Protein AF-0000000071105027 (afdb_homodimer)

pLDDT: mean 88.08, std 20.47, range [16.2, 98.94]

Structure (mmCIF, N/CA/C/O backbone):
data_AF-0000000071105027-model_v1
#
loop_
_entity.id
_entity.type
_entity.pdbx_description
1 polymer 'Cysteine sulfinic acid decarboxylase'
#
loop_
_atom_site.group_PDB
_atom_site.id
_atom_site.type_symbol
_atom_site.label_atom_id
_atom_site.label_alt_id
_atom_site.label_comp_id
_atom_site.label_asym_id
_atom_site.label_entity_id
_atom_site.label_seq_id
_atom_site.pdbx_PDB_ins_code
_atom_site.Cartn_x
_atom_site.Cartn_y
_atom_site.Cartn_z
_atom_site.occupancy
_atom_site.B_iso_or_equiv
_atom_site.auth_seq_id
_atom_site.auth_comp_id
_atom_site.auth_asym_id
_atom_site.auth_atom_id
_atom_site.pdbx_PDB_model_num
ATOM 1 N N . MET A 1 1 ? 18.391 19.766 -78.875 1 18.91 1 MET A N 1
ATOM 2 C CA . MET A 1 1 ? 18.844 21.047 -78.375 1 18.91 1 MET A CA 1
ATOM 3 C C . MET A 1 1 ? 17.703 21.812 -77.688 1 18.91 1 MET A C 1
ATOM 5 O O . MET A 1 1 ? 17.922 22.828 -77.062 1 18.91 1 MET A O 1
ATOM 9 N N . GLN A 1 2 ? 16.344 21.625 -78.062 1 19.94 2 GLN A N 1
ATOM 10 C CA . GLN A 1 2 ? 15.32 22.656 -78.125 1 19.94 2 GLN A CA 1
ATOM 11 C C . GLN A 1 2 ? 14.727 22.984 -76.75 1 19.94 2 GLN A C 1
ATOM 13 O O . GLN A 1 2 ? 14.469 22.078 -76 1 19.94 2 GLN A O 1
ATOM 18 N N . SER A 1 3 ? 14.672 24.312 -76.25 1 20.7 3 SER A N 1
ATOM 19 C CA . SER A 1 3 ? 14.734 25.219 -75.125 1 20.7 3 SER A CA 1
ATOM 20 C C . SER A 1 3 ? 13.367 25.406 -74.5 1 20.7 3 SER A C 1
ATOM 22 O O . SER A 1 3 ? 13.102 26.438 -73.875 1 20.7 3 SER A O 1
ATOM 24 N N . ASN A 1 4 ? 12.477 24.422 -74.312 1 20.67 4 ASN A N 1
ATOM 25 C CA . ASN A 1 4 ? 11.031 24.594 -74.25 1 20.67 4 ASN A CA 1
ATOM 26 C C . ASN A 1 4 ? 10.602 25.25 -72.938 1 20.67 4 ASN A C 1
ATOM 28 O O . ASN A 1 4 ? 10.844 24.703 -71.875 1 20.67 4 ASN A O 1
ATOM 32 N N . THR A 1 5 ? 10.359 26.609 -72.812 1 19.33 5 THR A N 1
ATOM 33 C CA . THR A 1 5 ? 10.273 27.734 -71.938 1 19.33 5 THR A CA 1
ATOM 34 C C . THR A 1 5 ? 8.984 27.656 -71.125 1 19.33 5 THR A C 1
ATOM 36 O O . THR A 1 5 ? 7.898 27.906 -71.625 1 19.33 5 THR A O 1
ATOM 39 N N . ALA A 1 6 ? 8.773 26.656 -70.125 1 25.55 6 ALA A N 1
ATOM 40 C CA . ALA A 1 6 ? 7.504 26.25 -69.562 1 25.55 6 ALA A CA 1
ATOM 41 C C . ALA A 1 6 ? 6.926 27.375 -68.688 1 25.55 6 ALA A C 1
ATOM 43 O O . ALA A 1 6 ? 7.57 27.844 -67.75 1 25.55 6 ALA A O 1
ATOM 44 N N . PRO A 1 7 ? 5.824 28.219 -69.062 1 20.27 7 PRO A N 1
ATOM 45 C CA . PRO A 1 7 ? 5.426 29.562 -68.625 1 20.27 7 PRO A CA 1
ATOM 46 C C . PRO A 1 7 ? 4.828 29.594 -67.25 1 20.27 7 PRO A C 1
ATOM 48 O O . PRO A 1 7 ? 4.328 28.562 -66.75 1 20.27 7 PRO A O 1
ATOM 51 N N . GLN A 1 8 ? 5.137 30.625 -66.312 1 20.2 8 GLN A N 1
ATOM 52 C CA . GLN A 1 8 ? 5.18 31 -64.875 1 20.2 8 GLN A CA 1
ATOM 53 C C . GLN A 1 8 ? 3.801 31.438 -64.375 1 20.2 8 GLN A C 1
ATOM 55 O O . GLN A 1 8 ? 3.207 32.375 -64.938 1 20.2 8 GLN A O 1
ATOM 60 N N . PRO A 1 9 ? 2.895 30.484 -63.844 1 20.64 9 PRO A N 1
ATOM 61 C CA . PRO A 1 9 ? 1.462 30.734 -63.656 1 20.64 9 PRO A CA 1
ATOM 62 C C . PRO A 1 9 ? 1.177 31.922 -62.75 1 20.64 9 PRO A C 1
ATOM 64 O O . PRO A 1 9 ? 1.985 32.25 -61.875 1 20.64 9 PRO A O 1
ATOM 67 N N . GLN A 1 10 ? 0.284 32.812 -63.156 1 17.12 10 GLN A N 1
ATOM 68 C CA . GLN A 1 10 ? -0.134 34.188 -62.875 1 17.12 10 GLN A CA 1
ATOM 69 C C . GLN A 1 10 ? -0.826 34.281 -61.531 1 17.12 10 GLN A C 1
ATOM 71 O O . GLN A 1 10 ? -1.648 33.438 -61.188 1 17.12 10 GLN A O 1
ATOM 76 N N . ALA A 1 11 ? -0.383 35.188 -60.531 1 18.67 11 ALA A N 1
ATOM 77 C CA . ALA A 1 11 ? -0.401 35.625 -59.156 1 18.67 11 ALA A CA 1
ATOM 78 C C . ALA A 1 11 ? -1.73 36.281 -58.781 1 18.67 11 ALA A C 1
ATOM 80 O O . ALA A 1 11 ? -1.959 37.438 -59.125 1 18.67 11 ALA A O 1
ATOM 81 N N . THR A 1 12 ? -2.941 35.562 -59.125 1 17.61 12 THR A N 1
ATOM 82 C CA . THR A 1 12 ? -4.145 36.375 -59.156 1 17.61 12 THR A CA 1
ATOM 83 C C . THR A 1 12 ? -4.367 37.031 -57.781 1 17.61 12 THR A C 1
ATOM 85 O O . THR A 1 12 ? -4.195 36.375 -56.75 1 17.61 12 THR A O 1
ATOM 88 N N . LYS A 1 13 ? -4.582 38.406 -57.688 1 16.23 13 LYS A N 1
ATOM 89 C CA . LYS A 1 13 ? -4.582 39.531 -56.781 1 16.23 13 LYS A CA 1
ATOM 90 C C . LYS A 1 13 ? -5.82 39.531 -55.906 1 16.23 13 LYS A C 1
ATOM 92 O O . LYS A 1 13 ? -6.914 39.875 -56.344 1 16.23 13 LYS A O 1
ATOM 97 N N . ALA A 1 14 ? -6.141 38.438 -55.219 1 17.19 14 ALA A N 1
ATOM 98 C CA . ALA A 1 14 ? -7.512 38.5 -54.719 1 17.19 14 ALA A CA 1
ATOM 99 C C . ALA A 1 14 ? -7.742 39.75 -53.875 1 17.19 14 ALA A C 1
ATOM 101 O O . ALA A 1 14 ? -6.891 40.125 -53.062 1 17.19 14 ALA A O 1
ATOM 102 N N . LYS A 1 15 ? -8.891 40.375 -54.156 1 16.2 15 LYS A N 1
ATOM 103 C CA . LYS A 1 15 ? -9.5 41.688 -53.844 1 16.2 15 LYS A CA 1
ATOM 104 C C . LYS A 1 15 ? -9.688 41.844 -52.344 1 16.2 15 LYS A C 1
ATOM 106 O O . LYS A 1 15 ? -10.172 40.938 -51.688 1 16.2 15 LYS A O 1
ATOM 111 N N . ALA A 1 16 ? -9.125 42.875 -51.719 1 17.06 16 ALA A N 1
ATOM 112 C CA . ALA A 1 16 ? -8.867 43.469 -50.406 1 17.06 16 ALA A CA 1
ATOM 113 C C . ALA A 1 16 ? -10.164 43.875 -49.719 1 17.06 16 ALA A C 1
ATOM 115 O O . ALA A 1 16 ? -10.156 44.281 -48.531 1 17.06 16 ALA A O 1
ATOM 116 N N . SER A 1 17 ? -11.422 43.875 -50.5 1 16.27 17 SER A N 1
ATOM 117 C CA . SER A 1 17 ? -12.086 45.125 -50.219 1 16.27 17 SER A CA 1
ATOM 118 C C . SER A 1 17 ? -12.461 45.25 -48.75 1 16.27 17 SER A C 1
ATOM 120 O O . SER A 1 17 ? -12.461 44.25 -48.031 1 16.27 17 SER A O 1
ATOM 122 N N . SER A 1 18 ? -13.492 46.156 -48.406 1 17.22 18 SER A N 1
ATOM 123 C CA . SER A 1 18 ? -13.781 47.375 -47.656 1 17.22 18 SER A CA 1
ATOM 124 C C . SER A 1 18 ? -14.57 47.031 -46.375 1 17.22 18 SER A C 1
ATOM 126 O O . SER A 1 18 ? -15.023 47.938 -45.688 1 17.22 18 SER A O 1
ATOM 128 N N . LEU A 1 19 ? -14.836 45.812 -46.031 1 17.92 19 LEU A N 1
ATOM 129 C CA . LEU A 1 19 ? -16.094 45.719 -45.281 1 17.92 19 LEU A CA 1
ATOM 130 C C . LEU A 1 19 ? -16.109 46.656 -44.094 1 17.92 19 LEU A C 1
ATOM 132 O O . LEU A 1 19 ? -15.094 46.812 -43.406 1 17.92 19 LEU A O 1
ATOM 136 N N . LEU A 1 20 ? -17.281 47.438 -43.906 1 18.03 20 LEU A N 1
ATOM 137 C CA . LEU A 1 20 ? -17.875 48.594 -43.25 1 18.03 20 LEU A CA 1
ATOM 138 C C . LEU A 1 20 ? -17.797 48.438 -41.719 1 18.03 20 LEU A C 1
ATOM 140 O O . LEU A 1 20 ? -17.922 47.312 -41.219 1 18.03 20 LEU A O 1
ATOM 144 N N . ASN A 1 21 ? -17.375 49.5 -40.969 1 18.16 21 ASN A N 1
ATOM 145 C CA . ASN A 1 21 ? -16.953 49.906 -39.625 1 18.16 21 ASN A CA 1
ATOM 146 C C . ASN A 1 21 ? -18.094 49.875 -38.625 1 18.16 21 ASN A C 1
ATOM 148 O O . ASN A 1 21 ? -18 50.469 -37.562 1 18.16 21 ASN A O 1
ATOM 152 N N . GLY A 1 22 ? -19.281 49.25 -39.062 1 18.78 22 GLY A N 1
ATOM 153 C CA . GLY A 1 22 ? -20.391 49.844 -38.312 1 18.78 22 GLY A CA 1
ATOM 154 C C . GLY A 1 22 ? -20.172 49.812 -36.812 1 18.78 22 GLY A C 1
ATOM 155 O O . GLY A 1 22 ? -19.531 48.875 -36.281 1 18.78 22 GLY A O 1
ATOM 156 N N . ASP A 1 23 ? -20.438 50.906 -36.062 1 18.91 23 ASP A N 1
ATOM 157 C CA . ASP A 1 23 ? -20.172 51.594 -34.812 1 18.91 23 ASP A CA 1
ATOM 158 C C . ASP A 1 23 ? -20.672 50.781 -33.625 1 18.91 23 ASP A C 1
ATOM 160 O O . ASP A 1 23 ? -19.938 50.531 -32.656 1 18.91 23 ASP A O 1
ATOM 164 N N . VAL A 1 24 ? -22.031 50.938 -33.125 1 21.86 24 VAL A N 1
ATOM 165 C CA . VAL A 1 24 ? -22.484 51.531 -31.891 1 21.86 24 VAL A CA 1
ATOM 166 C C . VAL A 1 24 ? -22.438 50.5 -30.766 1 21.86 24 VAL A C 1
ATOM 168 O O . VAL A 1 24 ? -22.438 49.312 -31.016 1 21.86 24 VAL A O 1
ATOM 171 N N . GLY A 1 25 ? -22.422 50.938 -29.359 1 19.5 25 GLY A N 1
ATOM 172 C CA . GLY A 1 25 ? -22.125 50.75 -27.953 1 19.5 25 GLY A CA 1
ATOM 173 C C . GLY A 1 25 ? -23.172 49.906 -27.25 1 19.5 25 GLY A C 1
ATOM 174 O O . GLY A 1 25 ? -23.297 49.969 -26.031 1 19.5 25 GLY A O 1
ATOM 175 N N . GLY A 1 26 ? -23.953 49.031 -27.922 1 19.3 26 GLY A N 1
ATOM 176 C CA . GLY A 1 26 ? -25.156 48.625 -27.219 1 19.3 26 GLY A CA 1
ATOM 177 C C . GLY A 1 26 ? -24.875 47.969 -25.875 1 19.3 26 GLY A C 1
ATOM 178 O O . GLY A 1 26 ? -23.906 47.219 -25.734 1 19.3 26 GLY A O 1
ATOM 179 N N . THR A 1 27 ? -25.375 48.594 -24.75 1 21.62 27 THR A N 1
ATOM 180 C CA . THR A 1 27 ? -25.438 48.406 -23.312 1 21.62 27 THR A CA 1
ATOM 181 C C . THR A 1 27 ? -26.062 47.062 -22.969 1 21.62 27 THR A C 1
ATOM 183 O O . THR A 1 27 ? -27.25 46.844 -23.188 1 21.62 27 THR A O 1
ATOM 186 N N . ILE A 1 28 ? -25.594 45.938 -23.391 1 19.86 28 ILE A N 1
ATOM 187 C CA . ILE A 1 28 ? -26.406 44.75 -23.188 1 19.86 28 ILE A CA 1
ATOM 188 C C . ILE A 1 28 ? -26.594 44.5 -21.688 1 19.86 28 ILE A C 1
ATOM 190 O O . ILE A 1 28 ? -25.609 44.281 -20.969 1 19.86 28 ILE A O 1
ATOM 194 N N . LYS A 1 29 ? -27.641 45 -21.094 1 24.38 29 LYS A N 1
ATOM 195 C CA . LYS A 1 29 ? -28.203 44.75 -19.766 1 24.38 29 LYS A CA 1
ATOM 196 C C . LYS A 1 29 ? -28.422 43.25 -19.547 1 24.38 29 LYS A C 1
ATOM 198 O O . LYS A 1 29 ? -29.469 42.719 -19.922 1 24.38 29 LYS A O 1
ATOM 203 N N . GLY A 1 30 ? -27.641 42.375 -20.094 1 20.81 30 GLY A N 1
ATOM 204 C CA . GLY A 1 30 ? -28.078 40.969 -19.984 1 20.81 30 GLY A CA 1
ATOM 205 C C . GLY A 1 30 ? -28.297 40.531 -18.547 1 20.81 30 GLY A C 1
ATOM 206 O O . GLY A 1 30 ? -27.406 40.656 -17.703 1 20.81 30 GLY A O 1
ATOM 207 N N . SER A 1 31 ? -29.5 40.656 -18.078 1 23.94 31 SER A N 1
ATOM 208 C CA . SER A 1 31 ? -30.031 40.188 -16.797 1 23.94 31 SER A CA 1
ATOM 209 C C . SER A 1 31 ? -29.75 38.719 -16.594 1 23.94 31 SER A C 1
ATOM 211 O O . SER A 1 31 ? -30.359 37.844 -17.25 1 23.94 31 SER A O 1
ATOM 213 N N . HIS A 1 32 ? -28.672 38.219 -16.781 1 23.88 32 HIS A N 1
ATOM 214 C CA . HIS A 1 32 ? -28.516 36.75 -16.688 1 23.88 32 HIS A CA 1
ATOM 215 C C . HIS A 1 32 ? -29.016 36.25 -15.344 1 23.88 32 HIS A C 1
ATOM 217 O O . HIS A 1 32 ? -28.422 36.531 -14.297 1 23.88 32 HIS A O 1
ATOM 223 N N . ASP A 1 33 ? -30.266 36.062 -15.289 1 27.48 33 ASP A N 1
ATOM 224 C CA . ASP A 1 33 ? -30.875 35.375 -14.164 1 27.48 33 ASP A CA 1
ATOM 225 C C . ASP A 1 33 ? -30.141 34.062 -13.875 1 27.48 33 ASP A C 1
ATOM 227 O O . ASP A 1 33 ? -30.125 33.156 -14.719 1 27.48 33 ASP A O 1
ATOM 231 N N . VAL A 1 34 ? -29.062 34.094 -13.336 1 27.94 34 VAL A N 1
ATOM 232 C CA . VAL A 1 34 ? -28.328 32.906 -12.891 1 27.94 34 VAL A CA 1
ATOM 233 C C . VAL A 1 34 ? -29.281 31.938 -12.203 1 27.94 34 VAL A C 1
ATOM 235 O O . VAL A 1 34 ? -29.828 32.25 -11.141 1 27.94 34 VAL A O 1
ATOM 238 N N . LYS A 1 35 ? -29.984 31.141 -13.016 1 31.59 35 LYS A N 1
ATOM 239 C CA . LYS A 1 35 ? -30.875 30.062 -12.586 1 31.59 35 LYS A CA 1
ATOM 240 C C . LYS A 1 35 ? -30.25 29.281 -11.438 1 31.59 35 LYS A C 1
ATOM 242 O O . LYS A 1 35 ? -29.047 28.969 -11.453 1 31.59 35 LYS A O 1
ATOM 247 N N . GLU A 1 36 ? -30.906 29.188 -10.367 1 31.95 36 GLU A N 1
ATOM 248 C CA . GLU A 1 36 ? -30.641 28.453 -9.125 1 31.95 36 GLU A CA 1
ATOM 249 C C . GLU A 1 36 ? -30.297 27 -9.406 1 31.95 36 GLU A C 1
ATOM 251 O O . GLU A 1 36 ? -30.969 26.344 -10.211 1 31.95 36 GLU A O 1
ATOM 256 N N . PRO A 1 37 ? -29.078 26.516 -9.391 1 34.88 37 PRO A N 1
ATOM 257 C CA . PRO A 1 37 ? -28.797 25.109 -9.727 1 34.88 37 PRO A CA 1
ATOM 258 C C . PRO A 1 37 ? -29.875 24.156 -9.195 1 34.88 37 PRO A C 1
ATOM 260 O O . PRO A 1 37 ? -30.484 24.422 -8.156 1 34.88 37 PRO A O 1
ATOM 263 N N . GLY A 1 38 ? -30.578 23.453 -10.031 1 33.03 38 GLY A N 1
ATOM 264 C CA . GLY A 1 38 ? -31.656 22.531 -9.719 1 33.03 38 GLY A CA 1
ATOM 265 C C . GLY A 1 38 ? -31.359 21.641 -8.539 1 33.03 38 GLY A C 1
ATOM 266 O O . GLY A 1 38 ? -30.188 21.5 -8.141 1 33.03 38 GLY A O 1
ATOM 267 N N . PRO A 1 39 ? -32.312 21.016 -7.781 1 38.03 39 PRO A N 1
ATOM 268 C CA . PRO A 1 39 ? -32.25 20.266 -6.52 1 38.03 39 PRO A CA 1
ATOM 269 C C . PRO A 1 39 ? -31.156 19.203 -6.523 1 38.03 39 PRO A C 1
ATOM 271 O O . PRO A 1 39 ? -30.797 18.656 -5.469 1 38.03 39 PRO A O 1
ATOM 274 N N . GLY A 1 40 ? -30.766 18.578 -7.613 1 38.19 40 GLY A N 1
ATOM 275 C CA . GLY A 1 40 ? -29.922 17.406 -7.734 1 38.19 40 GLY A CA 1
ATOM 276 C C . GLY A 1 40 ? -28.438 17.734 -7.777 1 38.19 40 GLY A C 1
ATOM 277 O O . GLY A 1 40 ? -27.609 16.891 -8.117 1 38.19 40 GLY A O 1
ATOM 278 N N . ALA A 1 41 ? -28.016 18.906 -7.934 1 39.94 41 ALA A N 1
ATOM 279 C CA . ALA A 1 41 ? -26.609 19.25 -8.125 1 39.94 41 ALA A CA 1
ATOM 280 C C . ALA A 1 41 ? -25.797 18.953 -6.875 1 39.94 41 ALA A C 1
ATOM 282 O O . ALA A 1 41 ? -26.297 19.031 -5.754 1 39.94 41 ALA A O 1
ATOM 283 N N . ALA A 1 42 ? -24.656 18.219 -6.965 1 47.91 42 ALA A N 1
ATOM 284 C CA . ALA A 1 42 ? -23.641 18.156 -5.914 1 47.91 42 ALA A CA 1
ATOM 285 C C . ALA A 1 42 ? -23.5 19.516 -5.215 1 47.91 42 ALA A C 1
ATOM 287 O O . ALA A 1 42 ? -23.297 20.531 -5.863 1 47.91 42 ALA A O 1
ATOM 288 N N . GLN A 1 43 ? -24.125 19.688 -4.027 1 49.5 43 GLN A N 1
ATOM 289 C CA . GLN A 1 43 ? -24.266 20.875 -3.188 1 49.5 43 GLN A CA 1
ATOM 290 C C . GLN A 1 43 ? -22.953 21.641 -3.078 1 49.5 43 GLN A C 1
ATOM 292 O O . GLN A 1 43 ? -21.875 21.031 -3.092 1 49.5 43 GLN A O 1
ATOM 297 N N . GLN A 1 44 ? -23 22.891 -3.396 1 51.16 44 GLN A N 1
ATOM 298 C CA . GLN A 1 44 ? -22 23.891 -3.025 1 51.16 44 GLN A CA 1
ATOM 299 C C . GLN A 1 44 ? -21.453 23.625 -1.63 1 51.16 44 GLN A C 1
ATOM 301 O O . GLN A 1 44 ? -22.188 23.203 -0.735 1 51.16 44 GLN A O 1
ATOM 306 N N . TRP A 1 45 ? -20.172 23.484 -1.569 1 53.81 45 TRP A N 1
ATOM 307 C CA . TRP A 1 45 ? -19.531 23.328 -0.274 1 53.81 45 TRP A CA 1
ATOM 308 C C . TRP A 1 45 ? -20.203 24.203 0.783 1 53.81 45 TRP A C 1
ATOM 310 O O . TRP A 1 45 ? -20.438 25.391 0.555 1 53.81 45 TRP A O 1
ATOM 320 N N . LYS A 1 46 ? -20.969 23.547 1.641 1 63.97 46 LYS A N 1
ATOM 321 C CA . LYS A 1 46 ? -21.562 24.25 2.781 1 63.97 46 LYS A CA 1
ATOM 322 C C . LYS A 1 46 ? -20.859 23.844 4.082 1 63.97 46 LYS A C 1
ATOM 324 O O . LYS A 1 46 ? -20.562 22.672 4.293 1 63.97 46 LYS A O 1
ATOM 329 N N . GLU A 1 47 ? -20.641 24.844 4.781 1 68.94 47 GLU A N 1
ATOM 330 C CA . GLU A 1 47 ? -20.031 24.609 6.09 1 68.94 47 GLU A CA 1
ATOM 331 C C . GLU A 1 47 ? -21 23.922 7.035 1 68.94 47 GLU A C 1
ATOM 333 O O . GLU A 1 47 ? -22.219 24.156 6.969 1 68.94 47 GLU A O 1
ATOM 338 N N . GLY A 1 48 ? -20.562 22.922 7.73 1 75.25 48 GLY A N 1
ATOM 339 C CA . GLY A 1 48 ? -21.375 22.328 8.781 1 75.25 48 GLY A CA 1
ATOM 340 C C . GLY A 1 48 ? -20.922 20.938 9.164 1 75.25 48 GLY A C 1
ATOM 341 O O . GLY A 1 48 ? -20.25 20.266 8.391 1 75.25 48 GLY A O 1
ATOM 342 N N . VAL A 1 49 ? -21.312 20.641 10.375 1 81.75 49 VAL A N 1
ATOM 343 C CA . VAL A 1 49 ? -21.047 19.312 10.93 1 81.75 49 VAL A CA 1
ATOM 344 C C . VAL A 1 49 ? -22.109 18.328 10.43 1 81.75 49 VAL A C 1
ATOM 346 O O . VAL A 1 49 ? -23.219 18.734 10.062 1 81.75 49 VAL A O 1
ATOM 349 N N . GLY A 1 50 ? -21.703 17.109 10.203 1 84.88 50 GLY A N 1
ATOM 350 C CA . GLY A 1 50 ? -22.656 16.078 9.82 1 84.88 50 GLY A CA 1
ATOM 351 C C . GLY A 1 50 ? -22.672 15.812 8.32 1 84.88 50 GLY A C 1
ATOM 352 O O . GLY A 1 50 ? -21.891 16.406 7.574 1 84.88 50 GLY A O 1
ATOM 353 N N . MET A 1 51 ? -23.531 14.961 7.98 1 87.75 51 MET A N 1
ATOM 354 C CA . MET A 1 51 ? -23.688 14.641 6.562 1 87.75 51 MET A CA 1
ATOM 355 C C . MET A 1 51 ? -24.375 15.781 5.816 1 87.75 51 MET A C 1
ATOM 357 O O . MET A 1 51 ? -25.328 16.375 6.328 1 87.75 51 MET A O 1
ATOM 361 N N . ARG A 1 52 ? -23.875 16.031 4.707 1 86.31 52 ARG A N 1
ATOM 362 C CA . ARG A 1 52 ? -24.484 17.047 3.865 1 86.31 52 ARG A CA 1
ATOM 363 C C . ARG A 1 52 ? -25.75 16.531 3.191 1 86.31 52 ARG A C 1
ATOM 365 O O . ARG A 1 52 ? -26 15.32 3.166 1 86.31 52 ARG A O 1
ATOM 372 N N . GLU A 1 53 ? -26.547 17.484 2.689 1 86.19 53 GLU A N 1
ATOM 373 C CA . GLU A 1 53 ? -27.797 17.125 2.055 1 86.19 53 GLU A CA 1
ATOM 374 C C . GLU A 1 53 ? -27.578 16.172 0.873 1 86.19 53 GLU A C 1
ATOM 376 O O . GLU A 1 53 ? -26.719 16.422 0.028 1 86.19 53 GLU A O 1
ATOM 381 N N . GLY A 1 54 ? -28.25 15.078 0.88 1 91.62 54 GLY A N 1
ATOM 382 C CA . GLY A 1 54 ? -28.219 14.148 -0.242 1 91.62 54 GLY A CA 1
ATOM 383 C C . GLY A 1 54 ? -27.141 13.102 -0.123 1 91.62 54 GLY A C 1
ATOM 384 O O . GLY A 1 54 ? -27.156 12.094 -0.837 1 91.62 54 GLY A O 1
ATOM 385 N N . GLU A 1 55 ? -26.188 13.25 0.772 1 93.44 55 GLU A N 1
ATOM 386 C CA . GLU A 1 55 ? -25.062 12.336 0.873 1 93.44 55 GLU A CA 1
ATOM 387 C C . GLU A 1 55 ? -25.516 10.93 1.272 1 93.44 55 GLU A C 1
ATOM 389 O O . GLU A 1 55 ? -25.047 9.938 0.717 1 93.44 55 GLU A O 1
ATOM 394 N N . GLU A 1 56 ? -26.406 10.906 2.246 1 94.81 56 GLU A N 1
ATOM 395 C CA . GLU A 1 56 ? -26.891 9.594 2.676 1 94.81 56 GLU A CA 1
ATOM 396 C C . GLU A 1 56 ? -27.641 8.891 1.555 1 94.81 56 GLU A C 1
ATOM 398 O O . GLU A 1 56 ? -27.469 7.691 1.336 1 94.81 56 GLU A O 1
ATOM 403 N N . ASN A 1 57 ? -28.531 9.672 0.895 1 96.06 57 ASN A N 1
ATOM 404 C CA . ASN A 1 57 ? -29.25 9.102 -0.232 1 96.06 57 ASN A CA 1
ATOM 405 C C . ASN A 1 57 ? -28.312 8.602 -1.32 1 96.06 57 ASN A C 1
ATOM 407 O O . ASN A 1 57 ? -28.547 7.559 -1.929 1 96.06 57 ASN A O 1
ATOM 411 N N . PHE A 1 58 ? -27.359 9.352 -1.624 1 97 58 PHE A N 1
ATOM 412 C CA . PHE A 1 58 ? -26.359 8.945 -2.6 1 97 58 PHE A CA 1
ATOM 413 C C . PHE A 1 58 ? -25.719 7.629 -2.188 1 97 58 PHE A C 1
ATOM 415 O O . PHE A 1 58 ? -25.578 6.711 -3.002 1 97 58 PHE A O 1
ATOM 422 N N . LEU A 1 59 ? -25.281 7.449 -0.872 1 97.69 59 LEU A N 1
ATOM 423 C CA . LEU A 1 59 ? -24.609 6.25 -0.388 1 97.69 59 LEU A CA 1
ATOM 424 C C . LEU A 1 59 ? -25.531 5.039 -0.448 1 97.69 59 LEU A C 1
ATOM 426 O O . LEU A 1 59 ? -25.094 3.934 -0.767 1 97.69 59 LEU A O 1
ATOM 430 N N . ARG A 1 60 ? -26.812 5.242 -0.144 1 97.5 60 ARG A N 1
ATOM 431 C CA . ARG A 1 60 ? -27.781 4.152 -0.196 1 97.5 60 ARG A CA 1
ATOM 432 C C . ARG A 1 60 ? -27.984 3.672 -1.629 1 97.5 60 ARG A C 1
ATOM 434 O O . ARG A 1 60 ? -28.016 2.467 -1.889 1 97.5 60 ARG A O 1
ATOM 441 N N . ASN A 1 61 ? -28.156 4.664 -2.521 1 98 61 ASN A N 1
ATOM 442 C CA . ASN A 1 61 ? -28.281 4.309 -3.932 1 98 61 ASN A CA 1
ATOM 443 C C . ASN A 1 61 ? -27.016 3.639 -4.453 1 98 61 ASN A C 1
ATOM 445 O O . ASN A 1 61 ? -27.094 2.695 -5.242 1 98 61 ASN A O 1
ATOM 449 N N . PHE A 1 62 ? -25.953 4.152 -4.059 1 98 62 PHE A N 1
ATOM 450 C CA . PHE A 1 62 ? -24.672 3.596 -4.453 1 98 62 PHE A CA 1
ATOM 451 C C . PHE A 1 62 ? -24.516 2.168 -3.945 1 98 62 PHE A C 1
ATOM 453 O O . PHE A 1 62 ? -23.984 1.305 -4.652 1 98 62 PHE A O 1
ATOM 460 N N . PHE A 1 63 ? -24.969 1.891 -2.684 1 97.88 63 PHE A N 1
ATOM 461 C CA . PHE A 1 63 ? -24.891 0.552 -2.109 1 97.88 63 PHE A CA 1
ATOM 462 C C . PHE A 1 63 ? -25.703 -0.436 -2.934 1 97.88 63 PHE A C 1
ATOM 464 O O . PHE A 1 63 ? -25.266 -1.567 -3.164 1 97.88 63 PHE A O 1
ATOM 471 N N . GLU A 1 64 ? -26.812 -0.038 -3.395 1 98.12 64 GLU A N 1
ATOM 472 C CA . GLU A 1 64 ? -27.625 -0.896 -4.25 1 98.12 64 GLU A CA 1
ATOM 473 C C . GLU A 1 64 ? -26.906 -1.199 -5.566 1 98.12 64 GLU A C 1
ATOM 475 O O . GLU A 1 64 ? -27 -2.318 -6.078 1 98.12 64 GLU A O 1
ATOM 480 N N . LEU A 1 65 ? -26.281 -0.203 -6.059 1 98 65 LEU A N 1
ATOM 481 C CA . LEU A 1 65 ? -25.516 -0.382 -7.281 1 98 65 LEU A CA 1
ATOM 482 C C . LEU A 1 65 ? -24.406 -1.406 -7.074 1 98 65 LEU A C 1
ATOM 484 O O . LEU A 1 65 ? -24.188 -2.275 -7.922 1 98 65 LEU A O 1
ATOM 488 N N . ILE A 1 66 ? -23.688 -1.333 -5.969 1 97.88 66 ILE A N 1
ATOM 489 C CA . ILE A 1 66 ? -22.594 -2.258 -5.668 1 97.88 66 ILE A CA 1
ATOM 490 C C . ILE A 1 66 ? -23.141 -3.678 -5.547 1 97.88 66 ILE A C 1
ATOM 492 O O . ILE A 1 66 ? -22.547 -4.625 -6.07 1 97.88 66 ILE A O 1
ATOM 496 N N . LEU A 1 67 ? -24.219 -3.812 -4.805 1 97.19 67 LEU A N 1
ATOM 497 C CA . LEU A 1 67 ? -24.797 -5.133 -4.57 1 97.19 67 LEU A CA 1
ATOM 498 C C . LEU A 1 67 ? -25.172 -5.805 -5.887 1 97.19 67 LEU A C 1
ATOM 500 O O . LEU A 1 67 ? -24.938 -7.004 -6.066 1 97.19 67 LEU A O 1
ATOM 504 N N . GLU A 1 68 ? -25.625 -5.004 -6.762 1 96.94 68 GLU A N 1
ATOM 505 C CA . GLU A 1 68 ? -26.094 -5.562 -8.023 1 96.94 68 GLU A CA 1
ATOM 506 C C . GLU A 1 68 ? -24.938 -5.746 -9.008 1 96.94 68 GLU A C 1
ATOM 508 O O . GLU A 1 68 ? -24.672 -6.859 -9.469 1 96.94 68 GLU A O 1
ATOM 513 N N . GLU A 1 69 ? -24.25 -4.656 -9.289 1 96.75 69 GLU A N 1
ATOM 514 C CA . GLU A 1 69 ? -23.266 -4.633 -10.367 1 96.75 69 GLU A CA 1
ATOM 515 C C . GLU A 1 69 ? -21.922 -5.203 -9.914 1 96.75 69 GLU A C 1
ATOM 517 O O . GLU A 1 69 ? -21.172 -5.77 -10.711 1 96.75 69 GLU A O 1
ATOM 522 N N . GLY A 1 70 ? -21.641 -5.062 -8.656 1 95.75 70 GLY A N 1
ATOM 523 C CA . GLY A 1 70 ? -20.328 -5.422 -8.156 1 95.75 70 GLY A CA 1
ATOM 524 C C . GLY A 1 70 ? -20.281 -6.805 -7.527 1 95.75 70 GLY A C 1
ATOM 525 O O . GLY A 1 70 ? -19.219 -7.422 -7.445 1 95.75 70 GLY A O 1
ATOM 526 N N . ILE A 1 71 ? -21.453 -7.273 -7.09 1 96.12 71 ILE A N 1
ATOM 527 C CA . ILE A 1 71 ? -21.422 -8.5 -6.297 1 96.12 71 ILE A CA 1
ATOM 528 C C . ILE A 1 71 ? -22.328 -9.547 -6.934 1 96.12 71 ILE A C 1
ATOM 530 O O . ILE A 1 71 ? -21.844 -10.539 -7.488 1 96.12 71 ILE A O 1
ATOM 534 N N . SER A 1 72 ? -23.594 -9.32 -7.047 1 95.25 72 SER A N 1
ATOM 535 C CA . SER A 1 72 ? -24.578 -10.336 -7.434 1 95.25 72 SER A CA 1
ATOM 536 C C . SER A 1 72 ? -24.359 -10.805 -8.867 1 95.25 72 SER A C 1
ATOM 538 O O . SER A 1 72 ? -24.312 -12.008 -9.133 1 95.25 72 SER A O 1
ATOM 540 N N . LYS A 1 73 ? -24.234 -9.906 -9.797 1 95.81 73 LYS A N 1
ATOM 541 C CA . LYS A 1 73 ? -24.094 -10.266 -11.203 1 95.81 73 LYS A CA 1
ATOM 542 C C . LYS A 1 73 ? -22.812 -11.055 -11.453 1 95.81 73 LYS A C 1
ATOM 544 O O . LYS A 1 73 ? -22.859 -12.141 -12.039 1 95.81 73 LYS A O 1
ATOM 549 N N . PRO A 1 74 ? -21.734 -10.539 -11 1 95.69 74 PRO A N 1
ATOM 550 C CA . PRO A 1 74 ? -20.5 -11.289 -11.266 1 95.69 74 PRO A CA 1
ATOM 551 C C . PRO A 1 74 ? -20.453 -12.625 -10.539 1 95.69 74 PRO A C 1
ATOM 553 O O . PRO A 1 74 ? -20.078 -13.641 -11.125 1 95.69 74 PRO A O 1
ATOM 556 N N . LEU A 1 75 ? -20.844 -12.695 -9.289 1 94.12 75 LEU A N 1
ATOM 557 C CA . LEU A 1 75 ? -20.812 -13.938 -8.523 1 94.12 75 LEU A CA 1
ATOM 558 C C . LEU A 1 75 ? -21.734 -14.984 -9.133 1 94.12 75 LEU A C 1
ATOM 560 O O . LEU A 1 75 ? -21.469 -16.188 -9.055 1 94.12 75 LEU A O 1
ATOM 564 N N . GLY A 1 76 ? -22.812 -14.492 -9.703 1 92.75 76 GLY A N 1
ATOM 565 C CA . GLY A 1 76 ? -23.812 -15.383 -10.258 1 92.75 76 GLY A CA 1
ATOM 566 C C . GLY A 1 76 ? -23.578 -15.711 -11.719 1 92.75 76 GLY A C 1
ATOM 567 O O . GLY A 1 76 ? -24.406 -16.359 -12.359 1 92.75 76 GLY A O 1
ATOM 568 N N . ALA A 1 77 ? -22.469 -15.266 -12.242 1 94 77 ALA A N 1
ATOM 569 C CA . ALA A 1 77 ? -22.156 -15.469 -13.648 1 94 77 ALA A CA 1
ATOM 570 C C . ALA A 1 77 ? -23.266 -14.945 -14.555 1 94 77 ALA A C 1
ATOM 572 O O . ALA A 1 77 ? -23.625 -15.586 -15.539 1 94 77 ALA A O 1
ATOM 573 N N . LYS A 1 78 ? -23.859 -13.844 -14.211 1 94.88 78 LYS A N 1
ATOM 574 C CA . LYS A 1 78 ? -24.953 -13.234 -14.977 1 94.88 78 LYS A CA 1
ATOM 575 C C . LYS A 1 78 ? -24.438 -12.07 -15.82 1 94.88 78 LYS A C 1
ATOM 577 O O . LYS A 1 78 ? -25.188 -11.156 -16.156 1 94.88 78 LYS A O 1
ATOM 582 N N . CYS A 1 79 ? -23.188 -12.031 -16.031 1 95.81 79 CYS A N 1
ATOM 583 C CA . CYS A 1 79 ? -22.531 -11.031 -16.859 1 95.81 79 CYS A CA 1
ATOM 584 C C . CYS A 1 79 ? -21.266 -11.602 -17.484 1 95.81 79 CYS A C 1
ATOM 586 O O . CYS A 1 79 ? -20.875 -12.742 -17.203 1 95.81 79 CYS A O 1
ATOM 588 N N . LYS A 1 80 ? -20.672 -10.867 -18.438 1 96.5 80 LYS A N 1
ATOM 589 C CA . LYS A 1 80 ? -19.391 -11.25 -19.031 1 96.5 80 LYS A CA 1
ATOM 590 C C . LYS A 1 80 ? -18.266 -11.078 -18.016 1 96.5 80 LYS A C 1
ATOM 592 O O . LYS A 1 80 ? -18.344 -10.234 -17.125 1 96.5 80 LYS A O 1
ATOM 597 N N . VAL A 1 81 ? -17.25 -11.891 -18.188 1 95.62 81 VAL A N 1
ATOM 598 C CA . VAL A 1 81 ? -16.062 -11.727 -17.359 1 95.62 81 VAL A CA 1
ATOM 599 C C . VAL A 1 81 ? -15.391 -10.383 -17.672 1 95.62 81 VAL A C 1
ATOM 601 O O . VAL A 1 81 ? -14.859 -9.727 -16.766 1 95.62 81 VAL A O 1
ATOM 604 N N . ILE A 1 82 ? -15.453 -10.023 -18.906 1 93.31 82 ILE A N 1
ATOM 605 C CA . ILE A 1 82 ? -14.891 -8.758 -19.375 1 93.31 82 ILE A CA 1
ATOM 606 C C . ILE A 1 82 ? -15.648 -8.281 -20.609 1 93.31 82 ILE A C 1
ATOM 608 O O . ILE A 1 82 ? -16.031 -9.086 -21.469 1 93.31 82 ILE A O 1
ATOM 612 N N . ASN A 1 83 ? -15.984 -7.07 -20.578 1 93.69 83 ASN A N 1
ATOM 613 C CA . ASN A 1 83 ? -16.469 -6.375 -21.766 1 93.69 83 ASN A CA 1
ATOM 614 C C . ASN A 1 83 ? -15.367 -5.52 -22.406 1 93.69 83 ASN A C 1
ATOM 616 O O . ASN A 1 83 ? -15.375 -4.293 -22.266 1 93.69 83 ASN A O 1
ATOM 620 N N . PHE A 1 84 ? -14.57 -6.188 -23.188 1 91.75 84 PHE A N 1
ATOM 621 C CA . PHE A 1 84 ? -13.328 -5.582 -23.656 1 91.75 84 PHE A CA 1
ATOM 622 C C . PHE A 1 84 ? -13.609 -4.496 -24.688 1 91.75 84 PHE A C 1
ATOM 624 O O . PHE A 1 84 ? -14.461 -4.668 -25.562 1 91.75 84 PHE A O 1
ATOM 631 N N . GLN A 1 85 ? -12.984 -3.361 -24.531 1 91.44 85 GLN A N 1
ATOM 632 C CA . GLN A 1 85 ? -12.938 -2.258 -25.484 1 91.44 85 GLN A CA 1
ATOM 633 C C . GLN A 1 85 ? -11.523 -1.729 -25.656 1 91.44 85 GLN A C 1
ATOM 635 O O . GLN A 1 85 ? -10.758 -1.658 -24.688 1 91.44 85 GLN A O 1
ATOM 640 N N . HIS A 1 86 ? -11.188 -1.431 -26.859 1 90 86 HIS A N 1
ATOM 641 C CA . HIS A 1 86 ? -9.898 -0.773 -27.062 1 90 86 HIS A CA 1
ATOM 642 C C . HI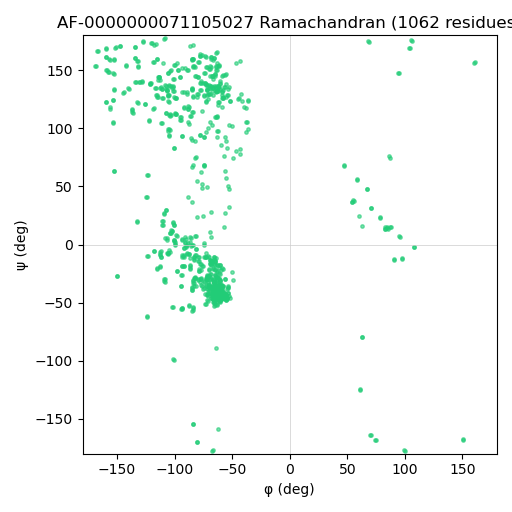S A 1 86 ? -9.875 0.595 -26.391 1 90 86 HIS A C 1
ATOM 644 O O . HIS A 1 86 ? -10.914 1.23 -26.219 1 90 86 HIS A O 1
ATOM 650 N N . PRO A 1 87 ? -8.695 1.019 -26.031 1 87.69 87 PRO A N 1
ATOM 651 C CA . PRO A 1 87 ? -8.57 2.273 -25.297 1 87.69 87 PRO A CA 1
ATOM 652 C C . PRO A 1 87 ? -9.281 3.439 -25.984 1 87.69 87 PRO A C 1
ATOM 654 O O . PRO A 1 87 ? -10 4.199 -25.328 1 87.69 87 PRO A O 1
ATOM 657 N N . HIS A 1 88 ? -9.125 3.611 -27.266 1 89.5 88 HIS A N 1
ATOM 658 C CA . HIS A 1 88 ? -9.727 4.73 -27.969 1 89.5 88 HIS A CA 1
ATOM 659 C C . HIS A 1 88 ? -11.25 4.637 -27.969 1 89.5 88 HIS A C 1
ATOM 661 O O . HIS A 1 88 ? -11.938 5.656 -27.906 1 89.5 88 HIS A O 1
ATOM 667 N N . GLU A 1 89 ? -11.75 3.434 -27.984 1 91.25 89 GLU A N 1
ATOM 668 C CA . GLU A 1 89 ? -13.195 3.223 -27.953 1 91.25 89 GLU A CA 1
ATOM 669 C C . GLU A 1 89 ? -13.766 3.553 -26.562 1 91.25 89 GLU A C 1
ATOM 671 O O . GLU A 1 89 ? -14.812 4.191 -26.469 1 91.25 89 GLU A O 1
ATOM 676 N N . LEU A 1 90 ? -13.062 3.1 -25.578 1 91.44 90 LEU A N 1
ATOM 677 C CA . LEU A 1 90 ? -13.516 3.326 -24.219 1 91.44 90 LEU A CA 1
ATOM 678 C C . LEU A 1 90 ? -13.5 4.812 -23.875 1 91.44 90 LEU A C 1
ATOM 680 O O . LEU A 1 90 ? -14.383 5.305 -23.172 1 91.44 90 LEU A O 1
ATOM 684 N N . LYS A 1 91 ? -12.531 5.559 -24.406 1 91.31 91 LYS A N 1
ATOM 685 C CA . LYS A 1 91 ? -12.422 6.996 -24.188 1 91.31 91 LYS A CA 1
ATOM 686 C C . LYS A 1 91 ? -13.617 7.734 -24.766 1 91.31 91 LYS A C 1
ATOM 688 O O . LYS A 1 91 ? -14.016 8.789 -24.266 1 91.31 91 LYS A O 1
ATOM 693 N N . ASN A 1 92 ? -14.172 7.152 -25.766 1 92.12 92 ASN A N 1
ATOM 694 C CA . ASN A 1 92 ? -15.32 7.77 -26.422 1 92.12 92 ASN A CA 1
ATOM 695 C C . ASN A 1 92 ? -16.625 7.391 -25.734 1 92.12 92 ASN A C 1
ATOM 697 O O . ASN A 1 92 ? -17.641 8.07 -25.906 1 92.12 92 ASN A O 1
ATOM 701 N N . GLN A 1 93 ? -16.594 6.391 -24.984 1 92.06 93 GLN A N 1
ATOM 702 C CA . GLN A 1 93 ? -17.828 5.867 -24.406 1 92.06 93 GLN A CA 1
ATOM 703 C C . GLN A 1 93 ? -18.062 6.441 -23.016 1 92.06 93 GLN A C 1
ATOM 705 O O . GLN A 1 93 ? -19.203 6.52 -22.547 1 92.06 93 GLN A O 1
ATOM 710 N N . MET A 1 94 ? -17.031 6.828 -22.344 1 94.31 94 MET A N 1
ATOM 711 C CA . MET A 1 94 ? -17.125 7.312 -20.969 1 94.31 94 MET A CA 1
ATOM 712 C C . MET A 1 94 ? -16.422 8.656 -20.828 1 94.31 94 MET A C 1
ATOM 714 O O . MET A 1 94 ? -15.367 8.891 -21.422 1 94.31 94 MET A O 1
ATOM 718 N N . ASP A 1 95 ? -17.016 9.531 -20.078 1 96 95 ASP A N 1
ATOM 719 C CA . ASP A 1 95 ? -16.438 10.852 -19.828 1 96 95 ASP A CA 1
ATOM 720 C C . ASP A 1 95 ? -15.484 10.828 -18.641 1 96 95 ASP A C 1
ATOM 722 O O . ASP A 1 95 ? -15.914 10.914 -17.484 1 96 95 ASP A O 1
ATOM 726 N N . PHE A 1 96 ? -14.227 10.852 -18.922 1 96.25 96 PHE A N 1
ATOM 727 C CA . PHE A 1 96 ? -13.203 10.797 -17.875 1 96.25 96 PHE A CA 1
ATOM 728 C C . PHE A 1 96 ? -12.812 12.203 -17.438 1 96.25 96 PHE A C 1
ATOM 730 O O . PHE A 1 96 ? -12.148 12.367 -16.406 1 96.25 96 PHE A O 1
ATOM 737 N N . THR A 1 97 ? -13.211 13.219 -18.062 1 96.94 97 THR A N 1
ATOM 738 C CA . THR A 1 97 ? -12.656 14.57 -17.969 1 96.94 97 THR A CA 1
ATOM 739 C C . THR A 1 97 ? -13.008 15.203 -16.625 1 96.94 97 THR A C 1
ATOM 741 O O . THR A 1 97 ? -14.172 15.172 -16.203 1 96.94 97 THR A O 1
ATOM 744 N N . ILE A 1 98 ? -12.039 15.703 -15.969 1 97.31 98 ILE A N 1
ATOM 745 C CA . ILE A 1 98 ? -12.219 16.5 -14.758 1 97.31 98 ILE A CA 1
ATOM 746 C C . ILE A 1 98 ? -12.602 17.938 -15.141 1 97.31 98 ILE A C 1
ATOM 748 O O . ILE A 1 98 ? -11.898 18.594 -15.914 1 97.31 98 ILE A O 1
ATOM 752 N N . LYS A 1 99 ? -13.68 18.453 -14.539 1 97.38 99 LYS A N 1
ATOM 753 C CA . LYS A 1 99 ? -14.227 19.75 -14.914 1 97.38 99 LYS A CA 1
ATOM 754 C C . LYS A 1 99 ? -14.219 20.719 -13.727 1 97.38 99 LYS A C 1
ATOM 756 O O . LYS A 1 99 ? -13.852 20.328 -12.617 1 97.38 99 LYS A O 1
ATOM 761 N N . ASP A 1 100 ? -14.578 21.953 -14.039 1 97.38 100 ASP A N 1
ATOM 762 C CA . ASP A 1 100 ? -14.641 22.969 -13 1 97.38 100 ASP A CA 1
ATOM 763 C C . ASP A 1 100 ? -15.875 22.781 -12.125 1 97.38 100 ASP A C 1
ATOM 765 O O . ASP A 1 100 ? -15.812 22.969 -10.906 1 97.38 100 ASP A O 1
ATOM 769 N N . ASP A 1 101 ? -16.938 22.406 -12.781 1 96.94 101 ASP A N 1
ATOM 770 C CA . ASP A 1 101 ? -18.203 22.281 -12.062 1 96.94 101 ASP A CA 1
ATOM 771 C C . ASP A 1 101 ? -18.469 20.844 -11.641 1 96.94 101 ASP A C 1
ATOM 773 O O . ASP A 1 101 ? -18.047 19.906 -12.32 1 96.94 101 ASP A O 1
ATOM 777 N N . PRO A 1 102 ? -19.172 20.625 -10.555 1 96.06 102 PRO A N 1
ATOM 778 C CA . PRO A 1 102 ? -19.469 19.281 -10.047 1 96.06 102 PRO A CA 1
ATOM 779 C C . PRO A 1 102 ? -20.484 18.531 -10.914 1 96.06 102 PRO A C 1
ATOM 781 O O . PRO A 1 102 ? -21.359 19.156 -11.523 1 96.06 102 PRO A O 1
ATOM 784 N N . GLU A 1 103 ? -20.406 17.234 -10.898 1 96.62 103 GLU A N 1
ATOM 785 C CA . GLU A 1 103 ? -21.406 16.359 -11.477 1 96.62 103 GLU A CA 1
ATOM 786 C C . GLU A 1 103 ? -22.578 16.156 -10.516 1 96.62 103 GLU A C 1
ATOM 788 O O . GLU A 1 103 ? -22.406 16.234 -9.297 1 96.62 103 GLU A O 1
ATOM 793 N N . SER A 1 104 ? -23.812 15.867 -11.078 1 96.25 104 SER A N 1
ATOM 794 C CA . SER A 1 104 ? -24.953 15.508 -10.242 1 96.25 104 SER A CA 1
ATOM 795 C C . SER A 1 104 ? -24.797 14.109 -9.664 1 96.25 104 SER A C 1
ATOM 797 O O . SER A 1 104 ? -23.984 13.32 -10.156 1 96.25 104 SER A O 1
ATOM 799 N N . HIS A 1 105 ? -25.547 13.812 -8.617 1 96.75 105 HIS A N 1
ATOM 800 C CA . HIS A 1 105 ? -25.531 12.477 -8.031 1 96.75 105 HIS A CA 1
ATOM 801 C C . HIS A 1 105 ? -25.938 11.414 -9.047 1 96.75 105 HIS A C 1
ATOM 803 O O . HIS A 1 105 ? -25.391 10.312 -9.062 1 96.75 105 HIS A O 1
ATOM 809 N N . GLU A 1 106 ? -26.906 11.75 -9.859 1 97.19 106 GLU A N 1
ATOM 810 C CA . GLU A 1 106 ? -27.344 10.828 -10.906 1 97.19 106 GLU A CA 1
ATOM 811 C C . GLU A 1 106 ? -26.203 10.539 -11.898 1 97.19 106 GLU A C 1
ATOM 813 O O . GLU A 1 106 ? -25.984 9.383 -12.266 1 97.19 106 GLU A O 1
ATOM 818 N N . SER A 1 107 ? -25.562 11.586 -12.234 1 97.31 107 SER A N 1
ATOM 819 C CA . SER A 1 107 ? -24.438 11.445 -13.156 1 97.31 107 SER A CA 1
ATOM 820 C C . SER A 1 107 ? -23.312 10.617 -12.531 1 97.31 107 SER A C 1
ATOM 822 O O . SER A 1 107 ? -22.688 9.797 -13.211 1 97.31 107 SER A O 1
ATOM 824 N N . LEU A 1 108 ? -23.047 10.852 -11.281 1 98 108 LEU A N 1
ATOM 825 C CA . LEU A 1 108 ? -22.016 10.094 -10.578 1 98 108 LEU A CA 1
ATOM 826 C C . LEU A 1 108 ? -22.359 8.609 -10.547 1 98 108 LEU A C 1
ATOM 828 O O . LEU A 1 108 ? -21.484 7.762 -10.773 1 98 108 LEU A O 1
ATOM 832 N N . LEU A 1 109 ? -23.594 8.289 -10.242 1 98.19 109 LEU A N 1
ATOM 833 C CA . LEU A 1 109 ? -24.016 6.898 -10.211 1 98.19 109 LEU A CA 1
ATOM 834 C C . LEU A 1 109 ? -23.906 6.266 -11.594 1 98.19 109 LEU A C 1
ATOM 836 O O . LEU A 1 109 ? -23.531 5.098 -11.719 1 98.19 109 LEU A O 1
ATOM 840 N N . ASP A 1 110 ? -24.219 7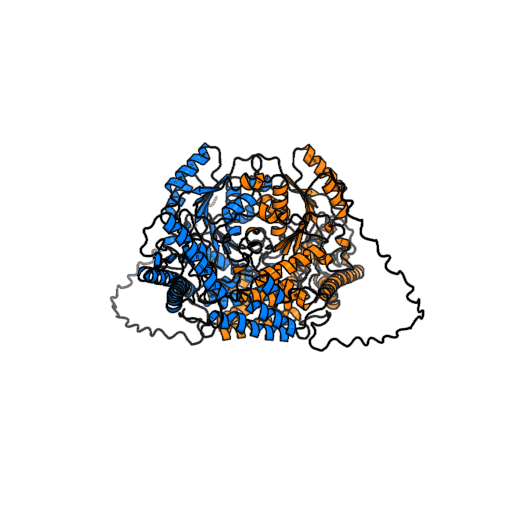.043 -12.594 1 97.88 110 ASP A N 1
ATOM 841 C CA . ASP A 1 110 ? -24.078 6.555 -13.969 1 97.88 110 ASP A CA 1
ATOM 842 C C . ASP A 1 110 ? -22.625 6.262 -14.305 1 97.88 110 ASP A C 1
ATOM 844 O O . ASP A 1 110 ? -22.312 5.25 -14.938 1 97.88 110 ASP A O 1
ATOM 848 N N . LEU A 1 111 ? -21.766 7.148 -13.953 1 97.75 111 LEU A N 1
ATOM 849 C CA . LEU A 1 111 ? -20.344 6.945 -14.172 1 97.75 111 LEU A CA 1
ATOM 850 C C . LEU A 1 111 ? -19.844 5.695 -13.453 1 97.75 111 LEU A C 1
ATOM 852 O O . LEU A 1 111 ? -19.031 4.941 -13.992 1 97.75 111 LEU A O 1
ATOM 856 N N . CYS A 1 112 ? -20.312 5.488 -12.219 1 98 112 CYS A N 1
ATOM 857 C CA . CYS A 1 112 ? -19.938 4.293 -11.461 1 98 112 CYS A CA 1
ATOM 858 C C . CYS A 1 112 ? -20.453 3.035 -12.148 1 98 112 CYS A C 1
ATOM 860 O O . CYS A 1 112 ? -19.734 2.031 -12.227 1 98 112 CYS A O 1
ATOM 862 N N . LYS A 1 113 ? -21.656 3.072 -12.641 1 97.88 113 LYS A N 1
ATOM 863 C CA . LYS A 1 113 ? -22.203 1.932 -13.367 1 97.88 113 LYS A CA 1
ATOM 864 C C . LYS A 1 113 ? -21.391 1.623 -14.617 1 97.88 113 LYS A C 1
ATOM 866 O O . LYS A 1 113 ? -21.094 0.46 -14.898 1 97.88 113 LYS A O 1
ATOM 871 N N . GLN A 1 114 ? -21.047 2.639 -15.328 1 96.56 114 GLN A N 1
ATOM 872 C CA . GLN A 1 114 ? -20.219 2.463 -16.516 1 96.56 114 GLN A CA 1
ATOM 873 C C . GLN A 1 114 ? -18.859 1.867 -16.141 1 96.56 114 GLN A C 1
ATOM 875 O O . GLN A 1 114 ? -18.328 1.027 -16.875 1 96.56 114 GLN A O 1
ATOM 880 N N . THR A 1 115 ? -18.328 2.352 -15.07 1 96.12 115 THR A N 1
ATOM 881 C CA . THR A 1 115 ? -17.062 1.812 -14.602 1 96.12 115 THR A CA 1
ATOM 882 C C . THR A 1 115 ? -17.172 0.317 -14.32 1 96.12 115 THR A C 1
ATOM 884 O O . THR A 1 115 ? -16.297 -0.461 -14.68 1 96.12 115 THR A O 1
ATOM 887 N N . TYR A 1 116 ? -18.234 -0.085 -13.656 1 96.12 116 TYR A N 1
ATOM 888 C CA . TYR A 1 116 ? -18.484 -1.51 -13.453 1 96.12 116 TYR A CA 1
ATOM 889 C C . TYR A 1 116 ? -18.562 -2.244 -14.789 1 96.12 116 TYR A C 1
ATOM 891 O O . TYR A 1 116 ? -17.969 -3.314 -14.953 1 96.12 116 TYR A O 1
ATOM 899 N N . ASP A 1 117 ? -19.266 -1.629 -15.734 1 95 117 ASP A N 1
ATOM 900 C CA . ASP A 1 117 ? -19.484 -2.262 -17.031 1 95 117 ASP A CA 1
ATOM 901 C C . ASP A 1 117 ? -18.172 -2.537 -17.75 1 95 117 ASP A C 1
ATOM 903 O O . ASP A 1 117 ? -18.047 -3.533 -18.469 1 95 117 ASP A O 1
ATOM 907 N N . HIS A 1 118 ? -17.219 -1.729 -17.5 1 93.81 118 HIS A N 1
ATOM 908 C CA . HIS A 1 118 ? -15.992 -1.818 -18.266 1 93.81 118 HIS A CA 1
ATOM 909 C C . HIS A 1 118 ? -14.844 -2.338 -17.406 1 93.81 118 HIS A C 1
ATOM 911 O O . HIS A 1 118 ? -13.672 -2.168 -17.75 1 93.81 118 HIS A O 1
ATOM 917 N N . SER A 1 119 ? -15.172 -2.916 -16.312 1 94.69 119 SER A N 1
ATOM 918 C CA . SER A 1 119 ? -14.172 -3.539 -15.453 1 94.69 119 SER A CA 1
ATOM 919 C C . SER A 1 119 ? -14.195 -5.059 -15.594 1 94.69 119 SER A C 1
ATOM 921 O O . SER A 1 119 ? -15.234 -5.641 -15.906 1 94.69 119 SER A O 1
ATOM 923 N N . VAL A 1 120 ? -13.039 -5.637 -15.398 1 94 120 VAL A N 1
ATOM 924 C CA . VAL A 1 120 ? -12.953 -7.09 -15.336 1 94 120 VAL A CA 1
ATOM 925 C C . VAL A 1 120 ? -13.625 -7.59 -14.062 1 94 120 VAL A C 1
ATOM 927 O O . VAL A 1 120 ? -13.477 -6.988 -12.992 1 94 120 VAL A O 1
ATOM 930 N N . LYS A 1 121 ? -14.383 -8.633 -14.195 1 95.81 121 LYS A N 1
ATOM 931 C CA . LYS A 1 121 ? -15.086 -9.203 -13.055 1 95.81 121 LYS A CA 1
ATOM 932 C C . LYS A 1 121 ? -14.273 -10.32 -12.406 1 95.81 121 LYS A C 1
ATOM 934 O O . LYS A 1 121 ? -14.477 -11.5 -12.711 1 95.81 121 LYS A O 1
ATOM 939 N N . VAL A 1 122 ? -13.5 -10 -11.422 1 94.38 122 VAL A N 1
ATOM 940 C CA . VAL A 1 122 ? -12.547 -10.898 -10.781 1 94.38 122 VAL A CA 1
ATOM 941 C C . VAL A 1 122 ? -13.297 -11.953 -9.969 1 94.38 122 VAL A C 1
ATOM 943 O O . VAL A 1 122 ? -12.797 -13.062 -9.766 1 94.38 122 VAL A O 1
ATOM 946 N N . SER A 1 123 ? -14.492 -11.609 -9.516 1 95 123 SER A N 1
ATOM 947 C CA . SER A 1 123 ? -15.266 -12.516 -8.68 1 95 123 SER A CA 1
ATOM 948 C C . SER A 1 123 ? -16.031 -13.531 -9.523 1 95 123 SER A C 1
ATOM 950 O O . SER A 1 123 ? -16.594 -14.492 -8.992 1 95 123 SER A O 1
ATOM 952 N N . HIS A 1 124 ? -16.078 -13.32 -10.836 1 95.44 124 HIS A N 1
ATOM 953 C CA . HIS A 1 124 ? -16.766 -14.234 -11.75 1 95.44 124 HIS A CA 1
ATOM 954 C C . HIS A 1 124 ? -16.141 -15.633 -11.688 1 95.44 124 HIS A C 1
ATOM 956 O O . HIS A 1 124 ? -14.922 -15.766 -11.617 1 95.44 124 HIS A O 1
ATOM 962 N N . PRO A 1 125 ? -16.891 -16.688 -11.695 1 94.88 125 PRO A N 1
ATOM 963 C CA . PRO A 1 125 ? -16.359 -18.047 -11.586 1 94.88 125 PRO A CA 1
ATOM 964 C C . PRO A 1 125 ? -15.492 -18.438 -12.789 1 94.88 125 PRO A C 1
ATOM 966 O O . PRO A 1 125 ? -14.758 -19.438 -12.734 1 94.88 125 PRO A O 1
ATOM 969 N N . GLN A 1 126 ? -15.57 -17.688 -13.867 1 96.44 126 GLN A N 1
ATOM 970 C CA . GLN A 1 126 ? -14.797 -18.016 -15.062 1 96.44 126 GLN A CA 1
ATOM 971 C C . GLN A 1 126 ? -13.578 -17.094 -15.188 1 96.44 126 GLN A C 1
ATOM 973 O O . GLN A 1 126 ? -12.969 -17 -16.25 1 96.44 126 GLN A O 1
ATOM 978 N N . PHE A 1 127 ? -13.273 -16.391 -14.195 1 95.88 127 PHE A N 1
ATOM 979 C CA . PHE A 1 127 ? -12.023 -15.648 -14.117 1 95.88 127 PHE A CA 1
ATOM 980 C C . PHE A 1 127 ? -10.914 -16.516 -13.523 1 95.88 127 PHE A C 1
ATOM 982 O O . PHE A 1 127 ? -10.953 -16.844 -12.336 1 95.88 127 PHE A O 1
ATOM 989 N N . TYR A 1 128 ? -9.797 -16.828 -14.305 1 96.44 128 TYR A N 1
ATOM 990 C CA . TYR A 1 128 ? -8.711 -17.703 -13.891 1 96.44 128 TYR A CA 1
ATOM 991 C C . TYR A 1 128 ? -7.355 -17.078 -14.188 1 96.44 128 TYR A C 1
ATOM 993 O O . TYR A 1 128 ? -6.328 -17.75 -14.164 1 96.44 128 TYR A O 1
ATOM 1001 N N . ASN A 1 129 ? -7.27 -15.875 -14.359 1 91.5 129 ASN A N 1
ATOM 1002 C CA . ASN A 1 129 ? -6.141 -15.211 -15 1 91.5 129 ASN A CA 1
ATOM 1003 C C . ASN A 1 129 ? -5.047 -14.875 -13.992 1 91.5 129 ASN A C 1
ATOM 1005 O O . ASN A 1 129 ? -3.861 -15.078 -14.266 1 91.5 129 ASN A O 1
ATOM 1009 N N . GLN A 1 130 ? -5.391 -14.203 -12.93 1 87.81 130 GLN A N 1
ATOM 1010 C CA . GLN A 1 130 ? -4.43 -13.812 -11.906 1 87.81 130 GLN A CA 1
ATOM 1011 C C . GLN A 1 130 ? -4.629 -14.625 -10.633 1 87.81 130 GLN A C 1
ATOM 1013 O O . GLN A 1 130 ? -5.59 -15.391 -10.516 1 87.81 130 GLN A O 1
ATOM 1018 N N . LEU A 1 131 ? -3.756 -14.359 -9.68 1 87.88 131 LEU A N 1
ATOM 1019 C CA . LEU A 1 131 ? -3.688 -15.18 -8.477 1 87.88 131 LEU A CA 1
ATOM 1020 C C . LEU A 1 131 ? -4.684 -14.688 -7.426 1 87.88 131 LEU A C 1
ATOM 1022 O O . LEU A 1 131 ? -4.719 -15.211 -6.309 1 87.88 131 LEU A O 1
ATOM 1026 N N . PHE A 1 132 ? -5.531 -13.719 -7.793 1 89.25 132 PHE A N 1
ATOM 1027 C CA . PHE A 1 132 ? -6.395 -13.148 -6.766 1 89.25 132 PHE A CA 1
ATOM 1028 C C . PHE A 1 132 ? -7.859 -13.242 -7.172 1 89.25 132 PHE A C 1
ATOM 1030 O O . PHE A 1 132 ? -8.641 -12.312 -6.926 1 89.25 132 PHE A O 1
ATOM 1037 N N . ALA A 1 133 ? -8.258 -14.258 -7.715 1 92.5 133 ALA A N 1
ATOM 1038 C CA . ALA A 1 133 ? -9.633 -14.445 -8.172 1 92.5 133 ALA A CA 1
ATOM 1039 C C . ALA A 1 133 ? -10.578 -14.664 -6.992 1 92.5 133 ALA A C 1
ATOM 1041 O O . ALA A 1 133 ? -10.188 -15.242 -5.973 1 92.5 133 ALA A O 1
ATOM 1042 N N . GLY A 1 134 ? -11.82 -14.172 -7.191 1 92.44 134 GLY A N 1
ATOM 1043 C CA . GLY A 1 134 ? -12.867 -14.391 -6.199 1 92.44 134 GLY A CA 1
ATOM 1044 C C . GLY A 1 134 ? -13.18 -13.148 -5.387 1 92.44 134 GLY A C 1
ATOM 1045 O O . GLY A 1 134 ? -12.617 -12.078 -5.625 1 92.44 134 GLY A O 1
ATOM 1046 N N . GLN A 1 135 ? -14.172 -13.305 -4.551 1 94.38 135 GLN A N 1
ATOM 1047 C CA . GLN A 1 135 ? -14.578 -12.266 -3.604 1 94.38 135 GLN A CA 1
ATOM 1048 C C . GLN A 1 135 ? -15.258 -12.875 -2.381 1 94.38 135 GLN A C 1
ATOM 1050 O O . GLN A 1 135 ? -16.219 -13.648 -2.512 1 94.38 135 GLN A O 1
ATOM 1055 N N . ASP A 1 136 ? -14.719 -12.539 -1.271 1 95.19 136 ASP A N 1
ATOM 1056 C CA . ASP A 1 136 ? -15.289 -13 -0.009 1 95.19 136 ASP A CA 1
ATOM 1057 C C . ASP A 1 136 ? -16.109 -11.898 0.655 1 95.19 136 ASP A C 1
ATOM 1059 O O . ASP A 1 136 ? -15.656 -10.758 0.771 1 95.19 136 ASP A O 1
ATOM 1063 N N . MET A 1 137 ? -17.328 -12.188 1.107 1 95.94 137 MET A N 1
ATOM 1064 C CA . MET A 1 137 ? -18.25 -11.172 1.607 1 95.94 137 MET A CA 1
ATOM 1065 C C . MET A 1 137 ? -17.812 -10.648 2.969 1 95.94 137 MET A C 1
ATOM 1067 O O . MET A 1 137 ? -18.016 -9.477 3.289 1 95.94 137 MET A O 1
ATOM 1071 N N . TYR A 1 138 ? -17.234 -11.516 3.789 1 97.38 138 TYR A N 1
ATOM 1072 C CA . TYR A 1 138 ? -16.781 -11.086 5.102 1 97.38 138 TYR A CA 1
ATOM 1073 C C . TYR A 1 138 ? -15.516 -10.227 4.977 1 97.38 138 TYR A C 1
ATOM 1075 O O . TYR A 1 138 ? -15.375 -9.219 5.672 1 97.38 138 TYR A O 1
ATOM 1083 N N . GLY A 1 139 ? -14.602 -10.688 4.086 1 97.25 139 GLY A N 1
ATOM 1084 C CA . GLY A 1 139 ? -13.445 -9.859 3.787 1 97.25 139 GLY A CA 1
ATOM 1085 C C . GLY A 1 139 ? -13.82 -8.5 3.225 1 97.25 139 GLY A C 1
ATOM 1086 O O . GLY A 1 139 ? -13.227 -7.484 3.594 1 97.25 139 GLY A O 1
ATOM 1087 N N . LEU A 1 140 ? -14.789 -8.492 2.35 1 97.31 140 LEU A N 1
ATOM 1088 C CA . LEU A 1 140 ? -15.266 -7.246 1.759 1 97.31 140 LEU A CA 1
ATOM 1089 C C . LEU A 1 140 ? -15.859 -6.328 2.826 1 97.31 140 LEU A C 1
ATOM 1091 O O . LEU A 1 140 ? -15.586 -5.125 2.836 1 97.31 140 LEU A O 1
ATOM 1095 N N . ALA A 1 141 ? -16.688 -6.91 3.699 1 97.81 141 ALA A N 1
ATOM 1096 C CA . ALA A 1 141 ? -17.234 -6.141 4.809 1 97.81 141 ALA A CA 1
ATOM 1097 C C . ALA A 1 141 ? -16.125 -5.531 5.664 1 97.81 141 ALA A C 1
ATOM 1099 O O . ALA A 1 141 ? -16.203 -4.359 6.043 1 97.81 141 ALA A O 1
ATOM 1100 N N . GLY A 1 142 ? -15.148 -6.328 5.961 1 97.38 142 GLY A N 1
ATOM 1101 C CA . GLY A 1 142 ? -14.008 -5.82 6.707 1 97.38 142 GLY A CA 1
ATOM 1102 C C . GLY A 1 142 ? -13.312 -4.668 6.016 1 97.38 142 GLY A C 1
ATOM 1103 O O . GLY A 1 142 ? -12.922 -3.691 6.664 1 97.38 142 GLY A O 1
ATOM 1104 N N . ALA A 1 143 ? -13.156 -4.773 4.723 1 96.06 143 ALA A N 1
ATOM 1105 C CA . ALA A 1 143 ? -12.547 -3.699 3.943 1 96.06 143 ALA A CA 1
ATOM 1106 C C . ALA A 1 143 ? -13.391 -2.43 4.008 1 96.06 143 ALA A C 1
ATOM 1108 O O . ALA A 1 143 ? -12.859 -1.333 4.199 1 96.06 143 ALA A O 1
ATOM 1109 N N . TRP A 1 144 ? -14.688 -2.561 3.84 1 97.19 144 TRP A N 1
ATOM 1110 C CA . TRP A 1 144 ? -15.594 -1.417 3.879 1 97.19 144 TRP A CA 1
ATOM 1111 C C . TRP A 1 144 ? -15.539 -0.728 5.238 1 97.19 144 TRP A C 1
ATOM 1113 O O . TRP A 1 144 ? -15.57 0.503 5.32 1 97.19 144 TRP A O 1
ATOM 1123 N N . MET A 1 145 ? -15.461 -1.491 6.234 1 96.75 145 MET A N 1
ATOM 1124 C CA . MET A 1 145 ? -15.453 -0.927 7.582 1 96.75 145 MET A CA 1
ATOM 1125 C C . MET A 1 145 ? -14.195 -0.1 7.816 1 96.75 145 MET A C 1
ATOM 1127 O O . MET A 1 145 ? -14.266 1.017 8.336 1 96.75 145 MET A O 1
ATOM 1131 N N . THR A 1 146 ? -13.094 -0.635 7.461 1 94.94 146 THR A N 1
ATOM 1132 C CA . THR A 1 146 ? -11.844 0.081 7.695 1 94.94 146 THR A CA 1
ATOM 1133 C C . THR A 1 146 ? -11.781 1.353 6.852 1 94.94 146 THR A C 1
ATOM 1135 O O . THR A 1 146 ? -11.211 2.359 7.277 1 94.94 146 THR A O 1
ATOM 1138 N N . GLU A 1 147 ? -12.367 1.28 5.672 1 94.69 147 GLU A N 1
ATOM 1139 C CA . GLU A 1 147 ? -12.453 2.488 4.855 1 94.69 147 GLU A CA 1
ATOM 1140 C C . GLU A 1 147 ? -13.336 3.543 5.523 1 94.69 147 GLU A C 1
ATOM 1142 O O . GLU A 1 147 ? -13.07 4.742 5.41 1 94.69 147 GLU A O 1
ATOM 1147 N N . SER A 1 148 ? -14.383 3.141 6.172 1 95.88 148 SER A N 1
ATOM 1148 C CA . SER A 1 148 ? -15.297 4.074 6.82 1 95.88 148 SER A CA 1
ATOM 1149 C C . SER A 1 148 ? -14.641 4.73 8.031 1 95.88 148 SER A C 1
ATOM 1151 O O . SER A 1 148 ? -14.977 5.863 8.391 1 95.88 148 SER A O 1
ATOM 1153 N N . LEU A 1 149 ? -13.711 4.043 8.617 1 93.38 149 LEU A N 1
ATOM 1154 C CA . LEU A 1 149 ? -12.992 4.566 9.781 1 93.38 149 LEU A CA 1
ATOM 1155 C C . LEU A 1 149 ? -11.836 5.453 9.344 1 93.38 149 LEU A C 1
ATOM 1157 O O . LEU A 1 149 ? -11.438 6.363 10.07 1 93.38 149 LEU A O 1
ATOM 1161 N N . ASN A 1 150 ? -11.273 5.133 8.195 1 90.38 150 ASN A N 1
ATOM 1162 C CA . ASN A 1 150 ? -10.148 5.871 7.621 1 90.38 150 ASN A CA 1
ATOM 1163 C C . ASN A 1 150 ? -8.992 5.988 8.609 1 90.38 150 ASN A C 1
ATOM 1165 O O . ASN A 1 150 ? -8.344 7.031 8.688 1 90.38 150 ASN A O 1
ATOM 1169 N N . GLU A 1 151 ? -8.758 5.004 9.367 1 82.88 151 GLU A N 1
ATOM 1170 C CA . GLU A 1 151 ? -7.703 5.016 10.375 1 82.88 151 GLU A CA 1
ATOM 1171 C C . GLU A 1 151 ? -6.371 4.551 9.797 1 82.88 151 GLU A C 1
ATOM 1173 O O . GLU A 1 151 ? -6.344 3.83 8.797 1 82.88 151 GLU A O 1
ATOM 1178 N N . SER A 1 152 ? -5.383 5.086 10.375 1 75.75 152 SER A N 1
ATOM 1179 C CA . SER A 1 152 ? -4.023 4.637 10.094 1 75.75 152 SER A CA 1
ATOM 1180 C C . SER A 1 152 ? -3.369 4.047 11.344 1 75.75 152 SER A C 1
ATOM 1182 O O . SER A 1 152 ? -3.477 4.613 12.43 1 75.75 152 SER A O 1
ATOM 1184 N N . GLN A 1 153 ? -2.758 2.971 11.164 1 73.75 153 GLN A N 1
ATOM 1185 C CA . GLN A 1 153 ? -2.254 2.232 12.312 1 73.75 153 GLN A CA 1
ATOM 1186 C C . GLN A 1 153 ? -0.76 2.477 12.516 1 73.75 153 GLN A C 1
ATOM 1188 O O . GLN A 1 153 ? 0.057 2.074 11.68 1 73.75 153 GLN A O 1
ATOM 1193 N N . TYR A 1 154 ? -0.413 3.174 13.633 1 73 154 TYR A N 1
ATOM 1194 C CA . TYR A 1 154 ? 1.005 3.307 13.953 1 73 154 TYR A CA 1
ATOM 1195 C C . TYR A 1 154 ? 1.222 3.414 15.453 1 73 154 TYR A C 1
ATOM 1197 O O . TYR A 1 154 ? 2.299 3.086 15.961 1 73 154 TYR A O 1
ATOM 1205 N N . THR A 1 155 ? 0.234 3.91 16.203 1 72.62 155 THR A N 1
ATOM 1206 C CA . THR A 1 155 ? 0.305 3.891 17.656 1 72.62 155 THR A CA 1
ATOM 1207 C C . THR A 1 155 ? -0.992 3.352 18.25 1 72.62 155 THR A C 1
ATOM 1209 O O . THR A 1 155 ? -2.039 3.379 17.609 1 72.62 155 THR A O 1
ATOM 1212 N N . TYR A 1 156 ? -0.861 2.875 19.469 1 76.69 156 TYR A N 1
ATOM 1213 C CA . TYR A 1 156 ? -2.039 2.373 20.172 1 76.69 156 TYR A CA 1
ATOM 1214 C C . TYR A 1 156 ? -3.049 3.488 20.406 1 76.69 156 TYR A C 1
ATOM 1216 O O . TYR A 1 156 ? -4.258 3.266 20.328 1 76.69 156 TYR A O 1
ATOM 1224 N N . GLU A 1 157 ? -2.602 4.633 20.547 1 77.06 157 GLU A N 1
ATOM 1225 C CA . GLU A 1 157 ? -3.473 5.773 20.812 1 77.06 157 GLU A CA 1
ATOM 1226 C C . GLU A 1 157 ? -4.445 6.012 19.672 1 77.06 157 GLU A C 1
ATOM 1228 O O . GLU A 1 157 ? -5.625 6.293 19.891 1 77.06 157 GLU A O 1
ATOM 1233 N N . VAL A 1 158 ? -3.943 5.754 18.516 1 75.88 158 VAL A N 1
ATOM 1234 C CA . VAL A 1 158 ? -4.773 6.164 17.391 1 75.88 158 VAL A CA 1
ATOM 1235 C C . VAL A 1 158 ? -5.422 4.934 16.75 1 75.88 158 VAL A C 1
ATOM 1237 O O . VAL A 1 158 ? -6.312 5.062 15.906 1 75.88 158 VAL A O 1
ATOM 1240 N N . ALA A 1 159 ? -5.008 3.785 17.203 1 84.06 159 ALA A N 1
ATOM 1241 C CA . ALA A 1 159 ? -5.613 2.568 16.672 1 84.06 159 ALA A CA 1
ATOM 1242 C C . ALA A 1 159 ? -5.555 1.433 17.688 1 84.06 159 ALA A C 1
ATOM 1244 O O . ALA A 1 159 ? -4.992 0.37 17.406 1 84.06 159 ALA A O 1
ATOM 1245 N N . PRO A 1 160 ? -6.176 1.554 18.766 1 86.81 160 PRO A N 1
ATOM 1246 C CA . PRO A 1 160 ? -6.016 0.588 19.859 1 86.81 160 PRO A CA 1
ATOM 1247 C C . PRO A 1 160 ? -6.535 -0.802 19.5 1 86.81 160 PRO A C 1
ATOM 1249 O O . PRO A 1 160 ? -5.785 -1.779 19.562 1 86.81 160 PRO A O 1
ATOM 1252 N N . VAL A 1 161 ? -7.777 -0.901 19.031 1 92.12 161 VAL A N 1
ATOM 1253 C CA . VAL A 1 161 ? -8.406 -2.195 18.781 1 92.12 161 VAL A CA 1
ATOM 1254 C C . VAL A 1 161 ? -7.703 -2.889 17.609 1 92.12 161 VAL A C 1
ATOM 1256 O O . VAL A 1 161 ? -7.488 -4.102 17.641 1 92.12 161 VAL A O 1
ATOM 1259 N N . PHE A 1 162 ? -7.297 -2.133 16.625 1 91.94 162 PHE A N 1
ATOM 1260 C CA . PHE A 1 162 ? -6.676 -2.709 15.445 1 91.94 162 PHE A CA 1
ATOM 1261 C C . PHE A 1 162 ? -5.277 -3.227 15.758 1 91.94 162 PHE A C 1
ATOM 1263 O O . PHE A 1 162 ? -4.816 -4.195 15.156 1 91.94 162 PHE A O 1
ATOM 1270 N N . THR A 1 163 ? -4.625 -2.609 16.719 1 90.38 163 THR A N 1
ATOM 1271 C CA . THR A 1 163 ? -3.332 -3.111 17.172 1 90.38 163 THR A CA 1
ATOM 1272 C C . THR A 1 163 ? -3.473 -4.52 17.75 1 90.38 163 THR A C 1
ATOM 1274 O O . THR A 1 163 ? -2.668 -5.402 17.453 1 90.38 163 THR A O 1
ATOM 1277 N N . LEU A 1 164 ? -4.492 -4.715 18.516 1 92.44 164 LEU A N 1
ATOM 1278 C CA . LEU A 1 164 ? -4.723 -6.016 19.141 1 92.44 164 LEU A CA 1
ATOM 1279 C C . LEU A 1 164 ? -5.152 -7.047 18.094 1 92.44 164 LEU A C 1
ATOM 1281 O O . LEU A 1 164 ? -4.738 -8.203 18.156 1 92.44 164 LEU A O 1
ATOM 1285 N N . ILE A 1 165 ? -5.938 -6.613 17.188 1 95.38 165 ILE A N 1
ATOM 1286 C CA . ILE A 1 165 ? -6.383 -7.5 16.125 1 95.38 165 ILE A CA 1
ATOM 1287 C C . ILE A 1 165 ? -5.184 -7.941 15.281 1 95.38 165 ILE A C 1
ATOM 1289 O O . ILE A 1 165 ? -5.039 -9.125 14.969 1 95.38 165 ILE A O 1
ATOM 1293 N N . GLU A 1 166 ? -4.336 -6.996 14.922 1 94.31 166 GLU A N 1
ATOM 1294 C CA . GLU A 1 166 ? -3.148 -7.328 14.141 1 94.31 166 GLU A CA 1
ATOM 1295 C C . GLU A 1 166 ? -2.25 -8.312 14.883 1 94.31 166 GLU A C 1
ATOM 1297 O O . GLU A 1 166 ? -1.703 -9.234 14.289 1 94.31 166 GLU A O 1
ATOM 1302 N N . GLN A 1 167 ? -2.105 -8.117 16.172 1 92.75 167 GLN A N 1
ATOM 1303 C CA . GLN A 1 167 ? -1.292 -9.023 16.969 1 92.75 167 GLN A CA 1
ATOM 1304 C C . GLN A 1 167 ? -1.851 -10.445 16.938 1 92.75 167 GLN A C 1
ATOM 1306 O O . GLN A 1 167 ? -1.097 -11.414 16.812 1 92.75 167 GLN A O 1
ATOM 1311 N N . GLU A 1 168 ? -3.135 -10.539 17.062 1 96.12 168 GLU A N 1
ATOM 1312 C CA . GLU A 1 168 ? -3.783 -11.852 17.016 1 96.12 168 GLU A CA 1
ATOM 1313 C C . GLU A 1 168 ? -3.564 -12.539 15.68 1 96.12 168 GLU A C 1
ATOM 1315 O O . GLU A 1 168 ? -3.215 -13.719 15.625 1 96.12 168 GLU A O 1
ATOM 1320 N N . VAL A 1 169 ? -3.748 -11.828 14.633 1 97.81 169 VAL A N 1
ATOM 1321 C CA . VAL A 1 169 ? -3.639 -12.383 13.289 1 97.81 169 VAL A CA 1
ATOM 1322 C C . VAL A 1 169 ? -2.193 -12.789 13.008 1 97.81 169 VAL A C 1
ATOM 1324 O O . VAL A 1 169 ? -1.936 -13.883 12.508 1 97.81 169 VAL A O 1
ATOM 1327 N N . LEU A 1 170 ? -1.267 -11.898 13.336 1 96.69 170 LEU A N 1
ATOM 1328 C CA . LEU A 1 170 ? 0.143 -12.188 13.102 1 96.69 170 LEU A CA 1
ATOM 1329 C C . LEU A 1 170 ? 0.599 -13.383 13.93 1 96.69 170 LEU A C 1
ATOM 1331 O O . LEU A 1 170 ? 1.413 -14.188 13.469 1 96.69 170 LEU A O 1
ATOM 1335 N N . SER A 1 171 ? 0.121 -13.445 15.102 1 97 171 SER A N 1
ATOM 1336 C CA . SER A 1 171 ? 0.438 -14.594 15.938 1 97 171 SER A CA 1
ATOM 133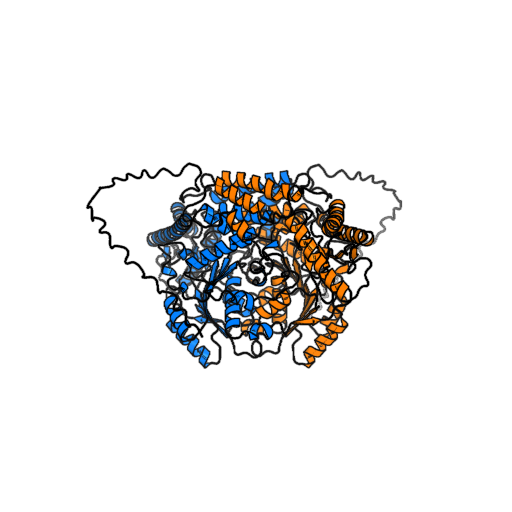7 C C . SER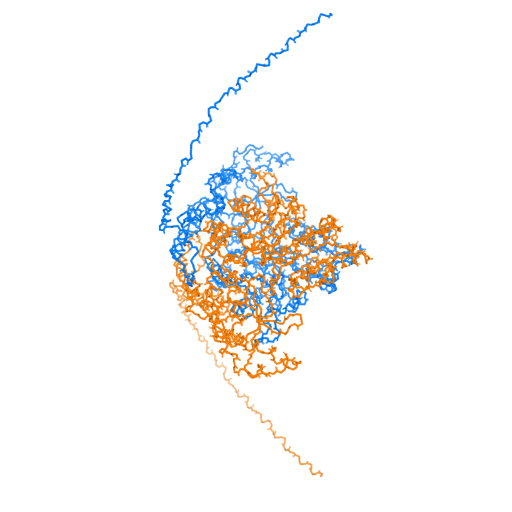 A 1 171 ? -0.069 -15.891 15.32 1 97 171 SER A C 1
ATOM 1339 O O . SER A 1 171 ? 0.646 -16.891 15.297 1 97 171 SER A O 1
ATOM 1341 N N . LYS A 1 172 ? -1.252 -15.875 14.859 1 98.25 172 LYS A N 1
ATOM 1342 C CA . LYS A 1 172 ? -1.836 -17.047 14.227 1 98.25 172 LYS A CA 1
ATOM 1343 C C . LYS A 1 172 ? -1.039 -17.469 12.992 1 98.25 172 LYS A C 1
ATOM 1345 O O . LYS A 1 172 ? -0.804 -18.656 12.766 1 98.25 172 LYS A O 1
ATOM 1350 N N . LEU A 1 173 ? -0.647 -16.547 12.195 1 98.5 173 LEU A N 1
ATOM 1351 C CA . LEU A 1 173 ? 0.134 -16.828 11 1 98.5 173 LEU A CA 1
ATOM 1352 C C . LEU A 1 173 ? 1.487 -17.422 11.359 1 98.5 173 LEU A C 1
ATOM 1354 O O . LEU A 1 173 ? 1.941 -18.375 10.719 1 98.5 173 LEU A O 1
ATOM 1358 N N . ARG A 1 174 ? 2.156 -16.891 12.398 1 98.38 174 ARG A N 1
ATOM 1359 C CA . ARG A 1 174 ? 3.432 -17.438 12.852 1 98.38 174 ARG A CA 1
ATOM 1360 C C . ARG A 1 174 ? 3.264 -18.859 13.375 1 98.38 174 ARG A C 1
ATOM 1362 O O . ARG A 1 174 ? 4.105 -19.719 13.117 1 98.38 174 ARG A O 1
ATOM 1369 N N . GLU A 1 175 ? 2.195 -19.031 14.055 1 98.06 175 GLU A N 1
ATOM 1370 C CA . GLU A 1 175 ? 1.893 -20.375 14.555 1 98.06 175 GLU A CA 1
ATOM 1371 C C . GLU A 1 175 ? 1.769 -21.375 13.414 1 98.06 175 GLU A C 1
ATOM 1373 O O . GLU A 1 175 ? 2.289 -22.484 13.492 1 98.06 175 GLU A O 1
ATOM 1378 N N . LEU A 1 176 ? 1.106 -20.984 12.398 1 98.56 176 LEU A N 1
ATOM 1379 C CA . LEU A 1 176 ? 0.916 -21.859 11.242 1 98.56 176 LEU A CA 1
ATOM 1380 C C . LEU A 1 176 ? 2.248 -22.172 10.57 1 98.56 176 LEU A C 1
ATOM 1382 O O . LEU A 1 176 ? 2.422 -23.234 9.992 1 98.56 176 LEU A O 1
ATOM 1386 N N . CYS A 1 177 ? 3.221 -21.281 10.672 1 98.56 177 CYS A N 1
ATOM 1387 C CA . CYS A 1 177 ? 4.551 -21.5 10.109 1 98.56 177 CYS A CA 1
ATOM 1388 C C . CYS A 1 177 ? 5.406 -22.344 11.039 1 98.56 177 CYS A C 1
ATOM 1390 O O . CYS A 1 177 ? 6.523 -22.734 10.688 1 98.56 177 CYS A O 1
ATOM 1392 N N . GLY A 1 178 ? 4.93 -22.594 12.227 1 98.44 178 GLY A N 1
ATOM 1393 C CA . GLY A 1 178 ? 5.688 -23.359 13.211 1 98.44 178 GLY A CA 1
ATOM 1394 C C . GLY A 1 178 ? 6.672 -22.5 13.992 1 98.44 178 GLY A C 1
ATOM 1395 O O . GLY A 1 178 ? 7.605 -23.031 14.609 1 98.44 178 GLY A O 1
ATOM 1396 N N . TYR A 1 179 ? 6.508 -21.156 13.914 1 98.06 179 TYR A N 1
ATOM 1397 C CA . TYR A 1 179 ? 7.367 -20.266 14.68 1 98.06 179 TYR A CA 1
ATOM 1398 C C . TYR A 1 179 ? 6.934 -20.219 16.141 1 98.06 179 TYR A C 1
ATOM 1400 O O . TYR A 1 179 ? 5.746 -20.094 16.438 1 98.06 179 TYR A O 1
ATOM 1408 N N . LYS A 1 180 ? 7.809 -20.328 17.047 1 94.75 180 LYS A N 1
ATOM 1409 C CA . LYS A 1 180 ? 7.516 -20.297 18.469 1 94.75 180 LYS A CA 1
ATOM 1410 C C . LYS A 1 180 ? 7.426 -18.859 18.984 1 94.75 180 LYS A C 1
ATOM 1412 O O . LYS A 1 180 ? 6.742 -18.594 19.984 1 94.75 180 LYS A O 1
ATOM 1417 N N . SER A 1 181 ? 8.188 -18.016 18.422 1 94.81 181 SER A N 1
ATOM 1418 C CA . SER A 1 181 ? 8.219 -16.578 18.688 1 94.81 181 SER A CA 1
ATOM 1419 C C . SER A 1 181 ? 8.578 -15.797 17.422 1 94.81 181 SER A C 1
ATOM 1421 O O . SER A 1 181 ? 8.891 -16.391 16.391 1 94.81 181 SER A O 1
ATOM 1423 N N . GLY A 1 182 ? 8.445 -14.57 17.531 1 95.62 182 GLY A N 1
ATOM 1424 C CA . GLY A 1 182 ? 8.844 -13.758 16.391 1 95.62 182 GLY A CA 1
ATOM 1425 C C . GLY A 1 182 ? 8.047 -12.469 16.281 1 95.62 182 GLY A C 1
ATOM 1426 O O . GLY A 1 182 ? 7.438 -12.023 17.25 1 95.62 182 GLY A O 1
ATOM 1427 N N . ASP A 1 183 ? 8.188 -11.859 15.156 1 94.31 183 ASP A N 1
ATOM 1428 C CA . ASP A 1 183 ? 7.523 -10.594 14.828 1 94.31 183 ASP A CA 1
ATOM 1429 C C . ASP A 1 183 ? 6.914 -10.648 13.43 1 94.31 183 ASP A C 1
ATOM 1431 O O . ASP A 1 183 ? 7.043 -11.648 12.727 1 94.31 183 ASP A O 1
ATOM 1435 N N . GLY A 1 184 ? 6.148 -9.664 13.148 1 94.44 184 GLY A N 1
ATOM 1436 C CA . GLY A 1 184 ? 5.531 -9.586 11.828 1 94.44 184 GLY A CA 1
ATOM 1437 C C . GLY A 1 184 ? 4.91 -8.227 11.547 1 94.44 184 GLY A C 1
ATOM 1438 O O . GLY A 1 184 ? 4.738 -7.414 12.453 1 94.44 184 GLY A O 1
ATOM 1439 N N . ILE A 1 185 ? 4.602 -8.047 10.289 1 93.38 185 ILE A N 1
ATOM 1440 C CA . ILE A 1 185 ? 3.965 -6.801 9.859 1 93.38 185 ILE A CA 1
ATOM 1441 C C . ILE A 1 185 ? 3.219 -7.031 8.547 1 93.38 185 ILE A C 1
ATOM 1443 O O . ILE A 1 185 ? 3.568 -7.93 7.773 1 93.38 185 ILE A O 1
ATOM 1447 N N . PHE A 1 186 ? 2.17 -6.324 8.391 1 92.81 186 PHE A N 1
ATOM 1448 C CA . PHE A 1 186 ? 1.5 -6.332 7.098 1 92.81 186 PHE A CA 1
ATOM 1449 C C . PHE A 1 186 ? 2.141 -5.324 6.148 1 92.81 186 PHE A C 1
ATOM 1451 O O . PHE A 1 186 ? 2.439 -4.199 6.543 1 92.81 186 PHE A O 1
ATOM 1458 N N . CYS A 1 187 ? 2.381 -5.785 4.902 1 89.81 187 CYS A N 1
ATOM 1459 C CA . CYS A 1 187 ? 3.057 -5 3.877 1 89.81 187 CYS A CA 1
ATOM 1460 C C . CYS A 1 187 ? 2.143 -4.762 2.68 1 89.81 187 CYS A C 1
ATOM 1462 O O . CYS A 1 187 ? 1.202 -5.523 2.451 1 89.81 187 CYS A O 1
ATOM 1464 N N . PRO A 1 188 ? 2.484 -3.693 1.94 1 87.5 188 PRO A N 1
ATOM 1465 C CA . PRO A 1 188 ? 1.74 -3.498 0.694 1 87.5 188 PRO A CA 1
ATOM 1466 C C . PRO A 1 188 ? 2.152 -4.48 -0.401 1 87.5 188 PRO A C 1
ATOM 1468 O O . PRO A 1 188 ? 2.723 -4.074 -1.416 1 87.5 188 PRO A O 1
ATOM 1471 N N . GLY A 1 189 ? 1.879 -5.668 -0.243 1 88.94 189 GLY A N 1
ATOM 1472 C CA . GLY A 1 189 ? 2.133 -6.695 -1.239 1 88.94 189 GLY A CA 1
ATOM 1473 C C . GLY A 1 189 ? 3.332 -7.562 -0.91 1 88.94 189 GLY A C 1
ATOM 1474 O O . GLY A 1 189 ? 4.117 -7.23 -0.021 1 88.94 189 GLY A O 1
ATOM 1475 N N . GLY A 1 190 ? 3.42 -8.609 -1.677 1 92.44 190 GLY A N 1
ATOM 1476 C CA . GLY A 1 190 ? 4.492 -9.57 -1.467 1 92.44 190 GLY A CA 1
ATOM 1477 C C . GLY A 1 190 ? 5.855 -9.047 -1.87 1 92.44 190 GLY A C 1
ATOM 1478 O O . GLY A 1 190 ? 6.867 -9.398 -1.263 1 92.44 190 GLY A O 1
ATOM 1479 N N . SER A 1 191 ? 5.855 -8.195 -2.891 1 92.75 191 SER A N 1
ATOM 1480 C CA . SER A 1 191 ? 7.117 -7.621 -3.342 1 92.75 191 SER A CA 1
ATOM 1481 C C . SER A 1 191 ? 7.809 -6.855 -2.217 1 92.75 191 SER A C 1
ATOM 1483 O O . SER A 1 191 ? 9.008 -7.023 -1.989 1 92.75 191 SER A O 1
ATOM 1485 N N . LEU A 1 192 ? 7.062 -6.051 -1.533 1 93.31 192 LEU A N 1
ATOM 1486 C CA . LEU A 1 192 ? 7.652 -5.305 -0.428 1 93.31 192 LEU A CA 1
ATOM 1487 C C . LEU A 1 192 ? 8.016 -6.238 0.722 1 93.31 192 LEU A C 1
ATOM 1489 O O . LEU A 1 192 ? 9 -6.004 1.432 1 93.31 192 LEU A O 1
ATOM 1493 N N . GLY A 1 193 ? 7.199 -7.258 0.95 1 94.69 193 GLY A N 1
ATOM 1494 C CA . GLY A 1 193 ? 7.582 -8.258 1.933 1 94.69 193 GLY A CA 1
ATOM 1495 C C . GLY A 1 193 ? 8.945 -8.867 1.667 1 94.69 193 GLY A C 1
ATOM 1496 O O . GLY A 1 193 ? 9.758 -9.016 2.584 1 94.69 193 GLY A O 1
ATOM 1497 N N . ASN A 1 194 ? 9.195 -9.227 0.444 1 97.44 194 ASN A N 1
ATOM 1498 C CA . ASN A 1 194 ? 10.492 -9.773 0.063 1 97.44 194 ASN A CA 1
ATOM 1499 C C . ASN A 1 194 ? 11.609 -8.75 0.249 1 97.44 194 ASN A C 1
ATOM 1501 O O . ASN A 1 194 ? 12.727 -9.102 0.624 1 97.44 194 ASN A O 1
ATOM 1505 N N . MET A 1 195 ? 11.328 -7.504 -0.018 1 96.56 195 MET A N 1
ATOM 1506 C CA . MET A 1 195 ? 12.32 -6.457 0.179 1 96.56 195 MET A CA 1
ATOM 1507 C C . MET A 1 195 ? 12.641 -6.281 1.66 1 96.56 195 MET A C 1
ATOM 1509 O O . MET A 1 195 ? 13.781 -5.988 2.023 1 96.56 195 MET A O 1
ATOM 1513 N N . TYR A 1 196 ? 11.594 -6.398 2.508 1 96 196 TYR A N 1
ATOM 1514 C CA . TYR A 1 196 ? 11.844 -6.391 3.945 1 96 196 TYR A CA 1
ATOM 1515 C C . TYR A 1 196 ? 12.82 -7.488 4.336 1 96 196 TYR A C 1
ATOM 1517 O O . TYR A 1 196 ? 13.719 -7.266 5.152 1 96 196 TYR A O 1
ATOM 1525 N N . ALA A 1 197 ? 12.617 -8.656 3.773 1 98 197 ALA A N 1
ATOM 1526 C CA . ALA A 1 197 ? 13.516 -9.773 4.059 1 98 197 ALA A CA 1
ATOM 1527 C C . ALA A 1 197 ? 14.953 -9.43 3.684 1 98 197 ALA A C 1
ATOM 1529 O O . ALA A 1 197 ? 15.883 -9.68 4.457 1 98 197 ALA A O 1
ATOM 1530 N N . ILE A 1 198 ? 15.156 -8.852 2.52 1 98.19 198 ILE A N 1
ATOM 1531 C CA . ILE A 1 198 ? 16.484 -8.477 2.049 1 98.19 198 ILE A CA 1
ATOM 1532 C C . ILE A 1 198 ? 17.109 -7.473 3.016 1 98.19 198 ILE A C 1
ATOM 1534 O O . ILE A 1 198 ? 18.281 -7.609 3.393 1 98.19 198 ILE A O 1
ATOM 1538 N N . ASN A 1 199 ? 16.328 -6.496 3.348 1 97.31 199 ASN A N 1
ATOM 1539 C CA . ASN A 1 199 ? 16.812 -5.453 4.242 1 97.31 199 ASN A CA 1
ATOM 1540 C C . ASN A 1 199 ? 17.219 -6.02 5.598 1 97.31 199 ASN A C 1
ATOM 1542 O O . ASN A 1 199 ? 18.25 -5.621 6.164 1 97.31 199 ASN A O 1
ATOM 1546 N N . HIS A 1 200 ? 16.438 -6.91 6.18 1 96.81 200 HIS A N 1
ATOM 1547 C CA . HIS A 1 200 ? 16.734 -7.512 7.473 1 96.81 200 HIS A CA 1
ATOM 1548 C C . HIS A 1 200 ? 17.969 -8.406 7.383 1 96.81 200 HIS A C 1
ATOM 1550 O O . HIS A 1 200 ? 18.797 -8.422 8.297 1 96.81 200 HIS A O 1
ATOM 1556 N N . ALA A 1 201 ? 18.047 -9.172 6.305 1 98.12 201 ALA A N 1
ATOM 1557 C CA . ALA A 1 201 ? 19.234 -9.992 6.094 1 98.12 201 ALA A CA 1
ATOM 1558 C C . ALA A 1 201 ? 20.5 -9.133 6.035 1 98.12 201 ALA A C 1
ATOM 1560 O O . ALA A 1 201 ? 21.516 -9.469 6.648 1 98.12 201 ALA A O 1
ATOM 1561 N N . ARG A 1 202 ? 20.438 -8.031 5.27 1 97.5 202 ARG A N 1
ATOM 1562 C CA . ARG A 1 202 ? 21.562 -7.109 5.145 1 97.5 202 ARG A CA 1
ATOM 1563 C C . ARG A 1 202 ? 21.969 -6.551 6.504 1 97.5 202 ARG A C 1
ATOM 1565 O O . ARG A 1 202 ? 23.156 -6.492 6.832 1 97.5 202 ARG A O 1
ATOM 1572 N N . TYR A 1 203 ? 20.984 -6.129 7.293 1 96.06 203 TYR A N 1
ATOM 1573 C CA . TYR A 1 203 ? 21.234 -5.594 8.625 1 96.06 203 TYR A CA 1
ATOM 1574 C C . TYR A 1 203 ? 21.906 -6.629 9.516 1 96.06 203 TYR A C 1
ATOM 1576 O O . TYR A 1 203 ? 22.797 -6.293 10.297 1 96.06 203 TYR A O 1
ATOM 1584 N N . MET A 1 204 ? 21.531 -7.867 9.375 1 95.44 204 MET A N 1
ATOM 1585 C CA . MET A 1 204 ? 22.062 -8.938 10.211 1 95.44 204 MET A CA 1
ATOM 1586 C C . MET A 1 204 ? 23.5 -9.266 9.844 1 95.44 204 MET A C 1
ATOM 1588 O O . MET A 1 204 ? 24.281 -9.727 10.68 1 95.44 204 MET A O 1
ATOM 1592 N N . VAL A 1 205 ? 23.891 -9.062 8.562 1 95.88 205 VAL A N 1
ATOM 1593 C CA . VAL A 1 205 ? 25.281 -9.242 8.148 1 95.88 205 VAL A CA 1
ATOM 1594 C C . VAL A 1 205 ? 26.156 -8.195 8.828 1 95.88 205 VAL A C 1
ATOM 1596 O O . VAL A 1 205 ? 27.219 -8.516 9.352 1 95.88 205 VAL A O 1
ATOM 1599 N N . ASN A 1 206 ? 25.719 -6.961 8.734 1 94.81 206 ASN A N 1
ATOM 1600 C CA . ASN A 1 206 ? 26.406 -5.836 9.367 1 94.81 206 ASN A CA 1
ATOM 1601 C C . ASN A 1 206 ? 25.453 -4.672 9.617 1 94.81 206 ASN A C 1
ATOM 1603 O O . ASN A 1 206 ? 24.938 -4.074 8.672 1 94.81 206 ASN A O 1
ATOM 1607 N N . GLU A 1 207 ? 25.219 -4.293 10.805 1 93.06 207 GLU A N 1
ATOM 1608 C CA . GLU A 1 207 ? 24.281 -3.23 11.172 1 93.06 207 GLU A CA 1
ATOM 1609 C C . GLU A 1 207 ? 24.719 -1.888 10.594 1 93.06 207 GLU A C 1
ATOM 1611 O O . GLU A 1 207 ? 23.891 -0.979 10.438 1 93.06 207 GLU A O 1
ATOM 1616 N N . ASP A 1 208 ? 25.969 -1.787 10.195 1 93.88 208 ASP A N 1
ATOM 1617 C CA . ASP A 1 208 ? 26.547 -0.545 9.688 1 93.88 208 ASP A CA 1
ATOM 1618 C C . ASP A 1 208 ? 25.906 -0.146 8.359 1 93.88 208 ASP A C 1
ATOM 1620 O O . ASP A 1 208 ? 25.953 1.021 7.965 1 93.88 208 ASP A O 1
ATOM 1624 N N . TYR A 1 209 ? 25.297 -1.117 7.664 1 94.56 209 TYR A N 1
ATOM 1625 C CA . TYR A 1 209 ? 24.656 -0.823 6.387 1 94.56 209 TYR A CA 1
ATOM 1626 C C . TYR A 1 209 ? 23.531 0.202 6.559 1 94.56 209 TYR A C 1
ATOM 1628 O O . TYR A 1 209 ? 23.25 0.977 5.645 1 94.56 209 TYR A O 1
ATOM 1636 N N . LYS A 1 210 ? 22.875 0.21 7.73 1 94.62 210 LYS A N 1
ATOM 1637 C CA . LYS A 1 210 ? 21.797 1.152 8.008 1 94.62 210 LYS A CA 1
ATOM 1638 C C . LYS A 1 210 ? 22.312 2.592 7.977 1 94.62 210 LYS A C 1
ATOM 1640 O O . LYS A 1 210 ? 21.656 3.471 7.406 1 94.62 210 LYS A O 1
ATOM 1645 N N . GLU A 1 211 ? 23.469 2.875 8.5 1 94.81 211 GLU A N 1
ATOM 1646 C CA . GLU A 1 211 ? 23.984 4.234 8.656 1 94.81 211 GLU A CA 1
ATOM 1647 C C . GLU A 1 211 ? 24.875 4.617 7.484 1 94.81 211 GLU A C 1
ATOM 1649 O O . GLU A 1 211 ? 24.844 5.758 7.012 1 94.81 211 GLU A O 1
ATOM 1654 N N . ASN A 1 212 ? 25.656 3.611 6.938 1 94.31 212 ASN A N 1
ATOM 1655 C CA . ASN A 1 212 ? 26.703 3.977 5.977 1 94.31 212 ASN A CA 1
ATOM 1656 C C . ASN A 1 212 ? 26.375 3.461 4.578 1 94.31 212 ASN A C 1
ATOM 1658 O O . ASN A 1 212 ? 27.062 3.803 3.613 1 94.31 212 ASN A O 1
ATOM 1662 N N . GLY A 1 213 ? 25.297 2.676 4.477 1 95.19 213 GLY A N 1
ATOM 1663 C CA . GLY A 1 213 ? 24.906 2.172 3.174 1 95.19 213 GLY A CA 1
ATOM 1664 C C . GLY A 1 213 ? 25.797 1.06 2.662 1 95.19 213 GLY A C 1
ATOM 1665 O O . GLY A 1 213 ? 26.531 0.447 3.434 1 95.19 213 GLY A O 1
ATOM 1666 N N . ASN A 1 214 ? 25.609 0.769 1.421 1 95.62 214 ASN A N 1
ATOM 1667 C CA . ASN A 1 214 ? 26.297 -0.354 0.798 1 95.62 214 ASN A CA 1
ATOM 1668 C C . ASN A 1 214 ? 27.672 0.057 0.275 1 95.62 214 ASN A C 1
ATOM 1670 O O . ASN A 1 214 ? 28.438 -0.787 -0.189 1 95.62 214 ASN A O 1
ATOM 1674 N N . PHE A 1 215 ? 27.953 1.288 0.521 1 91.5 215 PHE A N 1
ATOM 1675 C CA . PHE A 1 215 ? 29.141 1.806 -0.124 1 91.5 215 PHE A CA 1
ATOM 1676 C C . PHE A 1 215 ? 30.391 1.124 0.426 1 91.5 215 PHE A C 1
ATOM 1678 O O . PHE A 1 215 ? 30.422 0.72 1.59 1 91.5 215 PHE A O 1
ATOM 1685 N N . ASN A 1 216 ? 31.453 0.804 -0.318 1 84.12 216 ASN A N 1
ATOM 1686 C CA . ASN A 1 216 ? 32.75 0.258 0.02 1 84.12 216 ASN A CA 1
ATOM 1687 C C . ASN A 1 216 ? 32.656 -1.135 0.633 1 84.12 216 ASN A C 1
ATOM 1689 O O . ASN A 1 216 ? 33.469 -1.51 1.486 1 84.12 216 ASN A O 1
ATOM 1693 N N . SER A 1 217 ? 31.547 -1.78 0.5 1 90.19 217 SER A N 1
ATOM 1694 C CA . SER A 1 217 ? 31.375 -3.16 0.938 1 90.19 217 SER A CA 1
ATOM 1695 C C . SER A 1 217 ? 31.531 -4.133 -0.225 1 90.19 217 SER A C 1
ATOM 1697 O O . SER A 1 217 ? 31.453 -3.734 -1.39 1 90.19 217 SER A O 1
ATOM 1699 N N . LYS A 1 218 ? 31.875 -5.344 0.18 1 93.5 218 LYS A N 1
ATOM 1700 C CA . LYS A 1 218 ? 31.828 -6.414 -0.812 1 93.5 218 LYS A CA 1
ATOM 1701 C C . LYS A 1 218 ? 30.406 -6.613 -1.331 1 93.5 218 LYS A C 1
ATOM 1703 O O . LYS A 1 218 ? 29.438 -6.316 -0.629 1 93.5 218 LYS A O 1
ATOM 1708 N N . PRO A 1 219 ? 30.312 -7.125 -2.539 1 95.88 219 PRO A N 1
ATOM 1709 C CA . PRO A 1 219 ? 28.969 -7.355 -3.07 1 95.88 219 PRO A CA 1
ATOM 1710 C C . PRO A 1 219 ? 28.172 -8.367 -2.246 1 95.88 219 PRO A C 1
ATOM 1712 O O . PRO A 1 219 ? 28.719 -9.391 -1.827 1 95.88 219 PRO A O 1
ATOM 1715 N N . LEU A 1 220 ? 26.969 -7.996 -1.934 1 97.88 220 LEU A N 1
ATOM 1716 C CA . LEU A 1 220 ? 26.016 -8.898 -1.311 1 97.88 220 LEU A CA 1
ATOM 1717 C C . LEU A 1 220 ? 25.219 -9.656 -2.367 1 97.88 220 LEU A C 1
ATOM 1719 O O . LEU A 1 220 ? 24.688 -9.055 -3.305 1 97.88 220 LEU A O 1
ATOM 1723 N N . GLN A 1 221 ? 25.109 -10.977 -2.23 1 98.69 221 GLN A N 1
ATOM 1724 C CA . GLN A 1 221 ? 24.438 -11.734 -3.277 1 98.69 221 GLN A CA 1
ATOM 1725 C C . GLN A 1 221 ? 23.25 -12.5 -2.715 1 98.69 221 GLN A C 1
ATOM 1727 O O . GLN A 1 221 ? 23.312 -13.039 -1.604 1 98.69 221 GLN A O 1
ATOM 1732 N N . ILE A 1 222 ? 22.172 -12.508 -3.459 1 98.88 222 ILE A N 1
ATOM 1733 C CA . ILE A 1 222 ? 20.922 -13.219 -3.164 1 98.88 222 ILE A CA 1
ATOM 1734 C C . ILE A 1 222 ? 20.797 -14.438 -4.078 1 98.88 222 ILE A C 1
ATOM 1736 O O . ILE A 1 222 ? 21.016 -14.336 -5.289 1 98.88 222 ILE A O 1
ATOM 1740 N N . PHE A 1 223 ? 20.484 -15.57 -3.504 1 98.94 223 PHE A N 1
ATOM 1741 C CA . PHE A 1 223 ? 20.328 -16.797 -4.273 1 98.94 223 PHE A CA 1
ATOM 1742 C C . PHE A 1 223 ? 18.875 -17.234 -4.332 1 98.94 223 PHE A C 1
ATOM 1744 O O . PHE A 1 223 ? 18.219 -17.344 -3.297 1 98.94 223 PHE A O 1
ATOM 1751 N N . THR A 1 224 ? 18.344 -17.438 -5.465 1 98.81 224 THR A N 1
ATOM 1752 C CA . THR A 1 224 ? 16.969 -17.844 -5.656 1 98.81 224 THR A CA 1
ATOM 1753 C C . THR A 1 224 ? 16.812 -18.641 -6.953 1 98.81 224 THR A C 1
ATOM 1755 O O . THR A 1 224 ? 17.703 -18.594 -7.816 1 98.81 224 THR A O 1
ATOM 1758 N N . SER A 1 225 ? 15.812 -19.406 -7.113 1 98.31 225 SER A N 1
ATOM 1759 C CA . SER A 1 225 ? 15.625 -20.219 -8.305 1 98.31 225 SER A CA 1
ATOM 1760 C C . SER A 1 225 ? 15.391 -19.359 -9.539 1 98.31 225 SER A C 1
ATOM 1762 O O . SER A 1 225 ? 15.008 -18.188 -9.43 1 98.31 225 SER A O 1
ATOM 1764 N N . ASP A 1 226 ? 15.594 -19.891 -10.703 1 96.75 226 ASP A N 1
ATOM 1765 C CA . ASP A 1 226 ? 15.352 -19.188 -11.961 1 96.75 226 ASP A CA 1
ATOM 1766 C C . ASP A 1 226 ? 13.852 -19.078 -12.25 1 96.75 226 ASP A C 1
ATOM 1768 O O . ASP A 1 226 ? 13.453 -18.453 -13.234 1 96.75 226 ASP A O 1
ATOM 1772 N N . GLN A 1 227 ? 13.016 -19.625 -11.336 1 95.88 227 GLN A N 1
ATOM 1773 C CA . GLN A 1 227 ? 11.562 -19.516 -11.445 1 95.88 227 GLN A CA 1
ATOM 1774 C C . GLN A 1 227 ? 11 -18.547 -10.422 1 95.88 227 GLN A C 1
ATOM 1776 O O . GLN A 1 227 ? 9.781 -18.391 -10.305 1 95.88 227 GLN A O 1
ATOM 1781 N N . SER A 1 228 ? 11.93 -17.906 -9.711 1 95.31 228 SER A N 1
ATOM 1782 C CA . SER A 1 228 ? 11.508 -17 -8.648 1 95.31 228 SER A CA 1
ATOM 1783 C C . SER A 1 228 ? 10.789 -15.781 -9.211 1 95.31 228 SER A C 1
ATOM 1785 O O . SER A 1 228 ? 10.891 -15.484 -10.406 1 95.31 228 SER A O 1
ATOM 1787 N N . HIS A 1 229 ? 10.039 -15.18 -8.375 1 92.62 229 HIS A N 1
ATOM 1788 C CA . HIS A 1 229 ? 9.297 -13.984 -8.75 1 92.62 229 HIS A CA 1
ATOM 1789 C C . HIS A 1 229 ? 10.234 -12.812 -9.039 1 92.62 229 HIS A C 1
ATOM 1791 O O . HIS A 1 229 ? 11.25 -12.648 -8.359 1 92.62 229 HIS A O 1
ATOM 1797 N N . TYR A 1 230 ? 9.938 -11.992 -9.945 1 90.5 230 TYR A N 1
ATOM 1798 C CA . TYR A 1 230 ? 10.789 -10.906 -10.422 1 90.5 230 TYR A CA 1
ATOM 1799 C C . TYR A 1 230 ? 10.938 -9.82 -9.359 1 90.5 230 TYR A C 1
ATOM 1801 O O . TYR A 1 230 ? 11.789 -8.938 -9.477 1 90.5 230 TYR A O 1
ATOM 1809 N N . SER A 1 231 ? 10.109 -9.844 -8.32 1 91.69 231 SER A N 1
ATOM 1810 C CA . SER A 1 231 ? 10.203 -8.867 -7.242 1 91.69 231 SER A CA 1
ATOM 1811 C C . SER A 1 231 ? 11.594 -8.867 -6.617 1 91.69 231 SER A C 1
ATOM 1813 O O . SER A 1 231 ? 12.055 -7.848 -6.105 1 91.69 231 SER A O 1
ATOM 1815 N N . LEU A 1 232 ? 12.273 -9.953 -6.625 1 95.19 232 LEU A N 1
ATOM 1816 C CA . LEU A 1 232 ? 13.617 -10.023 -6.059 1 95.19 232 LEU A CA 1
ATOM 1817 C C . LEU A 1 232 ? 14.609 -9.234 -6.902 1 95.19 232 LEU A C 1
ATOM 1819 O O . LEU A 1 232 ? 15.523 -8.602 -6.371 1 95.19 232 LEU A O 1
ATOM 1823 N N . LEU A 1 233 ? 14.43 -9.305 -8.234 1 94.25 233 LEU A N 1
ATOM 1824 C CA . LEU A 1 233 ? 15.258 -8.492 -9.117 1 94.25 233 LEU A CA 1
ATOM 1825 C C . LEU A 1 233 ? 14.992 -7.004 -8.906 1 94.25 233 LEU A C 1
ATOM 1827 O O . LEU A 1 233 ? 15.93 -6.223 -8.719 1 94.25 233 LEU A O 1
ATOM 1831 N N . LYS A 1 234 ? 13.773 -6.66 -8.875 1 93.25 234 LYS A N 1
ATOM 1832 C CA . LYS A 1 234 ? 13.398 -5.266 -8.672 1 93.25 234 LYS A CA 1
ATOM 1833 C C . LYS A 1 234 ? 13.844 -4.773 -7.297 1 93.25 234 LYS A C 1
ATOM 1835 O O . LYS A 1 234 ? 14.328 -3.648 -7.164 1 93.25 234 LYS A O 1
ATOM 1840 N N . GLY A 1 235 ? 13.594 -5.59 -6.301 1 94.88 235 GLY A N 1
ATOM 1841 C CA . GLY A 1 235 ? 13.977 -5.23 -4.945 1 94.88 235 GLY A CA 1
ATOM 1842 C C . GLY A 1 235 ? 15.469 -5.047 -4.773 1 94.88 235 GLY A C 1
ATOM 1843 O O . GLY A 1 235 ? 15.914 -4.137 -4.07 1 94.88 235 GLY A O 1
ATOM 1844 N N . SER A 1 236 ? 16.25 -5.918 -5.414 1 97 236 SER A N 1
ATOM 1845 C CA . SER A 1 236 ? 17.703 -5.812 -5.316 1 97 236 SER A CA 1
ATOM 1846 C C . SER A 1 236 ? 18.219 -4.523 -5.961 1 97 236 SER A C 1
ATOM 1848 O O . SER A 1 236 ? 19.125 -3.883 -5.441 1 97 236 SER A O 1
ATOM 1850 N N . ALA A 1 237 ? 17.625 -4.191 -7.117 1 95.88 237 ALA A N 1
ATOM 1851 C CA . ALA A 1 237 ? 17.969 -2.922 -7.75 1 95.88 237 ALA A CA 1
ATOM 1852 C C . ALA A 1 237 ? 17.578 -1.742 -6.863 1 95.88 237 ALA A C 1
ATOM 1854 O O . ALA A 1 237 ? 18.375 -0.828 -6.652 1 95.88 237 ALA A O 1
ATOM 1855 N N . PHE A 1 238 ? 16.422 -1.784 -6.328 1 96.5 238 PHE A N 1
ATOM 1856 C CA . PHE A 1 238 ? 15.867 -0.71 -5.516 1 96.5 238 PHE A CA 1
ATOM 1857 C C . PHE A 1 238 ? 16.672 -0.517 -4.238 1 96.5 238 PHE A C 1
ATOM 1859 O O . PHE A 1 238 ? 16.938 0.616 -3.834 1 96.5 238 PHE A O 1
ATOM 1866 N N . LEU A 1 239 ? 17.109 -1.596 -3.609 1 97.5 239 LEU A N 1
ATOM 1867 C CA . LEU A 1 239 ? 17.797 -1.558 -2.32 1 97.5 239 LEU A CA 1
ATOM 1868 C C . LEU A 1 239 ? 19.297 -1.292 -2.504 1 97.5 239 LEU A C 1
ATOM 1870 O O . LEU A 1 239 ? 20.047 -1.28 -1.53 1 97.5 239 LEU A O 1
ATOM 1874 N N . GLY A 1 240 ? 19.75 -1.138 -3.756 1 97.38 240 GLY A N 1
ATOM 1875 C CA . GLY A 1 240 ? 21.141 -0.797 -4.027 1 97.38 240 GLY A CA 1
ATOM 1876 C C . GLY A 1 240 ? 22.062 -2.006 -4.059 1 97.38 240 GLY A C 1
ATOM 1877 O O . GLY A 1 240 ? 23.281 -1.869 -3.947 1 97.38 240 GLY A O 1
ATOM 1878 N N . ILE A 1 241 ? 21.484 -3.168 -4.129 1 97.62 241 ILE A N 1
ATOM 1879 C CA . ILE A 1 241 ? 22.25 -4.398 -4.246 1 97.62 241 ILE A CA 1
ATOM 1880 C C . ILE A 1 241 ? 22.578 -4.664 -5.715 1 97.62 241 ILE A C 1
ATOM 1882 O O . ILE A 1 241 ? 23.703 -5.07 -6.039 1 97.62 241 ILE A O 1
ATOM 1886 N N . GLY A 1 242 ? 21.609 -4.387 -6.578 1 96.69 242 GLY A N 1
ATOM 1887 C CA . GLY A 1 242 ? 21.812 -4.574 -8.008 1 96.69 242 GLY A CA 1
ATOM 1888 C C . GLY A 1 242 ? 21.328 -5.922 -8.5 1 96.69 242 GLY A C 1
ATOM 1889 O O . GLY A 1 242 ? 21.438 -6.93 -7.805 1 96.69 242 GLY A O 1
ATOM 1890 N N . THR A 1 243 ? 20.844 -5.945 -9.742 1 96.44 243 THR A N 1
ATOM 1891 C CA . THR A 1 243 ? 20.234 -7.145 -10.297 1 96.44 243 THR A CA 1
ATOM 1892 C C . THR A 1 243 ? 21.297 -8.211 -10.57 1 96.44 243 THR A C 1
ATOM 1894 O O . THR A 1 243 ? 21.016 -9.406 -10.516 1 96.44 243 THR A O 1
ATOM 1897 N N . ASN A 1 244 ? 22.531 -7.844 -10.844 1 96.62 244 ASN A N 1
ATOM 1898 C CA . ASN A 1 244 ? 23.609 -8.781 -11.125 1 96.62 244 ASN A CA 1
ATOM 1899 C C . ASN A 1 244 ? 23.984 -9.594 -9.891 1 96.62 244 ASN A C 1
ATOM 1901 O O . ASN A 1 244 ? 24.688 -10.602 -9.984 1 96.62 244 ASN A O 1
ATOM 1905 N N . ASN A 1 245 ? 23.531 -9.141 -8.789 1 97.94 245 ASN A N 1
ATOM 1906 C CA . ASN A 1 245 ? 23.844 -9.828 -7.543 1 97.94 245 ASN A CA 1
ATOM 1907 C C . ASN A 1 245 ? 22.719 -10.75 -7.105 1 97.94 245 ASN A C 1
ATOM 1909 O O . ASN A 1 245 ? 22.719 -11.25 -5.977 1 97.94 245 ASN A O 1
ATOM 1913 N N . VAL A 1 246 ? 21.719 -10.922 -7.953 1 98.38 246 VAL A N 1
ATOM 1914 C CA . VAL A 1 246 ? 20.734 -11.984 -7.801 1 98.38 246 VAL A CA 1
ATOM 1915 C C . VAL A 1 246 ? 21.141 -13.203 -8.633 1 98.38 246 VAL A C 1
ATOM 1917 O O . VAL A 1 246 ? 21.047 -13.188 -9.859 1 98.38 246 VAL A O 1
ATOM 1920 N N . ILE A 1 247 ? 21.578 -14.211 -7.926 1 98.75 247 ILE A N 1
ATOM 1921 C CA . ILE A 1 247 ? 22.094 -15.406 -8.594 1 98.75 247 ILE A CA 1
ATOM 1922 C C . ILE A 1 247 ? 20.984 -16.422 -8.789 1 98.75 247 ILE A C 1
ATOM 1924 O O . ILE A 1 247 ? 20.406 -16.922 -7.816 1 98.75 247 ILE A O 1
ATOM 1928 N N . LYS A 1 248 ? 20.703 -16.719 -10 1 98.31 248 LYS A N 1
ATOM 1929 C CA . LYS A 1 248 ? 19.641 -17.656 -10.344 1 98.31 248 LYS A CA 1
ATOM 1930 C C . LYS A 1 248 ? 20.141 -19.094 -10.273 1 98.31 248 LYS A C 1
ATOM 1932 O O . LYS A 1 248 ? 21.141 -19.438 -10.898 1 98.31 248 LYS A O 1
ATOM 1937 N N . ILE A 1 249 ? 19.406 -19.859 -9.547 1 98.81 249 ILE A N 1
ATOM 1938 C CA . ILE A 1 249 ? 19.766 -21.266 -9.352 1 98.81 249 ILE A CA 1
ATOM 1939 C C . ILE A 1 249 ? 18.906 -22.141 -10.25 1 98.81 249 ILE A C 1
ATOM 1941 O O . ILE A 1 249 ? 17.688 -21.922 -10.367 1 98.81 249 ILE A O 1
ATOM 1945 N N . GLU A 1 250 ? 19.484 -23.141 -10.758 1 98.25 250 GLU A N 1
ATOM 1946 C CA . GLU A 1 250 ? 18.797 -24.078 -11.648 1 98.25 250 GLU A CA 1
ATOM 1947 C C . GLU A 1 250 ? 17.688 -24.828 -10.914 1 98.25 250 GLU A C 1
ATOM 1949 O O . GLU A 1 250 ? 17.812 -25.109 -9.719 1 98.25 250 GLU A O 1
ATOM 1954 N N . THR A 1 251 ? 16.641 -25.125 -11.664 1 98.12 251 THR A N 1
ATOM 1955 C CA . THR A 1 251 ? 15.5 -25.875 -11.117 1 98.12 251 THR A CA 1
ATOM 1956 C C . THR A 1 251 ? 15.367 -27.234 -11.805 1 98.12 251 THR A C 1
ATOM 1958 O O . THR A 1 251 ? 15.945 -27.453 -12.867 1 98.12 251 THR A O 1
ATOM 1961 N N . ASP A 1 252 ? 14.695 -28.141 -11.172 1 97.44 252 ASP A N 1
ATOM 1962 C CA . ASP A 1 252 ? 14.445 -29.453 -11.75 1 97.44 252 ASP A CA 1
ATOM 1963 C C . ASP A 1 252 ? 13.281 -29.422 -12.734 1 97.44 252 ASP A C 1
ATOM 1965 O O . ASP A 1 252 ? 12.812 -28.344 -13.102 1 97.44 252 ASP A O 1
ATOM 1969 N N . LYS A 1 253 ? 12.828 -30.578 -13.164 1 94.75 253 LYS A N 1
ATOM 1970 C CA . LYS A 1 253 ? 11.82 -30.672 -14.219 1 94.75 253 LYS A CA 1
ATOM 1971 C C . LYS A 1 253 ? 10.469 -30.141 -13.734 1 94.75 253 LYS A C 1
ATOM 1973 O O . LYS A 1 253 ? 9.609 -29.781 -14.547 1 94.75 253 LYS A O 1
ATOM 1978 N N . ASN A 1 254 ? 10.336 -30.047 -12.438 1 94.62 254 ASN A N 1
ATOM 1979 C CA . ASN A 1 254 ? 9.078 -29.562 -11.875 1 94.62 254 ASN A CA 1
ATOM 1980 C C . ASN A 1 254 ? 9.18 -28.094 -11.477 1 94.62 254 ASN A C 1
ATOM 1982 O O . ASN A 1 254 ? 8.242 -27.531 -10.898 1 94.62 254 ASN A O 1
ATOM 1986 N N . GLY A 1 255 ? 10.297 -27.484 -11.758 1 96.19 255 GLY A N 1
ATOM 1987 C CA . GLY A 1 255 ? 10.477 -26.062 -11.492 1 96.19 255 GLY A CA 1
ATOM 1988 C C . GLY A 1 255 ? 10.969 -25.781 -10.086 1 96.19 255 GLY A C 1
ATOM 1989 O O . GLY A 1 255 ? 10.906 -24.641 -9.609 1 96.19 255 GLY A O 1
ATOM 1990 N N . ARG A 1 256 ? 11.492 -26.797 -9.336 1 98.12 256 ARG A N 1
ATOM 1991 C CA . ARG A 1 256 ? 11.961 -26.641 -7.965 1 98.12 256 ARG A CA 1
ATOM 1992 C C . ARG A 1 256 ? 13.469 -26.406 -7.93 1 98.12 256 ARG A C 1
ATOM 1994 O O . ARG A 1 256 ? 14.219 -27.031 -8.68 1 98.12 256 ARG A O 1
ATOM 2001 N N . MET A 1 257 ? 13.852 -25.578 -6.977 1 98.69 257 MET A N 1
ATOM 2002 C CA . MET A 1 257 ? 15.273 -25.297 -6.828 1 98.69 257 MET A CA 1
ATOM 2003 C C . MET A 1 257 ? 16.062 -26.562 -6.566 1 98.69 257 MET A C 1
ATOM 2005 O O . MET A 1 257 ? 15.672 -27.391 -5.738 1 98.69 257 MET A O 1
ATOM 2009 N N . ILE A 1 258 ? 17.188 -26.734 -7.324 1 98.88 258 ILE A N 1
ATOM 2010 C CA . ILE A 1 258 ? 18.078 -27.875 -7.094 1 98.88 258 ILE A CA 1
ATOM 2011 C C . ILE A 1 258 ? 19.062 -27.547 -5.973 1 98.88 258 ILE A C 1
ATOM 2013 O O . ILE A 1 258 ? 19.922 -26.688 -6.133 1 98.88 258 ILE A O 1
ATOM 2017 N N . PRO A 1 259 ? 18.984 -28.219 -4.863 1 98.81 259 PRO A N 1
ATOM 2018 C CA . PRO A 1 259 ? 19.844 -27.906 -3.717 1 98.81 259 PRO A CA 1
ATOM 2019 C C . PRO A 1 259 ? 21.328 -27.984 -4.047 1 98.81 259 PRO A C 1
ATOM 2021 O O . PRO A 1 259 ? 22.109 -27.141 -3.615 1 98.81 259 PRO A O 1
ATOM 2024 N N . GLU A 1 260 ? 21.766 -28.984 -4.832 1 98.75 260 GLU A N 1
ATOM 2025 C CA . GLU A 1 260 ? 23.172 -29.125 -5.195 1 98.75 260 GLU A CA 1
ATOM 2026 C C . GLU A 1 260 ? 23.672 -27.922 -5.996 1 98.75 260 GLU A C 1
ATOM 2028 O O . GLU A 1 260 ? 24.797 -27.469 -5.812 1 98.75 260 GLU A O 1
ATOM 2033 N N . ALA A 1 261 ? 22.859 -27.469 -6.844 1 98.88 261 ALA A N 1
ATOM 2034 C CA . ALA A 1 261 ? 23.203 -26.281 -7.617 1 98.88 261 ALA A CA 1
ATOM 2035 C C . ALA A 1 261 ? 23.344 -25.047 -6.711 1 98.88 261 ALA A C 1
ATOM 2037 O O . ALA A 1 261 ? 24.203 -24.203 -6.926 1 98.88 261 ALA A O 1
ATOM 2038 N N . LEU A 1 262 ? 22.5 -24.969 -5.723 1 98.94 262 LEU A N 1
ATOM 2039 C CA . LEU A 1 262 ? 22.562 -23.891 -4.742 1 98.94 262 LEU A CA 1
ATOM 2040 C C . LEU A 1 262 ? 23.875 -23.938 -3.977 1 98.94 262 LEU A C 1
ATOM 2042 O O . LEU A 1 262 ? 24.562 -22.906 -3.824 1 98.94 262 LEU A O 1
ATOM 2046 N N . ASP A 1 263 ? 24.203 -25.109 -3.521 1 98.81 263 ASP A N 1
ATOM 2047 C CA . ASP A 1 263 ? 25.438 -25.297 -2.77 1 98.81 263 ASP A CA 1
ATOM 2048 C C . ASP A 1 263 ? 26.641 -24.859 -3.584 1 98.81 263 ASP A C 1
ATOM 2050 O O . ASP A 1 263 ? 27.516 -24.141 -3.072 1 98.81 263 ASP A O 1
ATOM 2054 N N . ARG A 1 264 ? 26.703 -25.203 -4.867 1 98.75 264 ARG A N 1
ATOM 2055 C CA . ARG A 1 264 ? 27.797 -24.844 -5.762 1 98.75 264 ARG A CA 1
ATOM 2056 C C . ARG A 1 264 ? 27.844 -23.328 -5.969 1 98.75 264 ARG A C 1
ATOM 2058 O O . ARG A 1 264 ? 28.922 -22.734 -5.973 1 98.75 264 ARG A O 1
ATOM 2065 N N . ALA A 1 265 ? 26.703 -22.766 -6.133 1 98.81 265 ALA A N 1
ATOM 2066 C CA . ALA A 1 265 ? 26.625 -21.328 -6.395 1 98.81 265 ALA A CA 1
ATOM 2067 C C . ALA A 1 265 ? 27.141 -20.531 -5.195 1 98.81 265 ALA A C 1
ATOM 2069 O O . ALA A 1 265 ? 27.844 -19.531 -5.359 1 98.81 265 ALA A O 1
ATOM 2070 N N . ILE A 1 266 ? 26.766 -20.922 -4.012 1 98.75 266 ILE A N 1
ATOM 2071 C CA . ILE A 1 266 ? 27.188 -20.234 -2.795 1 98.75 266 ILE A CA 1
ATOM 2072 C C . ILE A 1 266 ? 28.688 -20.375 -2.617 1 98.75 266 ILE A C 1
ATOM 2074 O O . ILE A 1 266 ? 29.375 -19.391 -2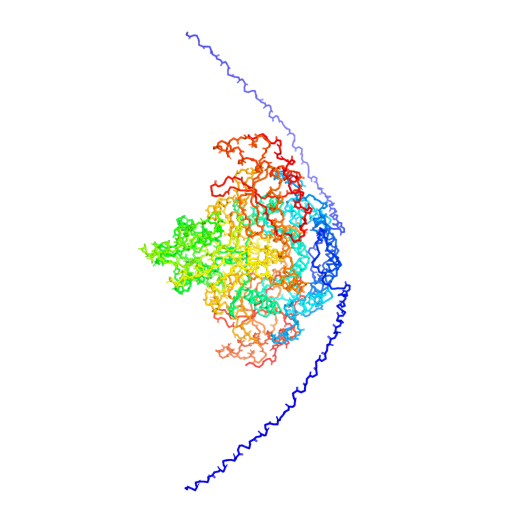.305 1 98.75 266 ILE A O 1
ATOM 2078 N N . SER A 1 267 ? 29.188 -21.562 -2.82 1 98.38 267 SER A N 1
ATOM 2079 C CA . SER A 1 267 ? 30.625 -21.797 -2.73 1 98.38 267 SER A CA 1
ATOM 2080 C C . SER A 1 267 ? 31.375 -20.922 -3.723 1 98.38 267 SER A C 1
ATOM 2082 O O . SER A 1 267 ? 32.406 -20.312 -3.377 1 98.38 267 SER A O 1
ATOM 2084 N N . ALA A 1 268 ? 30.922 -20.844 -4.879 1 98.38 268 ALA A N 1
ATOM 2085 C CA . ALA A 1 268 ? 31.547 -20.031 -5.918 1 98.38 268 ALA A CA 1
ATOM 2086 C C . ALA A 1 268 ? 31.531 -18.547 -5.543 1 98.38 268 ALA A C 1
ATOM 2088 O O . ALA A 1 268 ? 32.5 -17.828 -5.789 1 98.38 268 ALA A O 1
ATOM 2089 N N . ALA A 1 269 ? 30.438 -18.094 -5.016 1 98.06 269 ALA A N 1
ATOM 2090 C CA . ALA A 1 269 ? 30.297 -16.703 -4.602 1 98.06 269 ALA A CA 1
ATOM 2091 C C . ALA A 1 269 ? 31.328 -16.344 -3.531 1 98.06 269 ALA A C 1
ATOM 2093 O O . ALA A 1 269 ? 31.969 -15.289 -3.6 1 98.06 269 ALA A O 1
ATOM 2094 N N . LYS A 1 270 ? 31.438 -17.172 -2.602 1 97.5 270 LYS A N 1
ATOM 2095 C CA . LYS A 1 270 ? 32.406 -16.953 -1.537 1 97.5 270 LYS A CA 1
ATOM 2096 C C . LYS A 1 270 ? 33.844 -16.938 -2.09 1 97.5 270 LYS A C 1
ATOM 2098 O O . LYS A 1 270 ? 34.656 -16.078 -1.707 1 97.5 270 LYS A O 1
ATOM 2103 N N . LEU A 1 271 ? 34.125 -17.75 -2.969 1 97.44 271 LEU A N 1
ATOM 2104 C CA . LEU A 1 271 ? 35.438 -17.828 -3.582 1 97.44 271 LEU A CA 1
ATOM 2105 C C . LEU A 1 271 ? 35.75 -16.578 -4.391 1 97.44 271 LEU A C 1
ATOM 2107 O O . LEU A 1 271 ? 36.906 -16.141 -4.469 1 97.44 271 LEU A O 1
ATOM 2111 N N . ASN A 1 272 ? 34.75 -16 -4.949 1 96.75 272 ASN A N 1
ATOM 2112 C CA . ASN A 1 272 ? 34.906 -14.82 -5.785 1 96.75 272 ASN A CA 1
ATOM 2113 C C . ASN A 1 272 ? 34.844 -13.531 -4.961 1 96.75 272 ASN A C 1
ATOM 2115 O O . ASN A 1 272 ? 34.844 -12.438 -5.516 1 96.75 272 ASN A O 1
ATOM 2119 N N . GLY A 1 273 ? 34.688 -13.672 -3.646 1 95.75 273 GLY A N 1
ATOM 2120 C CA . GLY A 1 273 ? 34.844 -12.539 -2.748 1 95.75 273 GLY A CA 1
ATOM 2121 C C . GLY A 1 273 ? 33.5 -11.867 -2.426 1 95.75 273 GLY A C 1
ATOM 2122 O O . GLY A 1 273 ? 33.5 -10.805 -1.795 1 95.75 273 GLY A O 1
ATOM 2123 N N . ALA A 1 274 ? 32.406 -12.469 -2.867 1 97.38 274 ALA A N 1
ATOM 2124 C CA . ALA A 1 274 ? 31.094 -11.922 -2.531 1 97.38 274 ALA A CA 1
ATOM 2125 C C . ALA A 1 274 ? 30.625 -12.43 -1.176 1 97.38 274 ALA A C 1
ATOM 2127 O O . ALA A 1 274 ? 31.156 -13.398 -0.646 1 97.38 274 ALA A O 1
ATOM 2128 N N . ILE A 1 275 ? 29.734 -11.727 -0.587 1 97.69 275 ILE A N 1
ATOM 2129 C CA . ILE A 1 275 ? 29.094 -12.156 0.648 1 97.69 275 ILE A CA 1
ATOM 2130 C C . ILE A 1 275 ? 27.734 -12.789 0.331 1 97.69 275 ILE A C 1
ATOM 2132 O O . ILE A 1 275 ? 26.828 -12.117 -0.175 1 97.69 275 ILE A O 1
ATOM 2136 N N . PRO A 1 276 ? 27.578 -14.117 0.551 1 98.56 276 PRO A N 1
ATOM 2137 C CA . PRO A 1 276 ? 26.234 -14.68 0.44 1 98.56 276 PRO A CA 1
ATOM 2138 C C . PRO A 1 276 ? 25.266 -14.102 1.465 1 98.56 276 PRO A C 1
ATOM 2140 O O . PRO A 1 276 ? 25.344 -14.414 2.654 1 98.56 276 PRO A O 1
ATOM 2143 N N . LEU A 1 277 ? 24.344 -13.328 0.986 1 98.38 277 LEU A N 1
ATOM 2144 C CA . LEU A 1 277 ? 23.453 -12.57 1.86 1 98.38 277 LEU A CA 1
ATOM 2145 C C . LEU A 1 277 ? 22.281 -13.43 2.316 1 98.38 277 LEU A C 1
ATOM 2147 O O . LEU A 1 277 ? 21.953 -13.461 3.504 1 98.38 277 LEU A O 1
ATOM 2151 N N . MET A 1 278 ? 21.578 -14.008 1.323 1 98.69 278 MET A N 1
ATOM 2152 C CA . MET A 1 278 ? 20.344 -14.719 1.645 1 98.69 278 MET A CA 1
ATOM 2153 C C . MET A 1 278 ? 19.984 -15.703 0.542 1 98.69 278 MET A C 1
ATOM 2155 O O . MET A 1 278 ? 20.391 -15.539 -0.609 1 98.69 278 MET A O 1
ATOM 2159 N N . VAL A 1 279 ? 19.328 -16.766 0.943 1 98.94 279 VAL A N 1
ATOM 2160 C CA . VAL A 1 279 ? 18.656 -17.688 0.027 1 98.94 279 VAL A CA 1
ATOM 2161 C C . VAL A 1 279 ? 17.141 -17.469 0.09 1 98.94 279 VAL A C 1
ATOM 2163 O O . VAL A 1 279 ? 16.562 -17.422 1.177 1 98.94 279 VAL A O 1
ATOM 2166 N N . VAL A 1 280 ? 16.516 -17.297 -1.062 1 98.94 280 VAL A N 1
ATOM 2167 C CA . VAL A 1 280 ? 15.062 -17.172 -1.141 1 98.94 280 VAL A CA 1
ATOM 2168 C C . VAL A 1 280 ? 14.477 -18.391 -1.832 1 98.94 280 VAL A C 1
ATOM 2170 O O . VAL A 1 280 ? 14.594 -18.547 -3.051 1 98.94 280 VAL A O 1
ATOM 2173 N N . ALA A 1 281 ? 13.898 -19.234 -1.049 1 98.94 281 ALA A N 1
ATOM 2174 C CA . ALA A 1 281 ? 13.102 -20.328 -1.605 1 98.94 281 ALA A CA 1
ATOM 2175 C C . ALA A 1 281 ? 11.68 -19.859 -1.922 1 98.94 281 ALA A C 1
ATOM 2177 O O . ALA A 1 281 ? 11.18 -18.922 -1.312 1 98.94 281 ALA A O 1
ATOM 2178 N N . THR A 1 282 ? 11.086 -20.531 -2.875 1 98.75 282 THR A N 1
ATOM 2179 C CA . THR A 1 282 ? 9.727 -20.172 -3.25 1 98.75 282 THR A CA 1
ATOM 2180 C C . THR A 1 282 ? 8.766 -21.312 -2.945 1 98.75 282 THR A C 1
ATOM 2182 O O . THR A 1 282 ? 9.039 -22.469 -3.275 1 98.75 282 THR A O 1
ATOM 2185 N N . SER A 1 283 ? 7.746 -21.016 -2.242 1 98.69 283 SER A N 1
ATOM 2186 C CA . SER A 1 283 ? 6.641 -21.938 -2.037 1 98.69 283 SER A CA 1
ATOM 2187 C C . SER A 1 283 ? 5.43 -21.547 -2.875 1 98.69 283 SER A C 1
ATOM 2189 O O . SER A 1 283 ? 4.57 -20.797 -2.418 1 98.69 283 SER A O 1
ATOM 2191 N N . GLY A 1 284 ? 5.324 -22.25 -3.986 1 98.06 284 GLY A N 1
ATOM 2192 C CA . GLY A 1 284 ? 4.316 -21.875 -4.965 1 98.06 284 GLY A CA 1
ATOM 2193 C C . GLY A 1 284 ? 4.793 -20.797 -5.934 1 98.06 284 GLY A C 1
ATOM 2194 O O . GLY A 1 284 ? 4.395 -19.641 -5.828 1 98.06 284 GLY A O 1
ATOM 2195 N N . THR A 1 285 ? 5.648 -21.234 -6.902 1 97.12 285 THR A N 1
ATOM 2196 C CA . THR A 1 285 ? 6.109 -20.266 -7.898 1 97.12 285 THR A CA 1
ATOM 2197 C C . THR A 1 285 ? 4.938 -19.734 -8.719 1 97.12 285 THR A C 1
ATOM 2199 O O . THR A 1 285 ? 3.918 -20.406 -8.867 1 97.12 285 THR A O 1
ATOM 2202 N N . THR A 1 286 ? 5.094 -18.594 -9.266 1 92.94 286 THR A N 1
ATOM 2203 C CA . THR A 1 286 ? 4.023 -17.844 -9.922 1 92.94 286 THR A CA 1
ATOM 2204 C C . THR A 1 286 ? 3.473 -18.625 -11.109 1 92.94 286 THR A C 1
ATOM 2206 O O . THR A 1 286 ? 2.258 -18.672 -11.328 1 92.94 286 THR A O 1
ATOM 2209 N N . VAL A 1 287 ? 4.363 -19.234 -11.859 1 94.62 287 VAL A N 1
ATOM 2210 C CA . VAL A 1 287 ? 3.934 -19.812 -13.125 1 94.62 287 VAL A CA 1
ATOM 2211 C C . VAL A 1 287 ? 3.578 -21.297 -12.93 1 94.62 287 VAL A C 1
ATOM 2213 O O . VAL A 1 287 ? 2.422 -21.688 -13.109 1 94.62 287 VAL A O 1
ATOM 2216 N N . TYR A 1 288 ? 4.492 -22.078 -12.383 1 96.44 288 TYR A N 1
ATOM 2217 C CA . TYR A 1 288 ? 4.301 -23.516 -12.305 1 96.44 288 TYR A CA 1
ATOM 2218 C C . TYR A 1 288 ? 3.645 -23.906 -10.984 1 96.44 288 TYR A C 1
ATOM 2220 O O . TYR A 1 288 ? 3.102 -25.016 -10.859 1 96.44 288 TYR A O 1
ATOM 2228 N N . GLY A 1 289 ? 3.695 -23.031 -10.023 1 97.56 289 GLY A N 1
ATOM 2229 C CA . GLY A 1 289 ? 3.215 -23.406 -8.703 1 97.56 289 GLY A CA 1
ATOM 2230 C C . GLY A 1 289 ? 4.121 -24.406 -7.996 1 97.56 289 GLY A C 1
ATOM 2231 O O . GLY A 1 289 ? 3.656 -25.219 -7.199 1 97.56 289 GLY A O 1
ATOM 2232 N N . ALA A 1 290 ? 5.375 -24.344 -8.242 1 98.12 290 ALA A N 1
ATOM 2233 C CA . ALA A 1 290 ? 6.336 -25.297 -7.699 1 98.12 290 ALA A CA 1
ATOM 2234 C C . ALA A 1 290 ? 6.688 -24.969 -6.254 1 98.12 290 ALA A C 1
ATOM 2236 O O . ALA A 1 290 ? 6.809 -23.797 -5.895 1 98.12 290 ALA A O 1
ATOM 2237 N N . TYR A 1 291 ? 6.902 -26 -5.414 1 98.69 291 TYR A N 1
ATOM 2238 C CA . TYR A 1 291 ? 7.363 -25.859 -4.035 1 98.69 291 TYR A CA 1
ATOM 2239 C C . TYR A 1 291 ? 8.812 -26.297 -3.896 1 98.69 291 TYR A C 1
ATOM 2241 O O . TYR A 1 291 ? 9.117 -27.484 -4.023 1 98.69 291 TYR A O 1
ATOM 2249 N N . ASP A 1 292 ? 9.711 -25.391 -3.604 1 98.88 292 ASP A N 1
ATOM 2250 C CA . ASP A 1 292 ? 11.117 -25.734 -3.402 1 98.88 292 ASP A CA 1
ATOM 2251 C C . ASP A 1 292 ? 11.297 -26.656 -2.201 1 98.88 292 ASP A C 1
ATOM 2253 O O . ASP A 1 292 ? 10.5 -26.625 -1.262 1 98.88 292 ASP A O 1
ATOM 2257 N N . PRO A 1 293 ? 12.344 -27.516 -2.244 1 98.81 293 PRO A N 1
ATOM 2258 C CA . PRO A 1 293 ? 12.594 -28.406 -1.113 1 98.81 293 PRO A CA 1
ATOM 2259 C C . PRO A 1 293 ? 13.188 -27.688 0.094 1 98.81 293 PRO A C 1
ATOM 2261 O O . PRO A 1 293 ? 14.406 -27.688 0.269 1 98.81 293 PRO A O 1
ATOM 2264 N N . LEU A 1 294 ? 12.391 -27.234 1 1 98.88 294 LEU A N 1
ATOM 2265 C CA . LEU A 1 294 ? 12.75 -26.281 2.049 1 98.88 294 LEU A CA 1
ATOM 2266 C C . LEU A 1 294 ? 13.75 -26.906 3.021 1 98.88 294 LEU A C 1
ATOM 2268 O O . LEU A 1 294 ? 14.695 -26.25 3.451 1 98.88 294 LEU A O 1
ATOM 2272 N N . ASN A 1 295 ? 13.578 -28.203 3.377 1 98.88 295 ASN A N 1
ATOM 2273 C CA . ASN A 1 295 ? 14.477 -28.828 4.336 1 98.88 295 ASN A CA 1
ATOM 2274 C C . ASN A 1 295 ? 15.906 -28.906 3.799 1 98.88 295 ASN A C 1
ATOM 2276 O O . ASN A 1 295 ? 16.859 -28.594 4.512 1 98.88 295 ASN A O 1
ATOM 2280 N N . GLU A 1 296 ? 16.078 -29.328 2.57 1 98.88 296 GLU A N 1
ATOM 2281 C CA . GLU A 1 296 ? 17.406 -29.422 1.962 1 98.88 296 GLU A CA 1
ATOM 2282 C C . GLU A 1 296 ? 18.062 -28.047 1.843 1 98.88 296 GLU A C 1
ATOM 2284 O O . GLU A 1 296 ? 19.25 -27.906 2.084 1 98.88 296 GLU A O 1
ATOM 2289 N N . ILE A 1 297 ? 17.281 -27.094 1.471 1 98.88 297 ILE A N 1
ATOM 2290 C CA . ILE A 1 297 ? 17.781 -25.734 1.33 1 98.88 297 ILE A CA 1
ATOM 2291 C C . ILE A 1 297 ? 18.188 -25.203 2.699 1 98.88 297 ILE A C 1
ATOM 2293 O O . ILE A 1 297 ? 19.219 -24.531 2.832 1 98.88 297 ILE A O 1
ATOM 2297 N N . ALA A 1 298 ? 17.344 -25.438 3.717 1 98.88 298 ALA A N 1
ATOM 2298 C CA . ALA A 1 298 ? 17.656 -25.016 5.082 1 98.88 298 ALA A CA 1
ATOM 2299 C C . ALA A 1 298 ? 19 -25.594 5.531 1 98.88 298 ALA A C 1
ATOM 2301 O O . ALA A 1 298 ? 19.781 -24.906 6.195 1 98.88 298 ALA A O 1
ATOM 2302 N N . ASP A 1 299 ? 19.266 -26.891 5.211 1 98.88 299 ASP A N 1
ATOM 2303 C CA . ASP A 1 299 ? 20.531 -27.516 5.559 1 98.88 299 ASP A CA 1
ATOM 2304 C C . ASP A 1 299 ? 21.703 -26.734 4.973 1 98.88 299 ASP A C 1
ATOM 2306 O O . ASP A 1 299 ? 22.719 -26.531 5.641 1 98.88 299 ASP A O 1
ATOM 2310 N N . ILE A 1 300 ? 21.578 -26.328 3.775 1 98.88 300 ILE A N 1
ATOM 2311 C CA . ILE A 1 300 ? 22.625 -25.594 3.084 1 98.88 300 ILE A CA 1
ATOM 2312 C C . ILE A 1 300 ? 22.812 -24.219 3.73 1 98.88 300 ILE A C 1
ATOM 2314 O O . ILE A 1 300 ? 23.938 -23.766 3.922 1 98.88 300 ILE A O 1
ATOM 2318 N N . CYS A 1 301 ? 21.703 -23.562 4.031 1 98.75 301 CYS A N 1
ATOM 2319 C CA . CYS A 1 301 ? 21.781 -22.266 4.684 1 98.75 301 CYS A CA 1
ATOM 2320 C C . CYS A 1 301 ? 22.5 -22.359 6.027 1 98.75 301 CYS A C 1
ATOM 2322 O O . CYS A 1 301 ? 23.281 -21.484 6.379 1 98.75 301 CYS A O 1
ATOM 2324 N N . VAL A 1 302 ? 22.203 -23.422 6.77 1 98.44 302 VAL A N 1
ATOM 2325 C CA . VAL A 1 302 ? 22.859 -23.641 8.055 1 98.44 302 VAL A CA 1
ATOM 2326 C C . VAL A 1 302 ? 24.359 -23.859 7.832 1 98.44 302 VAL A C 1
ATOM 2328 O O . VAL A 1 302 ? 25.188 -23.312 8.547 1 98.44 302 VAL A O 1
ATOM 2331 N N . LYS A 1 303 ? 24.672 -24.641 6.887 1 98.38 303 LYS A N 1
ATOM 2332 C CA . LYS A 1 303 ? 26.062 -24.953 6.555 1 98.38 303 LYS A CA 1
ATOM 2333 C C . LYS A 1 303 ? 26.875 -23.688 6.336 1 98.38 303 LYS A C 1
ATOM 2335 O O . LYS A 1 303 ? 28.016 -23.594 6.789 1 98.38 303 LYS A O 1
ATOM 2340 N N . TYR A 1 304 ? 26.359 -22.688 5.676 1 98.19 304 TYR A N 1
ATOM 2341 C CA . TYR A 1 304 ? 27.109 -21.516 5.266 1 98.19 304 TYR A CA 1
ATOM 2342 C C . TYR A 1 304 ? 26.797 -20.312 6.156 1 98.19 304 TYR A C 1
ATOM 2344 O O . TYR A 1 304 ? 27.406 -19.25 6.027 1 98.19 304 TYR A O 1
ATOM 2352 N N . GLY A 1 305 ? 25.828 -20.438 7.074 1 97.75 305 GLY A N 1
ATOM 2353 C CA . GLY A 1 305 ? 25.422 -19.328 7.922 1 97.75 305 GLY A CA 1
ATOM 2354 C C . GLY A 1 305 ? 24.75 -18.203 7.156 1 97.75 305 GLY A C 1
ATOM 2355 O O . GLY A 1 305 ? 25.078 -17.031 7.324 1 97.75 305 GLY A O 1
ATOM 2356 N N . ILE A 1 306 ? 23.781 -18.562 6.289 1 98.19 306 ILE A N 1
ATOM 2357 C CA . ILE A 1 306 ? 23.109 -17.625 5.395 1 98.19 306 ILE A CA 1
ATOM 2358 C C . ILE A 1 306 ? 21.641 -17.469 5.793 1 98.19 306 ILE A C 1
ATOM 2360 O O . ILE A 1 306 ? 21.016 -18.438 6.23 1 98.19 306 ILE A O 1
ATOM 2364 N N . TRP A 1 307 ? 21.094 -16.25 5.715 1 98.69 307 TRP A N 1
ATOM 2365 C CA . TRP A 1 307 ? 19.688 -15.977 5.984 1 98.69 307 TRP A CA 1
ATOM 2366 C C . TRP A 1 307 ? 18.781 -16.797 5.059 1 98.69 307 TRP A C 1
ATOM 2368 O O . TRP A 1 307 ? 18.953 -16.766 3.836 1 98.69 307 TRP A O 1
ATOM 2378 N N . PHE A 1 308 ? 17.859 -17.547 5.609 1 98.88 308 PHE A N 1
ATOM 2379 C CA . PHE A 1 308 ? 16.922 -18.359 4.84 1 98.88 308 PHE A CA 1
ATOM 2380 C C . PHE A 1 308 ? 15.547 -17.719 4.816 1 98.88 308 PHE A C 1
ATOM 2382 O O . PHE A 1 308 ? 14.867 -17.656 5.84 1 98.88 308 PHE A O 1
ATOM 2389 N N . HIS A 1 309 ? 15.102 -17.25 3.674 1 98.94 309 HIS A N 1
ATOM 2390 C CA . HIS A 1 309 ? 13.789 -16.656 3.475 1 98.94 309 HIS A CA 1
ATOM 2391 C C . HIS A 1 309 ? 12.922 -17.516 2.551 1 98.94 309 HIS A C 1
ATOM 2393 O O . HIS A 1 309 ? 13.43 -18.109 1.598 1 98.94 309 HIS A O 1
ATOM 2399 N N . ILE A 1 310 ? 11.656 -17.547 2.85 1 98.94 310 ILE A N 1
ATOM 2400 C CA . ILE A 1 310 ? 10.719 -18.234 1.979 1 98.94 310 ILE A CA 1
ATOM 2401 C C . ILE A 1 310 ? 9.703 -17.25 1.419 1 98.94 310 ILE A C 1
ATOM 2403 O O . ILE A 1 310 ? 8.953 -16.625 2.176 1 98.94 310 ILE A O 1
ATOM 2407 N N . ASP A 1 311 ? 9.711 -17.094 0.11 1 98.75 311 ASP A N 1
ATOM 2408 C CA . ASP A 1 311 ? 8.602 -16.438 -0.58 1 98.75 311 ASP A CA 1
ATOM 2409 C C . ASP A 1 311 ? 7.41 -17.375 -0.73 1 98.75 311 ASP A C 1
ATOM 2411 O O . ASP A 1 311 ? 7.316 -18.109 -1.714 1 98.75 311 ASP A O 1
ATOM 2415 N N . ALA A 1 312 ? 6.539 -17.281 0.187 1 98.75 312 ALA A N 1
ATOM 2416 C CA . ALA A 1 312 ? 5.316 -18.078 0.18 1 98.75 312 ALA A CA 1
ATOM 2417 C C . ALA A 1 312 ? 4.102 -17.219 -0.157 1 98.75 312 ALA A C 1
ATOM 2419 O O . ALA A 1 312 ? 2.998 -17.469 0.34 1 98.75 312 ALA A O 1
ATOM 2420 N N . ALA A 1 313 ? 4.301 -16.188 -0.934 1 97.62 313 ALA A N 1
ATOM 2421 C CA . ALA A 1 313 ? 3.217 -15.273 -1.269 1 97.62 313 ALA A CA 1
ATOM 2422 C C . ALA A 1 313 ? 2.02 -16.016 -1.85 1 97.62 313 ALA A C 1
ATOM 2424 O O . ALA A 1 313 ? 0.87 -15.711 -1.525 1 97.62 313 ALA A O 1
ATOM 2425 N N . TRP A 1 314 ? 2.283 -17.016 -2.637 1 97.5 314 TRP A N 1
ATOM 2426 C CA . TRP A 1 314 ? 1.224 -17.719 -3.338 1 97.5 314 TRP A CA 1
ATOM 2427 C C . TRP A 1 314 ? 0.905 -19.047 -2.643 1 97.5 314 TRP A C 1
ATOM 2429 O O . TRP A 1 314 ? -0.204 -19.234 -2.137 1 97.5 314 TRP A O 1
ATOM 2439 N N . GLY A 1 315 ? 1.83 -19.875 -2.412 1 98.25 315 GLY A N 1
ATOM 2440 C CA . GLY A 1 315 ? 1.584 -21.234 -1.956 1 98.25 315 GLY A CA 1
ATOM 2441 C C . GLY A 1 315 ? 1.546 -21.359 -0.444 1 98.25 315 GLY A C 1
ATOM 2442 O O . GLY A 1 315 ? 1.253 -22.438 0.089 1 98.25 315 GLY A O 1
ATOM 2443 N N . GLY A 1 316 ? 1.766 -20.281 0.3 1 98.5 316 GLY A N 1
ATOM 2444 C CA . GLY A 1 316 ? 1.822 -20.344 1.752 1 98.5 316 GLY A CA 1
ATOM 2445 C C . GLY A 1 316 ? 0.529 -20.828 2.383 1 98.5 316 GLY A C 1
ATOM 2446 O O . GLY A 1 316 ? 0.545 -21.453 3.445 1 98.5 316 GLY A O 1
ATOM 2447 N N . SER A 1 317 ? -0.576 -20.656 1.72 1 98.12 317 SER A N 1
ATOM 2448 C CA . SER A 1 317 ? -1.888 -20.922 2.301 1 98.12 317 SER A CA 1
ATOM 2449 C C . SER A 1 317 ? -2.143 -22.422 2.412 1 98.12 317 SER A C 1
ATOM 2451 O O . SER A 1 317 ? -3.064 -22.859 3.111 1 98.12 317 SER A O 1
ATOM 2453 N N . ALA A 1 318 ? -1.298 -23.234 1.8 1 98.62 318 ALA A N 1
ATOM 2454 C CA . ALA A 1 318 ? -1.388 -24.688 2.004 1 98.62 318 ALA A CA 1
ATOM 2455 C C . ALA A 1 318 ? -1.185 -25.047 3.473 1 98.62 318 ALA A C 1
ATOM 2457 O O . ALA A 1 318 ? -1.591 -26.125 3.916 1 98.62 318 ALA A O 1
ATOM 2458 N N . LEU A 1 319 ? -0.629 -24.156 4.23 1 98.69 319 LEU A N 1
ATOM 2459 C CA . LEU A 1 319 ? -0.396 -24.359 5.656 1 98.69 319 LEU A CA 1
ATOM 2460 C C . LEU A 1 319 ? -1.714 -24.531 6.402 1 98.69 319 LEU A C 1
ATOM 2462 O O . LEU A 1 319 ? -1.738 -25.062 7.512 1 98.69 319 LEU A O 1
ATOM 2466 N N . LEU A 1 320 ? -2.793 -24.016 5.828 1 98.44 320 LEU A N 1
ATOM 2467 C CA . LEU A 1 320 ? -4.102 -24.094 6.473 1 98.44 320 LEU A CA 1
ATOM 2468 C C . LEU A 1 320 ? -4.719 -25.484 6.289 1 98.44 320 LEU A C 1
ATOM 2470 O O . LEU A 1 320 ? -5.703 -25.812 6.949 1 98.44 320 LEU A O 1
ATOM 2474 N N . SER A 1 321 ? -4.156 -26.281 5.465 1 98.38 321 SER A N 1
ATOM 2475 C CA . SER A 1 321 ? -4.711 -27.594 5.125 1 98.38 321 SER A CA 1
ATOM 2476 C C . SER A 1 321 ? -3.926 -28.719 5.789 1 98.38 321 SER A C 1
ATOM 2478 O O . SER A 1 321 ? -2.707 -28.812 5.625 1 98.38 321 SER A O 1
ATOM 2480 N N . SER A 1 322 ? -4.605 -29.547 6.422 1 97.56 322 SER A N 1
ATOM 2481 C CA . SER A 1 322 ? -3.938 -30.719 6.961 1 97.56 322 SER A CA 1
ATOM 2482 C C . SER A 1 322 ? -3.506 -31.672 5.848 1 97.56 322 SER A C 1
ATOM 2484 O O . SER A 1 322 ? -2.561 -32.438 6.012 1 97.56 322 SER A O 1
ATOM 2486 N N . THR A 1 323 ? -4.105 -31.594 4.734 1 97.69 323 THR A N 1
ATOM 2487 C CA . THR A 1 323 ? -3.84 -32.469 3.602 1 97.69 323 THR A CA 1
ATOM 2488 C C . THR A 1 323 ? -2.621 -32 2.818 1 97.69 323 THR A C 1
ATOM 2490 O O . THR A 1 323 ? -1.826 -32.812 2.342 1 97.69 323 THR A O 1
ATOM 2493 N N . TYR A 1 324 ? -2.443 -30.719 2.725 1 98.12 324 TYR A N 1
ATOM 2494 C CA . TYR A 1 324 ? -1.48 -30.219 1.75 1 98.12 324 TYR A CA 1
ATOM 2495 C C . TYR A 1 324 ? -0.342 -29.469 2.439 1 98.12 324 TYR A C 1
ATOM 2497 O O . TYR A 1 324 ? 0.634 -29.078 1.795 1 98.12 324 TYR A O 1
ATOM 2505 N N . ARG A 1 325 ? -0.368 -29.25 3.725 1 97.88 325 ARG A N 1
ATOM 2506 C CA . ARG A 1 325 ? 0.63 -28.484 4.457 1 97.88 325 ARG A CA 1
ATOM 2507 C C . ARG A 1 325 ? 2.023 -29.078 4.273 1 97.88 325 ARG A C 1
ATOM 2509 O O . ARG A 1 325 ? 3.027 -28.391 4.449 1 97.88 325 ARG A O 1
ATOM 2516 N N . HIS A 1 326 ? 2.115 -30.391 3.883 1 98.06 326 HIS A N 1
ATOM 2517 C CA . HIS A 1 326 ? 3.398 -31.078 3.74 1 98.06 326 HIS A CA 1
ATOM 2518 C C . HIS A 1 326 ? 4.23 -30.453 2.623 1 98.06 326 HIS A C 1
ATOM 2520 O O . HIS A 1 326 ? 5.449 -30.609 2.584 1 98.06 326 HIS A O 1
ATOM 2526 N N . TYR A 1 327 ? 3.605 -29.75 1.674 1 98.19 327 TYR A N 1
ATOM 2527 C CA . TYR A 1 327 ? 4.34 -29.062 0.611 1 98.19 327 TYR A CA 1
ATOM 2528 C C . TYR A 1 327 ? 5.301 -28.031 1.187 1 98.19 327 TYR A C 1
ATOM 2530 O O . TYR A 1 327 ? 6.254 -27.625 0.521 1 98.19 327 TYR A O 1
ATOM 2538 N N . LEU A 1 328 ? 5.039 -27.578 2.434 1 98.75 328 LEU A N 1
ATOM 2539 C CA . LEU A 1 328 ? 5.867 -26.547 3.049 1 98.75 328 LEU A CA 1
ATOM 2540 C C . LEU A 1 328 ? 6.688 -27.125 4.199 1 98.75 328 LEU A C 1
ATOM 2542 O O . LEU A 1 328 ? 7.145 -26.391 5.07 1 98.75 328 LEU A O 1
ATOM 2546 N N . ASP A 1 329 ? 6.863 -28.453 4.203 1 98.56 329 ASP A N 1
ATOM 2547 C CA . ASP A 1 329 ? 7.715 -29.062 5.215 1 98.56 329 ASP A CA 1
ATOM 2548 C C . ASP A 1 329 ? 9.086 -28.391 5.258 1 98.56 329 ASP A C 1
ATOM 2550 O O . ASP A 1 329 ? 9.781 -28.328 4.242 1 98.56 329 ASP A O 1
ATOM 2554 N N . GLY A 1 330 ? 9.453 -27.906 6.398 1 98.75 330 GLY A N 1
ATOM 2555 C CA . GLY A 1 330 ? 10.727 -27.219 6.586 1 98.75 330 GLY A CA 1
ATOM 2556 C C . GLY A 1 330 ? 10.57 -25.719 6.773 1 98.75 330 GLY A C 1
ATOM 2557 O O . GLY A 1 330 ? 11.531 -25.016 7.09 1 98.75 330 GLY A O 1
ATOM 2558 N N . ILE A 1 331 ? 9.367 -25.188 6.711 1 98.81 331 ILE A N 1
ATOM 2559 C CA . ILE A 1 331 ? 9.133 -23.75 6.754 1 98.81 331 ILE A CA 1
ATOM 2560 C C . ILE A 1 331 ? 9.531 -23.203 8.125 1 98.81 331 ILE A C 1
ATOM 2562 O O . ILE A 1 331 ? 10.031 -22.078 8.227 1 98.81 331 ILE A O 1
ATOM 2566 N N . HIS A 1 332 ? 9.391 -23.969 9.18 1 98.56 332 HIS A N 1
ATOM 2567 C CA . HIS A 1 332 ? 9.695 -23.531 10.539 1 98.56 332 HIS A CA 1
ATOM 2568 C C . HIS A 1 332 ? 11.18 -23.266 10.703 1 98.56 332 HIS A C 1
ATOM 2570 O O . HIS A 1 332 ? 11.594 -22.625 11.68 1 98.56 332 HIS A O 1
ATOM 2576 N N . ARG A 1 333 ? 11.977 -23.703 9.742 1 98.69 333 ARG A N 1
ATOM 2577 C CA . ARG A 1 333 ? 13.43 -23.562 9.828 1 98.69 333 ARG A CA 1
ATOM 2578 C C . ARG A 1 333 ? 13.883 -22.234 9.219 1 98.69 333 ARG A C 1
ATOM 2580 O O . ARG A 1 333 ? 15.047 -21.859 9.336 1 98.69 333 ARG A O 1
ATOM 2587 N N . SER A 1 334 ? 13.008 -21.516 8.594 1 98.81 334 SER A N 1
ATOM 2588 C CA . SER A 1 334 ? 13.367 -20.281 7.914 1 98.81 334 SER A CA 1
ATOM 2589 C C . SER A 1 334 ? 13.516 -19.125 8.906 1 98.81 334 SER A C 1
ATOM 2591 O O . SER A 1 334 ? 12.984 -19.188 10.016 1 98.81 334 SER A O 1
ATOM 2593 N N . ASN A 1 335 ? 14.281 -18.094 8.492 1 98.69 335 ASN A N 1
ATOM 2594 C CA . ASN A 1 335 ? 14.406 -16.875 9.281 1 98.69 335 ASN A CA 1
ATOM 2595 C C . ASN A 1 335 ? 13.195 -15.953 9.086 1 98.69 335 ASN A C 1
ATOM 2597 O O . ASN A 1 335 ? 12.836 -15.203 9.992 1 98.69 335 ASN A O 1
ATOM 2601 N N . SER A 1 336 ? 12.617 -16 7.934 1 98.75 336 SER A N 1
ATOM 2602 C CA . SER A 1 336 ? 11.484 -15.141 7.625 1 98.75 336 SER A CA 1
ATOM 2603 C C . SER A 1 336 ? 10.633 -15.727 6.5 1 98.75 336 SER A C 1
ATOM 2605 O O . SER A 1 336 ? 11.102 -16.578 5.746 1 98.75 336 SER A O 1
ATOM 2607 N N . VAL A 1 337 ? 9.383 -15.258 6.438 1 98.81 337 VAL A N 1
ATOM 2608 C CA . VAL A 1 337 ? 8.43 -15.711 5.43 1 98.81 337 VAL A CA 1
ATOM 2609 C C . VAL A 1 337 ? 7.598 -14.523 4.934 1 98.81 337 VAL A C 1
ATOM 2611 O O . VAL A 1 337 ? 7.203 -13.664 5.723 1 98.81 337 VAL A O 1
ATOM 2614 N N . THR A 1 338 ? 7.438 -14.422 3.623 1 98.56 338 THR A N 1
ATOM 2615 C CA . THR A 1 338 ? 6.422 -13.562 3.02 1 98.56 338 THR A CA 1
ATOM 2616 C C . THR A 1 338 ? 5.199 -14.383 2.611 1 98.56 338 THR A C 1
ATOM 2618 O O . THR A 1 338 ? 5.32 -15.367 1.877 1 98.56 338 THR A O 1
ATOM 2621 N N . TRP A 1 339 ? 4.043 -13.969 3.076 1 98.5 339 TRP A N 1
ATOM 2622 C CA . TRP A 1 339 ? 2.805 -14.695 2.807 1 98.5 339 TRP A CA 1
ATOM 2623 C C . TRP A 1 339 ? 1.677 -13.727 2.459 1 98.5 339 TRP A C 1
ATOM 2625 O O . TRP A 1 339 ? 1.27 -12.914 3.291 1 98.5 339 TRP A O 1
ATOM 2635 N N . CYS A 1 340 ? 1.146 -13.82 1.195 1 97 340 CYS A N 1
ATOM 2636 C CA . CYS A 1 340 ? 0.052 -12.961 0.748 1 97 340 CYS A CA 1
ATOM 2637 C C . CYS A 1 340 ? -1.293 -13.656 0.938 1 97 340 CYS A C 1
ATOM 2639 O O . CYS A 1 340 ? -1.677 -14.508 0.132 1 97 340 CYS A O 1
ATOM 2641 N N . GLN A 1 341 ? -2.074 -13.195 1.87 1 97.69 341 GLN A N 1
ATOM 2642 C CA . GLN A 1 341 ? -3.393 -13.773 2.117 1 97.69 341 GLN A CA 1
ATOM 2643 C C . GLN A 1 341 ? -4.391 -13.344 1.048 1 97.69 341 GLN A C 1
ATOM 2645 O O . GLN A 1 341 ? -5.43 -13.984 0.866 1 97.69 341 GLN A O 1
ATOM 2650 N N . HIS A 1 342 ? -4.082 -12.266 0.311 1 95.38 342 HIS A N 1
ATOM 2651 C CA . HIS A 1 342 ? -5.016 -11.789 -0.702 1 95.38 342 HIS A CA 1
ATOM 2652 C C . HIS A 1 342 ? -4.887 -12.586 -1.993 1 95.38 342 HIS A C 1
ATOM 2654 O O . HIS A 1 342 ? -5.477 -12.227 -3.014 1 95.38 342 HIS A O 1
ATOM 2660 N N . LYS A 1 343 ? -4.133 -13.602 -1.983 1 95.88 343 LYS A N 1
ATOM 2661 C CA . LYS A 1 343 ? -4.066 -14.547 -3.098 1 95.88 343 LYS A CA 1
ATOM 2662 C C . LYS A 1 343 ? -4.883 -15.797 -2.807 1 95.88 343 LYS A C 1
ATOM 2664 O O . LYS A 1 343 ? -6.113 -15.742 -2.738 1 95.88 343 LYS A O 1
ATOM 2669 N N . MET A 1 344 ? -4.277 -16.859 -2.391 1 96.75 344 MET A N 1
ATOM 2670 C CA . MET A 1 344 ? -4.938 -18.156 -2.277 1 96.75 344 MET A CA 1
ATOM 2671 C C . MET A 1 344 ? -6.008 -18.125 -1.193 1 96.75 344 MET A C 1
ATOM 2673 O O . MET A 1 344 ? -7.023 -18.812 -1.301 1 96.75 344 MET A O 1
ATOM 2677 N N . MET A 1 345 ? -5.852 -17.312 -0.144 1 96.81 345 MET A N 1
ATOM 2678 C CA . MET A 1 345 ? -6.828 -17.281 0.94 1 96.81 345 MET A CA 1
ATOM 2679 C C . MET A 1 345 ? -8.07 -16.484 0.534 1 96.81 345 MET A C 1
ATOM 2681 O O . MET A 1 345 ? -9.094 -16.531 1.222 1 96.81 345 MET A O 1
ATOM 2685 N N . GLY A 1 346 ? -7.938 -15.742 -0.463 1 95.94 346 GLY A N 1
ATOM 2686 C CA . GLY A 1 346 ? -9.102 -15.047 -0.995 1 95.94 346 GLY A CA 1
ATOM 2687 C C . GLY A 1 346 ? -9.422 -13.766 -0.25 1 95.94 346 GLY A C 1
ATOM 2688 O O . GLY A 1 346 ? -10.523 -13.234 -0.375 1 95.94 346 GLY A O 1
ATOM 2689 N N . VAL A 1 347 ? -8.508 -13.297 0.558 1 97 347 VAL A N 1
ATOM 2690 C CA . VAL A 1 347 ? -8.703 -12.016 1.227 1 97 347 VAL A CA 1
ATOM 2691 C C . VAL A 1 347 ? -8.695 -10.883 0.197 1 97 347 VAL A C 1
ATOM 2693 O O . VAL A 1 347 ? -7.875 -10.883 -0.723 1 97 347 VAL A O 1
ATOM 2696 N N . PRO A 1 348 ? -9.672 -9.953 0.321 1 94.31 348 PRO A N 1
ATOM 2697 C CA . PRO A 1 348 ? -9.625 -8.828 -0.619 1 94.31 348 PRO A CA 1
ATOM 2698 C C . PRO A 1 348 ? -8.289 -8.086 -0.583 1 94.31 348 PRO A C 1
ATOM 2700 O O . PRO A 1 348 ? -7.699 -7.922 0.487 1 94.31 348 PRO A O 1
ATOM 2703 N N . LEU A 1 349 ? -7.863 -7.578 -1.718 1 89.69 349 LEU A N 1
ATOM 2704 C CA . LEU A 1 349 ? -6.633 -6.805 -1.828 1 89.69 349 LEU A CA 1
ATOM 2705 C C . LEU A 1 349 ? -6.711 -5.539 -0.981 1 89.69 349 LEU A C 1
ATOM 2707 O O . LEU A 1 349 ? -7.754 -4.883 -0.93 1 89.69 349 LEU A O 1
ATOM 2711 N N . GLN A 1 350 ? -5.645 -5.242 -0.241 1 89.31 350 GLN A N 1
ATOM 2712 C CA . GLN A 1 350 ? -4.383 -5.965 -0.118 1 89.31 350 GLN A CA 1
ATOM 2713 C C . GLN A 1 350 ? -4.207 -6.527 1.289 1 89.31 350 GLN A C 1
ATOM 2715 O O . GLN A 1 350 ? -4.711 -5.957 2.26 1 89.31 350 GLN A O 1
ATOM 2720 N N . CYS A 1 351 ? -3.672 -7.574 1.382 1 94.56 351 CYS A N 1
ATOM 2721 C CA . CYS A 1 351 ? -3.352 -8.25 2.635 1 94.56 351 CYS A CA 1
ATOM 2722 C C . CYS A 1 351 ? -2.154 -9.18 2.461 1 94.56 351 CYS A C 1
ATOM 2724 O O . CYS A 1 351 ? -2.254 -10.211 1.794 1 94.56 351 CYS A O 1
ATOM 2726 N N . SER A 1 352 ? -1.056 -8.781 2.957 1 95.38 352 SER A N 1
ATOM 2727 C CA . SER A 1 352 ? 0.189 -9.531 2.842 1 95.38 352 SER A CA 1
ATOM 2728 C C . SER A 1 352 ? 1.04 -9.391 4.102 1 95.38 352 SER A C 1
ATOM 2730 O O . SER A 1 352 ? 1.287 -8.273 4.562 1 95.38 352 SER A O 1
ATOM 2732 N N . ALA A 1 353 ? 1.505 -10.461 4.629 1 97.12 353 ALA A N 1
ATOM 2733 C CA . ALA A 1 353 ? 2.258 -10.422 5.879 1 97.12 353 ALA A CA 1
ATOM 2734 C C . ALA A 1 353 ? 3.721 -10.789 5.652 1 97.12 353 ALA A C 1
ATOM 2736 O O . ALA A 1 353 ? 4.027 -11.68 4.855 1 97.12 353 ALA A O 1
ATOM 2737 N N . PHE A 1 354 ? 4.562 -10.047 6.238 1 97.31 354 PHE A N 1
ATOM 2738 C CA . PHE A 1 354 ? 5.957 -10.43 6.449 1 97.31 354 PHE A CA 1
ATOM 2739 C C . PHE A 1 354 ? 6.172 -10.93 7.871 1 97.31 354 PHE A C 1
ATOM 2741 O O . PHE A 1 354 ? 5.844 -10.234 8.836 1 97.31 354 PHE A O 1
ATOM 2748 N N . LEU A 1 355 ? 6.734 -12.109 8.016 1 98.44 355 LEU A N 1
ATOM 2749 C CA . LEU A 1 355 ? 6.891 -12.742 9.32 1 98.44 355 LEU A CA 1
ATOM 2750 C C . LEU A 1 355 ? 8.359 -13.031 9.617 1 98.44 355 LEU A C 1
ATOM 2752 O O . LEU A 1 355 ? 9.102 -13.445 8.727 1 98.44 355 LEU A O 1
ATOM 2756 N N . LEU A 1 356 ? 8.781 -12.789 10.82 1 98 356 LEU A N 1
ATOM 2757 C CA . LEU A 1 356 ? 10.117 -13.094 11.312 1 98 356 LEU A CA 1
ATOM 2758 C C . LEU A 1 356 ? 10.078 -14.227 12.336 1 98 356 LEU A C 1
ATOM 2760 O O . LEU A 1 356 ? 9.203 -14.25 13.203 1 98 356 LEU A O 1
ATOM 2764 N N . ASN A 1 357 ? 10.977 -15.156 12.164 1 98.25 357 ASN A N 1
ATOM 2765 C CA . ASN A 1 357 ? 11.141 -16.25 13.109 1 98.25 357 ASN A CA 1
ATOM 2766 C C . ASN A 1 357 ? 12.07 -15.883 14.258 1 98.25 357 ASN A C 1
ATOM 2768 O O . ASN A 1 357 ? 13.273 -15.703 14.055 1 98.25 357 ASN A O 1
ATOM 2772 N N . GLY A 1 358 ? 11.5 -15.766 15.336 1 94 358 GLY A N 1
ATOM 2773 C CA . GLY A 1 358 ? 12.297 -15.328 16.469 1 94 358 GLY A CA 1
ATOM 2774 C C . GLY A 1 358 ? 12.727 -13.875 16.375 1 94 358 GLY A C 1
ATOM 2775 O O . GLY A 1 358 ? 12.078 -13.078 15.688 1 94 358 GLY A O 1
ATOM 2776 N N . ASN A 1 359 ? 13.719 -13.469 17.172 1 87.56 359 ASN A N 1
ATOM 2777 C CA . ASN A 1 359 ? 14.297 -12.133 17.172 1 87.56 359 ASN A CA 1
ATOM 2778 C C . ASN A 1 359 ? 13.227 -11.047 17.188 1 87.56 359 ASN A C 1
ATOM 2780 O O . ASN A 1 359 ? 13.195 -10.18 16.312 1 87.56 359 ASN A O 1
ATOM 2784 N N . GLU A 1 360 ? 12.555 -10.898 18.125 1 88.25 360 GLU A N 1
ATOM 2785 C CA . GLU A 1 360 ? 11.367 -10.055 18.234 1 88.25 360 GLU A CA 1
ATOM 2786 C C . GLU A 1 360 ? 11.727 -8.578 18.125 1 88.25 360 GLU A C 1
ATOM 2788 O O . GLU A 1 360 ? 10.867 -7.742 17.844 1 88.25 360 GLU A O 1
ATOM 2793 N N . THR A 1 361 ? 12.977 -8.219 18.234 1 87.75 361 THR A N 1
ATOM 2794 C CA . THR A 1 361 ? 13.367 -6.816 18.234 1 87.75 361 THR A CA 1
ATOM 2795 C C . THR A 1 361 ? 14.016 -6.422 16.922 1 87.75 361 THR A C 1
ATOM 2797 O O . THR A 1 361 ? 14.281 -5.242 16.672 1 87.75 361 THR A O 1
ATOM 2800 N N . LEU A 1 362 ? 14.266 -7.371 16.094 1 92.12 362 LEU A N 1
ATOM 2801 C CA . LEU A 1 362 ? 15.055 -7.137 14.891 1 92.12 362 LEU A CA 1
ATOM 2802 C C . LEU A 1 362 ? 14.391 -6.078 14.008 1 92.12 362 LEU A C 1
ATOM 2804 O O . LEU A 1 362 ? 15.062 -5.184 13.492 1 92.12 362 LEU A O 1
ATOM 2808 N N . MET A 1 363 ? 13.102 -6.211 13.812 1 91.5 363 MET A N 1
ATOM 2809 C CA . MET A 1 363 ? 12.406 -5.266 12.938 1 91.5 363 MET A CA 1
ATOM 2810 C C . MET A 1 363 ? 12.539 -3.84 13.461 1 91.5 363 MET A C 1
ATOM 2812 O O . MET A 1 363 ? 12.758 -2.908 12.68 1 91.5 363 MET A O 1
ATOM 2816 N N . ASN A 1 364 ? 12.43 -3.654 14.703 1 87.62 364 ASN A N 1
ATOM 2817 C CA . ASN A 1 364 ? 12.57 -2.334 15.312 1 87.62 364 ASN A CA 1
ATOM 2818 C C . ASN A 1 364 ? 13.992 -1.79 15.141 1 87.62 364 ASN A C 1
ATOM 2820 O O . ASN A 1 364 ? 14.172 -0.613 14.828 1 87.62 364 ASN A O 1
ATOM 2824 N N . ARG A 1 365 ? 14.961 -2.604 15.383 1 88.81 365 ARG A N 1
ATOM 2825 C CA . ARG A 1 365 ? 16.359 -2.178 15.273 1 88.81 365 ARG A CA 1
ATOM 2826 C C . ARG A 1 365 ? 16.703 -1.831 13.828 1 88.81 365 ARG A C 1
ATOM 2828 O O . ARG A 1 365 ? 17.406 -0.85 13.57 1 88.81 365 ARG A O 1
ATOM 2835 N N . CYS A 1 366 ? 16.172 -2.58 12.984 1 90.94 366 CYS A N 1
ATOM 2836 C CA . CYS A 1 366 ? 16.5 -2.461 11.57 1 90.94 366 CYS A CA 1
ATOM 2837 C C . CYS A 1 366 ? 15.805 -1.262 10.945 1 90.94 366 CYS A C 1
ATOM 2839 O O . CYS A 1 366 ? 16.391 -0.562 10.109 1 90.94 366 CYS A O 1
ATOM 2841 N N . MET A 1 367 ? 14.57 -0.986 11.414 1 87.06 367 MET A N 1
ATOM 2842 C CA . MET A 1 367 ? 13.734 -0.087 10.633 1 87.06 367 MET A CA 1
ATOM 2843 C C . MET A 1 367 ? 13.492 1.221 11.375 1 87.06 367 MET A C 1
ATOM 2845 O O . MET A 1 367 ? 13.086 2.219 10.773 1 87.06 367 MET A O 1
ATOM 2849 N N . SER A 1 368 ? 13.664 1.33 12.609 1 79.88 368 SER A N 1
ATOM 2850 C CA . SER A 1 368 ? 13.195 2.439 13.438 1 79.88 368 SER A CA 1
ATOM 2851 C C . SER A 1 368 ? 14.016 3.701 13.18 1 79.88 368 SER A C 1
ATOM 2853 O O . SER A 1 368 ? 15.234 3.635 13.023 1 79.88 368 SER A O 1
ATOM 2855 N N . ALA A 1 369 ? 13.273 4.781 13.094 1 73.06 369 ALA A N 1
ATOM 2856 C CA . ALA A 1 369 ? 13.883 6.102 13 1 73.06 369 ALA A CA 1
ATOM 2857 C C . ALA A 1 369 ? 13.617 6.918 14.266 1 73.06 369 ALA A C 1
ATOM 2859 O O . ALA A 1 369 ? 14.211 7.98 14.461 1 73.06 369 ALA A O 1
ATOM 2860 N N . LYS A 1 370 ? 12.789 6.48 15.102 1 65.12 370 LYS A N 1
ATOM 2861 C CA . LYS A 1 370 ? 12.461 7.066 16.391 1 65.12 370 LYS A CA 1
ATOM 2862 C C . LYS A 1 370 ? 11.953 8.5 16.234 1 65.12 370 LYS A C 1
ATOM 2864 O O . LYS A 1 370 ? 12.445 9.414 16.906 1 65.12 370 LYS A O 1
ATOM 2869 N N . ALA A 1 371 ? 10.945 8.688 15.453 1 61.16 371 ALA A N 1
ATOM 2870 C CA . ALA A 1 371 ? 10.359 10.008 15.227 1 61.16 371 ALA A CA 1
ATOM 2871 C C . ALA A 1 371 ? 9.656 10.516 16.484 1 61.16 371 ALA A C 1
ATOM 2873 O O . ALA A 1 371 ? 8.703 9.906 16.953 1 61.16 371 ALA A O 1
ATOM 2874 N N . LYS A 1 372 ? 9.914 11.711 16.938 1 64.25 372 LYS A N 1
ATOM 2875 C CA . LYS A 1 372 ? 9.477 12.227 18.219 1 64.25 372 LYS A CA 1
ATOM 2876 C C . LYS A 1 372 ? 8 12.633 18.188 1 64.25 372 LYS A C 1
ATOM 2878 O O . LYS A 1 372 ? 7.305 12.547 19.188 1 64.25 372 LYS A O 1
ATOM 2883 N N . TYR A 1 373 ? 7.504 13.039 17.016 1 68.62 373 TYR A N 1
ATOM 2884 C CA . TYR A 1 373 ? 6.133 13.531 16.984 1 68.62 373 TYR A CA 1
ATOM 2885 C C . TYR A 1 373 ? 5.137 12.375 16.984 1 68.62 373 TYR A C 1
ATOM 2887 O O . TYR A 1 373 ? 3.943 12.578 17.219 1 68.62 373 TYR A O 1
ATOM 2895 N N . LEU A 1 374 ? 5.613 11.211 16.734 1 65.81 374 LEU A N 1
ATOM 2896 C CA . LEU A 1 374 ? 4.742 10.047 16.719 1 65.81 374 LEU A CA 1
ATOM 2897 C C . LEU A 1 374 ? 5.016 9.148 17.922 1 65.81 374 LEU A C 1
ATOM 2899 O O . LEU A 1 374 ? 4.086 8.578 18.5 1 65.81 374 LEU A O 1
ATOM 2903 N N . PHE A 1 375 ? 6.184 9.141 18.344 1 68.88 375 PHE A N 1
ATOM 2904 C CA . PHE A 1 375 ? 6.594 8.156 19.344 1 68.88 375 PHE A CA 1
ATOM 2905 C C . PHE A 1 375 ? 7.172 8.844 20.562 1 68.88 375 PHE A C 1
ATOM 2907 O O . PHE A 1 375 ? 8.305 8.57 20.969 1 68.88 375 PHE A O 1
ATOM 2914 N N . GLN A 1 376 ? 6.297 9.633 21.109 1 69.44 376 GLN A N 1
ATOM 2915 C CA . GLN A 1 376 ? 6.652 10.305 22.359 1 69.44 376 GLN A CA 1
ATOM 2916 C C . GLN A 1 376 ? 6.918 9.305 23.469 1 69.44 376 GLN A C 1
ATOM 2918 O O . GLN A 1 376 ? 6.207 8.305 23.594 1 69.44 376 GLN A O 1
ATOM 2923 N N . GLN A 1 377 ? 7.879 9.492 24.188 1 66.38 377 GLN A N 1
ATOM 2924 C CA . GLN A 1 377 ? 8.297 8.555 25.234 1 66.38 377 GLN A CA 1
ATOM 2925 C C . GLN A 1 377 ? 7.578 8.836 26.547 1 66.38 377 GLN A C 1
ATOM 2927 O O . GLN A 1 377 ? 7.637 8.031 27.484 1 66.38 377 GLN A O 1
ATOM 2932 N N . ASP A 1 378 ? 6.855 9.945 26.547 1 70.88 378 ASP A N 1
ATOM 2933 C CA . ASP A 1 378 ? 6.191 10.344 27.781 1 70.88 378 ASP A CA 1
ATOM 2934 C C . ASP A 1 378 ? 4.68 10.172 27.688 1 70.88 378 ASP A C 1
ATOM 2936 O O . ASP A 1 378 ? 3.92 10.883 28.344 1 70.88 378 ASP A O 1
ATOM 2940 N N . LYS A 1 379 ? 4.324 9.258 26.844 1 74.81 379 LYS A N 1
ATOM 2941 C CA . LYS A 1 379 ? 2.9 8.945 26.766 1 74.81 379 LYS A CA 1
ATOM 2942 C C . LYS A 1 379 ? 2.422 8.258 28.031 1 74.81 379 LYS A C 1
ATOM 2944 O O . LYS A 1 379 ? 3.225 7.695 28.781 1 74.81 379 LYS A O 1
ATOM 2949 N N . PHE A 1 380 ? 1.197 8.242 28.266 1 75.5 380 PHE A N 1
ATOM 2950 C CA . PHE A 1 380 ? 0.633 7.785 29.531 1 75.5 380 PHE A CA 1
ATOM 2951 C C . PHE A 1 380 ? 0.26 6.309 29.469 1 75.5 380 PHE A C 1
ATOM 2953 O O . PHE A 1 380 ? -0.348 5.77 30.391 1 75.5 380 PHE A O 1
ATOM 2960 N N . TYR A 1 381 ? 0.553 5.586 28.344 1 71.94 381 TYR A N 1
ATOM 2961 C CA . TYR A 1 381 ? 0.273 4.16 28.203 1 71.94 381 TYR A CA 1
ATOM 2962 C C . TYR A 1 381 ? 1.521 3.396 27.781 1 71.94 381 TYR A C 1
ATOM 2964 O O . TYR A 1 381 ? 2.596 3.982 27.641 1 71.94 381 TYR A O 1
ATOM 2972 N N . ASP A 1 382 ? 1.416 2 27.719 1 72.56 382 ASP A N 1
ATOM 2973 C CA . ASP A 1 382 ? 2.518 1.127 27.328 1 72.56 382 ASP A CA 1
ATOM 2974 C C . ASP A 1 382 ? 2.922 1.368 25.875 1 72.56 382 ASP A C 1
ATOM 2976 O O . ASP A 1 382 ? 2.236 0.921 24.953 1 72.56 382 ASP A O 1
ATOM 2980 N N . ILE A 1 383 ? 4.02 1.923 25.688 1 70.19 383 ILE A N 1
ATOM 2981 C CA . ILE A 1 383 ? 4.426 2.406 24.375 1 70.19 383 ILE A CA 1
ATOM 2982 C C . ILE A 1 383 ? 4.969 1.246 23.547 1 70.19 383 ILE A C 1
ATOM 2984 O O . ILE A 1 383 ? 5.277 1.412 22.359 1 70.19 383 ILE A O 1
ATOM 2988 N N . SER A 1 384 ? 5.051 0.047 24.156 1 74 384 SER A N 1
ATOM 2989 C CA . SER A 1 384 ? 5.449 -1.121 23.375 1 74 384 SER A CA 1
ATOM 2990 C C . SER A 1 384 ? 4.414 -1.455 22.312 1 74 384 SER A C 1
ATOM 2992 O O . SER A 1 384 ? 4.711 -2.178 21.359 1 74 384 SER A O 1
ATOM 2994 N N . TYR A 1 385 ? 3.258 -0.785 22.422 1 72.75 385 TYR A N 1
ATOM 2995 C CA . TYR A 1 385 ? 2.178 -1.027 21.469 1 72.75 385 TYR A CA 1
ATOM 2996 C C . TYR A 1 385 ? 2.256 -0.061 20.297 1 72.75 385 TYR A C 1
ATOM 2998 O O . TYR A 1 385 ? 1.49 -0.178 19.328 1 72.75 385 TYR A O 1
ATOM 3006 N N . ASP A 1 386 ? 3.172 0.828 20.344 1 74 386 ASP A N 1
ATOM 3007 C CA . ASP A 1 386 ? 3.389 1.729 19.219 1 74 386 ASP A CA 1
ATOM 3008 C C . ASP A 1 386 ? 4.309 1.097 18.172 1 74 386 ASP A C 1
ATOM 3010 O O . ASP A 1 386 ? 5.516 1.343 18.188 1 74 386 ASP A O 1
ATOM 3014 N N . THR A 1 387 ? 3.787 0.428 17.25 1 69.5 387 THR A N 1
ATOM 3015 C CA . THR A 1 387 ? 4.539 -0.459 16.359 1 69.5 387 THR A CA 1
ATOM 3016 C C . THR A 1 387 ? 4.828 0.222 15.031 1 69.5 387 THR A C 1
ATOM 3018 O O . THR A 1 387 ? 5.434 -0.378 14.141 1 69.5 387 THR A O 1
ATOM 3021 N N . GLY A 1 388 ? 4.453 1.396 14.867 1 71.94 388 GLY A N 1
ATOM 3022 C CA . GLY A 1 388 ? 4.559 2.068 13.578 1 71.94 388 GLY A CA 1
ATOM 3023 C C . GLY A 1 388 ? 5.992 2.268 13.125 1 71.94 388 GLY A C 1
ATOM 3024 O O . GLY A 1 388 ? 6.27 2.305 11.922 1 71.94 388 GLY A O 1
ATOM 3025 N N . ASP A 1 389 ? 6.863 2.33 14.102 1 71.06 389 ASP A N 1
ATOM 3026 C CA . ASP A 1 389 ? 8.25 2.619 13.766 1 71.06 389 ASP A CA 1
ATOM 3027 C C . ASP A 1 389 ? 8.914 1.42 13.094 1 71.06 389 ASP A C 1
ATOM 3029 O O . ASP A 1 389 ? 9.984 1.552 12.484 1 71.06 389 ASP A O 1
ATOM 3033 N N . LYS A 1 390 ? 8.258 0.322 13.133 1 72.75 390 LYS A N 1
ATOM 3034 C CA . LYS A 1 390 ? 8.812 -0.882 12.523 1 72.75 390 LYS A CA 1
ATOM 3035 C C . LYS A 1 390 ? 8.523 -0.918 11.023 1 72.75 390 LYS A C 1
ATOM 3037 O O . LYS A 1 390 ? 9.102 -1.725 10.297 1 72.75 390 LYS A O 1
ATOM 3042 N N . SER A 1 391 ? 7.672 -0.084 10.617 1 73.19 391 SER A N 1
ATOM 3043 C CA . SER A 1 391 ? 7.27 -0.127 9.219 1 73.19 391 SER A CA 1
ATOM 3044 C C . SER A 1 391 ? 8 0.934 8.398 1 73.19 391 SER A C 1
ATOM 3046 O O . SER A 1 391 ? 8.375 1.98 8.922 1 73.19 391 SER A O 1
ATOM 3048 N N . LEU A 1 392 ? 8.133 0.653 7.098 1 75.12 392 LEU A N 1
ATOM 3049 C CA . LEU A 1 392 ? 8.711 1.6 6.148 1 75.12 392 LEU A CA 1
ATOM 3050 C C . LEU A 1 392 ? 7.773 2.781 5.922 1 75.12 392 LEU A C 1
ATOM 3052 O O . LEU A 1 392 ? 8.227 3.912 5.734 1 75.12 392 LEU A O 1
ATOM 3056 N N . GLN A 1 393 ? 6.512 2.561 5.934 1 71.5 393 GLN A N 1
ATOM 3057 C CA . GLN A 1 393 ? 5.504 3.555 5.574 1 71.5 393 GLN A CA 1
ATOM 3058 C C . GLN A 1 393 ? 5.125 4.41 6.781 1 71.5 393 GLN A C 1
ATOM 3060 O O . GLN A 1 393 ? 4.641 5.535 6.621 1 71.5 393 GLN A O 1
ATOM 3065 N N . CYS A 1 394 ? 5.332 4.016 7.992 1 64.19 394 CYS A N 1
ATOM 3066 C CA . CYS A 1 394 ? 4.77 4.582 9.219 1 64.19 394 CYS A CA 1
ATOM 3067 C C . CYS A 1 394 ? 3.254 4.438 9.234 1 64.19 394 CYS A C 1
ATOM 3069 O O . CYS A 1 394 ? 2.729 3.4 9.633 1 64.19 394 CYS A O 1
ATOM 3071 N N . GLY A 1 395 ? 2.57 5.387 8.477 1 65.56 395 GLY A N 1
ATOM 3072 C CA . GLY A 1 395 ? 1.14 5.184 8.312 1 65.56 395 GLY A CA 1
ATOM 3073 C C . GLY A 1 395 ? 0.8 4.043 7.379 1 65.56 395 GLY A C 1
ATOM 3074 O O . GLY A 1 395 ? 1.39 3.92 6.301 1 65.56 395 GLY A O 1
ATOM 3075 N N . ARG A 1 396 ? 0.009 3.066 7.934 1 77.38 396 ARG A N 1
ATOM 3076 C CA . ARG A 1 396 ? -0.392 1.918 7.125 1 77.38 396 ARG A CA 1
ATOM 3077 C C . ARG A 1 396 ? -1.889 1.656 7.25 1 77.38 396 ARG A C 1
ATOM 3079 O O . ARG A 1 396 ? -2.506 2.018 8.258 1 77.38 396 ARG A O 1
ATOM 3086 N N . LYS A 1 397 ? -2.381 1.083 6.211 1 80.81 397 LYS A N 1
ATOM 3087 C CA . LYS A 1 397 ? -3.771 0.646 6.273 1 80.81 397 LYS A CA 1
ATOM 3088 C C . LYS A 1 397 ? -3.939 -0.517 7.25 1 80.81 397 LYS A C 1
ATOM 3090 O O . LYS A 1 397 ? -2.98 -1.236 7.535 1 80.81 397 LYS A O 1
ATOM 3095 N N . VAL A 1 398 ? -5.133 -0.621 7.797 1 87 398 VAL A N 1
ATOM 3096 C CA . VAL A 1 398 ? -5.469 -1.703 8.719 1 87 398 VAL A CA 1
ATOM 3097 C C . VAL A 1 398 ? -5.832 -2.959 7.926 1 87 398 VAL A C 1
ATOM 3099 O O . VAL A 1 398 ? -6.969 -3.43 7.988 1 87 398 VAL A O 1
ATOM 3102 N N . ASP A 1 399 ? -4.898 -3.535 7.418 1 88.69 399 ASP A N 1
ATOM 3103 C CA . ASP A 1 399 ? -5.102 -4.656 6.504 1 88.69 399 ASP A CA 1
ATOM 3104 C C . ASP A 1 399 ? -5.457 -5.93 7.27 1 88.69 399 ASP A C 1
ATOM 3106 O O . ASP A 1 399 ? -6.094 -6.832 6.723 1 88.69 399 ASP A O 1
ATOM 3110 N N . ALA A 1 400 ? -5.117 -5.988 8.523 1 94.25 400 ALA A N 1
ATOM 3111 C CA . ALA A 1 400 ? -5.297 -7.207 9.305 1 94.25 400 ALA A CA 1
ATOM 3112 C C . ALA A 1 400 ? -6.777 -7.465 9.586 1 94.25 400 ALA A C 1
ATOM 3114 O O . ALA A 1 400 ? -7.191 -8.617 9.75 1 94.25 400 ALA A O 1
ATOM 3115 N N . PHE A 1 401 ? -7.551 -6.426 9.633 1 96.81 401 PHE A N 1
ATOM 3116 C CA . PHE A 1 401 ? -8.922 -6.547 10.102 1 96.81 401 PHE A CA 1
ATOM 3117 C C . PHE A 1 401 ? -9.75 -7.406 9.148 1 96.81 401 PHE A C 1
ATOM 3119 O O . PHE A 1 401 ? -10.547 -8.234 9.586 1 96.81 401 PHE A O 1
ATOM 3126 N N . ARG A 1 402 ? -9.656 -7.164 7.871 1 97.31 402 ARG A N 1
ATOM 3127 C CA . ARG A 1 402 ? -10.43 -7.938 6.906 1 97.31 402 ARG A CA 1
ATOM 3128 C C . ARG A 1 402 ? -10.133 -9.43 7.035 1 97.31 402 ARG A C 1
ATOM 3130 O O . ARG A 1 402 ? -11.039 -10.258 6.953 1 97.31 402 ARG A O 1
ATOM 3137 N N . LEU A 1 403 ? -8.828 -9.758 7.199 1 98.38 403 LEU A N 1
ATOM 3138 C CA . LEU A 1 403 ? -8.445 -11.156 7.395 1 98.38 403 LEU A CA 1
ATOM 3139 C C . LEU A 1 403 ? -9.008 -11.688 8.711 1 98.38 403 LEU A C 1
ATOM 3141 O O . LEU A 1 403 ? -9.508 -12.812 8.758 1 98.38 403 LEU A O 1
ATOM 3145 N N . TRP A 1 404 ? -8.93 -10.898 9.758 1 98.62 404 TRP A N 1
ATOM 3146 C CA . TRP A 1 404 ? -9.445 -11.297 11.062 1 98.62 404 TRP A CA 1
ATOM 3147 C C . TRP A 1 404 ? -10.945 -11.57 10.992 1 98.62 404 TRP A C 1
ATOM 3149 O O . TRP A 1 404 ? -11.414 -12.594 11.508 1 98.62 404 TRP A O 1
ATOM 3159 N N . LEU A 1 405 ? -11.664 -10.688 10.359 1 98.44 405 LEU A N 1
ATOM 3160 C CA . LEU A 1 405 ? -13.109 -10.859 10.242 1 98.44 405 LEU A CA 1
ATOM 3161 C C . LEU A 1 405 ? -13.445 -12.117 9.453 1 98.44 405 LEU A C 1
ATOM 3163 O O . LEU A 1 405 ? -14.375 -12.844 9.797 1 98.44 405 LEU A O 1
ATOM 3167 N N . MET A 1 406 ? -12.727 -12.383 8.383 1 98.06 406 MET A N 1
ATOM 3168 C CA . MET A 1 406 ? -12.906 -13.609 7.617 1 98.06 406 MET A CA 1
ATOM 3169 C C . MET A 1 406 ? -12.656 -14.836 8.492 1 98.06 406 MET A C 1
ATOM 3171 O O . MET A 1 406 ? -13.398 -15.82 8.414 1 98.06 406 MET A O 1
ATOM 3175 N N . TRP A 1 407 ? -11.594 -14.758 9.242 1 98.5 407 TRP A N 1
ATOM 3176 C CA . TRP A 1 407 ? -11.242 -15.883 10.102 1 98.5 407 TRP A CA 1
ATOM 3177 C C . TRP A 1 407 ? -12.312 -16.109 11.164 1 98.5 407 TRP A C 1
ATOM 3179 O O . TRP A 1 407 ? -12.625 -17.266 11.508 1 98.5 407 TRP A O 1
ATOM 3189 N N . LYS A 1 408 ? -12.82 -15.016 11.75 1 98.25 408 LYS A N 1
ATOM 3190 C CA . LYS A 1 408 ? -13.922 -15.141 12.695 1 98.25 408 LYS A CA 1
ATOM 3191 C C . LYS A 1 408 ? -15.148 -15.766 12.031 1 98.25 408 LYS A C 1
ATOM 3193 O O . LYS A 1 408 ? -15.852 -16.562 12.648 1 98.25 408 LYS A O 1
ATOM 3198 N N . ALA A 1 409 ? -15.391 -15.43 10.82 1 97.56 409 ALA A N 1
ATOM 3199 C CA . ALA A 1 409 ? -16.562 -15.867 10.086 1 97.56 409 ALA A CA 1
ATOM 3200 C C . ALA A 1 409 ? -16.438 -17.328 9.672 1 97.56 409 ALA A C 1
ATOM 3202 O O . ALA A 1 409 ? -17.438 -18.047 9.57 1 97.56 409 ALA A O 1
ATOM 3203 N N . LYS A 1 410 ? -15.211 -17.812 9.398 1 96.44 410 LYS A N 1
ATOM 3204 C CA . LYS A 1 410 ? -15.016 -19.141 8.805 1 96.44 410 LYS A CA 1
ATOM 3205 C C . LYS A 1 410 ? -14.43 -20.125 9.82 1 96.44 410 LYS A C 1
ATOM 3207 O O . LYS A 1 410 ? -14.656 -21.328 9.719 1 96.44 410 LYS A O 1
ATOM 3212 N N . GLY A 1 411 ? -13.672 -19.531 10.734 1 97.31 411 GLY A N 1
ATOM 3213 C CA . GLY A 1 411 ? -12.859 -20.391 11.586 1 97.31 411 GLY A CA 1
ATOM 3214 C C . GLY A 1 411 ? -11.734 -21.094 10.836 1 97.31 411 GLY A C 1
ATOM 3215 O O . GLY A 1 411 ? -11.617 -20.953 9.617 1 97.31 411 GLY A O 1
ATOM 3216 N N . ASN A 1 412 ? -10.922 -21.797 11.648 1 97.75 412 ASN A N 1
ATOM 3217 C CA . ASN A 1 412 ? -9.875 -22.594 11.016 1 97.75 412 ASN A CA 1
ATOM 3218 C C . ASN A 1 412 ? -10.469 -23.641 10.078 1 97.75 412 ASN A C 1
ATOM 3220 O O . ASN A 1 412 ? -9.922 -23.891 9 1 97.75 412 ASN A O 1
ATOM 3224 N N . LYS A 1 413 ? -11.508 -24.219 10.398 1 97.31 413 LYS A N 1
ATOM 3225 C CA . LYS A 1 413 ? -12.133 -25.281 9.625 1 97.31 413 LYS A CA 1
ATOM 3226 C C . LYS A 1 413 ? -12.633 -24.781 8.281 1 97.31 413 LYS A C 1
ATOM 3228 O O . LYS A 1 413 ? -12.477 -25.453 7.258 1 97.31 413 LYS A O 1
ATOM 3233 N N . GLY A 1 414 ? -13.289 -23.641 8.344 1 96.5 414 GLY A N 1
ATOM 3234 C CA . GLY A 1 414 ? -13.781 -23.062 7.102 1 96.5 414 GLY A CA 1
ATOM 3235 C C . GLY A 1 414 ? -12.68 -22.688 6.129 1 96.5 414 GLY A C 1
ATOM 3236 O O . GLY A 1 414 ? -12.797 -22.938 4.926 1 96.5 414 GLY A O 1
ATOM 3237 N N . PHE A 1 415 ? -11.594 -22.141 6.59 1 97.31 415 PHE A N 1
ATOM 3238 C CA . PHE A 1 415 ? -10.461 -21.812 5.73 1 97.31 415 PHE A CA 1
ATOM 3239 C C . PHE A 1 415 ? -9.82 -23.078 5.172 1 97.31 415 PHE A C 1
ATOM 3241 O O . PHE A 1 415 ? -9.438 -23.125 4 1 97.31 415 PHE A O 1
ATOM 3248 N N . GLU A 1 416 ? -9.688 -24.078 6.02 1 97.88 416 GLU A N 1
ATOM 3249 C CA . GLU A 1 416 ? -9.133 -25.328 5.543 1 97.88 416 GLU A CA 1
ATOM 3250 C C . GLU A 1 416 ? -9.984 -25.922 4.422 1 97.88 416 GLU A C 1
ATOM 3252 O O . GLU A 1 416 ? -9.453 -26.375 3.404 1 97.88 416 GLU A O 1
ATOM 3257 N N . ALA A 1 417 ? -11.266 -25.922 4.59 1 96.62 417 ALA A N 1
ATOM 3258 C CA . ALA A 1 417 ? -12.18 -26.469 3.586 1 96.62 417 ALA A CA 1
ATOM 3259 C C . ALA A 1 417 ? -12.031 -25.734 2.254 1 96.62 417 ALA A C 1
ATOM 3261 O O . ALA A 1 417 ? -12.07 -26.359 1.19 1 96.62 417 ALA A O 1
ATOM 3262 N N . GLU A 1 418 ? -11.906 -24.453 2.297 1 95.81 418 GLU A N 1
ATOM 3263 C CA . GLU A 1 418 ? -11.766 -23.672 1.079 1 95.81 418 GLU A CA 1
ATOM 3264 C C . GLU A 1 418 ? -10.461 -23.984 0.355 1 95.81 418 GLU A C 1
ATOM 3266 O O . GLU A 1 418 ? -10.438 -24.125 -0.87 1 95.81 418 GLU A O 1
ATOM 3271 N N . ILE A 1 419 ? -9.391 -24.062 1.129 1 97.56 419 ILE A N 1
ATOM 3272 C CA . ILE A 1 419 ? -8.094 -24.375 0.543 1 97.56 419 ILE A CA 1
ATOM 3273 C C . ILE A 1 419 ? -8.133 -25.781 -0.073 1 97.56 419 ILE A C 1
ATOM 3275 O O . ILE A 1 419 ? -7.688 -25.969 -1.207 1 97.56 419 ILE A O 1
ATOM 3279 N N . ASP A 1 420 ? -8.688 -26.719 0.646 1 97.69 420 ASP A N 1
ATOM 3280 C CA . ASP A 1 420 ? -8.812 -28.094 0.147 1 97.69 420 ASP A CA 1
ATOM 3281 C C . ASP A 1 420 ? -9.617 -28.125 -1.149 1 97.69 420 ASP A C 1
ATOM 3283 O O . ASP A 1 420 ? -9.273 -28.875 -2.074 1 97.69 420 ASP A O 1
ATOM 3287 N N . HIS A 1 421 ? -10.625 -27.391 -1.169 1 96.5 421 HIS A N 1
ATOM 3288 C CA . HIS A 1 421 ? -11.469 -27.344 -2.355 1 96.5 421 HIS A CA 1
ATOM 3289 C C . HIS A 1 421 ? -10.688 -26.844 -3.568 1 96.5 421 HIS A C 1
ATOM 3291 O O . HIS A 1 421 ? -10.797 -27.406 -4.656 1 96.5 421 HIS A O 1
ATOM 3297 N N . LYS A 1 422 ? -9.961 -25.797 -3.404 1 97.06 422 LYS A N 1
ATOM 3298 C CA . LYS A 1 422 ? -9.172 -25.234 -4.5 1 97.06 422 LYS A CA 1
ATOM 3299 C C . LYS A 1 422 ? -8.18 -26.25 -5.043 1 97.06 422 LYS A C 1
ATOM 3301 O O . LYS A 1 422 ? -8.031 -26.391 -6.262 1 97.06 422 LYS A O 1
ATOM 3306 N N . PHE A 1 423 ? -7.523 -26.969 -4.164 1 98.06 423 PHE A N 1
ATOM 3307 C CA . PHE A 1 423 ? -6.605 -28.016 -4.578 1 98.06 423 PHE A CA 1
ATOM 3308 C C . PHE A 1 423 ? -7.352 -29.141 -5.273 1 98.06 423 PHE A C 1
ATOM 3310 O O . PHE A 1 423 ? -6.91 -29.641 -6.309 1 98.06 423 PHE A O 1
ATOM 3317 N N . ALA A 1 424 ? -8.461 -29.531 -4.746 1 97.25 424 ALA A N 1
ATOM 3318 C CA . ALA A 1 424 ? -9.242 -30.625 -5.32 1 97.25 424 ALA A CA 1
ATOM 3319 C C . ALA A 1 424 ? -9.719 -30.281 -6.73 1 97.25 424 ALA A C 1
ATOM 3321 O O . ALA A 1 424 ? -9.688 -31.125 -7.629 1 97.25 424 ALA A O 1
ATOM 3322 N N . ILE A 1 425 ? -10.195 -29.078 -6.914 1 96.75 425 ILE A N 1
ATOM 3323 C CA . ILE A 1 425 ? -10.672 -28.625 -8.219 1 96.75 425 ILE A CA 1
ATOM 3324 C C . ILE A 1 425 ? -9.523 -28.641 -9.227 1 96.75 425 ILE A C 1
ATOM 3326 O O . ILE A 1 425 ? -9.711 -29 -10.391 1 96.75 425 ILE A O 1
ATOM 3330 N N . SER A 1 426 ? -8.352 -28.203 -8.797 1 97.75 426 SER A N 1
ATOM 3331 C CA . SER A 1 426 ? -7.188 -28.203 -9.672 1 97.75 426 SER A CA 1
ATOM 3332 C C . SER A 1 426 ? -6.828 -29.625 -10.109 1 97.75 426 SER A C 1
ATOM 3334 O O . SER A 1 426 ? -6.477 -29.844 -11.273 1 97.75 426 SER A O 1
ATOM 3336 N N . ARG A 1 427 ? -6.969 -30.594 -9.234 1 97.81 427 ARG A N 1
ATOM 3337 C CA . ARG A 1 427 ? -6.695 -32 -9.562 1 97.81 427 ARG A CA 1
ATOM 3338 C C . ARG A 1 427 ? -7.762 -32.562 -10.5 1 97.81 427 ARG A C 1
ATOM 3340 O O . ARG A 1 427 ? -7.445 -33.281 -11.445 1 97.81 427 ARG A O 1
ATOM 3347 N N . TYR A 1 428 ? -8.961 -32.219 -10.195 1 97.81 428 TYR A N 1
ATOM 3348 C CA . TYR A 1 428 ? -10.055 -32.656 -11.055 1 97.81 428 TYR A CA 1
ATOM 3349 C C . TYR A 1 428 ? -9.883 -32.094 -12.469 1 97.81 428 TYR A C 1
ATOM 3351 O O . TYR A 1 428 ? -10.062 -32.844 -13.445 1 97.81 428 TYR A O 1
ATOM 3359 N N . PHE A 1 429 ? -9.562 -30.875 -12.594 1 98.25 429 PHE A N 1
ATOM 3360 C CA . PHE A 1 429 ? -9.32 -30.25 -13.898 1 98.25 429 PHE A CA 1
ATOM 3361 C C . PHE A 1 429 ? -8.195 -30.969 -14.633 1 98.25 429 PHE A C 1
ATOM 3363 O O . PHE A 1 429 ? -8.297 -31.234 -15.836 1 98.25 429 PHE A O 1
ATOM 3370 N N . THR A 1 430 ? -7.145 -31.25 -13.945 1 98.62 430 THR A N 1
ATOM 3371 C CA . THR A 1 430 ? -6.004 -31.969 -14.523 1 98.62 430 THR A CA 1
ATOM 3372 C C . THR A 1 430 ? -6.43 -33.344 -15.047 1 98.62 430 THR A C 1
ATOM 3374 O O . THR A 1 430 ? -6 -33.75 -16.125 1 98.62 430 THR A O 1
ATOM 3377 N N . GLN A 1 431 ? -7.207 -33.969 -14.297 1 98.31 431 GLN A N 1
ATOM 3378 C CA . GLN A 1 431 ? -7.746 -35.25 -14.734 1 98.31 431 GLN A CA 1
ATOM 3379 C C . GLN A 1 431 ? -8.531 -35.094 -16.031 1 98.31 431 GLN A C 1
ATOM 3381 O O . GLN A 1 431 ? -8.391 -35.906 -16.953 1 98.31 431 GLN A O 1
ATOM 3386 N N . LEU A 1 432 ? -9.328 -34.094 -16.109 1 98.19 432 LEU A N 1
ATOM 3387 C CA . LEU A 1 432 ? -10.102 -33.844 -17.328 1 98.19 432 LEU A CA 1
ATOM 3388 C C . LEU A 1 432 ? -9.188 -33.594 -18.516 1 98.19 432 LEU A C 1
ATOM 3390 O O . LEU A 1 432 ? -9.484 -34.031 -19.625 1 98.19 432 LEU A O 1
ATOM 3394 N N . LEU A 1 433 ? -8.133 -32.875 -18.312 1 98.38 433 LEU A N 1
ATOM 3395 C CA . LEU A 1 433 ? -7.172 -32.625 -19.391 1 98.38 433 LEU A CA 1
ATOM 3396 C C . LEU A 1 433 ? -6.586 -33.906 -19.922 1 98.38 433 LEU A C 1
ATOM 3398 O O . LEU A 1 433 ? -6.387 -34.062 -21.141 1 98.38 433 LEU A O 1
ATOM 3402 N N . HIS A 1 434 ? -6.32 -34.844 -19.094 1 98 434 HIS A N 1
ATOM 3403 C CA . HIS A 1 434 ? -5.758 -36.125 -19.5 1 98 434 HIS A CA 1
ATOM 3404 C C . HIS A 1 434 ? -6.766 -36.969 -20.297 1 98 434 HIS A C 1
ATOM 3406 O O . HIS A 1 434 ? -6.383 -37.75 -21.172 1 98 434 HIS A O 1
ATOM 3412 N N . GLU A 1 435 ? -7.965 -36.688 -20.047 1 97.38 435 GLU A N 1
ATOM 3413 C CA . GLU A 1 435 ? -9.016 -37.531 -20.609 1 97.38 435 GLU A CA 1
ATOM 3414 C C . GLU A 1 435 ? -9.516 -36.969 -21.938 1 97.38 435 GLU A C 1
ATOM 3416 O O . GLU A 1 435 ? -10.156 -37.688 -22.719 1 97.38 435 GLU A O 1
ATOM 3421 N N . ARG A 1 436 ? -9.25 -35.75 -22.172 1 95.94 436 ARG A N 1
ATOM 3422 C CA . ARG A 1 436 ? -9.812 -35.094 -23.359 1 95.94 436 ARG A CA 1
ATOM 3423 C C . ARG A 1 436 ? -8.773 -34.969 -24.469 1 95.94 436 ARG A C 1
ATOM 3425 O O . ARG A 1 436 ? -7.652 -34.531 -24.219 1 95.94 436 ARG A O 1
ATOM 3432 N N . ASP A 1 437 ? -9.219 -35.312 -25.688 1 94.38 437 ASP A N 1
ATOM 3433 C CA . ASP A 1 437 ? -8.336 -35.188 -26.844 1 94.38 437 ASP A CA 1
ATOM 3434 C C . ASP A 1 437 ? -7.953 -33.75 -27.109 1 94.38 437 ASP A C 1
ATOM 3436 O O . ASP A 1 437 ? -8.789 -32.844 -27 1 94.38 437 ASP A O 1
ATOM 3440 N N . GLY A 1 438 ? -6.688 -33.594 -27.391 1 96.25 438 GLY A N 1
ATOM 3441 C CA . GLY A 1 438 ? -6.227 -32.281 -27.797 1 96.25 438 GLY A CA 1
ATOM 3442 C C . GLY A 1 438 ? -5.617 -31.469 -26.672 1 96.25 438 GLY A C 1
ATOM 3443 O O . GLY A 1 438 ? -5.039 -30.406 -26.891 1 96.25 438 GLY A O 1
ATOM 3444 N N . PHE A 1 439 ? -5.812 -31.938 -25.547 1 98.25 439 PHE A N 1
ATOM 3445 C CA . PHE A 1 439 ? -5.211 -31.266 -24.406 1 98.25 439 PHE A CA 1
ATOM 3446 C C . PHE A 1 439 ? -4.008 -32.062 -23.891 1 98.25 439 PHE A C 1
ATOM 3448 O O . PHE A 1 439 ? -4.023 -33.281 -23.859 1 98.25 439 PHE A O 1
ATOM 3455 N N . GLU A 1 440 ? -2.967 -31.328 -23.594 1 98.12 440 GLU A N 1
ATOM 3456 C CA . GLU A 1 440 ? -1.766 -31.953 -23.031 1 98.12 440 GLU A CA 1
ATOM 3457 C C . GLU A 1 440 ? -1.268 -31.188 -21.812 1 98.12 440 GLU A C 1
ATOM 3459 O O . GLU A 1 440 ? -0.957 -30 -21.891 1 98.12 440 GLU A O 1
ATOM 3464 N N . VAL A 1 441 ? -1.173 -31.891 -20.734 1 98.19 441 VAL A N 1
ATOM 3465 C CA . VAL A 1 441 ? -0.667 -31.297 -19.5 1 98.19 441 VAL A CA 1
ATOM 3466 C C . VAL A 1 441 ? 0.845 -31.109 -19.594 1 98.19 441 VAL A C 1
ATOM 3468 O O . VAL A 1 441 ? 1.567 -32.031 -19.984 1 98.19 441 VAL A O 1
ATOM 3471 N N . LEU A 1 442 ? 1.309 -29.938 -19.312 1 97.12 442 LEU A N 1
ATOM 3472 C CA . LEU A 1 442 ? 2.732 -29.625 -19.391 1 97.12 442 LEU A CA 1
ATOM 3473 C C . LEU A 1 442 ? 3.496 -30.297 -18.25 1 97.12 442 LEU A C 1
ATOM 3475 O O . LEU A 1 442 ? 4.57 -30.859 -18.469 1 97.12 442 LEU A O 1
ATOM 3479 N N . MET A 1 443 ? 2.992 -30.172 -17 1 95.5 443 MET A N 1
ATOM 3480 C CA . MET A 1 443 ? 3.537 -30.797 -15.797 1 95.5 443 MET A CA 1
ATOM 3481 C C . MET A 1 443 ? 2.449 -31.016 -14.75 1 95.5 443 MET A C 1
ATOM 3483 O O . MET A 1 443 ? 1.528 -30.203 -14.625 1 95.5 443 MET A O 1
ATOM 3487 N N . GLU A 1 444 ? 2.633 -32.094 -14.016 1 96.88 444 GLU A N 1
ATOM 3488 C CA . GLU A 1 444 ? 1.659 -32.344 -12.953 1 96.88 444 GLU A CA 1
ATOM 3489 C C . GLU A 1 444 ? 1.701 -31.25 -11.898 1 96.88 444 GLU A C 1
ATOM 3491 O O . GLU A 1 444 ? 2.775 -30.891 -11.414 1 96.88 444 GLU A O 1
ATOM 3496 N N . PRO A 1 445 ? 0.563 -30.734 -11.531 1 97.19 445 PRO A N 1
ATOM 3497 C CA . PRO A 1 445 ? 0.557 -29.562 -10.641 1 97.19 445 PRO A CA 1
ATOM 3498 C C . PRO A 1 445 ? 0.857 -29.938 -9.188 1 97.19 445 PRO A C 1
ATOM 3500 O O . PRO A 1 445 ? 0.426 -30.984 -8.711 1 97.19 445 PRO A O 1
ATOM 3503 N N . GLN A 1 446 ? 1.626 -29.125 -8.508 1 96.75 446 GLN A N 1
ATOM 3504 C CA . GLN A 1 446 ? 1.785 -29.203 -7.055 1 96.75 446 GLN A CA 1
ATOM 3505 C C . GLN A 1 446 ? 0.818 -28.25 -6.348 1 96.75 446 GLN A C 1
ATOM 3507 O O . GLN A 1 446 ? -0.007 -28.688 -5.543 1 96.75 446 GLN A O 1
ATOM 3512 N N . CYS A 1 447 ? 0.9 -26.969 -6.734 1 97.81 447 CYS A N 1
ATOM 3513 C CA . CYS A 1 447 ? -0.048 -25.984 -6.227 1 97.81 447 CYS A CA 1
ATOM 3514 C C . CYS A 1 447 ? -1.333 -25.984 -7.047 1 97.81 447 CYS A C 1
ATOM 3516 O O . CYS A 1 447 ? -1.743 -27.031 -7.555 1 97.81 447 CYS A O 1
ATOM 3518 N N . THR A 1 448 ? -2.053 -24.922 -7.105 1 98 448 THR A N 1
ATOM 3519 C CA . THR A 1 448 ? -3.336 -24.891 -7.801 1 98 448 THR A CA 1
ATOM 3520 C C . THR A 1 448 ? -3.197 -24.25 -9.172 1 98 448 THR A C 1
ATOM 3522 O O . THR A 1 448 ? -4.176 -23.734 -9.727 1 98 448 THR A O 1
ATOM 3525 N N . ASN A 1 449 ? -1.969 -24.156 -9.641 1 97.12 449 ASN A N 1
ATOM 3526 C CA . ASN A 1 449 ? -1.674 -23.797 -11.023 1 97.12 449 ASN A CA 1
ATOM 3527 C C . ASN A 1 449 ? -1.714 -25.016 -11.938 1 97.12 449 ASN A C 1
ATOM 3529 O O . ASN A 1 449 ? -1.115 -26.047 -11.625 1 97.12 449 ASN A O 1
ATOM 3533 N N . VAL A 1 450 ? -2.371 -24.906 -13.047 1 98.38 450 VAL A N 1
ATOM 3534 C CA . VAL A 1 450 ? -2.328 -25.969 -14.039 1 98.38 450 VAL A CA 1
ATOM 3535 C C . VAL A 1 450 ? -1.888 -25.406 -15.391 1 98.38 450 VAL A C 1
ATOM 3537 O O . VAL A 1 450 ? -2.506 -24.484 -15.914 1 98.38 450 VAL A O 1
ATOM 3540 N N . CYS A 1 451 ? -0.785 -25.953 -15.906 1 98.25 451 CYS A N 1
ATOM 3541 C CA . CYS A 1 451 ? -0.217 -25.531 -17.188 1 98.25 451 CYS A CA 1
ATOM 3542 C C . CYS A 1 451 ? -0.449 -26.594 -18.25 1 98.25 451 CYS A C 1
ATOM 3544 O O . CYS A 1 451 ? -0.217 -27.781 -18.016 1 98.25 451 CYS A O 1
ATOM 3546 N N . PHE A 1 452 ? -0.912 -26.172 -19.469 1 98.62 452 PHE A N 1
ATOM 3547 C CA . PHE A 1 452 ? -1.256 -27.156 -20.5 1 98.62 452 PHE A CA 1
ATOM 3548 C C . PHE A 1 452 ? -1.262 -26.531 -21.875 1 98.62 452 PHE A C 1
ATOM 3550 O O . PHE A 1 452 ? -1.283 -25.297 -22 1 98.62 452 PHE A O 1
ATOM 3557 N N . TRP A 1 453 ? -1.182 -27.328 -22.875 1 98.5 453 TRP A N 1
ATOM 3558 C CA . TRP A 1 453 ? -1.362 -26.938 -24.266 1 98.5 453 TRP A CA 1
ATOM 3559 C C . TRP A 1 453 ? -2.705 -27.422 -24.797 1 98.5 453 TRP A C 1
ATOM 3561 O O . TRP A 1 453 ? -3.23 -28.438 -24.344 1 98.5 453 TRP A O 1
ATOM 3571 N N . PHE A 1 454 ? -3.293 -2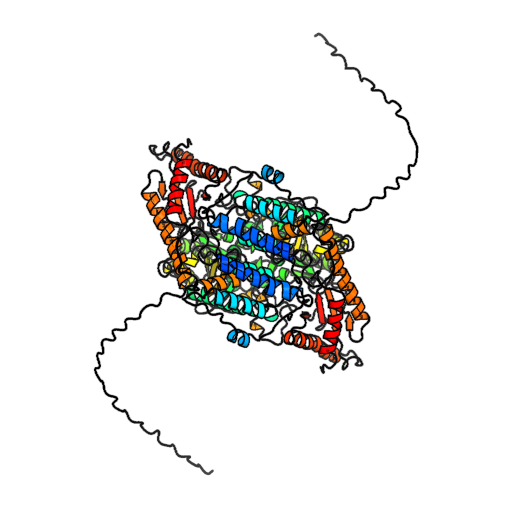6.703 -25.672 1 98.62 454 PHE A N 1
ATOM 3572 C CA . PHE A 1 454 ? -4.352 -27.141 -26.562 1 98.62 454 PHE A CA 1
ATOM 3573 C C . PHE A 1 454 ? -3.822 -27.328 -27.969 1 98.62 454 PHE A C 1
ATOM 3575 O O . PHE A 1 454 ? -3.279 -26.391 -28.562 1 98.62 454 PHE A O 1
ATOM 3582 N N . ILE A 1 455 ? -3.971 -28.469 -28.484 1 98.12 455 ILE A N 1
ATOM 3583 C CA . ILE A 1 455 ? -3.51 -28.797 -29.828 1 98.12 455 ILE A CA 1
ATOM 3584 C C . ILE A 1 455 ? -4.699 -28.844 -30.797 1 98.12 455 ILE A C 1
ATOM 3586 O O . ILE A 1 455 ? -5.477 -29.797 -30.781 1 98.12 455 ILE A O 1
ATOM 3590 N N . PRO A 1 456 ? -4.738 -27.906 -31.656 1 97.5 456 PRO A N 1
ATOM 3591 C CA . PRO A 1 456 ? -5.852 -27.906 -32.625 1 97.5 456 PRO A CA 1
ATOM 3592 C C . PRO A 1 456 ? -5.844 -29.125 -33.531 1 97.5 456 PRO A C 1
ATOM 3594 O O . PRO A 1 456 ? -4.809 -29.781 -33.688 1 97.5 456 PRO A O 1
ATOM 3597 N N . ALA A 1 457 ? -6.973 -29.312 -34.188 1 95.44 457 ALA A N 1
ATOM 3598 C CA . ALA A 1 457 ? -7.137 -30.484 -35.062 1 95.44 457 ALA A CA 1
ATOM 3599 C C . ALA A 1 457 ? -6.09 -30.484 -36.156 1 95.44 457 ALA A C 1
ATOM 3601 O O . ALA A 1 457 ? -5.574 -31.547 -36.531 1 95.44 457 ALA A O 1
ATOM 3602 N N . SER A 1 458 ? -5.723 -29.375 -36.625 1 94.94 458 SER A N 1
ATOM 3603 C CA . SER A 1 458 ? -4.809 -29.234 -37.75 1 94.94 458 SER A CA 1
ATOM 3604 C C . SER A 1 458 ? -3.396 -29.656 -37.375 1 94.94 458 SER A C 1
ATOM 3606 O O . SER A 1 458 ? -2.58 -29.953 -38.25 1 94.94 458 SER A O 1
ATOM 3608 N N . LEU A 1 459 ? -3.119 -29.766 -36.125 1 96.19 459 LEU A N 1
ATOM 3609 C CA . LEU A 1 459 ? -1.751 -30.062 -35.688 1 96.19 459 LEU A CA 1
ATOM 3610 C C . LEU A 1 459 ? -1.656 -31.438 -35.062 1 96.19 459 LEU A C 1
ATOM 3612 O O . LEU A 1 459 ? -0.556 -31.938 -34.812 1 96.19 459 LEU A O 1
ATOM 3616 N N . ARG A 1 460 ? -2.688 -32.125 -34.812 1 94.69 460 ARG A N 1
ATOM 3617 C CA . ARG A 1 460 ? -2.715 -33.312 -33.938 1 94.69 460 ARG A CA 1
ATOM 3618 C C . ARG A 1 460 ? -1.952 -34.469 -34.562 1 94.69 460 ARG A C 1
ATOM 3620 O O . ARG A 1 460 ? -1.354 -35.281 -33.875 1 94.69 460 ARG A O 1
ATOM 3627 N N . ASP A 1 461 ? -1.904 -34.531 -35.844 1 93.31 461 ASP A N 1
ATOM 3628 C CA . ASP A 1 461 ? -1.266 -35.656 -36.5 1 93.31 461 ASP A CA 1
ATOM 3629 C C . ASP A 1 461 ? 0.109 -35.281 -37.031 1 93.31 461 ASP A C 1
ATOM 3631 O O . ASP A 1 461 ? 0.766 -36.094 -37.719 1 93.31 461 ASP A O 1
ATOM 3635 N N . GLU A 1 462 ? 0.539 -34.219 -36.688 1 95.06 462 GLU A N 1
ATOM 3636 C CA . GLU A 1 462 ? 1.82 -33.75 -37.219 1 95.06 462 GLU A CA 1
ATOM 3637 C C . GLU A 1 462 ? 2.973 -34.188 -36.312 1 95.06 462 GLU A C 1
ATOM 3639 O O . GLU A 1 462 ? 2.801 -34.281 -35.094 1 95.06 462 GLU A O 1
ATOM 3644 N N . GLU A 1 463 ? 4.117 -34.344 -36.969 1 96.5 463 GLU A N 1
ATOM 3645 C CA . GLU A 1 463 ? 5.34 -34.594 -36.188 1 96.5 463 GLU A CA 1
ATOM 3646 C C . GLU A 1 463 ? 5.758 -33.375 -35.406 1 96.5 463 GLU A C 1
ATOM 3648 O O . GLU A 1 463 ? 5.656 -32.25 -35.906 1 96.5 463 GLU A O 1
ATOM 3653 N N . ARG A 1 464 ? 6.289 -33.562 -34.25 1 95.62 464 ARG A N 1
ATOM 3654 C CA . ARG A 1 464 ? 6.629 -32.469 -33.344 1 95.62 464 ARG A CA 1
ATOM 3655 C C . ARG A 1 464 ? 8.008 -31.891 -33.688 1 95.62 464 ARG A C 1
ATOM 3657 O O . ARG A 1 464 ? 8.93 -31.969 -32.875 1 95.62 464 ARG A O 1
ATOM 3664 N N . THR A 1 465 ? 8.164 -31.234 -34.812 1 96.38 465 THR A N 1
ATOM 3665 C CA . THR A 1 465 ? 9.344 -30.547 -35.312 1 96.38 465 THR A CA 1
ATOM 3666 C C . THR A 1 465 ? 9.398 -29.109 -34.781 1 96.38 465 THR A C 1
ATOM 3668 O O . THR A 1 465 ? 8.461 -28.656 -34.125 1 96.38 465 THR A O 1
ATOM 3671 N N . PRO A 1 466 ? 10.484 -28.469 -35 1 95.81 466 PRO A N 1
ATOM 3672 C CA . PRO A 1 466 ? 10.555 -27.047 -34.625 1 95.81 466 PRO A CA 1
ATOM 3673 C C . PRO A 1 466 ? 9.422 -26.219 -35.219 1 95.81 466 PRO A C 1
ATOM 3675 O O . PRO A 1 466 ? 8.922 -25.297 -34.594 1 95.81 466 PRO A O 1
ATOM 3678 N N . GLU A 1 467 ? 9.062 -26.578 -36.375 1 95.56 467 GLU A N 1
ATOM 3679 C CA . GLU A 1 467 ? 7.961 -25.891 -37.031 1 95.56 467 GLU A CA 1
ATOM 3680 C C . GLU A 1 467 ? 6.641 -26.141 -36.312 1 95.56 467 GLU A C 1
ATOM 3682 O O . GLU A 1 467 ? 5.809 -25.234 -36.188 1 95.56 467 GLU A O 1
ATOM 3687 N N . PHE A 1 468 ? 6.434 -27.359 -35.906 1 96.44 468 PHE A N 1
ATOM 3688 C CA . PHE A 1 468 ? 5.254 -27.703 -35.125 1 96.44 468 PHE A CA 1
ATOM 3689 C C . PHE A 1 468 ? 5.148 -26.812 -33.875 1 96.44 468 PHE A C 1
ATOM 3691 O O . PHE A 1 468 ? 4.09 -26.25 -33.625 1 96.44 468 PHE A O 1
ATOM 3698 N N . TRP A 1 469 ? 6.254 -26.656 -33.219 1 97.12 469 TRP A N 1
ATOM 3699 C CA . TRP A 1 469 ? 6.273 -25.906 -31.969 1 97.12 469 TRP A CA 1
ATOM 3700 C C . TRP A 1 469 ? 6.066 -24.422 -32.219 1 97.12 469 TRP A C 1
ATOM 3702 O O . TRP A 1 469 ? 5.441 -23.719 -31.422 1 97.12 469 TRP A O 1
ATOM 3712 N N . GLU A 1 470 ? 6.59 -23.953 -33.281 1 96.38 470 GLU A N 1
ATOM 3713 C CA . GLU A 1 470 ? 6.379 -22.547 -33.656 1 96.38 470 GLU A CA 1
ATOM 3714 C C . GLU A 1 470 ? 4.906 -22.281 -33.938 1 96.38 470 GLU A C 1
ATOM 3716 O O . GLU A 1 470 ? 4.371 -21.25 -33.531 1 96.38 470 GLU A O 1
ATOM 3721 N N . ARG A 1 471 ? 4.324 -23.125 -34.625 1 96.62 471 ARG A N 1
ATOM 3722 C CA . ARG A 1 471 ? 2.902 -22.984 -34.938 1 96.62 471 ARG A CA 1
ATOM 3723 C C . ARG A 1 471 ? 2.057 -23.109 -33.656 1 96.62 471 ARG A C 1
ATOM 3725 O O . ARG A 1 471 ? 1.137 -22.328 -33.438 1 96.62 471 ARG A O 1
ATOM 3732 N N . LEU A 1 472 ? 2.389 -24.078 -32.844 1 97.38 472 LEU A N 1
ATOM 3733 C CA . LEU A 1 472 ? 1.645 -24.297 -31.609 1 97.38 472 LEU A CA 1
ATOM 3734 C C . LEU A 1 472 ? 1.753 -23.078 -30.688 1 97.38 472 LEU A C 1
ATOM 3736 O O . LEU A 1 472 ? 0.819 -22.766 -29.953 1 97.38 472 LEU A O 1
ATOM 3740 N N . SER A 1 473 ? 2.824 -22.344 -30.766 1 96.5 473 SER A N 1
ATOM 3741 C CA . SER A 1 473 ? 3.059 -21.188 -29.891 1 96.5 473 SER A CA 1
ATOM 3742 C C . SER A 1 473 ? 2.045 -20.078 -30.172 1 96.5 473 SER A C 1
ATOM 3744 O O . SER A 1 473 ? 1.844 -19.203 -29.328 1 96.5 473 SER A O 1
ATOM 3746 N N . LYS A 1 474 ? 1.369 -20.109 -31.266 1 96.06 474 LYS A N 1
ATOM 3747 C CA . LYS A 1 474 ? 0.427 -19.078 -31.672 1 96.06 474 LYS A CA 1
ATOM 3748 C C . LYS A 1 474 ? -0.995 -19.422 -31.234 1 96.06 474 LYS A C 1
ATOM 3750 O O . LYS A 1 474 ? -1.893 -18.578 -31.297 1 96.06 474 LYS A O 1
ATOM 3755 N N . VAL A 1 475 ? -1.201 -20.609 -30.781 1 97.25 475 VAL A N 1
ATOM 3756 C CA . VAL A 1 475 ? -2.535 -21.141 -30.516 1 97.25 475 VAL A CA 1
ATOM 3757 C C . VAL A 1 475 ? -3.102 -20.469 -29.25 1 97.25 475 VAL A C 1
ATOM 3759 O O . VAL A 1 475 ? -4.215 -19.938 -29.281 1 97.25 475 VAL A O 1
ATOM 3762 N N . ALA A 1 476 ? -2.336 -20.469 -28.172 1 96.31 476 ALA A N 1
ATOM 3763 C CA . ALA A 1 476 ? -2.822 -19.922 -26.906 1 96.31 476 ALA A CA 1
ATOM 3764 C C . ALA A 1 476 ? -3.193 -18.453 -27.047 1 96.31 476 ALA A C 1
ATOM 3766 O O . ALA A 1 476 ? -4.266 -18.016 -26.609 1 96.31 476 ALA A O 1
ATOM 3767 N N . PRO A 1 477 ? -2.32 -17.625 -27.703 1 95 477 PRO A N 1
ATOM 3768 C CA . PRO A 1 477 ? -2.68 -16.219 -27.891 1 95 477 PRO A CA 1
ATOM 3769 C C . PRO A 1 477 ? -3.967 -16.047 -28.703 1 95 477 PRO A C 1
ATOM 3771 O O . PRO A 1 477 ? -4.777 -15.164 -28.391 1 95 477 PRO A O 1
ATOM 3774 N N . ALA A 1 478 ? -4.133 -16.828 -29.688 1 96.12 478 ALA A N 1
ATOM 3775 C CA . ALA A 1 478 ? -5.32 -16.719 -30.531 1 96.12 478 ALA A CA 1
ATOM 3776 C C . ALA A 1 478 ? -6.586 -17.062 -29.75 1 96.12 478 ALA A C 1
ATOM 3778 O O . ALA A 1 478 ? -7.602 -16.375 -29.875 1 96.12 478 ALA A O 1
ATOM 3779 N N . ILE A 1 479 ? -6.543 -18.125 -29 1 97.19 479 ILE A N 1
ATOM 3780 C CA . ILE A 1 479 ? -7.691 -18.547 -28.203 1 97.19 479 ILE A CA 1
ATOM 3781 C C . ILE A 1 479 ? -7.977 -17.5 -27.141 1 97.19 479 ILE A C 1
ATOM 3783 O O . ILE A 1 479 ? -9.133 -17.172 -26.859 1 97.19 479 ILE A O 1
ATOM 3787 N N . LYS A 1 480 ? -6.906 -16.984 -26.469 1 95.75 480 LYS A N 1
ATOM 3788 C CA . LYS A 1 480 ? -7.047 -15.922 -25.469 1 95.75 480 LYS A CA 1
ATOM 3789 C C . LYS A 1 480 ? -7.77 -14.711 -26.062 1 95.75 480 LYS A C 1
ATOM 3791 O O . LYS A 1 480 ? -8.656 -14.141 -25.422 1 95.75 480 LYS A O 1
ATOM 3796 N N . GLU A 1 481 ? -7.379 -14.25 -27.234 1 93.88 481 GLU A N 1
ATOM 3797 C CA . GLU A 1 481 ? -8.055 -13.141 -27.906 1 93.88 481 GLU A CA 1
ATOM 3798 C C . GLU A 1 481 ? -9.539 -13.422 -28.078 1 93.88 481 GLU A C 1
ATOM 3800 O O . GLU A 1 481 ? -10.375 -12.547 -27.812 1 93.88 481 GLU A O 1
ATOM 3805 N N . GLY A 1 482 ? -9.867 -14.625 -28.484 1 95.5 482 GLY A N 1
ATOM 3806 C CA . GLY A 1 482 ? -11.266 -15.008 -28.641 1 95.5 482 GLY A CA 1
ATOM 3807 C C . GLY A 1 482 ? -12.062 -14.93 -27.359 1 95.5 482 GLY A C 1
ATOM 3808 O O . GLY A 1 482 ? -13.18 -14.406 -27.344 1 95.5 482 GLY A O 1
ATOM 3809 N N . MET A 1 483 ? -11.523 -15.508 -26.297 1 95.69 483 MET A N 1
ATOM 3810 C CA . MET A 1 483 ? -12.258 -15.531 -25.031 1 95.69 483 MET A CA 1
ATOM 3811 C C . MET A 1 483 ? -12.438 -14.125 -24.484 1 95.69 483 MET A C 1
ATOM 3813 O O . MET A 1 483 ? -13.469 -13.82 -23.875 1 95.69 483 MET A O 1
ATOM 3817 N N . VAL A 1 484 ? -11.43 -13.195 -24.688 1 93.5 484 VAL A N 1
ATOM 3818 C CA . VAL A 1 484 ? -11.508 -11.812 -24.219 1 93.5 484 VAL A CA 1
ATOM 3819 C C . VAL A 1 484 ? -12.57 -11.055 -25 1 93.5 484 VAL A C 1
ATOM 3821 O O . VAL A 1 484 ? -13.398 -10.352 -24.406 1 93.5 484 VAL A O 1
ATOM 3824 N N . LEU A 1 485 ? -12.57 -11.195 -26.281 1 94 485 LEU A N 1
ATOM 3825 C CA . LEU A 1 485 ? -13.523 -10.492 -27.141 1 94 485 LEU A CA 1
ATOM 3826 C C . LEU A 1 485 ? -14.945 -10.969 -26.859 1 94 485 LEU A C 1
ATOM 3828 O O . LEU A 1 485 ? -15.883 -10.164 -26.859 1 94 485 LEU A O 1
ATOM 3832 N N . GLU A 1 486 ? -15.117 -12.219 -26.578 1 95.94 486 GLU A N 1
ATOM 3833 C CA . GLU A 1 486 ? -16.438 -12.773 -26.281 1 95.94 486 GLU A CA 1
ATOM 3834 C C . GLU A 1 486 ? -16.844 -12.469 -24.844 1 95.94 486 GLU A C 1
ATOM 3836 O O . GLU A 1 486 ? -18.031 -12.398 -24.531 1 95.94 486 GLU A O 1
ATOM 3841 N N . GLY A 1 487 ? -15.828 -12.344 -23.922 1 96.12 487 GLY A N 1
ATOM 3842 C CA . GLY A 1 487 ? -16.078 -12.109 -22.516 1 96.12 487 GLY A CA 1
ATOM 3843 C C . GLY A 1 487 ? -16.5 -13.367 -21.766 1 96.12 487 GLY A C 1
ATOM 3844 O O . GLY A 1 487 ? -17.156 -13.281 -20.734 1 96.12 487 GLY A O 1
ATOM 3845 N N . SER A 1 488 ? -16.156 -14.547 -22.266 1 96.25 488 SER A N 1
ATOM 3846 C CA . SER A 1 488 ? -16.656 -15.797 -21.719 1 96.25 488 SER A CA 1
ATOM 3847 C C . SER A 1 488 ? -15.805 -16.266 -20.531 1 96.25 488 SER A C 1
ATOM 3849 O O . SER A 1 488 ? -16.297 -16.906 -19.625 1 96.25 488 SER A O 1
ATOM 3851 N N . MET A 1 489 ? -14.531 -16.062 -20.625 1 95.62 489 MET A N 1
ATOM 3852 C CA . MET A 1 489 ? -13.594 -16.438 -19.562 1 95.62 489 MET A CA 1
ATOM 3853 C C . MET A 1 489 ? -12.289 -15.656 -19.703 1 95.62 489 MET A C 1
ATOM 3855 O O . MET A 1 489 ? -12.094 -14.93 -20.688 1 95.62 489 MET A O 1
ATOM 3859 N N . LEU A 1 490 ? -11.484 -15.703 -18.734 1 95.06 490 LEU A N 1
ATOM 3860 C CA . LEU A 1 490 ? -10.156 -15.094 -18.766 1 95.06 490 LEU A CA 1
ATOM 3861 C C . LEU A 1 490 ? -9.109 -16.031 -18.172 1 95.06 490 LEU A C 1
ATOM 3863 O O . LEU A 1 490 ? -9.172 -16.359 -16.984 1 95.06 490 LEU A O 1
ATOM 3867 N N . ILE A 1 491 ? -8.203 -16.5 -19.016 1 95.94 491 ILE A N 1
ATOM 3868 C CA . ILE A 1 491 ? -7.109 -17.391 -18.641 1 95.94 491 ILE A CA 1
ATOM 3869 C C . ILE A 1 491 ? -5.793 -16.844 -19.188 1 95.94 491 ILE A C 1
ATOM 3871 O O . ILE A 1 491 ? -5.742 -16.328 -20.312 1 95.94 491 ILE A O 1
ATOM 3875 N N . GLY A 1 492 ? -4.754 -16.953 -18.375 1 93.69 492 GLY A N 1
ATOM 3876 C CA . GLY A 1 492 ? -3.459 -16.469 -18.828 1 93.69 492 GLY A CA 1
ATOM 3877 C C . GLY A 1 492 ? -2.705 -17.469 -19.672 1 93.69 492 GLY A C 1
ATOM 3878 O O . GLY A 1 492 ? -3.039 -18.656 -19.672 1 93.69 492 GLY A O 1
ATOM 3879 N N . TYR A 1 493 ? -1.734 -16.984 -20.453 1 94.75 493 TYR A N 1
ATOM 3880 C CA . TYR A 1 493 ? -0.78 -17.797 -21.188 1 94.75 493 TYR A CA 1
ATOM 3881 C C . TYR A 1 493 ? 0.603 -17.172 -21.188 1 94.75 493 TYR A C 1
ATOM 3883 O O . TYR A 1 493 ? 0.737 -15.961 -20.969 1 94.75 493 TYR A O 1
ATOM 3891 N N . GLN A 1 494 ? 1.596 -17.938 -21.328 1 93.38 494 GLN A N 1
ATOM 3892 C CA . GLN A 1 494 ? 2.957 -17.406 -21.422 1 93.38 494 GLN A CA 1
ATOM 3893 C C . GLN A 1 494 ? 3.934 -18.5 -21.844 1 93.38 494 GLN A C 1
ATOM 3895 O O . GLN A 1 494 ? 3.65 -19.688 -21.672 1 93.38 494 GLN A O 1
ATOM 3900 N N . PRO A 1 495 ? 5.027 -18.062 -22.469 1 93.94 495 PRO A N 1
ATOM 3901 C CA . PRO A 1 495 ? 6.168 -18.984 -22.516 1 93.94 495 PRO A CA 1
ATOM 3902 C C . PRO A 1 495 ? 6.938 -19.031 -21.188 1 93.94 495 PRO A C 1
ATOM 3904 O O . PRO A 1 495 ? 6.727 -18.188 -20.312 1 93.94 495 PRO A O 1
ATOM 3907 N N . ASN A 1 496 ? 7.695 -19.984 -20.969 1 93.44 496 ASN A N 1
ATOM 3908 C CA . ASN A 1 496 ? 8.555 -20.078 -19.797 1 93.44 496 ASN A CA 1
ATOM 3909 C C . ASN A 1 496 ? 9.711 -21.047 -20.016 1 93.44 496 ASN A C 1
ATOM 3911 O O . ASN A 1 496 ? 9.484 -22.203 -20.359 1 93.44 496 ASN A O 1
ATOM 3915 N N . GLY A 1 497 ? 10.859 -20.531 -19.859 1 89.5 497 GLY A N 1
ATOM 3916 C CA . GLY A 1 497 ? 12.016 -21.375 -20.156 1 89.5 497 GLY A CA 1
ATOM 3917 C C . GLY A 1 497 ? 12.047 -21.844 -21.594 1 89.5 497 GLY A C 1
ATOM 3918 O O . GLY A 1 497 ? 11.969 -21.047 -22.531 1 89.5 497 GLY A O 1
ATOM 3919 N N . ASP A 1 498 ? 12.117 -23.172 -21.672 1 89.88 498 ASP A N 1
ATOM 3920 C CA . ASP A 1 498 ? 12.188 -23.75 -23 1 89.88 498 ASP A CA 1
ATOM 3921 C C . ASP A 1 498 ? 10.797 -24.078 -23.547 1 89.88 498 ASP A C 1
ATOM 3923 O O . ASP A 1 498 ? 10.656 -24.531 -24.672 1 89.88 498 ASP A O 1
ATOM 3927 N N . HIS A 1 499 ? 9.836 -23.766 -22.781 1 94.44 499 HIS A N 1
ATOM 3928 C CA . HIS A 1 499 ? 8.469 -24.047 -23.203 1 94.44 499 HIS A CA 1
ATOM 3929 C C . HIS A 1 499 ? 7.867 -22.844 -23.938 1 94.44 499 HIS A C 1
ATOM 3931 O O . HIS A 1 499 ? 8.008 -21.703 -23.5 1 94.44 499 HIS A O 1
ATOM 3937 N N . ILE A 1 500 ? 7.305 -23.156 -25.062 1 95.38 500 ILE A N 1
ATOM 3938 C CA . ILE A 1 500 ? 6.57 -22.141 -25.812 1 95.38 500 ILE A CA 1
ATOM 3939 C C . ILE A 1 500 ? 5.316 -21.734 -25.031 1 95.38 500 ILE A C 1
ATOM 3941 O O . ILE A 1 500 ? 5.094 -22.188 -23.922 1 95.38 500 ILE A O 1
ATOM 3945 N N . ASN A 1 501 ? 4.535 -20.844 -25.656 1 96.31 501 ASN A N 1
ATOM 3946 C CA . ASN A 1 501 ? 3.307 -20.391 -25.016 1 96.31 501 ASN A CA 1
ATOM 3947 C C . ASN A 1 501 ? 2.414 -21.562 -24.609 1 96.31 501 ASN A C 1
ATOM 3949 O O . ASN A 1 501 ? 2.152 -22.453 -25.422 1 96.31 501 ASN A O 1
ATOM 3953 N N . PHE A 1 502 ? 2.002 -21.578 -23.422 1 97.62 502 PHE A N 1
ATOM 3954 C CA . PHE A 1 502 ? 1.029 -22.516 -22.875 1 97.62 502 PHE A CA 1
ATOM 3955 C C . PHE A 1 502 ? -0.015 -21.797 -22.047 1 97.62 502 PHE A C 1
ATOM 3957 O O . PHE A 1 502 ? 0.198 -20.656 -21.625 1 97.62 502 PHE A O 1
ATOM 3964 N N . PHE A 1 503 ? -1.107 -22.406 -21.828 1 97.88 503 PHE A N 1
ATOM 3965 C CA . PHE A 1 503 ? -2.117 -21.875 -20.922 1 97.88 503 PHE A CA 1
ATOM 3966 C C . PHE A 1 503 ? -1.719 -22.125 -19.469 1 97.88 503 PHE A C 1
ATOM 3968 O O . PHE A 1 503 ? -1.174 -23.172 -19.141 1 97.88 503 PHE A O 1
ATOM 3975 N N . ARG A 1 504 ? -1.944 -21.172 -18.656 1 97.44 504 ARG A N 1
ATOM 3976 C CA . ARG A 1 504 ? -1.826 -21.266 -17.203 1 97.44 504 ARG A CA 1
ATOM 3977 C C . ARG A 1 504 ? -3.139 -20.906 -16.516 1 97.44 504 ARG A C 1
ATOM 3979 O O . ARG A 1 504 ? -3.52 -19.734 -16.484 1 97.44 504 ARG A O 1
ATOM 3986 N N . ILE A 1 505 ? -3.82 -21.844 -16.016 1 97.81 505 ILE A N 1
ATOM 3987 C CA . ILE A 1 505 ? -5.062 -21.578 -15.289 1 97.81 505 ILE A CA 1
ATOM 3988 C C . ILE A 1 505 ? -4.805 -21.641 -13.789 1 97.81 505 ILE A C 1
ATOM 3990 O O . ILE A 1 505 ? -4.043 -22.484 -13.312 1 97.81 505 ILE A O 1
ATOM 3994 N N . ILE A 1 506 ? -5.355 -20.703 -13.047 1 96.69 506 ILE A N 1
ATOM 3995 C CA . ILE A 1 506 ? -5.148 -20.578 -11.609 1 96.69 506 ILE A CA 1
ATOM 3996 C C . ILE A 1 506 ? -6.465 -20.812 -10.875 1 96.69 506 ILE A C 1
ATOM 3998 O O . ILE A 1 506 ? -7.469 -20.156 -11.172 1 96.69 506 ILE A O 1
ATOM 4002 N N . PHE A 1 507 ? -6.426 -21.688 -9.922 1 96.81 507 PHE A N 1
ATOM 4003 C CA . PHE A 1 507 ? -7.613 -21.922 -9.109 1 96.81 507 PHE A CA 1
ATOM 4004 C C . PHE A 1 507 ? -7.461 -21.281 -7.73 1 96.81 507 PHE A C 1
ATOM 4006 O O . PHE A 1 507 ? -6.953 -21.922 -6.805 1 96.81 507 PHE A O 1
ATOM 4013 N N . SER A 1 508 ? -7.957 -20.078 -7.625 1 95.56 508 SER A N 1
ATOM 4014 C CA . SER A 1 508 ? -7.898 -19.344 -6.371 1 95.56 508 SER A CA 1
ATOM 4015 C C . SER A 1 508 ? -9.289 -18.906 -5.91 1 95.56 508 SER A C 1
ATOM 4017 O O . SER A 1 508 ? -9.453 -18.391 -4.801 1 95.56 508 SER A O 1
ATOM 4019 N N . ASN A 1 509 ? -10.297 -19.047 -6.734 1 94.75 509 ASN A N 1
ATOM 4020 C CA . ASN A 1 509 ? -11.688 -18.719 -6.422 1 94.75 509 ASN A CA 1
ATOM 4021 C C . ASN A 1 509 ? -12.406 -19.891 -5.766 1 94.75 509 ASN A C 1
ATOM 4023 O O . ASN A 1 509 ? -12.625 -20.922 -6.406 1 94.75 509 ASN A O 1
ATOM 4027 N N . ALA A 1 510 ? -12.836 -19.703 -4.605 1 92.06 510 ALA A N 1
ATOM 4028 C CA . ALA A 1 510 ? -13.453 -20.766 -3.826 1 92.06 510 ALA A CA 1
ATOM 4029 C C . ALA A 1 510 ? -14.82 -21.141 -4.387 1 92.06 510 ALA A C 1
ATOM 4031 O O . ALA A 1 510 ? -15.383 -22.188 -4.043 1 92.06 510 ALA A O 1
ATOM 4032 N N . ARG A 1 511 ? -15.328 -20.406 -5.266 1 92.31 511 ARG A N 1
ATOM 4033 C CA . ARG A 1 511 ? -16.688 -20.625 -5.754 1 92.31 511 ARG A CA 1
ATOM 4034 C C . ARG A 1 511 ? -16.672 -21.375 -7.082 1 92.31 511 ARG A C 1
ATOM 4036 O O . ARG A 1 511 ? -17.719 -21.672 -7.648 1 92.31 511 ARG A O 1
ATOM 4043 N N . VAL A 1 512 ? -15.531 -21.719 -7.598 1 94.62 512 VAL A N 1
ATOM 4044 C CA . VAL A 1 512 ? -15.414 -22.5 -8.812 1 94.62 512 VAL A CA 1
ATOM 4045 C C . VAL A 1 512 ? -15.914 -23.922 -8.562 1 94.62 512 VAL A C 1
ATOM 4047 O O . VAL A 1 512 ? -15.617 -24.516 -7.523 1 94.62 512 VAL A O 1
ATOM 4050 N N . THR A 1 513 ? -16.672 -24.422 -9.508 1 94.62 513 THR A N 1
ATOM 4051 C CA . THR A 1 513 ? -17.266 -25.75 -9.383 1 94.62 513 THR A CA 1
ATOM 4052 C C . THR A 1 513 ? -16.75 -26.672 -10.477 1 94.62 513 THR A C 1
ATOM 4054 O O . THR A 1 513 ? -16.016 -26.234 -11.367 1 94.62 513 THR A O 1
ATOM 4057 N N . LYS A 1 514 ? -17.109 -27.953 -10.328 1 95.44 514 LYS A N 1
ATOM 4058 C CA . LYS A 1 514 ? -16.766 -28.922 -11.359 1 95.44 514 LYS A CA 1
ATOM 4059 C C . LYS A 1 514 ? -17.391 -28.531 -12.703 1 95.44 514 LYS A C 1
ATOM 4061 O O . LYS A 1 514 ? -16.766 -28.734 -13.75 1 95.44 514 LYS A O 1
ATOM 4066 N N . GLU A 1 515 ? -18.578 -27.969 -12.633 1 94.19 515 GLU A N 1
ATOM 4067 C CA . GLU A 1 515 ? -19.219 -27.5 -13.852 1 94.19 515 GLU A CA 1
ATOM 4068 C C . GLU A 1 515 ? -18.453 -26.344 -14.477 1 94.19 515 GLU A C 1
ATOM 4070 O O . GLU A 1 515 ? -18.344 -26.25 -15.703 1 94.19 515 GLU A O 1
ATOM 4075 N N . SER A 1 516 ? -17.953 -25.484 -13.609 1 93.62 516 SER A N 1
ATOM 4076 C CA . SER A 1 516 ? -17.172 -24.344 -14.078 1 93.62 516 SER A CA 1
ATOM 4077 C C . SER A 1 516 ? -15.961 -24.797 -14.875 1 93.62 516 SER A C 1
ATOM 4079 O O . SER A 1 516 ? -15.641 -24.219 -15.922 1 93.62 516 SER A O 1
ATOM 4081 N N . VAL A 1 517 ? -15.289 -25.812 -14.391 1 95.31 517 VAL A N 1
ATOM 4082 C CA . VAL A 1 517 ? -14.016 -26.156 -15.023 1 95.31 517 VAL A CA 1
ATOM 4083 C C . VAL A 1 517 ? -14.273 -27.016 -16.266 1 95.31 517 VAL A C 1
ATOM 4085 O O . VAL A 1 517 ? -13.492 -26.984 -17.219 1 95.31 517 VAL A O 1
ATOM 4088 N N . ALA A 1 518 ? -15.391 -27.781 -16.281 1 96.19 518 ALA A N 1
ATOM 4089 C CA . ALA A 1 518 ? -15.773 -28.469 -17.5 1 96.19 518 ALA A CA 1
ATOM 4090 C C . ALA A 1 518 ? -16.031 -27.484 -18.641 1 96.19 518 ALA A C 1
ATOM 4092 O O . ALA A 1 518 ? -15.656 -27.734 -19.781 1 96.19 518 ALA A O 1
ATOM 4093 N N . PHE A 1 519 ? -16.672 -26.406 -18.266 1 96.62 519 PHE A N 1
ATOM 4094 C CA . PHE A 1 519 ? -16.953 -25.359 -19.234 1 96.62 519 PHE A CA 1
ATOM 4095 C C . PHE A 1 519 ? -15.664 -24.844 -19.859 1 96.62 519 PHE A C 1
ATOM 4097 O O . PHE A 1 519 ? -15.625 -24.531 -21.047 1 96.62 519 PHE A O 1
ATOM 4104 N N . VAL A 1 520 ? -14.609 -24.766 -19.125 1 97.94 520 VAL A N 1
ATOM 4105 C CA . VAL A 1 520 ? -13.328 -24.234 -19.578 1 97.94 520 VAL A CA 1
ATOM 4106 C C . VAL A 1 520 ? -12.82 -25.078 -20.75 1 97.94 520 VAL A C 1
ATOM 4108 O O . VAL A 1 520 ? -12.414 -24.531 -21.781 1 97.94 520 VAL A O 1
ATOM 4111 N N . LEU A 1 521 ? -12.891 -26.359 -20.641 1 97.94 521 LEU A N 1
ATOM 4112 C CA . LEU A 1 521 ? -12.398 -27.25 -21.688 1 97.94 521 LEU A CA 1
ATOM 4113 C C . LEU A 1 521 ? -13.258 -27.141 -22.953 1 97.94 521 LEU A C 1
ATOM 4115 O O . LEU A 1 521 ? -12.734 -27.094 -24.062 1 97.94 521 LEU A O 1
ATOM 4119 N N . ASP A 1 522 ? -14.539 -27.078 -22.75 1 97.94 522 ASP A N 1
ATOM 4120 C CA . ASP A 1 522 ? -15.461 -26.953 -23.875 1 97.94 522 ASP A CA 1
ATOM 4121 C C . ASP A 1 522 ? -15.211 -25.656 -24.641 1 97.94 522 ASP A C 1
ATOM 4123 O O . ASP A 1 522 ? -15.211 -25.641 -25.875 1 97.94 522 ASP A O 1
ATOM 4127 N N . GLU A 1 523 ? -15.023 -24.609 -23.859 1 98.06 523 GLU A N 1
ATOM 4128 C CA . GLU A 1 523 ? -14.859 -23.281 -24.453 1 98.06 523 GLU A CA 1
ATOM 4129 C C . GLU A 1 523 ? -13.523 -23.188 -25.203 1 98.06 523 GLU A C 1
ATOM 4131 O O . GLU A 1 523 ? -13.453 -22.594 -26.281 1 98.06 523 GLU A O 1
ATOM 4136 N N . ILE A 1 524 ? -12.453 -23.719 -24.672 1 98.38 524 ILE A N 1
ATOM 4137 C CA . ILE A 1 524 ? -11.156 -23.719 -25.328 1 98.38 524 ILE A CA 1
ATOM 4138 C C . ILE A 1 524 ? -11.234 -24.531 -26.625 1 98.38 524 ILE A C 1
ATOM 4140 O O . ILE A 1 524 ? -10.719 -24.125 -27.656 1 98.38 524 ILE A O 1
ATOM 4144 N N . ASP A 1 525 ? -11.859 -25.656 -26.547 1 97.88 525 ASP A N 1
ATOM 4145 C CA . ASP A 1 525 ? -12.039 -26.484 -27.734 1 97.88 525 ASP A CA 1
ATOM 4146 C C . ASP A 1 525 ? -12.844 -25.734 -28.812 1 97.88 525 ASP A C 1
ATOM 4148 O O . ASP A 1 525 ? -12.492 -25.766 -29.984 1 97.88 525 ASP A O 1
ATOM 4152 N N . ARG A 1 526 ? -13.914 -25.094 -28.391 1 97.75 526 ARG A N 1
ATOM 4153 C CA . ARG A 1 526 ? -14.766 -24.359 -29.312 1 97.75 526 ARG A CA 1
ATOM 4154 C C . ARG A 1 526 ? -13.977 -23.25 -30.016 1 97.75 526 ARG A C 1
ATOM 4156 O O . ARG A 1 526 ? -14.094 -23.078 -31.234 1 97.75 526 ARG A O 1
ATOM 4163 N N . LEU A 1 527 ? -13.203 -22.562 -29.281 1 97.44 527 LEU A N 1
ATOM 4164 C CA . LEU A 1 527 ? -12.469 -21.406 -29.797 1 97.44 527 LEU A CA 1
ATOM 4165 C C . LEU A 1 527 ? -11.242 -21.859 -30.594 1 97.44 527 LEU A C 1
ATOM 4167 O O . LEU A 1 527 ? -10.742 -21.125 -31.438 1 97.44 527 LEU A O 1
ATOM 4171 N N . GLY A 1 528 ? -10.711 -23.078 -30.359 1 97.25 528 GLY A N 1
ATOM 4172 C CA . GLY A 1 528 ? -9.391 -23.438 -30.859 1 97.25 528 GLY A CA 1
ATOM 4173 C C . GLY A 1 528 ? -9.414 -24.547 -31.875 1 97.25 528 GLY A C 1
ATOM 4174 O O . GLY A 1 528 ? -8.453 -24.719 -32.625 1 97.25 528 GLY A O 1
ATOM 4175 N N . ARG A 1 529 ? -10.414 -25.344 -31.969 1 95.31 529 ARG A N 1
ATOM 4176 C CA . ARG A 1 529 ? -10.422 -26.594 -32.719 1 95.31 529 ARG A CA 1
ATOM 4177 C C . ARG A 1 529 ? -10.164 -26.328 -34.219 1 95.31 529 ARG A C 1
ATOM 4179 O O . ARG A 1 529 ? -9.461 -27.094 -34.875 1 95.31 529 ARG A O 1
ATOM 4186 N N . ASP A 1 530 ? -10.664 -25.203 -34.719 1 94.38 530 ASP A N 1
ATOM 4187 C CA . ASP A 1 530 ? -10.586 -24.953 -36.156 1 94.38 530 ASP A CA 1
ATOM 4188 C C . ASP A 1 530 ? -9.492 -23.922 -36.469 1 94.38 530 ASP A C 1
ATOM 4190 O O . ASP A 1 530 ? -9.422 -23.406 -37.594 1 94.38 530 ASP A O 1
ATOM 4194 N N . LEU A 1 531 ? -8.695 -23.609 -35.469 1 94.56 531 LEU A N 1
ATOM 4195 C CA . LEU A 1 531 ? -7.602 -22.672 -35.719 1 94.56 531 LEU A CA 1
ATOM 4196 C C . LEU A 1 531 ? -6.605 -23.219 -36.719 1 94.56 531 LEU A C 1
ATOM 4198 O O . LEU A 1 531 ? -6.262 -24.406 -36.688 1 94.56 531 LEU A O 1
ATOM 4202 N N . GLN A 1 532 ? -6.27 -22.281 -37.75 1 89.44 532 GLN A N 1
ATOM 4203 C CA . GLN A 1 532 ? -5.227 -22.594 -38.719 1 89.44 532 GLN A CA 1
ATOM 4204 C C . GLN A 1 532 ? -3.955 -21.797 -38.438 1 89.44 532 GLN A C 1
ATOM 4206 O O . GLN A 1 532 ? -3.951 -20.578 -38.562 1 89.44 532 GLN A O 1
ATOM 4211 N N . VAL A 1 533 ? -3.064 -22.406 -37.781 1 84.94 533 VAL A N 1
ATOM 4212 C CA . VAL A 1 533 ? -1.84 -21.703 -37.438 1 84.94 533 VAL A CA 1
ATOM 4213 C C . VAL A 1 533 ? -0.682 -22.203 -38.281 1 84.94 533 VAL A C 1
ATOM 4215 O O . VAL A 1 533 ? -0.689 -23.344 -38.75 1 84.94 533 VAL A O 1
ATOM 4218 N N . MET B 1 1 ? 25.672 -14.117 74.438 1 20.41 1 MET B N 1
ATOM 4219 C CA . MET B 1 1 ? 26.188 -15.312 73.812 1 20.41 1 MET B CA 1
ATOM 4220 C C . MET B 1 1 ? 25.062 -16.281 73.438 1 20.41 1 MET B C 1
ATOM 4222 O O . MET B 1 1 ? 25.297 -17.328 72.875 1 20.41 1 MET B O 1
ATOM 4226 N N . GLN B 1 2 ? 23.844 -16.156 74.062 1 20.72 2 GLN B N 1
ATOM 4227 C CA . GLN B 1 2 ? 22.969 -17.281 74.375 1 20.72 2 GLN B CA 1
ATOM 4228 C C . GLN B 1 2 ? 22.25 -17.781 73.125 1 20.72 2 GLN B C 1
ATOM 4230 O O . GLN B 1 2 ? 21.672 -16.984 72.375 1 20.72 2 GLN B O 1
ATOM 4235 N N . SER B 1 3 ? 22.5 -19.062 72.625 1 22.52 3 SER B N 1
ATOM 4236 C CA . SER B 1 3 ? 22.547 -19.969 71.438 1 22.52 3 SER B CA 1
ATOM 4237 C C . SER B 1 3 ? 21.172 -20.562 71.125 1 22.52 3 SER B C 1
ATOM 4239 O O . SER B 1 3 ? 21.078 -21.641 70.562 1 22.52 3 SER B O 1
ATOM 4241 N N . ASN B 1 4 ? 20.062 -19.766 71.312 1 21.59 4 ASN B N 1
ATOM 4242 C CA . ASN B 1 4 ? 18.719 -20.312 71.5 1 21.59 4 ASN B CA 1
ATOM 4243 C C . ASN B 1 4 ? 18.234 -21.078 70.312 1 21.59 4 ASN B C 1
ATOM 4245 O O . ASN B 1 4 ? 18.125 -20.516 69.188 1 21.59 4 ASN B O 1
ATOM 4249 N N . THR B 1 5 ? 18.312 -22.438 70.25 1 20.66 5 THR B N 1
ATOM 4250 C CA . THR B 1 5 ? 18.344 -23.625 69.375 1 20.66 5 THR B CA 1
ATOM 4251 C C . THR B 1 5 ? 16.938 -23.922 68.875 1 20.66 5 THR B C 1
ATOM 4253 O O . THR B 1 5 ? 16.078 -24.406 69.562 1 20.66 5 THR B O 1
ATOM 4256 N N . ALA B 1 6 ? 16.297 -22.938 68.062 1 24.67 6 ALA B N 1
ATOM 4257 C CA . ALA B 1 6 ? 14.852 -22.969 67.875 1 24.67 6 ALA B CA 1
ATOM 4258 C C . ALA B 1 6 ? 14.414 -24.234 67.188 1 24.67 6 ALA B C 1
ATOM 4260 O O . ALA B 1 6 ? 15 -24.594 66.125 1 24.67 6 ALA B O 1
ATOM 4261 N N . PRO B 1 7 ? 13.508 -25.125 67.688 1 21 7 PRO B N 1
ATOM 4262 C CA . PRO B 1 7 ? 13.25 -26.547 67.438 1 21 7 PRO B CA 1
ATOM 4263 C C . PRO B 1 7 ? 12.641 -26.844 66.125 1 21 7 PRO B C 1
ATOM 4265 O O . PRO B 1 7 ? 12.016 -25.953 65.5 1 21 7 PRO B O 1
ATOM 4268 N N . GLN B 1 8 ? 13.094 -27.875 65.25 1 20.84 8 GLN B N 1
ATOM 4269 C CA . GLN B 1 8 ? 13.156 -28.406 63.906 1 20.84 8 GLN B CA 1
ATOM 4270 C C . GLN B 1 8 ? 11.875 -29.141 63.531 1 20.84 8 GLN B C 1
ATOM 4272 O O . GLN B 1 8 ? 11.805 -30.359 63.656 1 20.84 8 GLN B O 1
ATOM 4277 N N . PRO B 1 9 ? 10.57 -28.438 63.656 1 20.47 9 PRO B N 1
ATOM 4278 C CA . PRO B 1 9 ? 9.461 -29.375 63.844 1 20.47 9 PRO B CA 1
ATOM 4279 C C . PRO B 1 9 ? 9.312 -30.344 62.688 1 20.47 9 PRO B C 1
ATOM 4281 O O . PRO B 1 9 ? 9.742 -30.047 61.562 1 20.47 9 PRO B O 1
ATOM 4284 N N . GLN B 1 10 ? 9 -31.609 62.938 1 17.56 10 GLN B N 1
ATOM 4285 C CA . GLN B 1 10 ? 8.984 -32.969 62.406 1 17.56 10 GLN B CA 1
ATOM 4286 C C . GLN B 1 10 ? 7.914 -33.125 61.312 1 17.56 10 GLN B C 1
ATOM 4288 O O . GLN B 1 10 ? 6.75 -32.781 61.562 1 17.56 10 GLN B O 1
ATOM 4293 N N . ALA B 1 11 ? 8.258 -33.094 60 1 20.11 11 ALA B N 1
ATOM 4294 C CA . ALA B 1 11 ? 7.625 -33.125 58.688 1 20.11 11 ALA B CA 1
ATOM 4295 C C . ALA B 1 11 ? 6.781 -34.375 58.531 1 20.11 11 ALA B C 1
ATOM 4297 O O . ALA B 1 11 ? 7.312 -35.5 58.469 1 20.11 11 ALA B O 1
ATOM 4298 N N . THR B 1 12 ? 5.535 -34.406 59.188 1 17.39 12 THR B N 1
ATOM 4299 C CA . THR B 1 12 ? 4.676 -35.562 59.375 1 17.39 12 THR B CA 1
ATOM 4300 C C . THR B 1 12 ? 4.312 -36.188 58.031 1 17.39 12 THR B C 1
ATOM 4302 O O . THR B 1 12 ? 4.113 -35.469 57.031 1 17.39 12 THR B O 1
ATOM 4305 N N . LYS B 1 13 ? 4.355 -37.562 57.875 1 17.86 13 LYS B N 1
ATOM 4306 C CA . LYS B 1 13 ? 4.41 -38.656 56.906 1 17.86 13 LYS B CA 1
ATOM 4307 C C . LYS B 1 13 ? 3.057 -38.875 56.25 1 17.86 13 LYS B C 1
ATOM 4309 O O . LYS B 1 13 ? 2.174 -39.531 56.812 1 17.86 13 LYS B O 1
ATOM 4314 N N . ALA B 1 14 ? 2.338 -37.812 55.719 1 16.72 14 ALA B N 1
ATOM 4315 C CA . ALA B 1 14 ? 0.929 -38.125 55.531 1 16.72 14 ALA B CA 1
ATOM 4316 C C . ALA B 1 14 ? 0.775 -39.375 54.656 1 16.72 14 ALA B C 1
ATOM 4318 O O . ALA B 1 14 ? 1.528 -39.562 53.719 1 16.72 14 ALA B O 1
ATOM 4319 N N . LYS B 1 15 ? -0.163 -40.219 55.062 1 17.58 15 LYS B N 1
ATOM 4320 C CA . LYS B 1 15 ? -0.61 -41.594 54.844 1 17.58 15 LYS B CA 1
ATOM 4321 C C . LYS B 1 15 ? -1.082 -41.781 53.406 1 17.58 15 LYS B C 1
ATOM 4323 O O . LYS B 1 15 ? -1.699 -40.906 52.812 1 17.58 15 LYS B O 1
ATOM 4328 N N . ALA B 1 16 ? -0.671 -42.906 52.719 1 19.52 16 ALA B N 1
ATOM 4329 C CA . ALA B 1 16 ? -0.608 -43.625 51.438 1 19.52 16 ALA B CA 1
ATOM 4330 C C . ALA B 1 16 ? -1.996 -44.094 51 1 19.52 16 ALA B C 1
ATOM 4332 O O . ALA B 1 16 ? -2.139 -45.125 50.375 1 19.52 16 ALA B O 1
ATOM 4333 N N . SER B 1 17 ? -3.191 -43.312 51.438 1 17.55 17 SER B N 1
ATOM 4334 C CA . SER B 1 17 ? -4.371 -44.188 51.438 1 17.55 17 SER B CA 1
ATOM 4335 C C . SER B 1 17 ? -4.598 -44.781 50.062 1 17.55 17 SER B C 1
ATOM 4337 O O . SER B 1 17 ? -4.211 -44.219 49.031 1 17.55 17 SER B O 1
ATOM 4339 N N . SER B 1 18 ? -5.105 -46.031 50 1 18.66 18 SER B N 1
ATOM 4340 C CA . SER B 1 18 ? -5.289 -47.25 49.219 1 18.66 18 SER B CA 1
ATOM 4341 C C . SER B 1 18 ? -6.348 -47.094 48.125 1 18.66 18 SER B C 1
ATOM 4343 O O . SER B 1 18 ? -6.855 -48.062 47.594 1 18.66 18 SER B O 1
ATOM 4345 N N . LEU B 1 19 ? -6.648 -45.844 47.625 1 18.7 19 LEU B N 1
ATOM 4346 C CA . LEU B 1 19 ? -7.957 -45.812 47 1 18.7 19 LEU B CA 1
ATOM 4347 C C . LEU B 1 19 ? -8.062 -46.875 45.906 1 18.7 19 LEU B C 1
ATOM 4349 O O . LEU B 1 19 ? -7.156 -47.031 45.094 1 18.7 19 LEU B O 1
ATOM 4353 N N . LEU B 1 20 ? -9.156 -47.75 46 1 18.53 20 LEU B N 1
ATOM 4354 C CA . LEU B 1 20 ? -9.727 -49 45.469 1 18.53 20 LEU B CA 1
ATOM 4355 C C . LEU B 1 20 ? -10 -48.844 43.969 1 18.53 20 LEU B C 1
ATOM 4357 O O . LEU B 1 20 ? -10.352 -47.781 43.5 1 18.53 20 LEU B O 1
ATOM 4361 N N . ASN B 1 21 ? -9.617 -49.875 43.062 1 19.22 21 ASN B N 1
ATOM 4362 C CA . ASN B 1 21 ? -9.414 -50.281 41.688 1 19.22 21 ASN B CA 1
ATOM 4363 C C . ASN B 1 21 ? -10.734 -50.375 40.906 1 19.22 21 ASN B C 1
ATOM 4365 O O . ASN B 1 21 ? -10.789 -50.938 39.812 1 19.22 21 ASN B O 1
ATOM 4369 N N . GLY B 1 22 ? -11.93 -49.938 41.531 1 19.36 22 GLY B N 1
ATOM 4370 C CA . GLY B 1 22 ? -13.055 -50.688 41 1 19.36 22 GLY B CA 1
ATOM 4371 C C . GLY B 1 22 ? -13.203 -50.531 39.5 1 19.36 22 GLY B C 1
ATOM 4372 O O . GLY B 1 22 ? -12.742 -49.562 38.906 1 19.36 22 GLY B O 1
ATOM 4373 N N . ASP B 1 23 ? -13.672 -51.656 38.75 1 20.34 23 ASP B N 1
ATOM 4374 C CA . ASP B 1 23 ? -13.766 -52.281 37.438 1 20.34 23 ASP B CA 1
ATOM 4375 C C . ASP B 1 23 ? -14.773 -51.562 36.531 1 20.34 23 ASP B C 1
ATOM 4377 O O . ASP B 1 23 ? -15 -51.938 35.406 1 20.34 23 ASP B O 1
ATOM 4381 N N . VAL B 1 24 ? -15.586 -50.562 37 1 22.64 24 VAL B N 1
ATOM 4382 C CA . VAL B 1 24 ? -16.906 -50.562 36.406 1 22.64 24 VAL B CA 1
ATOM 4383 C C . VAL B 1 24 ? -16.781 -50.188 34.906 1 22.64 24 VAL B C 1
ATOM 4385 O O . VAL B 1 24 ? -16.203 -49.156 34.562 1 22.64 24 VAL B O 1
ATOM 4388 N N . GLY B 1 25 ? -16.859 -51.156 33.969 1 20.67 25 GLY B N 1
ATOM 4389 C CA . GLY B 1 25 ? -16.828 -51.281 32.531 1 20.67 25 GLY B CA 1
ATOM 4390 C C . GLY B 1 25 ? -17.922 -50.438 31.859 1 20.67 25 GLY B C 1
ATOM 4391 O O . GLY B 1 25 ? -18.188 -50.625 30.672 1 20.67 25 GLY B O 1
ATOM 4392 N N . GLY B 1 26 ? -18.609 -49.438 32.531 1 20.61 26 GLY B N 1
ATOM 4393 C CA . GLY B 1 26 ? -19.891 -49.125 31.922 1 20.61 26 GLY B CA 1
ATOM 4394 C C . GLY B 1 26 ? -19.781 -48.594 30.5 1 20.61 26 GLY B C 1
ATOM 4395 O O . GLY B 1 26 ? -18.828 -47.875 30.172 1 20.61 26 GLY B O 1
ATOM 4396 N N . THR B 1 27 ? -20.391 -49.281 29.516 1 22.59 27 THR B N 1
ATOM 4397 C CA . THR B 1 27 ? -20.609 -49.156 28.078 1 22.59 27 THR B CA 1
ATOM 4398 C C . THR B 1 27 ? -21.281 -47.844 27.75 1 22.59 27 THR B C 1
ATOM 4400 O O . THR B 1 27 ? -22.438 -47.594 28.109 1 22.59 27 THR B O 1
ATOM 4403 N N . ILE B 1 28 ? -20.719 -46.656 27.984 1 20.03 28 ILE B N 1
ATOM 4404 C CA . ILE B 1 28 ? -21.5 -45.438 27.828 1 20.03 28 ILE B CA 1
ATOM 4405 C C . ILE B 1 28 ? -21.953 -45.312 26.375 1 20.03 28 ILE B C 1
ATOM 4407 O O . ILE B 1 28 ? -21.125 -45.219 25.469 1 20.03 28 ILE B O 1
ATOM 4411 N N . LYS B 1 29 ? -23.141 -45.688 26.047 1 25.06 29 LYS B N 1
ATOM 4412 C CA . LYS B 1 29 ? -23.938 -45.531 24.828 1 25.06 29 LYS B CA 1
ATOM 4413 C C . LYS B 1 29 ? -24.078 -44.062 24.438 1 25.06 29 LYS B C 1
ATOM 4415 O O . LYS B 1 29 ? -25.141 -43.469 24.641 1 25.06 29 LYS B O 1
ATOM 4420 N N . GLY B 1 30 ? -23.219 -43.125 24.734 1 20.67 30 GLY B N 1
ATOM 4421 C CA . GLY B 1 30 ? -23.625 -41.719 24.547 1 20.67 30 GLY B CA 1
ATOM 4422 C C . GLY B 1 30 ? -23.984 -41.406 23.125 1 20.67 30 GLY B C 1
ATOM 4423 O O . GLY B 1 30 ? -23.141 -41.5 22.219 1 20.67 30 GLY B O 1
ATOM 4424 N N . SER B 1 31 ? -25.188 -41.625 22.688 1 24.69 31 SER B N 1
ATOM 4425 C CA . SER B 1 31 ? -25.812 -41.25 21.438 1 24.69 31 SER B CA 1
ATOM 4426 C C . SER B 1 31 ? -25.688 -39.75 21.188 1 24.69 31 SER B C 1
ATOM 4428 O O . SER B 1 31 ? -26.328 -38.938 21.859 1 24.69 31 SER B O 1
ATOM 4430 N N . HIS B 1 32 ? -24.641 -39.094 21.25 1 24.48 32 HIS B N 1
ATOM 4431 C CA . HIS B 1 32 ? -24.609 -37.656 21.141 1 24.48 32 HIS B CA 1
ATOM 4432 C C . HIS B 1 32 ? -25.266 -37.188 19.859 1 24.48 32 HIS B C 1
ATOM 4434 O O . HIS B 1 32 ? -24.812 -37.5 18.766 1 24.48 32 HIS B O 1
ATOM 4440 N N . ASP B 1 33 ? -26.547 -36.969 19.906 1 28.33 33 ASP B N 1
ATOM 4441 C CA . ASP B 1 33 ? -27.359 -36.312 18.891 1 28.33 33 ASP B CA 1
ATOM 4442 C C . ASP B 1 33 ? -26.688 -35.031 18.406 1 28.33 33 ASP B C 1
ATOM 4444 O O . ASP B 1 33 ? -26.484 -34.094 19.188 1 28.33 33 ASP B O 1
ATOM 4448 N N . VAL B 1 34 ? -25.781 -35.031 17.578 1 29.5 34 VAL B N 1
ATOM 4449 C CA . VAL B 1 34 ? -25.156 -33.906 16.891 1 29.5 34 VAL B CA 1
ATOM 4450 C C . VAL B 1 34 ? -26.219 -32.906 16.422 1 29.5 34 VAL B C 1
ATOM 4452 O O . VAL B 1 34 ? -27.016 -33.219 15.539 1 29.5 34 VAL B O 1
ATOM 4455 N N . LYS B 1 35 ? -26.75 -32.062 17.344 1 31.08 35 LYS B N 1
ATOM 4456 C CA . LYS B 1 35 ? -27.703 -31 17.062 1 31.08 35 LYS B CA 1
ATOM 4457 C C . LYS B 1 35 ? -27.297 -30.203 15.828 1 31.08 35 LYS B C 1
ATOM 4459 O O . LYS B 1 35 ? -26.125 -29.875 15.664 1 31.08 35 LYS B O 1
ATOM 4464 N N . GLU B 1 36 ? -28.109 -30.078 14.883 1 32.09 36 GLU B N 1
ATOM 4465 C CA . GLU B 1 36 ? -28.078 -29.359 13.617 1 32.09 36 GLU B CA 1
ATOM 4466 C C . GLU B 1 36 ? -27.719 -27.891 13.828 1 32.09 36 GLU B C 1
ATOM 4468 O O . GLU B 1 36 ? -28.25 -27.234 14.719 1 32.09 36 GLU B O 1
ATOM 4473 N N . PRO B 1 37 ? -26.516 -27.359 13.586 1 35.16 37 PRO B N 1
ATOM 4474 C CA . PRO B 1 37 ? -26.219 -25.953 13.859 1 35.16 37 PRO B CA 1
ATOM 4475 C C . PRO B 1 37 ? -27.375 -25.031 13.484 1 35.16 37 PRO B C 1
ATOM 4477 O O . PRO B 1 37 ? -28.125 -25.312 12.547 1 35.16 37 PRO B O 1
ATOM 4480 N N . GLY B 1 38 ? -27.969 -24.297 14.383 1 32.94 38 GLY B N 1
ATOM 4481 C CA . GLY B 1 38 ? -29.109 -23.422 14.219 1 32.94 38 GLY B CA 1
ATOM 4482 C C . GLY B 1 38 ? -29 -22.516 13.008 1 32.94 38 GLY B C 1
ATOM 4483 O O . GLY B 1 38 ? -27.922 -22.344 12.453 1 32.94 38 GLY B O 1
ATOM 4484 N N . PRO B 1 39 ? -30.078 -21.953 12.367 1 38.72 39 PRO B N 1
ATOM 4485 C CA . PRO B 1 39 ? -30.234 -21.234 11.094 1 38.72 39 PRO B CA 1
ATOM 4486 C C . PRO B 1 39 ? -29.219 -20.109 10.93 1 38.72 39 PRO B C 1
ATOM 4488 O O . PRO B 1 39 ? -29.047 -19.578 9.828 1 38.72 39 PRO B O 1
ATOM 4491 N N . GLY B 1 40 ? -28.625 -19.516 11.984 1 38.12 40 GLY B N 1
ATOM 4492 C CA . GLY B 1 40 ? -27.828 -18.297 11.969 1 38.12 40 GLY B CA 1
ATOM 4493 C C . GLY B 1 40 ? -26.344 -18.562 11.805 1 38.12 40 GLY B C 1
ATOM 4494 O O . GLY B 1 40 ? -25.531 -17.688 12.047 1 38.12 40 GLY B O 1
ATOM 4495 N N . ALA B 1 41 ? -25.859 -19.734 11.875 1 39.94 41 ALA B N 1
ATOM 4496 C CA . ALA B 1 41 ? -24.438 -20.031 11.844 1 39.94 41 ALA B CA 1
ATOM 4497 C C . ALA B 1 41 ? -23.844 -19.719 10.477 1 39.94 41 ALA B C 1
ATOM 4499 O O . ALA B 1 41 ? -24.516 -19.828 9.453 1 39.94 41 ALA B O 1
ATOM 4500 N N . ALA B 1 42 ? -22.688 -19 10.336 1 48.12 42 ALA B N 1
ATOM 4501 C CA . ALA B 1 42 ? -21.859 -18.953 9.141 1 48.12 42 ALA B CA 1
ATOM 4502 C C . ALA B 1 42 ? -21.797 -20.328 8.461 1 48.12 42 ALA B C 1
ATOM 4504 O O . ALA B 1 42 ? -21.453 -21.328 9.102 1 48.12 42 ALA B O 1
ATOM 4505 N N . GLN B 1 43 ? -22.625 -20.578 7.43 1 49.66 43 GLN B N 1
ATOM 4506 C CA . GLN B 1 43 ? -22.859 -21.797 6.672 1 49.66 43 GLN B CA 1
ATOM 4507 C C . GLN B 1 43 ? -21.562 -22.516 6.359 1 49.66 43 GLN B C 1
ATOM 4509 O O . GLN B 1 43 ? -20.516 -21.891 6.199 1 49.66 43 GLN B O 1
ATOM 4514 N N . GLN B 1 44 ? -21.547 -23.781 6.668 1 51.75 44 GLN B N 1
ATOM 4515 C CA . GLN B 1 44 ? -20.594 -24.766 6.152 1 51.75 44 GLN B CA 1
ATOM 4516 C C . GLN B 1 44 ? -20.25 -24.484 4.691 1 51.75 44 GLN B C 1
ATOM 4518 O O . GLN B 1 44 ? -21.125 -24.078 3.916 1 51.75 44 GLN B O 1
ATOM 4523 N N . TRP B 1 45 ? -19 -24.344 4.43 1 54.81 45 TRP B N 1
ATOM 4524 C CA . TRP B 1 45 ? -18.547 -24.172 3.049 1 54.81 45 TRP B CA 1
ATOM 4525 C C . TRP B 1 45 ? -19.359 -25.047 2.102 1 54.81 45 TRP B C 1
ATOM 4527 O O . TRP B 1 45 ? -19.547 -26.234 2.359 1 54.81 45 TRP B O 1
ATOM 4537 N N . LYS B 1 46 ? -20.25 -24.406 1.356 1 64.44 46 LYS B N 1
ATOM 4538 C CA . LYS B 1 46 ? -20.984 -25.125 0.315 1 64.44 46 LYS B CA 1
ATOM 4539 C C . LYS B 1 46 ? -20.516 -24.703 -1.075 1 64.44 46 LYS B C 1
ATOM 4541 O O . LYS B 1 46 ? -20.281 -23.516 -1.321 1 64.44 46 LYS B O 1
ATOM 4546 N N . GLU B 1 47 ? -20.391 -25.672 -1.83 1 69.5 47 GLU B N 1
ATOM 4547 C CA . GLU B 1 47 ? -20 -25.422 -3.213 1 69.5 47 GLU B CA 1
ATOM 4548 C C . GLU B 1 47 ? -21.125 -24.75 -3.996 1 69.5 47 GLU B C 1
ATOM 4550 O O . GLU B 1 47 ? -22.297 -25 -3.742 1 69.5 47 GLU B O 1
ATOM 4555 N N . GLY B 1 48 ? -20.812 -23.75 -4.754 1 75.56 48 GLY B N 1
ATOM 4556 C CA . GLY B 1 48 ? -21.797 -23.172 -5.66 1 75.56 48 GLY B CA 1
ATOM 4557 C C . GLY B 1 48 ? -21.438 -21.766 -6.102 1 75.56 48 GLY B C 1
ATOM 4558 O O . GLY B 1 48 ? -20.656 -21.078 -5.438 1 75.56 48 GLY B O 1
ATOM 4559 N N . VAL B 1 49 ? -22.016 -21.469 -7.238 1 81.94 49 VAL B N 1
ATOM 4560 C CA . VAL B 1 49 ? -21.875 -20.125 -7.812 1 81.94 49 VAL B CA 1
ATOM 4561 C C . VAL B 1 49 ? -22.875 -19.188 -7.156 1 81.94 49 VAL B C 1
ATOM 4563 O O . VAL B 1 49 ? -23.906 -19.609 -6.641 1 81.94 49 VAL B O 1
ATOM 4566 N N . GLY B 1 50 ? -22.484 -17.953 -6.977 1 85.19 50 GLY B N 1
ATOM 4567 C CA . GLY B 1 50 ? -23.391 -16.938 -6.449 1 85.19 50 GLY B CA 1
ATOM 4568 C C . GLY B 1 50 ? -23.203 -16.672 -4.969 1 85.19 50 GLY B C 1
ATOM 4569 O O . GLY B 1 50 ? -22.281 -17.219 -4.355 1 85.19 50 GLY B O 1
ATOM 4570 N N . MET B 1 51 ? -24.031 -15.844 -4.496 1 87.94 51 MET B N 1
ATOM 4571 C CA . MET B 1 51 ? -23.969 -15.531 -3.072 1 87.94 51 MET B CA 1
ATOM 4572 C C . MET B 1 51 ? -24.5 -16.688 -2.238 1 87.94 51 MET B C 1
ATOM 4574 O O . MET B 1 51 ? -25.5 -17.312 -2.602 1 87.94 51 MET B O 1
ATOM 4578 N N . ARG B 1 52 ? -23.844 -16.922 -1.202 1 86.94 52 ARG B N 1
ATOM 4579 C CA . ARG B 1 52 ? -24.297 -17.969 -0.282 1 86.94 52 ARG B CA 1
ATOM 4580 C C . ARG B 1 52 ? -25.453 -17.469 0.577 1 86.94 52 ARG B C 1
ATOM 4582 O O . ARG B 1 52 ? -25.719 -16.266 0.643 1 86.94 52 ARG B O 1
ATOM 4589 N N . GLU B 1 53 ? -26.125 -18.438 1.181 1 86.38 53 GLU B N 1
ATOM 4590 C CA . GLU B 1 53 ? -27.281 -18.125 2 1 86.38 53 GLU B CA 1
ATOM 4591 C C . GLU B 1 53 ? -26.922 -17.172 3.137 1 86.38 53 GLU B C 1
ATOM 4593 O O . GLU B 1 53 ? -25.938 -17.391 3.842 1 86.38 53 GLU B O 1
ATOM 4598 N N . GLY B 1 54 ? -27.625 -16.094 3.234 1 91.75 54 GLY B N 1
ATOM 4599 C CA . GLY B 1 54 ? -27.453 -15.164 4.344 1 91.75 54 GLY B CA 1
ATOM 4600 C C . GLY B 1 54 ? -26.422 -14.086 4.062 1 91.75 54 GLY B C 1
ATOM 4601 O O . GLY B 1 54 ? -26.375 -13.078 4.77 1 91.75 54 GLY B O 1
ATOM 4602 N N . GLU B 1 55 ? -25.625 -14.211 3.031 1 93.5 55 GLU B N 1
ATOM 4603 C CA . GLU B 1 55 ? -24.547 -13.266 2.764 1 93.5 55 GLU B CA 1
ATOM 4604 C C . GLU B 1 55 ? -25.094 -11.883 2.439 1 93.5 55 GLU B C 1
ATOM 4606 O O . GLU B 1 55 ? -24.578 -10.867 2.918 1 93.5 55 GLU B O 1
ATOM 4611 N N . GLU B 1 56 ? -26.125 -11.867 1.613 1 94.81 56 GLU B N 1
ATOM 4612 C CA . GLU B 1 56 ? -26.703 -10.57 1.265 1 94.81 56 GLU B CA 1
ATOM 4613 C C . GLU B 1 56 ? -27.297 -9.891 2.488 1 94.81 56 GLU B C 1
ATOM 4615 O O . GLU B 1 56 ? -27.125 -8.68 2.68 1 94.81 56 GLU B O 1
ATOM 4620 N N . ASN B 1 57 ? -28.047 -10.688 3.279 1 96.06 57 ASN B N 1
ATOM 4621 C CA . ASN B 1 57 ? -28.609 -10.133 4.504 1 96.06 57 ASN B CA 1
ATOM 4622 C C . ASN B 1 57 ? -27.531 -9.609 5.438 1 96.06 57 ASN B C 1
ATOM 4624 O O . ASN B 1 57 ? -27.703 -8.57 6.074 1 96.06 57 ASN B O 1
ATOM 4628 N N . PHE B 1 58 ? -26.531 -10.336 5.582 1 97 58 PHE B N 1
ATOM 4629 C CA . PHE B 1 58 ? -25.406 -9.898 6.395 1 97 58 PHE B CA 1
ATOM 4630 C C . PHE B 1 58 ? -24.859 -8.562 5.895 1 97 58 PHE B C 1
ATOM 4632 O O . PHE B 1 58 ? -24.641 -7.645 6.684 1 97 58 PHE B O 1
ATOM 4639 N N . LEU B 1 59 ? -24.641 -8.375 4.531 1 97.69 59 LEU B N 1
ATOM 4640 C CA . LEU B 1 59 ? -24.078 -7.16 3.953 1 97.69 59 LEU B CA 1
ATOM 4641 C C . LEU B 1 59 ? -25.031 -5.977 4.156 1 97.69 59 LEU B C 1
ATOM 4643 O O . LEU B 1 59 ? -24.578 -4.859 4.41 1 97.69 59 LEU B O 1
ATOM 4647 N N . ARG B 1 60 ? -26.328 -6.207 4.051 1 97.56 60 ARG B N 1
ATOM 4648 C CA . ARG B 1 60 ? -27.312 -5.145 4.25 1 97.56 60 ARG B CA 1
ATOM 4649 C C . ARG B 1 60 ? -27.312 -4.672 5.699 1 97.56 60 ARG B C 1
ATOM 4651 O O . ARG B 1 60 ? -27.328 -3.467 5.965 1 97.56 60 ARG B O 1
ATOM 4658 N N . ASN B 1 61 ? -27.328 -5.668 6.605 1 98 61 ASN B N 1
ATOM 4659 C CA . ASN B 1 61 ? -27.25 -5.312 8.016 1 98 61 ASN B CA 1
ATOM 4660 C C . ASN B 1 61 ? -25.938 -4.605 8.344 1 98 61 ASN B C 1
ATOM 4662 O O . ASN B 1 61 ? -25.922 -3.662 9.141 1 98 61 ASN B O 1
ATOM 4666 N N . PHE B 1 62 ? -24.938 -5.094 7.793 1 97.94 62 PHE B N 1
ATOM 4667 C CA . PHE B 1 62 ? -23.609 -4.5 7.992 1 97.94 62 PHE B CA 1
ATOM 4668 C C . PHE B 1 62 ? -23.578 -3.066 7.469 1 97.94 62 PHE B C 1
ATOM 4670 O O . PHE B 1 62 ? -22.984 -2.188 8.094 1 97.94 62 PHE B O 1
ATOM 4677 N N . PHE B 1 63 ? -24.219 -2.805 6.301 1 97.94 63 PHE B N 1
ATOM 4678 C CA . PHE B 1 63 ? -24.266 -1.467 5.719 1 97.94 63 PHE B CA 1
ATOM 4679 C C . PHE B 1 63 ? -24.984 -0.499 6.656 1 97.94 63 PHE B C 1
ATOM 4681 O O . PHE B 1 63 ? -24.547 0.645 6.82 1 97.94 63 PHE B O 1
ATOM 4688 N N . GLU B 1 64 ? -26 -0.923 7.266 1 98.12 64 GLU B N 1
ATOM 4689 C CA . GLU B 1 64 ? -26.703 -0.086 8.234 1 98.12 64 GLU B CA 1
ATOM 4690 C C . GLU B 1 64 ? -25.812 0.242 9.43 1 98.12 64 GLU B C 1
ATOM 4692 O O . GLU B 1 64 ? -25.844 1.36 9.945 1 98.12 64 GLU B O 1
ATOM 4697 N N . LEU B 1 65 ? -25.078 -0.735 9.836 1 98 65 LEU B N 1
ATOM 4698 C CA . LEU B 1 65 ? -24.141 -0.53 10.93 1 98 65 LEU B CA 1
ATOM 4699 C C . LEU B 1 65 ? -23.094 0.522 10.562 1 98 65 LEU B C 1
ATOM 4701 O O . LEU B 1 65 ? -22.781 1.397 11.367 1 98 65 LEU B O 1
ATOM 4705 N N . ILE B 1 66 ? -22.562 0.469 9.344 1 97.88 66 ILE B N 1
ATOM 4706 C CA . ILE B 1 66 ? -21.562 1.421 8.891 1 97.88 66 ILE B CA 1
ATOM 4707 C C . ILE B 1 66 ? -22.156 2.826 8.852 1 97.88 66 ILE B C 1
ATOM 4709 O O . ILE B 1 66 ? -21.516 3.789 9.281 1 97.88 66 ILE B O 1
ATOM 4713 N N . LEU B 1 67 ? -23.328 2.924 8.297 1 97.12 67 LEU B N 1
ATOM 4714 C CA . LEU B 1 67 ? -23.969 4.227 8.148 1 97.12 67 LEU B CA 1
ATOM 4715 C C . LEU B 1 67 ? -24.156 4.891 9.516 1 97.12 67 LEU B C 1
ATOM 4717 O O . LEU B 1 67 ? -23.938 6.094 9.656 1 97.12 67 LEU B O 1
ATOM 4721 N N . GLU B 1 68 ? -24.469 4.09 10.43 1 96.88 68 GLU B N 1
ATOM 4722 C CA . GLU B 1 68 ? -24.766 4.637 11.75 1 96.88 68 GLU B CA 1
ATOM 4723 C C . GLU B 1 68 ? -23.484 4.855 12.555 1 96.88 68 GLU B C 1
ATOM 4725 O O . GLU B 1 68 ? -23.188 5.977 12.969 1 96.88 68 GLU B O 1
ATOM 4730 N N . GLU B 1 69 ? -22.703 3.781 12.727 1 96.75 69 GLU B N 1
ATOM 4731 C CA . GLU B 1 69 ? -21.578 3.787 13.648 1 96.75 69 GLU B CA 1
ATOM 4732 C C . GLU B 1 69 ? -20.328 4.395 13 1 96.75 69 GLU B C 1
ATOM 4734 O O . GLU B 1 69 ? -19.5 4.988 13.68 1 96.75 69 GLU B O 1
ATOM 4739 N N . GLY B 1 70 ? -20.234 4.262 11.711 1 95.69 70 GLY B N 1
ATOM 4740 C CA . GLY B 1 70 ? -19.031 4.66 11.016 1 95.69 70 GLY B CA 1
ATOM 4741 C C . GLY B 1 70 ? -19.125 6.039 10.391 1 95.69 70 GLY B C 1
ATOM 4742 O O . GLY B 1 70 ? -18.109 6.691 10.156 1 95.69 70 GLY B O 1
ATOM 4743 N N . ILE B 1 71 ? -20.344 6.477 10.141 1 96.06 71 ILE B N 1
ATOM 4744 C CA . ILE B 1 71 ? -20.484 7.695 9.352 1 96.06 71 ILE B CA 1
ATOM 4745 C C . ILE B 1 71 ? -21.312 8.727 10.117 1 96.06 71 ILE B C 1
ATOM 4747 O O . ILE B 1 71 ? -20.781 9.727 10.602 1 96.06 71 ILE B O 1
ATOM 4751 N N . SER B 1 72 ? -22.547 8.461 10.422 1 95.25 72 SER B N 1
ATOM 4752 C CA . SER B 1 72 ? -23.484 9.438 10.961 1 95.25 72 SER B CA 1
ATOM 4753 C C . SER B 1 72 ? -23.062 9.922 12.344 1 95.25 72 SER B C 1
ATOM 4755 O O . SER B 1 72 ? -23.016 11.125 12.594 1 95.25 72 SER B O 1
ATOM 4757 N N . LYS B 1 73 ? -22.781 9.039 13.234 1 95.81 73 LYS B N 1
ATOM 4758 C CA . LYS B 1 73 ? -22.438 9.398 14.609 1 95.81 73 LYS B CA 1
ATOM 4759 C C . LYS B 1 73 ? -21.156 10.227 14.656 1 95.81 73 LYS B C 1
ATOM 4761 O O . LYS B 1 73 ? -21.141 11.312 15.242 1 95.81 73 LYS B O 1
ATOM 4766 N N . PRO B 1 74 ? -20.141 9.742 14.047 1 95.56 74 PRO B N 1
ATOM 4767 C CA . PRO B 1 74 ? -18.906 10.523 14.125 1 95.56 74 PRO B CA 1
ATOM 4768 C C . PRO B 1 74 ? -19 11.859 13.398 1 95.56 74 PRO B C 1
ATOM 4770 O O . PRO B 1 74 ? -18.562 12.891 13.93 1 95.56 74 PRO B O 1
ATOM 4773 N N . LEU B 1 75 ? -19.578 11.914 12.219 1 94 75 LEU B N 1
ATOM 4774 C CA . LEU B 1 75 ? -19.703 13.156 11.461 1 94 75 LEU B CA 1
ATOM 4775 C C . LEU B 1 75 ? -20.547 14.18 12.211 1 94 75 LEU B C 1
ATOM 4777 O O . LEU B 1 75 ? -20.328 15.383 12.094 1 94 75 LEU B O 1
ATOM 4781 N N . GLY B 1 76 ? -21.516 13.664 12.93 1 92.75 76 GLY B N 1
ATOM 4782 C CA . GLY B 1 76 ? -22.453 14.523 13.633 1 92.75 76 GLY B CA 1
ATOM 4783 C C . GLY B 1 76 ? -22 14.867 15.039 1 92.75 76 GLY B C 1
ATOM 4784 O O . GLY B 1 76 ? -22.734 15.5 15.797 1 92.75 76 GLY B O 1
ATOM 4785 N N . ALA B 1 77 ? -20.812 14.445 15.398 1 94 77 ALA B N 1
ATOM 4786 C CA . ALA B 1 77 ? -20.297 14.672 16.75 1 94 77 ALA B CA 1
ATOM 4787 C C . ALA B 1 77 ? -21.25 14.109 17.797 1 94 77 ALA B C 1
ATOM 4789 O O . ALA B 1 77 ? -21.469 14.742 18.828 1 94 77 ALA B O 1
ATOM 4790 N N . LYS B 1 78 ? -21.859 12.992 17.547 1 94.88 78 LYS B N 1
ATOM 4791 C CA . LYS B 1 78 ? -22.797 12.352 18.469 1 94.88 78 LYS B CA 1
ATOM 4792 C C . LYS B 1 78 ? -22.141 11.203 19.219 1 94.88 78 LYS B C 1
ATOM 4794 O O . LYS B 1 78 ? -22.812 10.266 19.656 1 94.88 78 LYS B O 1
ATOM 4799 N N . CYS B 1 79 ? -20.875 11.211 19.25 1 95.81 79 CYS B N 1
ATOM 4800 C CA . CYS B 1 79 ? -20.062 10.234 19.969 1 95.81 79 CYS B CA 1
ATOM 4801 C C . CYS B 1 79 ? -18.734 10.844 20.406 1 95.81 79 CYS B C 1
ATOM 4803 O O . CYS B 1 79 ? -18.422 11.984 20.062 1 95.81 79 CYS B O 1
ATOM 4805 N N . LYS B 1 80 ? -18 10.125 21.266 1 96.44 80 LYS B N 1
ATOM 4806 C CA . LYS B 1 80 ? -16.656 10.539 21.656 1 96.44 80 LYS B CA 1
ATOM 4807 C C . LYS B 1 80 ? -15.68 10.398 20.484 1 96.44 80 LYS B C 1
ATOM 4809 O O . LYS B 1 80 ? -15.867 9.555 19.609 1 96.44 80 LYS B O 1
ATOM 4814 N N . VAL B 1 81 ? -14.68 11.242 20.5 1 95.56 81 VAL B N 1
ATOM 4815 C CA . VAL B 1 81 ? -13.625 11.109 19.5 1 95.56 81 VAL B CA 1
ATOM 4816 C C . VAL B 1 81 ? -12.883 9.789 19.703 1 95.56 81 VAL B C 1
ATOM 4818 O O . VAL B 1 81 ? -12.469 9.148 18.734 1 95.56 81 VAL B O 1
ATOM 4821 N N . ILE B 1 82 ? -12.742 9.43 20.938 1 93.25 82 ILE B N 1
ATOM 4822 C CA . ILE B 1 82 ? -12.086 8.18 21.312 1 93.25 82 ILE B CA 1
ATOM 4823 C C . ILE B 1 82 ? -12.633 7.688 22.656 1 93.25 82 ILE B C 1
ATOM 4825 O O . ILE B 1 82 ? -12.906 8.484 23.547 1 93.25 82 ILE B O 1
ATOM 4829 N N . ASN B 1 83 ? -12.93 6.465 22.672 1 93.56 83 ASN B N 1
ATOM 4830 C CA . ASN B 1 83 ? -13.211 5.754 23.922 1 93.56 83 ASN B CA 1
ATOM 4831 C C . ASN B 1 83 ? -12.008 4.93 24.375 1 93.56 83 ASN B C 1
ATOM 4833 O O . ASN B 1 83 ? -12.008 3.703 24.234 1 93.56 83 ASN B O 1
ATOM 4837 N N . PHE B 1 84 ? -11.117 5.633 25.031 1 91.56 84 PHE B N 1
ATOM 4838 C CA . PHE B 1 84 ? -9.805 5.062 25.297 1 91.56 84 PHE B CA 1
ATOM 4839 C C . PHE B 1 84 ? -9.898 3.973 26.359 1 91.56 84 PHE B C 1
ATOM 4841 O O . PHE B 1 84 ? -10.609 4.129 27.359 1 91.56 84 PHE B O 1
ATOM 4848 N N . GLN B 1 85 ? -9.266 2.854 26.125 1 91.25 85 GLN B N 1
ATOM 4849 C CA . GLN B 1 85 ? -9.047 1.754 27.047 1 91.25 85 GLN B CA 1
ATOM 4850 C C . GLN B 1 85 ? -7.602 1.263 27 1 91.25 85 GLN B C 1
ATOM 4852 O O . GLN B 1 85 ? -7 1.209 25.938 1 91.25 85 GLN B O 1
ATOM 4857 N N . HIS B 1 86 ? -7.086 0.965 28.141 1 89.69 86 HIS B N 1
ATOM 4858 C CA . HIS B 1 86 ? -5.766 0.344 28.141 1 89.69 86 HIS B CA 1
ATOM 4859 C C . HIS B 1 86 ? -5.801 -1.023 27.469 1 89.69 86 HIS B C 1
ATOM 4861 O O . HIS B 1 86 ? -6.84 -1.689 27.469 1 89.69 86 HIS B O 1
ATOM 4867 N N . PRO B 1 87 ? -4.68 -1.413 26.938 1 87.38 87 PRO B N 1
ATOM 4868 C CA . PRO B 1 87 ? -4.637 -2.666 26.172 1 87.38 87 PRO B CA 1
ATOM 4869 C C . PRO B 1 87 ? -5.199 -3.85 26.953 1 87.38 87 PRO B C 1
ATOM 4871 O O . PRO B 1 87 ? -5.984 -4.637 26.422 1 87.38 87 PRO B O 1
ATOM 4874 N N . HIS B 1 88 ? -4.844 -4 28.203 1 89.31 88 HIS B N 1
ATOM 4875 C CA . HIS B 1 88 ? -5.297 -5.133 29 1 89.31 88 HIS B CA 1
ATOM 4876 C C . HIS B 1 88 ? -6.805 -5.086 29.234 1 89.31 88 HIS B C 1
ATOM 4878 O O . HIS B 1 88 ? -7.461 -6.125 29.266 1 89.31 88 HIS B O 1
ATOM 4884 N N . GLU B 1 89 ? -7.332 -3.908 29.328 1 91.06 89 GLU B N 1
ATOM 4885 C CA . GLU B 1 89 ? -8.773 -3.742 29.5 1 91.06 89 GLU B CA 1
ATOM 4886 C C . GLU B 1 89 ? -9.531 -4.094 28.234 1 91.06 89 GLU B C 1
ATOM 4888 O O . GLU B 1 89 ? -10.562 -4.762 28.281 1 91.06 89 GLU B O 1
ATOM 4893 N N . LEU B 1 90 ? -9.008 -3.621 27.156 1 91.25 90 LEU B N 1
ATOM 4894 C CA . LEU B 1 90 ? -9.656 -3.867 25.875 1 91.25 90 LEU B CA 1
ATOM 4895 C C . LEU B 1 90 ? -9.648 -5.355 25.531 1 91.25 90 LEU B C 1
ATOM 4897 O O . LEU B 1 90 ? -10.617 -5.871 24.969 1 91.25 90 LEU B O 1
ATOM 4901 N N . LYS B 1 91 ? -8.586 -6.059 25.906 1 91.12 91 LYS B N 1
ATOM 4902 C CA . LYS B 1 91 ? -8.469 -7.496 25.656 1 91.12 91 LYS B CA 1
ATOM 4903 C C . LYS B 1 91 ? -9.547 -8.266 26.422 1 91.12 91 LYS B C 1
ATOM 4905 O O . LYS B 1 91 ? -9.977 -9.336 25.984 1 91.12 91 LYS B O 1
ATOM 4910 N N . ASN B 1 92 ? -9.961 -7.699 27.484 1 91.94 92 ASN B N 1
ATOM 4911 C CA . ASN B 1 92 ? -10.977 -8.344 28.297 1 91.94 92 ASN B CA 1
ATOM 4912 C C . ASN B 1 92 ? -12.383 -8.008 27.812 1 91.94 92 ASN B C 1
ATOM 4914 O O . ASN B 1 92 ? -13.336 -8.719 28.141 1 91.94 92 ASN B O 1
ATOM 4918 N N . GLN B 1 93 ? -12.5 -7.012 27.078 1 91.94 93 GLN B N 1
ATOM 4919 C CA . GLN B 1 93 ? -13.82 -6.527 26.688 1 91.94 93 GLN B CA 1
ATOM 4920 C C . GLN B 1 93 ? -14.242 -7.117 25.344 1 91.94 93 GLN B C 1
ATOM 4922 O O . GLN B 1 93 ? -15.438 -7.227 25.062 1 91.94 93 GLN B O 1
ATOM 4927 N N . MET B 1 94 ? -13.312 -7.473 24.531 1 94.19 94 MET B N 1
ATOM 4928 C CA . MET B 1 94 ? -13.594 -7.965 23.188 1 94.19 94 MET B CA 1
ATOM 4929 C C . MET B 1 94 ? -12.883 -9.297 22.938 1 94.19 94 MET B C 1
ATOM 4931 O O . MET B 1 94 ? -11.75 -9.492 23.375 1 94.19 94 MET B O 1
ATOM 4935 N N . ASP B 1 95 ? -13.547 -10.18 22.281 1 95.81 95 ASP B N 1
ATOM 4936 C CA . ASP B 1 95 ? -12.969 -11.477 21.953 1 95.81 95 ASP B CA 1
ATOM 4937 C C . ASP B 1 95 ? -12.203 -11.422 20.625 1 95.81 95 ASP B C 1
ATOM 4939 O O . ASP B 1 95 ? -12.797 -11.523 19.562 1 95.81 95 ASP B O 1
ATOM 4943 N N . PHE B 1 96 ? -10.93 -11.422 20.719 1 96.19 96 PHE B N 1
ATOM 4944 C CA . PHE B 1 96 ? -10.078 -11.336 19.547 1 96.19 96 PHE B CA 1
ATOM 4945 C C . PHE B 1 96 ? -9.711 -12.727 19.031 1 96.19 96 PHE B C 1
ATOM 4947 O O . PHE B 1 96 ? -9.203 -12.875 17.922 1 96.19 96 PHE B O 1
ATOM 4954 N N . THR B 1 97 ? -9.969 -13.758 19.719 1 96.94 97 THR B N 1
ATOM 4955 C CA . THR B 1 97 ? -9.391 -15.086 19.531 1 96.94 97 THR B CA 1
ATOM 4956 C C . THR B 1 97 ? -9.93 -15.734 18.25 1 96.94 97 THR B C 1
ATOM 4958 O O . THR B 1 97 ? -11.133 -15.734 18.016 1 96.94 97 THR B O 1
ATOM 4961 N N . ILE B 1 98 ? -9.055 -16.203 17.453 1 97.31 98 ILE B N 1
ATOM 4962 C CA . ILE B 1 98 ? -9.383 -17.016 16.281 1 97.31 98 ILE B CA 1
ATOM 4963 C C . ILE B 1 98 ? -9.664 -18.453 16.719 1 97.31 98 ILE B C 1
ATOM 4965 O O . ILE B 1 98 ? -8.836 -19.078 17.375 1 97.31 98 ILE B O 1
ATOM 4969 N N . LYS B 1 99 ? -10.805 -19 16.266 1 97.38 99 LYS B N 1
ATOM 4970 C CA . LYS B 1 99 ? -11.25 -20.312 16.719 1 97.38 99 LYS B CA 1
ATOM 4971 C C . LYS B 1 99 ? -11.391 -21.281 15.539 1 97.38 99 LYS B C 1
ATOM 4973 O O . LYS B 1 99 ? -11.203 -20.891 14.383 1 97.38 99 LYS B O 1
ATOM 4978 N N . ASP B 1 100 ? -11.656 -22.547 15.906 1 97.31 100 ASP B N 1
ATOM 4979 C CA . ASP B 1 100 ? -11.844 -23.562 14.883 1 97.31 100 ASP B CA 1
ATOM 4980 C C . ASP B 1 100 ? -13.203 -23.422 14.203 1 97.31 100 ASP B C 1
ATOM 4982 O O . ASP B 1 100 ? -13.32 -23.594 12.992 1 97.31 100 ASP B O 1
ATOM 4986 N N . ASP B 1 101 ? -14.164 -23.062 15.016 1 96.88 101 ASP B N 1
ATOM 4987 C CA . ASP B 1 101 ? -15.531 -22.984 14.508 1 96.88 101 ASP B CA 1
ATOM 4988 C C . ASP B 1 101 ? -15.898 -21.562 14.125 1 96.88 101 ASP B C 1
ATOM 4990 O O . ASP B 1 101 ? -15.406 -20.609 14.727 1 96.88 101 ASP B O 1
ATOM 4994 N N . PRO B 1 102 ? -16.766 -21.359 13.172 1 96.06 102 PRO B N 1
ATOM 4995 C CA . PRO B 1 102 ? -17.172 -20.031 12.711 1 96.06 102 PRO B CA 1
ATOM 4996 C C . PRO B 1 102 ? -18.062 -19.312 13.719 1 96.06 102 PRO B C 1
ATOM 4998 O O . PRO B 1 102 ? -18.812 -19.953 14.461 1 96.06 102 PRO B O 1
ATOM 5001 N N . GLU B 1 103 ? -18.031 -18 13.688 1 96.56 103 GLU B N 1
ATOM 5002 C CA . GLU B 1 103 ? -18.969 -17.156 14.414 1 96.56 103 GLU B CA 1
ATOM 5003 C C . GLU B 1 103 ? -20.266 -16.984 13.641 1 96.56 103 GLU B C 1
ATOM 5005 O O . GLU B 1 103 ? -20.281 -17.047 12.406 1 96.56 103 GLU B O 1
ATOM 5010 N N . SER B 1 104 ? -21.406 -16.719 14.383 1 96.19 104 SER B N 1
ATOM 5011 C CA . SER B 1 104 ? -22.672 -16.406 13.727 1 96.19 104 SER B CA 1
ATOM 5012 C C . SER B 1 104 ? -22.641 -15 13.141 1 96.19 104 SER B C 1
ATOM 5014 O O . SER B 1 104 ? -21.797 -14.18 13.508 1 96.19 104 SER B O 1
ATOM 5016 N N . HIS B 1 105 ? -23.562 -14.727 12.227 1 96.75 105 HIS B N 1
ATOM 5017 C CA . HIS B 1 105 ? -23.672 -13.391 11.641 1 96.75 105 HIS B CA 1
ATOM 5018 C C . HIS B 1 105 ? -23.953 -12.344 12.719 1 96.75 105 HIS B C 1
ATOM 5020 O O . HIS B 1 105 ? -23.438 -11.227 12.648 1 96.75 105 HIS B O 1
ATOM 5026 N N . GLU B 1 106 ? -24.766 -12.688 13.664 1 97.19 106 GLU B N 1
ATOM 5027 C CA . GLU B 1 106 ? -25.078 -11.781 14.766 1 97.19 106 GLU B CA 1
ATOM 5028 C C . GLU B 1 106 ? -23.812 -11.461 15.57 1 97.19 106 GLU B C 1
ATOM 5030 O O . GLU B 1 106 ? -23.562 -10.297 15.906 1 97.19 106 GLU B O 1
ATOM 5035 N N . SER B 1 107 ? -23.094 -12.492 15.805 1 97.31 107 SER B N 1
ATOM 5036 C CA . SER B 1 107 ? -21.844 -12.312 16.547 1 97.31 107 SER B CA 1
ATOM 5037 C C . SER B 1 107 ? -20.859 -11.453 15.766 1 97.31 107 SER B C 1
ATOM 5039 O O . SER B 1 107 ? -20.156 -10.617 16.344 1 97.31 107 SER B O 1
ATOM 5041 N N . LEU B 1 108 ? -20.781 -11.695 14.492 1 98 108 LEU B N 1
ATOM 5042 C CA . LEU B 1 108 ? -19.875 -10.914 13.641 1 98 108 LEU B CA 1
ATOM 5043 C C . LEU B 1 108 ? -20.266 -9.438 13.664 1 98 108 LEU B C 1
ATOM 5045 O O . LEU B 1 108 ? -19.391 -8.562 13.758 1 98 108 LEU B O 1
ATOM 5049 N N . LEU B 1 109 ? -21.547 -9.148 13.547 1 98.19 109 LEU B N 1
ATOM 5050 C CA . LEU B 1 109 ? -22.016 -7.766 13.586 1 98.19 109 LEU B CA 1
ATOM 5051 C C . LEU B 1 109 ? -21.719 -7.125 14.938 1 98.19 109 LEU B C 1
ATOM 5053 O O . LEU B 1 109 ? -21.359 -5.949 15 1 98.19 109 LEU B O 1
ATOM 5057 N N . ASP B 1 110 ? -21.828 -7.906 15.977 1 97.81 110 ASP B N 1
ATOM 5058 C CA . ASP B 1 110 ? -21.516 -7.418 17.312 1 97.81 110 ASP B CA 1
ATOM 5059 C C . ASP B 1 110 ? -20.031 -7.082 17.422 1 97.81 110 ASP B C 1
ATOM 5061 O O . ASP B 1 110 ? -19.656 -6.055 18 1 97.81 110 ASP B O 1
ATOM 5065 N N . LEU B 1 111 ? -19.219 -7.945 16.938 1 97.75 111 LEU B N 1
ATOM 5066 C CA . LEU B 1 111 ? -17.781 -7.699 16.953 1 97.75 111 LEU B CA 1
ATOM 5067 C C . LEU B 1 111 ? -17.438 -6.438 16.172 1 97.75 111 LEU B C 1
ATOM 5069 O O . LEU B 1 111 ? -16.562 -5.66 16.578 1 97.75 111 LEU B O 1
ATOM 5073 N N . CYS B 1 112 ? -18.078 -6.238 15.016 1 98 112 CYS B N 1
ATOM 5074 C CA . CYS B 1 112 ? -17.859 -5.039 14.219 1 98 112 CYS B CA 1
ATOM 5075 C C . CYS B 1 112 ? -18.297 -3.793 14.977 1 98 112 CYS B C 1
ATOM 5077 O O . CYS B 1 112 ? -17.609 -2.768 14.945 1 98 112 CYS B O 1
ATOM 5079 N N . LYS B 1 113 ? -19.422 -3.861 15.641 1 97.81 113 LYS B N 1
ATOM 5080 C CA . LYS B 1 113 ? -19.891 -2.738 16.438 1 97.81 113 LYS B CA 1
ATOM 5081 C C . LYS B 1 113 ? -18.906 -2.402 17.562 1 97.81 113 LYS B C 1
ATOM 5083 O O . LYS B 1 113 ? -18.609 -1.23 17.797 1 97.81 113 LYS B O 1
ATOM 5088 N N . GLN B 1 114 ? -18.438 -3.402 18.203 1 96.44 114 GLN B N 1
ATOM 5089 C CA . GLN B 1 114 ? -17.438 -3.201 19.25 1 96.44 114 GLN B CA 1
ATOM 5090 C C . GLN B 1 114 ? -16.172 -2.564 18.688 1 96.44 114 GLN B C 1
ATOM 5092 O O . GLN B 1 114 ? -15.555 -1.71 19.328 1 96.44 114 GLN B O 1
ATOM 5097 N N . THR B 1 115 ? -15.789 -3.039 17.547 1 96 115 THR B N 1
ATOM 5098 C CA . THR B 1 115 ? -14.617 -2.465 16.891 1 96 115 THR B CA 1
ATOM 5099 C C . THR B 1 115 ? -14.82 -0.975 16.641 1 96 115 THR B C 1
ATOM 5101 O O . THR B 1 115 ? -13.914 -0.17 16.859 1 96 115 THR B O 1
ATOM 5104 N N . TYR B 1 116 ? -15.977 -0.601 16.141 1 96 116 TYR B N 1
ATOM 5105 C CA . TYR B 1 116 ? -16.297 0.815 15.977 1 96 116 TYR B CA 1
ATOM 5106 C C . TYR B 1 116 ? -16.203 1.549 17.312 1 96 116 TYR B C 1
ATOM 5108 O O . TYR B 1 116 ? -15.625 2.639 17.391 1 96 116 TYR B O 1
ATOM 5116 N N . ASP B 1 117 ? -16.734 0.913 18.359 1 94.88 117 ASP B N 1
ATOM 5117 C CA . ASP B 1 117 ? -16.781 1.542 19.672 1 94.88 117 ASP B CA 1
ATOM 5118 C C . ASP B 1 117 ? -15.383 1.858 20.203 1 94.88 117 ASP B C 1
ATOM 5120 O O . ASP B 1 117 ? -15.188 2.859 20.891 1 94.88 117 ASP B O 1
ATOM 5124 N N . HIS B 1 118 ? -14.461 1.081 19.797 1 93.69 118 HIS B N 1
ATOM 5125 C CA . HIS B 1 118 ? -13.133 1.212 20.375 1 93.69 118 HIS B CA 1
ATOM 5126 C C . HIS B 1 118 ? -12.141 1.761 19.359 1 93.69 118 HIS B C 1
ATOM 5128 O O . HIS B 1 118 ? -10.922 1.63 19.531 1 93.69 118 HIS B O 1
ATOM 5134 N N . SER B 1 119 ? -12.641 2.316 18.328 1 94.62 119 SER B N 1
ATOM 5135 C CA . SER B 1 119 ? -11.797 2.963 17.328 1 94.62 119 SER B CA 1
ATOM 5136 C C . SER B 1 119 ? -11.844 4.48 17.453 1 94.62 119 SER B C 1
ATOM 5138 O O . SER B 1 119 ? -12.844 5.039 17.922 1 94.62 119 SER B O 1
ATOM 5140 N N . VAL B 1 120 ? -10.75 5.094 17.094 1 93.81 120 VAL B N 1
ATOM 5141 C CA . VAL B 1 120 ? -10.719 6.551 17.031 1 93.81 120 VAL B CA 1
ATOM 5142 C C . VAL B 1 120 ? -11.586 7.023 15.859 1 93.81 120 VAL B C 1
ATOM 5144 O O . VAL B 1 120 ? -11.578 6.422 14.789 1 93.81 120 VAL B O 1
ATOM 5147 N N . LYS B 1 121 ? -12.344 8.047 16.109 1 95.69 121 LYS B N 1
ATOM 5148 C CA . LYS B 1 121 ? -13.227 8.594 15.094 1 95.69 121 LYS B CA 1
ATOM 5149 C C . LYS B 1 121 ? -12.547 9.734 14.336 1 95.69 121 LYS B C 1
ATOM 5151 O O . LYS B 1 121 ? -12.742 10.906 14.672 1 95.69 121 LYS B O 1
ATOM 5156 N N . VAL B 1 122 ? -11.93 9.43 13.242 1 94.19 122 VAL B N 1
ATOM 5157 C CA . VAL B 1 122 ? -11.109 10.359 12.469 1 94.19 122 VAL B CA 1
ATOM 5158 C C . VAL B 1 122 ? -12 11.383 11.773 1 94.19 122 VAL B C 1
ATOM 5160 O O . VAL B 1 122 ? -11.57 12.508 11.5 1 94.19 122 VAL B O 1
ATOM 5163 N N . SER B 1 123 ? -13.25 11 11.508 1 94.88 123 SER B N 1
ATOM 5164 C CA . SER B 1 123 ? -14.164 11.891 10.797 1 94.88 123 SER B CA 1
ATOM 5165 C C . SER B 1 123 ? -14.82 12.883 11.75 1 94.88 123 SER B C 1
ATOM 5167 O O . SER B 1 123 ? -15.492 13.812 11.312 1 94.88 123 SER B O 1
ATOM 5169 N N . HIS B 1 124 ? -14.664 12.68 13.062 1 95.31 124 HIS B N 1
ATOM 5170 C CA . HIS B 1 124 ? -15.227 13.578 14.062 1 95.31 124 HIS B CA 1
ATOM 5171 C C . HIS B 1 124 ? -14.664 14.984 13.922 1 95.31 124 HIS B C 1
ATOM 5173 O O . HIS B 1 124 ? -13.469 15.164 13.664 1 95.31 124 HIS B O 1
ATOM 5179 N N . PRO B 1 125 ? -15.43 16.031 14.031 1 94.75 125 PRO B N 1
ATOM 5180 C CA . PRO B 1 125 ? -14.945 17.391 13.844 1 94.75 125 PRO B CA 1
ATOM 5181 C C . PRO B 1 125 ? -13.93 17.812 14.906 1 94.75 125 PRO B C 1
ATOM 5183 O O . PRO B 1 125 ? -13.242 18.828 14.742 1 94.75 125 PRO B O 1
ATOM 5186 N N . GLN B 1 126 ? -13.828 17.062 15.977 1 96.44 126 GLN B N 1
ATOM 5187 C CA . GLN B 1 126 ? -12.891 17.406 17.047 1 96.44 126 GLN B CA 1
ATOM 5188 C C . GLN B 1 126 ? -11.641 16.531 16.984 1 96.44 126 GLN B C 1
ATOM 5190 O O . GLN B 1 126 ? -10.875 16.453 17.953 1 96.44 126 GLN B O 1
ATOM 5195 N N . PHE B 1 127 ? -11.469 15.836 15.961 1 95.75 127 PHE B N 1
ATOM 5196 C CA . PHE B 1 127 ? -10.219 15.125 15.695 1 95.75 127 PHE B CA 1
ATOM 5197 C C . PHE B 1 127 ? -9.242 16.016 14.938 1 95.75 127 PHE B C 1
ATOM 5199 O O . PHE B 1 127 ? -9.469 16.344 13.773 1 95.75 127 PHE B O 1
ATOM 5206 N N . TYR B 1 128 ? -8.039 16.359 15.547 1 96.31 128 TYR B N 1
ATOM 5207 C CA . TYR B 1 128 ? -7.047 17.266 14.969 1 96.31 128 TYR B CA 1
ATOM 5208 C C . TYR B 1 128 ? -5.648 16.672 15.062 1 96.31 128 TYR B C 1
ATOM 5210 O O . TYR B 1 128 ? -4.652 17.391 14.883 1 96.31 128 TYR B O 1
ATOM 5218 N N . ASN B 1 129 ? -5.496 15.492 15.227 1 91.31 129 ASN B N 1
ATOM 5219 C CA . ASN B 1 129 ? -4.266 14.859 15.688 1 91.31 129 ASN B CA 1
ATOM 5220 C C . ASN B 1 129 ? -3.326 14.547 14.523 1 91.31 129 ASN B C 1
ATOM 5222 O O . ASN B 1 129 ? -2.117 14.766 14.625 1 91.31 129 ASN B O 1
ATOM 5226 N N . GLN B 1 130 ? -3.824 13.883 13.516 1 87.5 130 GLN B N 1
ATOM 5227 C CA . GLN B 1 130 ? -3.021 13.516 12.359 1 87.5 130 GLN B CA 1
ATOM 5228 C C . GLN B 1 130 ? -3.43 14.32 11.125 1 87.5 130 GLN B C 1
ATOM 5230 O O . GLN B 1 130 ? -4.422 15.047 11.164 1 87.5 130 GLN B O 1
ATOM 5235 N N . LEU B 1 131 ? -2.699 14.078 10.062 1 87.38 131 LEU B N 1
ATOM 5236 C CA . LEU B 1 131 ? -2.834 14.891 8.859 1 87.38 131 LEU B CA 1
ATOM 5237 C C . LEU B 1 131 ? -3.961 14.367 7.977 1 87.38 131 LEU B C 1
ATOM 5239 O O . LEU B 1 131 ? -4.188 14.891 6.883 1 87.38 131 LEU B O 1
ATOM 5243 N N . PHE B 1 132 ? -4.703 13.367 8.469 1 89 132 PHE B N 1
ATOM 5244 C CA . PHE B 1 132 ? -5.691 12.766 7.578 1 89 132 PHE B CA 1
ATOM 5245 C C . PHE B 1 132 ? -7.082 12.82 8.203 1 89 132 PHE B C 1
ATOM 5247 O O . PHE B 1 132 ? -7.863 11.875 8.07 1 89 132 PHE B O 1
ATOM 5254 N N . ALA B 1 133 ? -7.426 13.828 8.797 1 92.19 133 ALA B N 1
ATOM 5255 C CA . ALA B 1 133 ? -8.727 13.969 9.461 1 92.19 133 ALA B CA 1
ATOM 5256 C C . ALA B 1 133 ? -9.836 14.164 8.438 1 92.19 133 ALA B C 1
ATOM 5258 O O . ALA B 1 133 ? -9.617 14.742 7.367 1 92.19 133 ALA B O 1
ATOM 5259 N N . GLY B 1 134 ? -11.023 13.633 8.812 1 92.31 134 GLY B N 1
ATOM 5260 C CA . GLY B 1 134 ? -12.211 13.82 7.988 1 92.31 134 GLY B CA 1
ATOM 5261 C C . GLY B 1 134 ? -12.609 12.562 7.23 1 92.31 134 GLY B C 1
ATOM 5262 O O . GLY B 1 134 ? -11.977 11.516 7.371 1 92.31 134 GLY B O 1
ATOM 5263 N N . GLN B 1 135 ? -13.727 12.688 6.559 1 94.31 135 GLN B N 1
ATOM 5264 C CA . GLN B 1 135 ? -14.234 11.641 5.684 1 94.31 135 GLN B CA 1
ATOM 5265 C C . GLN B 1 135 ? -15.109 12.219 4.574 1 94.31 135 GLN B C 1
ATOM 5267 O O . GLN B 1 135 ? -16.062 12.953 4.848 1 94.31 135 GLN B O 1
ATOM 5272 N N . ASP B 1 136 ? -14.727 11.906 3.395 1 95.19 136 ASP B N 1
ATOM 5273 C CA . ASP B 1 136 ? -15.492 12.344 2.232 1 95.19 136 ASP B CA 1
ATOM 5274 C C . ASP B 1 136 ? -16.375 11.219 1.7 1 95.19 136 ASP B C 1
ATOM 5276 O O . ASP B 1 136 ? -15.914 10.086 1.521 1 95.19 136 ASP B O 1
ATOM 5280 N N . MET B 1 137 ? -17.656 11.477 1.43 1 95.94 137 MET B N 1
ATOM 5281 C CA . MET B 1 137 ? -18.609 10.438 1.071 1 95.94 137 MET B CA 1
ATOM 5282 C C . MET B 1 137 ? -18.359 9.922 -0.343 1 95.94 137 MET B C 1
ATOM 5284 O O . MET B 1 137 ? -18.578 8.75 -0.631 1 95.94 137 MET B O 1
ATOM 5288 N N . TYR B 1 138 ? -17.953 10.812 -1.236 1 97.31 138 TYR B N 1
ATOM 5289 C CA . TYR B 1 138 ? -17.672 10.391 -2.604 1 97.31 138 TYR B CA 1
ATOM 5290 C C . TYR B 1 138 ? -16.391 9.57 -2.67 1 97.31 138 TYR B C 1
ATOM 5292 O O . TYR B 1 138 ? -16.328 8.562 -3.377 1 97.31 138 TYR B O 1
ATOM 5300 N N . GLY B 1 139 ? -15.359 10.055 -1.926 1 97.25 139 GLY B N 1
ATOM 5301 C CA . GLY B 1 139 ? -14.148 9.258 -1.805 1 97.25 139 GLY B CA 1
ATOM 5302 C C . GLY B 1 139 ? -14.398 7.887 -1.195 1 97.25 139 GLY B C 1
ATOM 5303 O O . GLY B 1 139 ? -13.836 6.891 -1.648 1 97.25 139 GLY B O 1
ATOM 5304 N N . LEU B 1 140 ? -15.219 7.852 -0.19 1 97.25 140 LEU B N 1
ATOM 5305 C CA . LEU B 1 140 ? -15.578 6.598 0.463 1 97.25 140 LEU B CA 1
ATOM 5306 C C . LEU B 1 140 ? -16.281 5.66 -0.506 1 97.25 140 LEU B C 1
ATOM 5308 O O . LEU B 1 140 ? -15.984 4.469 -0.558 1 97.25 140 LEU B O 1
ATOM 5312 N N . ALA B 1 141 ? -17.25 6.219 -1.244 1 97.81 141 ALA B N 1
ATOM 5313 C CA . ALA B 1 141 ? -17.938 5.43 -2.262 1 97.81 141 ALA B CA 1
ATOM 5314 C C . ALA B 1 141 ? -16.953 4.852 -3.27 1 97.81 141 ALA B C 1
ATOM 5316 O O . ALA B 1 141 ? -17.047 3.678 -3.639 1 97.81 141 ALA B O 1
ATOM 5317 N N . GLY B 1 142 ? -16.047 5.672 -3.707 1 97.44 142 GLY B N 1
ATOM 5318 C CA . GLY B 1 142 ? -15.023 5.195 -4.617 1 97.44 142 GLY B CA 1
ATOM 5319 C C . GLY B 1 142 ? -14.195 4.062 -4.035 1 97.44 142 GLY B C 1
ATOM 5320 O O . GLY B 1 142 ? -13.875 3.1 -4.734 1 97.44 142 GLY B O 1
ATOM 5321 N N . ALA B 1 143 ? -13.852 4.176 -2.775 1 96.12 143 ALA B N 1
ATOM 5322 C CA . ALA B 1 143 ? -13.102 3.121 -2.102 1 96.12 143 ALA B CA 1
ATOM 5323 C C . ALA B 1 143 ? -13.906 1.826 -2.041 1 96.12 143 ALA B C 1
ATOM 5325 O O . ALA B 1 143 ? -13.383 0.746 -2.316 1 96.12 143 ALA B O 1
ATOM 5326 N N . TRP B 1 144 ? -15.172 1.926 -1.687 1 97.25 144 TRP B N 1
ATOM 5327 C CA . TRP B 1 144 ? -16.031 0.756 -1.595 1 97.25 144 TRP B CA 1
ATOM 5328 C C . TRP B 1 144 ? -16.172 0.066 -2.947 1 97.25 144 TRP B C 1
ATOM 5330 O O . TRP B 1 144 ? -16.172 -1.165 -3.027 1 97.25 144 TRP B O 1
ATOM 5340 N N . MET B 1 145 ? -16.266 0.833 -3.939 1 96.81 145 MET B N 1
ATOM 5341 C CA . MET B 1 145 ? -16.438 0.267 -5.273 1 96.81 145 MET B CA 1
ATOM 5342 C C . MET B 1 145 ? -15.203 -0.522 -5.695 1 96.81 145 MET B C 1
ATOM 5344 O O . MET B 1 145 ? -15.32 -1.641 -6.199 1 96.81 145 MET B O 1
ATOM 5348 N N . THR B 1 146 ? -14.078 0.04 -5.512 1 95.06 146 THR B N 1
ATOM 5349 C CA . THR B 1 146 ? -12.852 -0.639 -5.93 1 95.06 146 THR B CA 1
ATOM 5350 C C . THR B 1 146 ? -12.633 -1.907 -5.109 1 95.06 146 THR B C 1
ATOM 5352 O O . THR B 1 146 ? -12.109 -2.9 -5.625 1 95.06 146 THR B O 1
ATOM 5355 N N . GLU B 1 147 ? -13.031 -1.852 -3.85 1 94.81 147 GLU B N 1
ATOM 5356 C CA . GLU B 1 147 ? -12.961 -3.062 -3.037 1 94.81 147 GLU B CA 1
ATOM 5357 C C . GLU B 1 147 ? -13.898 -4.141 -3.568 1 94.81 147 GLU B C 1
ATOM 5359 O O . GLU B 1 147 ? -13.586 -5.332 -3.5 1 94.81 147 GLU B O 1
ATOM 5364 N N . SER B 1 148 ? -15.047 -3.764 -4.047 1 96 148 SER B N 1
ATOM 5365 C CA . SER B 1 148 ? -16.016 -4.727 -4.555 1 96 148 SER B CA 1
ATOM 5366 C C . SER B 1 148 ? -15.539 -5.363 -5.855 1 96 148 SER B C 1
ATOM 5368 O O . SER B 1 148 ? -15.891 -6.504 -6.156 1 96 148 SER B O 1
ATOM 5370 N N . LEU B 1 149 ? -14.727 -4.648 -6.574 1 93.56 149 LEU B N 1
ATOM 5371 C CA . LEU B 1 149 ? -14.18 -5.152 -7.828 1 93.56 149 LEU B CA 1
ATOM 5372 C C . LEU B 1 149 ? -12.945 -6.004 -7.578 1 93.56 149 LEU B C 1
ATOM 5374 O O . LEU B 1 149 ? -12.633 -6.902 -8.359 1 93.56 149 LEU B O 1
ATOM 5378 N N . ASN B 1 150 ? -12.219 -5.68 -6.52 1 90.81 150 ASN B N 1
ATOM 5379 C CA . ASN B 1 150 ? -11.008 -6.387 -6.125 1 90.81 150 ASN B CA 1
ATOM 5380 C C . ASN B 1 150 ? -10.008 -6.469 -7.27 1 90.81 150 ASN B C 1
ATOM 5382 O O . ASN B 1 150 ? -9.344 -7.488 -7.449 1 90.81 150 ASN B O 1
ATOM 5386 N N . GLU B 1 151 ? -9.914 -5.473 -8.047 1 83.5 151 GLU B N 1
ATOM 5387 C CA . GLU B 1 151 ? -9.023 -5.453 -9.211 1 83.5 151 GLU B CA 1
ATOM 5388 C C . GLU B 1 151 ? -7.641 -4.941 -8.836 1 83.5 151 GLU B C 1
ATOM 5390 O O . GLU B 1 151 ? -7.484 -4.215 -7.852 1 83.5 151 GLU B O 1
ATOM 5395 N N . SER B 1 152 ? -6.73 -5.441 -9.547 1 76.38 152 SER B N 1
ATOM 5396 C CA . SER B 1 152 ? -5.359 -4.949 -9.477 1 76.38 152 SER B CA 1
ATOM 5397 C C . SER B 1 152 ? -4.918 -4.344 -10.805 1 76.38 152 SER B C 1
ATOM 5399 O O . SER B 1 152 ? -5.184 -4.91 -11.867 1 76.38 152 SER B O 1
ATOM 5401 N N . GLN B 1 153 ? -4.324 -3.25 -10.711 1 74.31 153 GLN B N 1
ATOM 5402 C CA . GLN B 1 153 ? -4.02 -2.502 -11.93 1 74.31 153 GLN B CA 1
ATOM 5403 C C . GLN B 1 153 ? -2.568 -2.705 -12.352 1 74.31 153 GLN B C 1
ATOM 5405 O O . GLN B 1 153 ? -1.647 -2.283 -11.648 1 74.31 153 GLN B O 1
ATOM 5410 N N . TYR B 1 154 ? -2.369 -3.393 -13.531 1 72.94 154 TYR B N 1
ATOM 5411 C CA . TYR B 1 154 ? -1.013 -3.49 -14.055 1 72.94 154 TYR B CA 1
ATOM 5412 C C . TYR B 1 154 ? -1.022 -3.578 -15.578 1 72.94 154 TYR B C 1
ATOM 5414 O O . TYR B 1 154 ? -0.042 -3.219 -16.234 1 72.94 154 TYR B O 1
ATOM 5422 N N . THR B 1 155 ? -2.104 -4.102 -16.172 1 72.94 155 THR B N 1
ATOM 5423 C CA . THR B 1 155 ? -2.25 -4.082 -17.609 1 72.94 155 THR B CA 1
ATOM 5424 C C . THR B 1 155 ? -3.637 -3.586 -18.016 1 72.94 155 THR B C 1
ATOM 5426 O O . THR B 1 155 ? -4.574 -3.641 -17.219 1 72.94 155 THR B O 1
ATOM 5429 N N . TYR B 1 156 ? -3.697 -3.117 -19.234 1 77.81 156 TYR B N 1
ATOM 5430 C CA . TYR B 1 156 ? -4.98 -2.654 -19.75 1 77.81 156 TYR B CA 1
ATOM 5431 C C . TYR B 1 156 ? -5.98 -3.803 -19.828 1 77.81 156 TYR B C 1
ATOM 5433 O O . TYR B 1 156 ? -7.172 -3.619 -19.578 1 77.81 156 TYR B O 1
ATOM 5441 N N . GLU B 1 157 ? -5.516 -4.938 -20.031 1 77.31 157 GLU B N 1
ATOM 5442 C CA . GLU B 1 157 ? -6.379 -6.105 -20.172 1 77.31 157 GLU B CA 1
ATOM 5443 C C . GLU B 1 157 ? -7.164 -6.371 -18.891 1 77.31 157 GLU B C 1
ATOM 5445 O O . GLU B 1 157 ? -8.352 -6.691 -18.938 1 77.31 157 GLU B O 1
ATOM 5450 N N . VAL B 1 158 ? -6.508 -6.102 -17.828 1 76.19 158 VAL B N 1
ATOM 5451 C CA . VAL B 1 158 ? -7.148 -6.531 -16.594 1 76.19 158 VAL B CA 1
ATOM 5452 C C . VAL B 1 158 ? -7.727 -5.324 -15.859 1 76.19 158 VAL B C 1
ATOM 5454 O O . VAL B 1 158 ? -8.477 -5.477 -14.898 1 76.19 158 VAL B O 1
ATOM 5457 N N . ALA B 1 159 ? -7.422 -4.16 -16.359 1 84.44 159 ALA B N 1
ATOM 5458 C CA . ALA B 1 159 ? -7.973 -2.959 -15.734 1 84.44 159 ALA B CA 1
ATOM 5459 C C . ALA B 1 159 ? -8.102 -1.823 -16.75 1 84.44 159 ALA B C 1
ATOM 5461 O O . ALA B 1 159 ? -7.539 -0.743 -16.547 1 84.44 159 ALA B O 1
ATOM 5462 N N . PRO B 1 160 ? -8.875 -1.968 -17.734 1 87.06 160 PRO B N 1
ATOM 5463 C CA . PRO B 1 160 ? -8.906 -0.998 -18.828 1 87.06 160 PRO B CA 1
ATOM 5464 C C . PRO B 1 160 ? -9.406 0.375 -18.391 1 87.06 160 PRO B C 1
ATOM 5466 O O . PRO B 1 160 ? -8.703 1.376 -18.562 1 87.06 160 PRO B O 1
ATOM 5469 N N . VAL B 1 161 ? -10.562 0.436 -17.734 1 92.5 161 VAL B N 1
ATOM 5470 C CA . VAL B 1 161 ? -11.188 1.711 -17.391 1 92.5 161 VAL B CA 1
ATOM 5471 C C . VAL B 1 161 ? -10.344 2.43 -16.344 1 92.5 161 VAL B C 1
ATOM 5473 O O . VAL B 1 161 ? -10.164 3.648 -16.406 1 92.5 161 VAL B O 1
ATOM 5476 N N . PHE B 1 162 ? -9.766 1.688 -15.43 1 92.19 162 PHE B N 1
ATOM 5477 C CA . PHE B 1 162 ? -8.992 2.285 -14.352 1 92.19 162 PHE B CA 1
ATOM 5478 C C . PHE B 1 162 ? -7.672 2.844 -14.875 1 92.19 162 PHE B C 1
ATOM 5480 O O . PHE B 1 162 ? -7.152 3.828 -14.344 1 92.19 162 PHE B O 1
ATOM 5487 N N . THR B 1 163 ? -7.152 2.242 -15.93 1 90.62 163 THR B N 1
ATOM 5488 C CA . THR B 1 163 ? -5.961 2.781 -16.578 1 90.62 163 THR B CA 1
ATOM 5489 C C . THR B 1 163 ? -6.227 4.184 -17.125 1 90.62 163 THR B C 1
ATOM 5491 O O . THR B 1 163 ? -5.41 5.09 -16.938 1 90.62 163 THR B O 1
ATOM 5494 N N . LEU B 1 164 ? -7.363 4.344 -17.719 1 92.69 164 LEU B N 1
ATOM 5495 C CA . LEU B 1 164 ? -7.719 5.633 -18.297 1 92.69 164 LEU B CA 1
ATOM 5496 C C . LEU B 1 164 ? -8.016 6.656 -17.203 1 92.69 164 LEU B C 1
ATOM 5498 O O . LEU B 1 164 ? -7.652 7.828 -17.328 1 92.69 164 LEU B O 1
ATOM 5502 N N . ILE B 1 165 ? -8.648 6.195 -16.172 1 95.5 165 ILE B N 1
ATOM 5503 C CA . ILE B 1 165 ? -8.953 7.074 -15.047 1 95.5 165 ILE B CA 1
ATOM 5504 C C . ILE B 1 165 ? -7.656 7.551 -14.398 1 95.5 165 ILE B C 1
ATOM 5506 O O . ILE B 1 165 ? -7.5 8.742 -14.109 1 95.5 165 ILE B O 1
ATOM 5510 N N . GLU B 1 166 ? -6.73 6.637 -14.188 1 94.38 166 GLU B N 1
ATOM 5511 C CA . GLU B 1 166 ? -5.445 7 -13.586 1 94.38 166 GLU B CA 1
ATOM 5512 C C . GLU B 1 166 ? -4.703 8.008 -14.461 1 94.38 166 GLU B C 1
ATOM 5514 O O . GLU B 1 166 ? -4.098 8.953 -13.945 1 94.38 166 GLU B O 1
ATOM 5519 N N . GLN B 1 167 ? -4.75 7.828 -15.742 1 92.88 167 GLN B N 1
ATOM 5520 C CA . GLN B 1 167 ? -4.094 8.75 -16.656 1 92.88 167 GLN B CA 1
ATOM 5521 C C . GLN B 1 167 ? -4.684 10.156 -16.531 1 92.88 167 GLN B C 1
ATOM 5523 O O . GLN B 1 167 ? -3.947 11.148 -16.531 1 92.88 167 GLN B O 1
ATOM 5528 N N . GLU B 1 168 ? -5.973 10.211 -16.469 1 96.19 168 GLU B N 1
ATOM 5529 C CA . GLU B 1 168 ? -6.645 11.5 -16.328 1 96.19 168 GLU B CA 1
ATOM 5530 C C . GLU B 1 168 ? -6.246 12.195 -15.031 1 96.19 168 GLU B C 1
ATOM 5532 O O . GLU B 1 168 ? -5.93 13.391 -15.031 1 96.19 168 GLU B O 1
ATOM 5537 N N . VAL B 1 169 ? -6.25 11.477 -13.977 1 97.81 169 VAL B N 1
ATOM 5538 C CA . VAL B 1 169 ? -5.953 12.039 -12.664 1 97.81 169 VAL B CA 1
ATOM 5539 C C . VAL B 1 169 ? -4.496 12.492 -12.602 1 97.81 169 VAL B C 1
ATOM 5541 O O . VAL B 1 169 ? -4.199 13.594 -12.141 1 97.81 169 VAL B O 1
ATOM 5544 N N . LEU B 1 170 ? -3.6 11.633 -13.07 1 96.69 170 LEU B N 1
ATOM 5545 C CA . LEU B 1 170 ? -2.18 11.961 -13.047 1 96.69 170 LEU B CA 1
ATOM 5546 C C . LEU B 1 170 ? -1.888 13.172 -13.93 1 96.69 170 LEU B C 1
ATOM 5548 O O . LEU B 1 170 ? -1.032 13.992 -13.602 1 96.69 170 LEU B O 1
ATOM 5552 N N . SER B 1 171 ? -2.539 13.219 -15.008 1 97 171 SER B N 1
ATOM 5553 C CA . SER B 1 171 ? -2.385 14.375 -15.891 1 97 171 SER B CA 1
ATOM 5554 C C . SER B 1 171 ? -2.83 15.656 -15.195 1 97 171 SER B C 1
ATOM 5556 O O . SER B 1 171 ? -2.15 16.672 -15.281 1 97 171 SER B O 1
ATOM 5558 N N . LYS B 1 172 ? -3.934 15.602 -14.555 1 98.25 172 LYS B N 1
ATOM 5559 C CA . LYS B 1 172 ? -4.449 16.766 -13.836 1 98.25 172 LYS B CA 1
ATOM 5560 C C . LYS B 1 172 ? -3.488 17.203 -12.734 1 98.25 172 LYS B C 1
ATOM 5562 O O . LYS B 1 172 ? -3.256 18.391 -12.547 1 98.25 172 LYS B O 1
ATOM 5567 N N . LEU B 1 173 ? -2.953 16.281 -12.016 1 98.56 173 LEU B N 1
ATOM 5568 C CA . LEU B 1 173 ? -2.008 16.594 -10.945 1 98.56 173 LEU B CA 1
ATOM 5569 C C . LEU B 1 173 ? -0.744 17.234 -11.508 1 98.56 173 LEU B C 1
ATOM 5571 O O . LEU B 1 173 ? -0.226 18.203 -10.938 1 98.56 173 LEU B O 1
ATOM 5575 N N . ARG B 1 174 ? -0.225 16.719 -12.633 1 98.38 174 ARG B N 1
ATOM 5576 C CA . ARG B 1 174 ? 0.951 17.297 -13.273 1 98.38 174 ARG B CA 1
ATOM 5577 C C . ARG B 1 174 ? 0.664 18.719 -13.758 1 98.38 174 ARG B C 1
ATOM 5579 O O . ARG B 1 174 ? 1.512 19.609 -13.641 1 98.38 174 ARG B O 1
ATOM 5586 N N . GLU B 1 175 ? -0.494 18.859 -14.281 1 98.12 175 GLU B N 1
ATOM 5587 C CA . GLU B 1 175 ? -0.907 20.188 -14.727 1 98.12 175 GLU B CA 1
ATOM 5588 C C . GLU B 1 175 ? -0.887 21.188 -13.57 1 98.12 175 GLU B C 1
ATOM 5590 O O . GLU B 1 175 ? -0.415 22.312 -13.727 1 98.12 175 GLU B O 1
ATOM 5595 N N . LEU B 1 176 ? -1.382 20.797 -12.477 1 98.56 176 LEU B N 1
ATOM 5596 C CA . LEU B 1 176 ? -1.421 21.656 -11.297 1 98.56 176 LEU B CA 1
ATOM 5597 C C . LEU B 1 176 ? -0.011 22 -10.828 1 98.56 176 LEU B C 1
ATOM 5599 O O . LEU B 1 176 ? 0.216 23.078 -10.281 1 98.56 176 LEU B O 1
ATOM 5603 N N . CYS B 1 177 ? 0.957 21.141 -11.078 1 98.56 177 CYS B N 1
ATOM 5604 C CA . CYS B 1 177 ? 2.35 21.391 -10.727 1 98.56 177 CYS B CA 1
ATOM 5605 C C . CYS B 1 177 ? 3.029 22.266 -11.773 1 98.56 177 CYS B C 1
ATOM 5607 O O . CYS B 1 177 ? 4.172 22.688 -11.594 1 98.56 177 CYS B O 1
ATOM 5609 N N . GLY B 1 178 ? 2.383 22.516 -12.875 1 98.44 178 GLY B N 1
ATOM 5610 C CA . GLY B 1 178 ? 2.961 23.281 -13.961 1 98.44 178 GLY B CA 1
ATOM 5611 C C . GLY B 1 178 ? 3.84 22.469 -14.883 1 98.44 178 GLY B C 1
ATOM 5612 O O . GLY B 1 178 ? 4.648 23.016 -15.633 1 98.44 178 GLY B O 1
ATOM 5613 N N . TYR B 1 179 ? 3.723 21.109 -14.773 1 98.06 179 TYR B N 1
ATOM 5614 C CA . TYR B 1 179 ? 4.48 20.234 -15.664 1 98.06 179 TYR B CA 1
ATOM 5615 C C . TYR B 1 179 ? 3.838 20.172 -17.047 1 98.06 179 TYR B C 1
ATOM 5617 O O . TYR B 1 179 ? 2.621 20.016 -17.156 1 98.06 179 TYR B O 1
ATOM 5625 N N . LYS B 1 180 ? 4.574 20.312 -18.078 1 94.69 180 LYS B N 1
ATOM 5626 C CA . LYS B 1 180 ? 4.074 20.281 -19.453 1 94.69 180 LYS B CA 1
ATOM 5627 C C . LYS B 1 180 ? 3.951 18.844 -19.938 1 94.69 180 LYS B C 1
ATOM 5629 O O . LYS B 1 180 ? 3.156 18.547 -20.844 1 94.69 180 LYS B O 1
ATOM 5634 N N . SER B 1 181 ? 4.805 18.016 -19.5 1 94.75 181 SER B N 1
ATOM 5635 C CA . SER B 1 181 ? 4.84 16.578 -19.766 1 94.75 181 SER B CA 1
ATOM 5636 C C . SER B 1 181 ? 5.402 15.812 -18.578 1 94.75 181 SER B C 1
ATOM 5638 O O . SER B 1 181 ? 5.852 16.406 -17.594 1 94.75 181 SER B O 1
ATOM 5640 N N . GLY B 1 182 ? 5.289 14.594 -18.672 1 95.62 182 GLY B N 1
ATOM 5641 C CA . GLY B 1 182 ? 5.867 13.797 -17.594 1 95.62 182 GLY B CA 1
ATOM 5642 C C . GLY B 1 182 ? 5.141 12.484 -17.375 1 95.62 182 GLY B C 1
ATOM 5643 O O . GLY B 1 182 ? 4.414 12.008 -18.25 1 95.62 182 GLY B O 1
ATOM 5644 N N . ASP B 1 183 ? 5.469 11.875 -16.281 1 94.31 183 ASP B N 1
ATOM 5645 C CA . ASP B 1 183 ? 4.898 10.594 -15.859 1 94.31 183 ASP B CA 1
ATOM 5646 C C . ASP B 1 183 ? 4.508 10.625 -14.391 1 94.31 183 ASP B C 1
ATOM 5648 O O . ASP B 1 183 ? 4.707 11.633 -13.703 1 94.31 183 ASP B O 1
ATOM 5652 N N . GLY B 1 184 ? 3.818 9.633 -13.992 1 94.5 184 GLY B N 1
ATOM 5653 C CA . GLY B 1 184 ? 3.412 9.531 -12.602 1 94.5 184 GLY B CA 1
ATOM 5654 C C . GLY B 1 184 ? 2.881 8.156 -12.227 1 94.5 184 GLY B C 1
ATOM 5655 O O . GLY B 1 184 ? 2.596 7.344 -13.109 1 94.5 184 GLY B O 1
ATOM 5656 N N . ILE B 1 185 ? 2.773 7.961 -10.945 1 93.38 185 ILE B N 1
ATOM 5657 C CA . ILE B 1 185 ? 2.246 6.703 -10.43 1 93.38 185 ILE B CA 1
ATOM 5658 C C . ILE B 1 185 ? 1.697 6.914 -9.023 1 93.38 185 ILE B C 1
ATOM 5660 O O . ILE B 1 185 ? 2.131 7.82 -8.305 1 93.38 185 ILE B O 1
ATOM 5664 N N . PHE B 1 186 ? 0.704 6.176 -8.711 1 92.81 186 PHE B N 1
ATOM 5665 C CA . PHE B 1 186 ? 0.235 6.168 -7.328 1 92.81 186 PHE B CA 1
ATOM 5666 C C . PHE B 1 186 ? 1.045 5.184 -6.488 1 92.81 186 PHE B C 1
ATOM 5668 O O . PHE B 1 186 ? 1.33 4.07 -6.93 1 92.81 186 PHE B O 1
ATOM 5675 N N . CYS B 1 187 ? 1.449 5.648 -5.293 1 89.81 187 CYS B N 1
ATOM 5676 C CA . CYS B 1 187 ? 2.297 4.891 -4.379 1 89.81 187 CYS B CA 1
ATOM 5677 C C . CYS B 1 187 ? 1.579 4.633 -3.061 1 89.81 187 CYS B C 1
ATOM 5679 O O . CYS B 1 187 ? 0.661 5.367 -2.691 1 89.81 187 CYS B O 1
ATOM 5681 N N . PRO B 1 188 ? 2.064 3.564 -2.377 1 87.44 188 PRO B N 1
ATOM 5682 C CA . PRO B 1 188 ? 1.523 3.348 -1.032 1 87.44 188 PRO B CA 1
ATOM 5683 C C . PRO B 1 188 ? 2.061 4.348 -0.012 1 87.44 188 PRO B C 1
ATOM 5685 O O . PRO B 1 188 ? 2.797 3.971 0.902 1 87.44 188 PRO B O 1
ATOM 5688 N N . GLY B 1 189 ? 1.723 5.535 -0.121 1 88.88 189 GLY B N 1
ATOM 5689 C CA . GLY B 1 189 ? 2.088 6.574 0.826 1 88.88 189 GLY B CA 1
ATOM 5690 C C . GLY B 1 189 ? 3.199 7.477 0.323 1 88.88 189 GLY B C 1
ATOM 5691 O O . GLY B 1 189 ? 3.848 7.168 -0.68 1 88.88 189 GLY B O 1
ATOM 5692 N N . GLY B 1 190 ? 3.371 8.523 1.067 1 92.44 190 GLY B N 1
ATOM 5693 C CA . GLY B 1 190 ? 4.371 9.516 0.702 1 92.44 190 GLY B CA 1
ATOM 5694 C C . GLY B 1 190 ? 5.793 9.031 0.899 1 92.44 190 GLY B C 1
ATOM 5695 O O . GLY B 1 190 ? 6.695 9.406 0.149 1 92.44 190 GLY B O 1
ATOM 5696 N N . SER B 1 191 ? 5.973 8.18 1.902 1 92.75 191 SER B N 1
ATOM 5697 C CA . SER B 1 191 ? 7.305 7.637 2.16 1 92.75 191 SER B CA 1
ATOM 5698 C C . SER B 1 191 ? 7.844 6.891 0.945 1 92.75 191 SER B C 1
ATOM 5700 O O . SER B 1 191 ? 8.992 7.094 0.542 1 92.75 191 SER B O 1
ATOM 5702 N N . LEU B 1 192 ? 7.023 6.078 0.375 1 93.31 192 LEU B N 1
ATOM 5703 C CA . LEU B 1 192 ? 7.465 5.344 -0.808 1 93.31 192 LEU B CA 1
ATOM 5704 C C . LEU B 1 192 ? 7.629 6.285 -1.998 1 93.31 192 LEU B C 1
ATOM 5706 O O . LEU B 1 192 ? 8.5 6.074 -2.848 1 93.31 192 LEU B O 1
ATOM 5710 N N . GLY B 1 193 ? 6.758 7.281 -2.094 1 94.69 193 GLY B N 1
ATOM 5711 C CA . GLY B 1 193 ? 6.957 8.289 -3.121 1 94.69 193 GLY B CA 1
ATOM 5712 C C . GLY B 1 193 ? 8.328 8.938 -3.062 1 94.69 193 GLY B C 1
ATOM 5713 O O . GLY B 1 193 ? 8.984 9.102 -4.09 1 94.69 193 GLY B O 1
ATOM 5714 N N . ASN B 1 194 ? 8.75 9.305 -1.891 1 97.44 194 ASN B N 1
ATOM 5715 C CA . ASN B 1 194 ? 10.07 9.883 -1.706 1 97.44 194 ASN B CA 1
ATOM 5716 C C . ASN B 1 194 ? 11.172 8.891 -2.059 1 97.44 194 ASN B C 1
ATOM 5718 O O . ASN B 1 194 ? 12.211 9.273 -2.598 1 97.44 194 ASN B O 1
ATOM 5722 N N . MET B 1 195 ? 10.969 7.641 -1.756 1 96.56 195 MET B N 1
ATOM 5723 C CA . MET B 1 195 ? 11.953 6.621 -2.104 1 96.56 195 MET B CA 1
ATOM 5724 C C . MET B 1 195 ? 12.055 6.453 -3.617 1 96.56 195 MET B C 1
ATOM 5726 O O . MET B 1 195 ? 13.133 6.191 -4.148 1 96.56 195 MET B O 1
ATOM 5730 N N . TYR B 1 196 ? 10.891 6.539 -4.301 1 95.94 196 TYR B N 1
ATOM 5731 C CA . TYR B 1 196 ? 10.914 6.539 -5.762 1 95.94 196 TYR B CA 1
ATOM 5732 C C . TYR B 1 196 ? 11.797 7.664 -6.289 1 95.94 196 TYR B C 1
ATOM 5734 O O . TYR B 1 196 ? 12.57 7.465 -7.23 1 95.94 196 TYR B O 1
ATOM 5742 N N . ALA B 1 197 ? 11.641 8.828 -5.699 1 98 197 ALA B N 1
ATOM 5743 C CA . ALA B 1 197 ? 12.453 9.977 -6.113 1 98 197 ALA B CA 1
ATOM 5744 C C . ALA B 1 197 ? 13.945 9.672 -5.957 1 98 197 ALA B C 1
ATOM 5746 O O . ALA B 1 197 ? 14.734 9.953 -6.859 1 98 197 ALA B O 1
ATOM 5747 N N . ILE B 1 198 ? 14.336 9.102 -4.836 1 98.19 198 ILE B N 1
ATOM 5748 C CA . ILE B 1 198 ? 15.734 8.766 -4.57 1 98.19 198 ILE B CA 1
ATOM 5749 C C . ILE B 1 198 ? 16.234 7.781 -5.625 1 98.19 198 ILE B C 1
ATOM 5751 O O . ILE B 1 198 ? 17.328 7.953 -6.172 1 98.19 198 ILE B O 1
ATOM 5755 N N . ASN B 1 199 ? 15.438 6.785 -5.836 1 97.25 199 ASN B N 1
ATOM 5756 C CA . ASN B 1 199 ? 15.82 5.754 -6.797 1 97.25 199 ASN B CA 1
ATOM 5757 C C . ASN B 1 199 ? 16 6.332 -8.195 1 97.25 199 ASN B C 1
ATOM 5759 O O . ASN B 1 199 ? 16.938 5.965 -8.906 1 97.25 199 ASN B O 1
ATOM 5763 N N . HIS B 1 200 ? 15.109 7.188 -8.648 1 96.81 200 HIS B N 1
ATOM 5764 C CA . HIS B 1 200 ? 15.195 7.797 -9.969 1 96.81 200 HIS B CA 1
ATOM 5765 C C . HIS B 1 200 ? 16.406 8.727 -10.07 1 96.81 200 HIS B C 1
ATOM 5767 O O . HIS B 1 200 ? 17.078 8.766 -11.094 1 96.81 200 HIS B O 1
ATOM 5773 N N . ALA B 1 201 ? 16.625 9.5 -9.016 1 98.12 201 ALA B N 1
ATOM 5774 C CA . ALA B 1 201 ? 17.812 10.359 -8.977 1 98.12 201 ALA B CA 1
ATOM 5775 C C . ALA B 1 201 ? 19.094 9.531 -9.109 1 98.12 201 ALA B C 1
ATOM 5777 O O . ALA B 1 201 ? 19.984 9.898 -9.867 1 98.12 201 ALA B O 1
ATOM 5778 N N . ARG B 1 202 ? 19.172 8.43 -8.344 1 97.56 202 ARG B N 1
ATOM 5779 C CA . ARG B 1 202 ? 20.328 7.539 -8.391 1 97.56 202 ARG B CA 1
ATOM 5780 C C . ARG B 1 202 ? 20.547 6.988 -9.797 1 97.56 202 ARG B C 1
ATOM 5782 O O . ARG B 1 202 ? 21.672 6.965 -10.297 1 97.56 202 ARG B O 1
ATOM 5789 N N . TYR B 1 203 ? 19.469 6.543 -10.438 1 96.12 203 TYR B N 1
ATOM 5790 C CA . TYR B 1 203 ? 19.516 6.012 -11.789 1 96.12 203 TYR B CA 1
ATOM 5791 C C . TYR B 1 203 ? 20.031 7.062 -12.766 1 96.12 203 TYR B C 1
ATOM 5793 O O . TYR B 1 203 ? 20.812 6.75 -13.68 1 96.12 203 TYR B O 1
ATOM 5801 N N . MET B 1 204 ? 19.656 8.289 -12.578 1 95.38 204 MET B N 1
ATOM 5802 C CA . MET B 1 204 ? 20.016 9.383 -13.477 1 95.38 204 MET B CA 1
ATOM 5803 C C . MET B 1 204 ? 21.484 9.75 -13.328 1 95.38 204 MET B C 1
ATOM 5805 O O . MET B 1 204 ? 22.109 10.234 -14.266 1 95.38 204 MET B O 1
ATOM 5809 N N . VAL B 1 205 ? 22.062 9.555 -12.117 1 95.94 205 VAL B N 1
ATOM 5810 C CA . VAL B 1 205 ? 23.484 9.773 -11.922 1 95.94 205 VAL B CA 1
ATOM 5811 C C . VAL B 1 205 ? 24.281 8.75 -12.719 1 95.94 205 VAL B C 1
ATOM 5813 O O . VAL B 1 205 ? 25.25 9.094 -13.398 1 95.94 205 VAL B O 1
ATOM 5816 N N . ASN B 1 206 ? 23.906 7.512 -12.57 1 94.94 206 ASN B N 1
ATOM 5817 C CA . ASN B 1 206 ? 24.516 6.41 -13.305 1 94.94 206 ASN B CA 1
ATOM 5818 C C . ASN B 1 206 ? 23.562 5.215 -13.414 1 94.94 206 ASN B C 1
ATOM 5820 O O . ASN B 1 206 ? 23.203 4.605 -12.406 1 94.94 206 ASN B O 1
ATOM 5824 N N . GLU B 1 207 ? 23.172 4.82 -14.555 1 93.06 207 GLU B N 1
ATOM 5825 C CA . GLU B 1 207 ? 22.234 3.73 -14.781 1 93.06 207 GLU B CA 1
ATOM 5826 C C . GLU B 1 207 ? 22.781 2.402 -14.273 1 93.06 207 GLU B C 1
ATOM 5828 O O . GLU B 1 207 ? 22.031 1.471 -14 1 93.06 207 GLU B O 1
ATOM 5833 N N . ASP B 1 208 ? 24.094 2.344 -14.062 1 94.06 208 ASP B N 1
ATOM 5834 C CA . ASP B 1 208 ? 24.766 1.122 -13.641 1 94.06 208 ASP B CA 1
ATOM 5835 C C . ASP B 1 208 ? 24.344 0.708 -12.234 1 94.06 208 ASP B C 1
ATOM 5837 O O . ASP B 1 208 ? 24.484 -0.455 -11.852 1 94.06 208 ASP B O 1
ATOM 5841 N N . TYR B 1 209 ? 23.812 1.657 -11.461 1 94.69 209 TYR B N 1
ATOM 5842 C CA . TYR B 1 209 ? 23.375 1.349 -10.102 1 94.69 209 TYR B CA 1
ATOM 5843 C C . TYR B 1 209 ? 22.281 0.293 -10.109 1 94.69 209 TYR B C 1
ATOM 5845 O O . TYR B 1 209 ? 22.141 -0.482 -9.156 1 94.69 209 TYR B O 1
ATOM 5853 N N . LYS B 1 210 ? 21.453 0.264 -11.156 1 94.69 210 LYS B N 1
ATOM 5854 C CA . LYS B 1 210 ? 20.375 -0.711 -11.273 1 94.69 210 LYS B CA 1
ATOM 5855 C C . LYS B 1 210 ? 20.922 -2.135 -11.32 1 94.69 210 LYS B C 1
ATOM 5857 O O . LYS B 1 210 ? 20.391 -3.031 -10.664 1 94.69 210 LYS B O 1
ATOM 5862 N N . GLU B 1 211 ? 22 -2.383 -12.016 1 94.94 211 GLU B N 1
ATOM 5863 C CA . GLU B 1 211 ? 22.531 -3.725 -12.25 1 94.94 211 GLU B CA 1
ATOM 5864 C C . GLU B 1 211 ? 23.594 -4.086 -11.219 1 94.94 211 GLU B C 1
ATOM 5866 O O . GLU B 1 211 ? 23.656 -5.223 -10.75 1 94.94 211 GLU B O 1
ATOM 5871 N N . ASN B 1 212 ? 24.422 -3.057 -10.797 1 94.44 212 ASN B N 1
ATOM 5872 C CA . ASN B 1 212 ? 25.594 -3.393 -10 1 94.44 212 ASN B CA 1
ATOM 5873 C C . ASN B 1 212 ? 25.453 -2.883 -8.562 1 94.44 212 ASN B C 1
ATOM 5875 O O . ASN B 1 212 ? 26.281 -3.201 -7.711 1 94.44 212 ASN B O 1
ATOM 5879 N N . GLY B 1 213 ? 24.391 -2.139 -8.312 1 95.31 213 GLY B N 1
ATOM 5880 C CA . GLY B 1 213 ? 24.172 -1.639 -6.965 1 95.31 213 GLY B CA 1
ATOM 5881 C C . GLY B 1 213 ? 25.109 -0.5 -6.59 1 95.31 213 GLY B C 1
ATOM 5882 O O . GLY B 1 213 ? 25.703 0.13 -7.465 1 95.31 213 GLY B O 1
ATOM 5883 N N . ASN B 1 214 ? 25.109 -0.199 -5.328 1 95.94 214 ASN B N 1
ATOM 5884 C CA . ASN B 1 214 ? 25.859 0.943 -4.816 1 95.94 214 ASN B CA 1
ATOM 5885 C C . ASN B 1 214 ? 27.312 0.575 -4.52 1 95.94 214 ASN B C 1
ATOM 5887 O O . ASN B 1 214 ? 28.109 1.439 -4.164 1 95.94 214 ASN B O 1
ATOM 5891 N N . PHE B 1 215 ? 27.625 -0.645 -4.738 1 92.62 215 PHE B N 1
ATOM 5892 C CA . PHE B 1 215 ? 28.922 -1.123 -4.301 1 92.62 215 PHE B CA 1
ATOM 5893 C C . PHE B 1 215 ? 30.047 -0.417 -5.055 1 92.62 215 PHE B C 1
ATOM 5895 O O . PHE B 1 215 ? 29.891 -0.079 -6.23 1 92.62 215 PHE B O 1
ATOM 5902 N N . ASN B 1 216 ? 31.188 -0.128 -4.477 1 85.25 216 ASN B N 1
ATOM 5903 C CA . ASN B 1 216 ? 32.406 0.434 -5.055 1 85.25 216 ASN B CA 1
ATOM 5904 C C . ASN B 1 216 ? 32.156 1.804 -5.68 1 85.25 216 ASN B C 1
ATOM 5906 O O . ASN B 1 216 ? 32.719 2.125 -6.73 1 85.25 216 ASN B O 1
ATOM 5910 N N . SER B 1 217 ? 31.141 2.496 -5.238 1 90.38 217 SER B N 1
ATOM 5911 C CA . SER B 1 217 ? 30.844 3.857 -5.672 1 90.38 217 SER B CA 1
ATOM 5912 C C . SER B 1 217 ? 31.109 4.863 -4.559 1 90.38 217 SER B C 1
ATOM 5914 O O . SER B 1 217 ? 31.234 4.488 -3.391 1 90.38 217 SER B O 1
ATOM 5916 N N . LYS B 1 218 ? 31.344 6.086 -5.016 1 93.56 218 LYS B N 1
ATOM 5917 C CA . LYS B 1 218 ? 31.391 7.172 -4.039 1 93.56 218 LYS B CA 1
ATOM 5918 C C . LYS B 1 218 ? 30.047 7.324 -3.314 1 93.56 218 LYS B C 1
ATOM 5920 O O . LYS B 1 218 ? 29 6.992 -3.865 1 93.56 218 LYS B O 1
ATOM 5925 N N . PRO B 1 219 ? 30.125 7.844 -2.109 1 95.88 219 PRO B N 1
ATOM 5926 C CA . PRO B 1 219 ? 28.859 8.031 -1.388 1 95.88 219 PRO B CA 1
ATOM 5927 C C . PRO B 1 219 ? 27.922 9.016 -2.086 1 95.88 219 PRO B C 1
ATOM 5929 O O . PRO B 1 219 ? 28.375 10.055 -2.582 1 95.88 219 PRO B O 1
ATOM 5932 N N . LEU B 1 220 ? 26.703 8.602 -2.209 1 97.88 220 LEU B N 1
ATOM 5933 C CA . LEU B 1 220 ? 25.625 9.477 -2.684 1 97.88 220 LEU B CA 1
ATOM 5934 C C . LEU B 1 220 ? 24.969 10.211 -1.521 1 97.88 220 LEU B C 1
ATOM 5936 O O . LEU B 1 220 ? 24.594 9.594 -0.523 1 97.88 220 LEU B O 1
ATOM 5940 N N . GLN B 1 221 ? 24.828 11.531 -1.634 1 98.69 221 GLN B N 1
ATOM 5941 C CA . GLN B 1 221 ? 24.297 12.266 -0.496 1 98.69 221 GLN B CA 1
ATOM 5942 C C . GLN B 1 221 ? 23.016 13 -0.872 1 98.69 221 GLN B C 1
ATOM 5944 O O . GLN B 1 221 ? 22.891 13.539 -1.977 1 98.69 221 GLN B O 1
ATOM 5949 N N . ILE B 1 222 ? 22.062 12.977 0.028 1 98.88 222 ILE B N 1
ATOM 5950 C CA . ILE B 1 222 ? 20.766 13.648 -0.075 1 98.88 222 ILE B CA 1
ATOM 5951 C C . ILE B 1 222 ? 20.75 14.867 0.85 1 98.88 222 ILE B C 1
ATOM 5953 O O . ILE B 1 222 ? 21.141 14.773 2.014 1 98.88 222 ILE B O 1
ATOM 5957 N N . PHE B 1 223 ? 20.297 16 0.333 1 98.94 223 PHE B N 1
ATOM 5958 C CA . PHE B 1 223 ? 20.234 17.234 1.116 1 98.94 223 PHE B CA 1
ATOM 5959 C C . PHE B 1 223 ? 18.781 17.609 1.395 1 98.94 223 PHE B C 1
ATOM 5961 O O . PHE B 1 223 ? 17.969 17.703 0.471 1 98.94 223 PHE B O 1
ATOM 5968 N N . THR B 1 224 ? 18.438 17.797 2.598 1 98.81 224 THR B N 1
ATOM 5969 C CA . THR B 1 224 ? 17.078 18.172 2.996 1 98.81 224 THR B CA 1
ATOM 5970 C C . THR B 1 224 ? 17.109 18.953 4.301 1 98.81 224 THR B C 1
ATOM 5972 O O . THR B 1 224 ? 18.109 18.953 5.023 1 98.81 224 THR B O 1
ATOM 5975 N N . SER B 1 225 ? 16.109 19.703 4.605 1 98.31 225 SER B N 1
ATOM 5976 C CA . SER B 1 225 ? 16.078 20.516 5.812 1 98.31 225 SER B CA 1
ATOM 5977 C C . SER B 1 225 ? 16.062 19.641 7.066 1 98.31 225 SER B C 1
ATOM 5979 O O . SER B 1 225 ? 15.703 18.469 7.008 1 98.31 225 SER B O 1
ATOM 5981 N N . ASP B 1 226 ? 16.422 20.188 8.18 1 96.75 226 ASP B N 1
ATOM 5982 C CA . ASP B 1 226 ? 16.391 19.484 9.461 1 96.75 226 ASP B CA 1
ATOM 5983 C C . ASP B 1 226 ? 14.961 19.344 9.977 1 96.75 226 ASP B C 1
ATOM 5985 O O . ASP B 1 226 ? 14.727 18.703 11.008 1 96.75 226 ASP B O 1
ATOM 5989 N N . GLN B 1 227 ? 13.969 19.844 9.195 1 95.94 227 GLN B N 1
ATOM 5990 C CA . GLN B 1 227 ? 12.555 19.703 9.531 1 95.94 227 GLN B CA 1
ATOM 5991 C C . GLN B 1 227 ? 11.875 18.703 8.594 1 95.94 227 GLN B C 1
ATOM 5993 O O . GLN B 1 227 ? 10.656 18.516 8.664 1 95.94 227 GLN B O 1
ATOM 5998 N N . SER B 1 228 ? 12.711 18.078 7.754 1 95.38 228 SER B N 1
ATOM 5999 C CA . SER B 1 228 ? 12.156 17.172 6.766 1 95.38 228 SER B CA 1
ATOM 6000 C C . SER B 1 228 ? 11.57 15.922 7.43 1 95.38 228 SER B C 1
ATOM 6002 O O . SER B 1 228 ? 11.867 15.641 8.594 1 95.38 228 SER B O 1
ATOM 6004 N N . HIS B 1 229 ? 10.727 15.297 6.707 1 92.62 229 HIS B N 1
ATOM 6005 C CA . HIS B 1 229 ? 10.078 14.078 7.188 1 92.62 229 HIS B CA 1
ATOM 6006 C C . HIS B 1 229 ? 11.086 12.945 7.332 1 92.62 229 HIS B C 1
ATOM 6008 O O . HIS B 1 229 ? 11.992 12.805 6.508 1 92.62 229 HIS B O 1
ATOM 6014 N N . TYR B 1 230 ? 10.953 12.117 8.273 1 90.56 230 TYR B N 1
ATOM 6015 C CA . TYR B 1 230 ? 11.898 11.055 8.617 1 90.56 230 TYR B CA 1
ATOM 6016 C C . TYR B 1 230 ? 11.914 9.977 7.539 1 90.56 230 TYR B C 1
ATOM 6018 O O . TYR B 1 230 ? 12.805 9.117 7.527 1 90.56 230 TYR B O 1
ATOM 6026 N N . SER B 1 231 ? 10.953 9.969 6.633 1 91.62 231 SER B N 1
ATOM 6027 C CA . SER B 1 231 ? 10.914 8.992 5.551 1 91.62 231 SER B CA 1
ATOM 6028 C C . SER B 1 231 ? 12.195 9.031 4.727 1 91.62 231 SER B C 1
ATOM 6030 O O . SER B 1 231 ? 12.609 8.023 4.156 1 91.62 231 SER B O 1
ATOM 6032 N N . LEU B 1 232 ? 12.836 10.141 4.633 1 95.12 232 LEU B N 1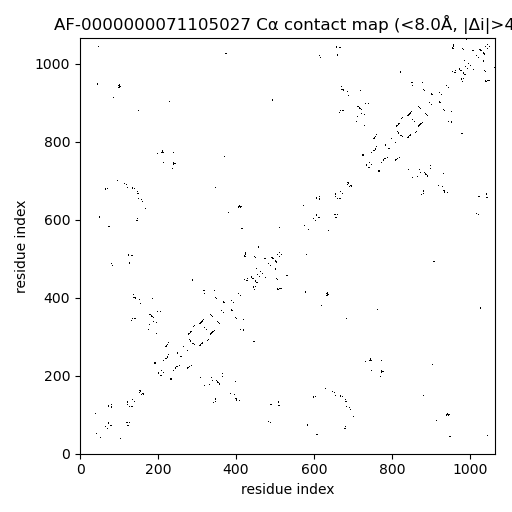
ATOM 6033 C CA . LEU B 1 232 ? 14.07 10.25 3.869 1 95.12 232 LEU B CA 1
ATOM 6034 C C . LEU B 1 232 ? 15.203 9.492 4.555 1 95.12 232 LEU B C 1
ATOM 6036 O O . LEU B 1 232 ? 16.047 8.883 3.889 1 95.12 232 LEU B O 1
ATOM 6040 N N . LEU B 1 233 ? 15.219 9.555 5.902 1 94.31 233 LEU B N 1
ATOM 6041 C CA . LEU B 1 233 ? 16.203 8.766 6.648 1 94.31 233 LEU B CA 1
ATOM 6042 C C . LEU B 1 233 ? 15.945 7.273 6.477 1 94.31 233 LEU B C 1
ATOM 6044 O O . LEU B 1 233 ? 16.859 6.516 6.145 1 94.31 233 LEU B O 1
ATOM 6048 N N . LYS B 1 234 ? 14.75 6.895 6.633 1 93.25 234 LYS B N 1
ATOM 6049 C CA . LYS B 1 234 ? 14.375 5.488 6.484 1 93.25 234 LYS B CA 1
ATOM 6050 C C . LYS B 1 234 ? 14.625 5.004 5.059 1 93.25 234 LYS B C 1
ATOM 6052 O O . LYS B 1 234 ? 15.117 3.891 4.855 1 93.25 234 LYS B O 1
ATOM 6057 N N . GLY B 1 235 ? 14.211 5.805 4.109 1 94.88 235 GLY B N 1
ATOM 6058 C CA . GLY B 1 235 ? 14.391 5.453 2.711 1 94.88 235 GLY B CA 1
ATOM 6059 C C . GLY B 1 235 ? 15.852 5.316 2.316 1 94.88 235 GLY B C 1
ATOM 6060 O O . GLY B 1 235 ? 16.219 4.414 1.555 1 94.88 235 GLY B O 1
ATOM 6061 N N . SER B 1 236 ? 16.703 6.215 2.83 1 97 236 SER B N 1
ATOM 6062 C CA . SER B 1 236 ? 18.125 6.152 2.516 1 97 236 SER B CA 1
ATOM 6063 C C . SER B 1 236 ? 18.75 4.883 3.074 1 97 236 SER B C 1
ATOM 6065 O O . SER B 1 236 ? 19.609 4.266 2.424 1 97 236 SER B O 1
ATOM 6067 N N . ALA B 1 237 ? 18.375 4.535 4.305 1 95.88 237 ALA B N 1
ATOM 6068 C CA . ALA B 1 237 ? 18.844 3.277 4.879 1 95.88 237 ALA B CA 1
ATOM 6069 C C . ALA B 1 237 ? 18.359 2.086 4.059 1 95.88 237 ALA B C 1
ATOM 6071 O O . ALA B 1 237 ? 19.141 1.192 3.729 1 95.88 237 ALA B O 1
ATOM 6072 N N . PHE B 1 238 ? 17.141 2.092 3.697 1 96.44 238 PHE B N 1
ATOM 6073 C CA . PHE B 1 238 ? 16.484 0.999 2.98 1 96.44 238 PHE B CA 1
ATOM 6074 C C . PHE B 1 238 ? 17.109 0.825 1.595 1 96.44 238 PHE B C 1
ATOM 6076 O O . PHE B 1 238 ? 17.344 -0.301 1.15 1 96.44 238 PHE B O 1
ATOM 6083 N N . LEU B 1 239 ? 17.406 1.914 0.903 1 97.44 239 LEU B N 1
ATOM 6084 C CA . LEU B 1 239 ? 17.891 1.892 -0.472 1 97.44 239 LEU B CA 1
ATOM 6085 C C . LEU B 1 239 ? 19.406 1.667 -0.512 1 97.44 239 LEU B C 1
ATOM 6087 O O . LEU B 1 239 ? 20 1.673 -1.587 1 97.44 239 LEU B O 1
ATOM 6091 N N . GLY B 1 240 ? 20.062 1.529 0.665 1 97.31 240 GLY B N 1
ATOM 6092 C CA . GLY B 1 240 ? 21.484 1.229 0.728 1 97.31 240 GLY B CA 1
ATOM 6093 C C . GLY B 1 240 ? 22.359 2.463 0.63 1 97.31 240 GLY B C 1
ATOM 6094 O O . GLY B 1 240 ? 23.547 2.359 0.351 1 97.31 240 GLY B O 1
ATOM 6095 N N . ILE B 1 241 ? 21.75 3.604 0.778 1 97.62 241 ILE B N 1
ATOM 6096 C CA . ILE B 1 241 ? 22.5 4.855 0.78 1 97.62 241 ILE B CA 1
ATOM 6097 C C . ILE B 1 241 ? 23.031 5.137 2.182 1 97.62 241 ILE B C 1
ATOM 6099 O O . ILE B 1 241 ? 24.172 5.578 2.34 1 97.62 241 ILE B O 1
ATOM 6103 N N . GLY B 1 242 ? 22.219 4.84 3.178 1 96.62 242 GLY B N 1
ATOM 6104 C CA . GLY B 1 242 ? 22.625 5.039 4.559 1 96.62 242 GLY B CA 1
ATOM 6105 C C . GLY B 1 242 ? 22.172 6.371 5.125 1 96.62 242 GLY B C 1
ATOM 6106 O O . GLY B 1 242 ? 22.156 7.379 4.418 1 96.62 242 GLY B O 1
ATOM 6107 N N . THR B 1 243 ? 21.891 6.387 6.426 1 96.44 243 THR B N 1
ATOM 6108 C CA . THR B 1 243 ? 21.328 7.574 7.07 1 96.44 243 THR B CA 1
ATOM 6109 C C . THR B 1 243 ? 22.391 8.672 7.184 1 96.44 243 THR B C 1
ATOM 6111 O O . THR B 1 243 ? 22.062 9.859 7.172 1 96.44 243 THR B O 1
ATOM 6114 N N . ASN B 1 244 ? 23.672 8.352 7.254 1 96.62 244 ASN B N 1
ATOM 6115 C CA . ASN B 1 244 ? 24.75 9.32 7.367 1 96.62 244 ASN B CA 1
ATOM 6116 C C . ASN B 1 244 ? 24.906 10.133 6.09 1 96.62 244 ASN B C 1
ATOM 6118 O O . ASN B 1 244 ? 25.578 11.164 6.082 1 96.62 244 ASN B O 1
ATOM 6122 N N . ASN B 1 245 ? 24.297 9.664 5.078 1 97.94 245 ASN B N 1
ATOM 6123 C CA . ASN B 1 245 ? 24.406 10.352 3.799 1 97.94 245 ASN B CA 1
ATOM 6124 C C . ASN B 1 245 ? 23.188 11.242 3.535 1 97.94 245 ASN B C 1
ATOM 6126 O O . ASN B 1 245 ? 23 11.734 2.42 1 97.94 245 ASN B O 1
ATOM 6130 N N . VAL B 1 246 ? 22.328 11.398 4.527 1 98.38 246 VAL B N 1
ATOM 6131 C CA . VAL B 1 246 ? 21.297 12.43 4.531 1 98.38 246 VAL B CA 1
ATOM 6132 C C . VAL B 1 246 ? 21.797 13.656 5.289 1 98.38 246 VAL B C 1
ATOM 6134 O O . VAL B 1 246 ? 21.875 13.641 6.52 1 98.38 246 VAL B O 1
ATOM 6137 N N . ILE B 1 247 ? 22.094 14.68 4.535 1 98.75 247 ILE B N 1
ATOM 6138 C CA . ILE B 1 247 ? 22.672 15.883 5.117 1 98.75 247 ILE B CA 1
ATOM 6139 C C . ILE B 1 247 ? 21.562 16.859 5.48 1 98.75 247 ILE B C 1
ATOM 6141 O O . ILE B 1 247 ? 20.844 17.344 4.605 1 98.75 247 ILE B O 1
ATOM 6145 N N . LYS B 1 248 ? 21.469 17.156 6.723 1 98.31 248 LYS B N 1
ATOM 6146 C CA . LYS B 1 248 ? 20.438 18.062 7.223 1 98.31 248 LYS B CA 1
ATOM 6147 C C . LYS B 1 248 ? 20.859 19.516 7.082 1 98.31 248 LYS B C 1
ATOM 6149 O O . LYS B 1 248 ? 21.953 19.891 7.539 1 98.31 248 LYS B O 1
ATOM 6154 N N . ILE B 1 249 ? 20.016 20.25 6.469 1 98.81 249 ILE B N 1
ATOM 6155 C CA . ILE B 1 249 ? 20.297 21.672 6.223 1 98.81 249 ILE B CA 1
ATOM 6156 C C . ILE B 1 249 ? 19.547 22.516 7.25 1 98.81 249 ILE B C 1
ATOM 6158 O O . ILE B 1 249 ? 18.375 22.281 7.535 1 98.81 249 ILE B O 1
ATOM 6162 N N . GLU B 1 250 ? 20.172 23.547 7.668 1 98.25 250 GLU B N 1
ATOM 6163 C CA . GLU B 1 250 ? 19.594 24.469 8.648 1 98.25 250 GLU B CA 1
ATOM 6164 C C . GLU B 1 250 ? 18.359 25.172 8.086 1 98.25 250 GLU B C 1
ATOM 6166 O O . GLU B 1 250 ? 18.297 25.453 6.895 1 98.25 250 GLU B O 1
ATOM 6171 N N . THR B 1 251 ? 17.438 25.438 8.984 1 98.12 251 THR B N 1
ATOM 6172 C CA . THR B 1 251 ? 16.203 26.156 8.617 1 98.12 251 THR B CA 1
ATOM 6173 C C . THR B 1 251 ? 16.141 27.5 9.312 1 98.12 251 THR B C 1
ATOM 6175 O O . THR B 1 251 ? 16.859 27.75 10.281 1 98.12 251 THR B O 1
ATOM 6178 N N . ASP B 1 252 ? 15.352 28.391 8.789 1 97.44 252 ASP B N 1
ATOM 6179 C CA . ASP B 1 252 ? 15.156 29.703 9.398 1 97.44 252 ASP B CA 1
ATOM 6180 C C . ASP B 1 252 ? 14.156 29.641 10.555 1 97.44 252 ASP B C 1
ATOM 6182 O O . ASP B 1 252 ? 13.773 28.547 10.984 1 97.44 252 ASP B O 1
ATOM 6186 N N . LYS B 1 253 ? 13.742 30.781 11.055 1 94.81 253 LYS B N 1
ATOM 6187 C CA . LYS B 1 253 ? 12.906 30.844 12.242 1 94.81 253 LYS B CA 1
ATOM 6188 C C . LYS B 1 253 ? 11.516 30.281 11.969 1 94.81 253 LYS B C 1
ATOM 6190 O O . LYS B 1 253 ? 10.797 29.906 12.906 1 94.81 253 LYS B O 1
ATOM 6195 N N . ASN B 1 254 ? 11.18 30.172 10.711 1 94.69 254 ASN B N 1
ATOM 6196 C CA . ASN B 1 254 ? 9.867 29.641 10.352 1 94.69 254 ASN B CA 1
ATOM 6197 C C . ASN B 1 254 ? 9.953 28.172 9.938 1 94.69 254 ASN B C 1
ATOM 6199 O O . ASN B 1 254 ? 8.953 27.594 9.508 1 94.69 254 ASN B O 1
ATOM 6203 N N . GLY B 1 255 ? 11.125 27.609 10.039 1 96.25 255 GLY B N 1
ATOM 6204 C CA . GLY B 1 255 ? 11.305 26.188 9.742 1 96.25 255 GLY B CA 1
ATOM 6205 C C . GLY B 1 255 ? 11.594 25.922 8.273 1 96.25 255 GLY B C 1
ATOM 6206 O O . GLY B 1 255 ? 11.5 24.781 7.816 1 96.25 255 GLY B O 1
ATOM 6207 N N . ARG B 1 256 ? 11.961 26.953 7.469 1 98.12 256 ARG B N 1
ATOM 6208 C CA . ARG B 1 256 ? 12.219 26.812 6.039 1 98.12 256 ARG B CA 1
ATOM 6209 C C . ARG B 1 256 ? 13.711 26.625 5.777 1 98.12 256 ARG B C 1
ATOM 6211 O O . ARG B 1 256 ? 14.547 27.266 6.41 1 98.12 256 ARG B O 1
ATOM 6218 N N . MET B 1 257 ? 13.969 25.797 4.777 1 98.69 257 MET B N 1
ATOM 6219 C CA . MET B 1 257 ? 15.359 25.547 4.414 1 98.69 257 MET B CA 1
ATOM 6220 C C . MET B 1 257 ? 16.062 26.844 4.035 1 98.69 257 MET B C 1
ATOM 6222 O O . MET B 1 257 ? 15.523 27.656 3.273 1 98.69 257 MET B O 1
ATOM 6226 N N . ILE B 1 258 ? 17.281 27.062 4.621 1 98.88 258 ILE B N 1
ATOM 6227 C CA . ILE B 1 258 ? 18.094 28.219 4.266 1 98.88 258 ILE B CA 1
ATOM 6228 C C . ILE B 1 258 ? 18.906 27.922 3.008 1 98.88 258 ILE B C 1
ATOM 6230 O O . ILE B 1 258 ? 19.812 27.094 3.035 1 98.88 258 ILE B O 1
ATOM 6234 N N . PRO B 1 259 ? 18.656 28.594 1.922 1 98.81 259 PRO B N 1
ATOM 6235 C CA . PRO B 1 259 ? 19.344 28.281 0.661 1 98.81 259 PRO B CA 1
ATOM 6236 C C . PRO B 1 259 ? 20.859 28.422 0.766 1 98.81 259 PRO B C 1
ATOM 6238 O O . PRO B 1 259 ? 21.594 27.594 0.22 1 98.81 259 PRO B O 1
ATOM 6241 N N . GLU B 1 260 ? 21.375 29.438 1.479 1 98.75 260 GLU B N 1
ATOM 6242 C CA . GLU B 1 260 ? 22.812 29.625 1.629 1 98.75 260 GLU B CA 1
ATOM 6243 C C . GLU B 1 260 ? 23.453 28.438 2.342 1 98.75 260 GLU B C 1
ATOM 6245 O O . GLU B 1 260 ? 24.562 28.016 1.988 1 98.75 260 GLU B O 1
ATOM 6250 N N . ALA B 1 261 ? 22.797 27.953 3.299 1 98.88 261 ALA B N 1
ATOM 6251 C CA . ALA B 1 261 ? 23.281 26.766 4.008 1 98.88 261 ALA B CA 1
ATOM 6252 C C . ALA B 1 261 ? 23.312 25.547 3.09 1 98.88 261 ALA B C 1
ATOM 6254 O O . ALA B 1 261 ? 24.234 24.734 3.17 1 98.88 261 ALA B O 1
ATOM 6255 N N . LEU B 1 262 ? 22.344 25.422 2.246 1 98.94 262 LEU B N 1
ATOM 6256 C CA . LEU B 1 262 ? 22.297 24.359 1.263 1 98.94 262 LEU B CA 1
ATOM 6257 C C . LEU B 1 262 ? 23.484 24.438 0.309 1 98.94 262 LEU B C 1
ATOM 6259 O O . LEU B 1 262 ? 24.156 23.438 0.054 1 98.94 262 LEU B O 1
ATOM 6263 N N . ASP B 1 263 ? 23.688 25.625 -0.193 1 98.81 263 ASP B N 1
ATOM 6264 C CA . ASP B 1 263 ? 24.797 25.859 -1.12 1 98.81 263 ASP B CA 1
ATOM 6265 C C . ASP B 1 263 ? 26.125 25.438 -0.498 1 98.81 263 ASP B C 1
ATOM 6267 O O . ASP B 1 263 ? 26.938 24.75 -1.134 1 98.81 263 ASP B O 1
ATOM 6271 N N . ARG B 1 264 ? 26.359 25.797 0.768 1 98.75 264 ARG B N 1
ATOM 6272 C CA . ARG B 1 264 ? 27.594 25.453 1.485 1 98.75 264 ARG B CA 1
ATOM 6273 C C . ARG B 1 264 ? 27.703 23.953 1.678 1 98.75 264 ARG B C 1
ATOM 6275 O O . ARG B 1 264 ? 28.797 23.391 1.521 1 98.75 264 ARG B O 1
ATOM 6282 N N . ALA B 1 265 ? 26.625 23.359 2.014 1 98.81 265 ALA B N 1
ATOM 6283 C CA . ALA B 1 265 ? 26.641 21.922 2.277 1 98.81 265 ALA B CA 1
ATOM 6284 C C . ALA B 1 265 ? 26.984 21.125 1.016 1 98.81 265 ALA B C 1
ATOM 6286 O O . ALA B 1 265 ? 27.734 20.156 1.071 1 98.81 265 ALA B O 1
ATOM 6287 N N . ILE B 1 266 ? 26.422 21.516 -0.103 1 98.75 266 ILE B N 1
ATOM 6288 C CA . ILE B 1 266 ? 26.672 20.844 -1.368 1 98.75 266 ILE B CA 1
ATOM 6289 C C . ILE B 1 266 ? 28.141 21.016 -1.767 1 98.75 266 ILE B C 1
ATOM 6291 O O . ILE B 1 266 ? 28.797 20.047 -2.18 1 98.75 266 ILE B O 1
ATOM 6295 N N . SER B 1 267 ? 28.625 22.234 -1.63 1 98.44 267 SER B N 1
ATOM 6296 C CA . SER B 1 267 ? 30.031 22.5 -1.933 1 98.44 267 SER B CA 1
ATOM 6297 C C . SER B 1 267 ? 30.953 21.656 -1.066 1 98.44 267 SER B C 1
ATOM 6299 O O . SER B 1 267 ? 31.922 21.078 -1.562 1 98.44 267 SER B O 1
ATOM 6301 N N . ALA B 1 268 ? 30.672 21.562 0.139 1 98.44 268 ALA B N 1
ATOM 6302 C CA . ALA B 1 268 ? 31.469 20.766 1.07 1 98.44 268 ALA B CA 1
ATOM 6303 C C . ALA B 1 268 ? 31.438 19.297 0.698 1 98.44 268 ALA B C 1
ATOM 6305 O O . ALA B 1 268 ? 32.438 18.594 0.799 1 98.44 268 ALA B O 1
ATOM 6306 N N . ALA B 1 269 ? 30.281 18.797 0.338 1 98.12 269 ALA B N 1
ATOM 6307 C CA . ALA B 1 269 ? 30.141 17.406 -0.054 1 98.12 269 ALA B CA 1
ATOM 6308 C C . ALA B 1 269 ? 31 17.078 -1.265 1 98.12 269 ALA B C 1
ATOM 6310 O O . ALA B 1 269 ? 31.672 16.031 -1.292 1 98.12 269 ALA B O 1
ATOM 6311 N N . LYS B 1 270 ? 30.953 17.906 -2.201 1 97.5 270 LYS B N 1
ATOM 6312 C CA . LYS B 1 270 ? 31.766 17.719 -3.398 1 97.5 270 LYS B CA 1
ATOM 6313 C C . LYS B 1 270 ? 33.25 17.734 -3.059 1 97.5 270 LYS B C 1
ATOM 6315 O O . LYS B 1 270 ? 34.031 16.906 -3.559 1 97.5 270 LYS B O 1
ATOM 6320 N N . LEU B 1 271 ? 33.625 18.578 -2.225 1 97.44 271 LEU B N 1
ATOM 6321 C CA . LEU B 1 271 ? 35.031 18.703 -1.811 1 97.44 271 LEU B CA 1
ATOM 6322 C C . LEU B 1 271 ? 35.5 17.453 -1.061 1 97.44 271 LEU B C 1
ATOM 6324 O O . LEU B 1 271 ? 36.656 17.047 -1.155 1 97.44 271 LEU B O 1
ATOM 6328 N N . ASN B 1 272 ? 34.594 16.828 -0.381 1 96.81 272 ASN B N 1
ATOM 6329 C CA . ASN B 1 272 ? 34.906 15.648 0.419 1 96.81 272 ASN B CA 1
ATOM 6330 C C . ASN B 1 272 ? 34.781 14.367 -0.391 1 96.81 272 ASN B C 1
ATOM 6332 O O . ASN B 1 272 ? 34.875 13.266 0.158 1 96.81 272 ASN B O 1
ATOM 6336 N N . GLY B 1 273 ? 34.406 14.5 -1.668 1 95.81 273 GLY B N 1
ATOM 6337 C CA . GLY B 1 273 ? 34.469 13.375 -2.58 1 95.81 273 GLY B CA 1
ATOM 6338 C C . GLY B 1 273 ? 33.125 12.656 -2.705 1 95.81 273 GLY B C 1
ATOM 6339 O O . GLY B 1 273 ? 33.031 11.602 -3.334 1 95.81 273 GLY B O 1
ATOM 6340 N N . ALA B 1 274 ? 32.094 13.234 -2.094 1 97.44 274 ALA B N 1
ATOM 6341 C CA . ALA B 1 274 ? 30.766 12.641 -2.23 1 97.44 274 ALA B CA 1
ATOM 6342 C C . ALA B 1 274 ? 30.078 13.133 -3.502 1 97.44 274 ALA B C 1
ATOM 6344 O O . ALA B 1 274 ? 30.5 14.117 -4.105 1 97.44 274 ALA B O 1
ATOM 6345 N N . ILE B 1 275 ? 29.125 12.414 -3.951 1 97.69 275 ILE B N 1
ATOM 6346 C CA . ILE B 1 275 ? 28.281 12.828 -5.074 1 97.69 275 ILE B CA 1
ATOM 6347 C C . ILE B 1 275 ? 26.969 13.414 -4.559 1 97.69 275 ILE B C 1
ATOM 6349 O O . ILE B 1 275 ? 26.188 12.719 -3.92 1 97.69 275 ILE B O 1
ATOM 6353 N N . PRO B 1 276 ? 26.75 14.734 -4.754 1 98.56 276 PRO B N 1
ATOM 6354 C CA . PRO B 1 276 ? 25.422 15.258 -4.441 1 98.56 276 PRO B CA 1
ATOM 6355 C C . PRO B 1 276 ? 24.328 14.648 -5.309 1 98.56 276 PRO B C 1
ATOM 6357 O O . PRO B 1 276 ? 24.219 14.977 -6.496 1 98.56 276 PRO B O 1
ATOM 6360 N N . LEU B 1 277 ? 23.516 13.859 -4.703 1 98.38 277 LEU B N 1
ATOM 6361 C CA . LEU B 1 277 ? 22.516 13.07 -5.434 1 98.38 277 LEU B CA 1
ATOM 6362 C C . LEU B 1 277 ? 21.266 13.898 -5.703 1 98.38 277 LEU B C 1
ATOM 6364 O O . LEU B 1 277 ? 20.766 13.922 -6.828 1 98.38 277 LEU B O 1
ATOM 6368 N N . MET B 1 278 ? 20.719 14.453 -4.613 1 98.69 278 MET B N 1
ATOM 6369 C CA . MET B 1 278 ? 19.422 15.117 -4.742 1 98.69 278 MET B CA 1
ATOM 6370 C C . MET B 1 278 ? 19.203 16.094 -3.596 1 98.69 278 MET B C 1
ATOM 6372 O O . MET B 1 278 ? 19.797 15.953 -2.523 1 98.69 278 MET B O 1
ATOM 6376 N N . VAL B 1 279 ? 18.453 17.141 -3.893 1 98.94 279 VAL B N 1
ATOM 6377 C CA . VAL B 1 279 ? 17.906 18.047 -2.885 1 98.94 279 VAL B CA 1
ATOM 6378 C C . VAL B 1 279 ? 16.406 17.781 -2.719 1 98.94 279 VAL B C 1
ATOM 6380 O O . VAL B 1 279 ? 15.672 17.703 -3.707 1 98.94 279 VAL B O 1
ATOM 6383 N N . VAL B 1 280 ? 15.969 17.578 -1.485 1 98.94 280 VAL B N 1
ATOM 6384 C CA . VAL B 1 280 ? 14.547 17.422 -1.189 1 98.94 280 VAL B CA 1
ATOM 6385 C C . VAL B 1 280 ? 14.031 18.625 -0.415 1 98.94 280 VAL B C 1
ATOM 6387 O O . VAL B 1 280 ? 14.328 18.781 0.773 1 98.94 280 VAL B O 1
ATOM 6390 N N . ALA B 1 281 ? 13.32 19.438 -1.097 1 98.94 281 ALA B N 1
ATOM 6391 C CA . ALA B 1 281 ? 12.586 20.516 -0.426 1 98.94 281 ALA B CA 1
ATOM 6392 C C . ALA B 1 281 ? 11.242 20.016 0.098 1 98.94 281 ALA B C 1
ATOM 6394 O O . ALA B 1 281 ? 10.68 19.062 -0.433 1 98.94 281 ALA B O 1
ATOM 6395 N N . THR B 1 282 ? 10.781 20.656 1.13 1 98.75 282 THR B N 1
ATOM 6396 C CA . THR B 1 282 ? 9.492 20.266 1.704 1 98.75 282 THR B CA 1
ATOM 6397 C C . THR B 1 282 ? 8.469 21.375 1.548 1 98.75 282 THR B C 1
ATOM 6399 O O . THR B 1 282 ? 8.758 22.547 1.842 1 98.75 282 THR B O 1
ATOM 6402 N N . SER B 1 283 ? 7.367 21.047 0.996 1 98.69 283 SER B N 1
ATOM 6403 C CA . SER B 1 283 ? 6.219 21.938 0.964 1 98.69 283 SER B CA 1
ATOM 6404 C C . SER B 1 283 ? 5.156 21.516 1.972 1 98.69 283 SER B C 1
ATOM 6406 O O . SER B 1 283 ? 4.262 20.734 1.646 1 98.69 283 SER B O 1
ATOM 6408 N N . GLY B 1 284 ? 5.191 22.203 3.096 1 98.06 284 GLY B N 1
ATOM 6409 C CA . GLY B 1 284 ? 4.352 21.797 4.207 1 98.06 284 GLY B CA 1
ATOM 6410 C C . GLY B 1 284 ? 5 20.75 5.094 1 98.06 284 GLY B C 1
ATOM 6411 O O . GLY B 1 284 ? 4.621 19.562 5.059 1 98.06 284 GLY B O 1
ATOM 6412 N N . THR B 1 285 ? 5.984 21.203 5.914 1 97.12 285 THR B N 1
ATOM 6413 C CA . THR B 1 285 ? 6.621 20.266 6.832 1 97.12 285 THR B CA 1
ATOM 6414 C C . THR B 1 285 ? 5.602 19.703 7.816 1 97.12 285 THR B C 1
ATOM 6416 O O . THR B 1 285 ? 4.598 20.344 8.117 1 97.12 285 THR B O 1
ATOM 6419 N N . THR B 1 286 ? 5.875 18.547 8.328 1 92.75 286 THR B N 1
ATOM 6420 C CA . THR B 1 286 ? 4.934 17.781 9.133 1 92.75 286 THR B CA 1
ATOM 6421 C C . THR B 1 286 ? 4.543 18.547 10.391 1 92.75 286 THR B C 1
ATOM 6423 O O . THR B 1 286 ? 3.375 18.547 10.789 1 92.75 286 THR B O 1
ATOM 6426 N N . VAL B 1 287 ? 5.523 19.188 11.008 1 94.56 287 VAL B N 1
ATOM 6427 C CA . VAL B 1 287 ? 5.273 19.75 12.328 1 94.56 287 VAL B CA 1
ATOM 6428 C C . VAL B 1 287 ? 4.848 21.219 12.188 1 94.56 287 VAL B C 1
ATOM 6430 O O . VAL B 1 287 ? 3.717 21.578 12.523 1 94.56 287 VAL B O 1
ATOM 6433 N N . TYR B 1 288 ? 5.648 22.031 11.516 1 96.38 288 TYR B N 1
ATOM 6434 C CA . TYR B 1 288 ? 5.402 23.469 11.469 1 96.38 288 TYR B CA 1
ATOM 6435 C C . TYR B 1 288 ? 4.543 23.844 10.266 1 96.38 288 TYR B C 1
ATOM 6437 O O . TYR B 1 288 ? 3.951 24.922 10.219 1 96.38 288 TYR B O 1
ATOM 6445 N N . GLY B 1 289 ? 4.473 22.953 9.297 1 97.5 289 GLY B N 1
ATOM 6446 C CA . GLY B 1 289 ? 3.791 23.312 8.062 1 97.5 289 GLY B CA 1
ATOM 6447 C C . GLY B 1 289 ? 4.555 24.328 7.234 1 97.5 289 GLY B C 1
ATOM 6448 O O . GLY B 1 289 ? 3.949 25.125 6.516 1 97.5 289 GLY B O 1
ATOM 6449 N N . ALA B 1 290 ? 5.832 24.312 7.289 1 98.12 290 ALA B N 1
ATOM 6450 C CA . ALA B 1 290 ? 6.672 25.297 6.613 1 98.12 290 ALA B CA 1
ATOM 6451 C C . ALA B 1 290 ? 6.816 24.969 5.129 1 98.12 290 ALA B C 1
ATOM 6453 O O . ALA B 1 290 ? 6.918 23.797 4.754 1 98.12 290 ALA B O 1
ATOM 6454 N N . TYR B 1 291 ? 6.867 25.984 4.273 1 98.69 291 TYR B N 1
ATOM 6455 C CA . TYR B 1 291 ? 7.117 25.859 2.844 1 98.69 291 TYR B CA 1
ATOM 6456 C C . TYR B 1 291 ? 8.516 26.359 2.492 1 98.69 291 TYR B C 1
ATOM 6458 O O . TYR B 1 291 ? 8.797 27.562 2.574 1 98.69 291 TYR B O 1
ATOM 6466 N N . ASP B 1 292 ? 9.375 25.484 2.066 1 98.88 292 ASP B N 1
ATOM 6467 C CA . ASP B 1 292 ? 10.727 25.859 1.657 1 98.88 292 ASP B CA 1
ATOM 6468 C C . ASP B 1 292 ? 10.695 26.781 0.443 1 98.88 292 ASP B C 1
ATOM 6470 O O . ASP B 1 292 ? 9.766 26.734 -0.365 1 98.88 292 ASP B O 1
ATOM 6474 N N . PRO B 1 293 ? 11.719 27.688 0.324 1 98.81 293 PRO B N 1
ATOM 6475 C CA . PRO B 1 293 ? 11.766 28.578 -0.831 1 98.81 293 PRO B CA 1
ATOM 6476 C C . PRO B 1 293 ? 12.195 27.875 -2.113 1 98.81 293 PRO B C 1
ATOM 6478 O O . PRO B 1 293 ? 13.383 27.891 -2.465 1 98.81 293 PRO B O 1
ATOM 6481 N N . LEU B 1 294 ? 11.281 27.391 -2.889 1 98.88 294 LEU B N 1
ATOM 6482 C CA . LEU B 1 294 ? 11.508 26.453 -3.98 1 98.88 294 LEU B CA 1
ATOM 6483 C C . LEU B 1 294 ? 12.336 27.094 -5.09 1 98.88 294 LEU B C 1
ATOM 6485 O O . LEU B 1 294 ? 13.227 26.469 -5.656 1 98.88 294 LEU B O 1
ATOM 6489 N N . ASN B 1 295 ? 12.086 28.391 -5.418 1 98.88 295 ASN B N 1
ATOM 6490 C CA . ASN B 1 295 ? 12.812 29.031 -6.5 1 98.88 295 ASN B CA 1
ATOM 6491 C C . ASN B 1 295 ? 14.297 29.156 -6.184 1 98.88 295 ASN B C 1
ATOM 6493 O O . ASN B 1 295 ? 15.148 28.875 -7.031 1 98.88 295 ASN B O 1
ATOM 6497 N N . GLU B 1 296 ? 14.648 29.578 -4.992 1 98.88 296 GLU B N 1
ATOM 6498 C CA . GLU B 1 296 ? 16.047 29.719 -4.59 1 98.88 296 GLU B CA 1
ATOM 6499 C C . GLU B 1 296 ? 16.75 28.359 -4.574 1 98.88 296 GLU B C 1
ATOM 6501 O O . GLU B 1 296 ? 17.906 28.25 -4.996 1 98.88 296 GLU B O 1
ATOM 6506 N N . ILE B 1 297 ? 16.047 27.391 -4.09 1 98.88 297 ILE B N 1
ATOM 6507 C CA . ILE B 1 297 ? 16.625 26.047 -4.031 1 98.88 297 ILE B CA 1
ATOM 6508 C C . ILE B 1 297 ? 16.828 25.516 -5.445 1 98.88 297 ILE B C 1
ATOM 6510 O O . ILE B 1 297 ? 17.844 24.875 -5.734 1 98.88 297 ILE B O 1
ATOM 6514 N N . ALA B 1 298 ? 15.836 25.734 -6.324 1 98.88 298 ALA B N 1
ATOM 6515 C CA . ALA B 1 298 ? 15.953 25.328 -7.723 1 98.88 298 ALA B CA 1
ATOM 6516 C C . ALA B 1 298 ? 17.188 25.938 -8.367 1 98.88 298 ALA B C 1
ATOM 6518 O O . ALA B 1 298 ? 17.891 25.266 -9.133 1 98.88 298 ALA B O 1
ATOM 6519 N N . ASP B 1 299 ? 17.453 27.25 -8.094 1 98.88 299 ASP B N 1
ATOM 6520 C CA . ASP B 1 299 ? 18.641 27.906 -8.617 1 98.88 299 ASP B CA 1
ATOM 6521 C C . ASP B 1 299 ? 19.922 27.156 -8.219 1 98.88 299 ASP B C 1
ATOM 6523 O O . ASP B 1 299 ? 20.828 26.984 -9.031 1 98.88 299 ASP B O 1
ATOM 6527 N N . ILE B 1 300 ? 19.984 26.75 -7.012 1 98.88 300 ILE B N 1
ATOM 6528 C CA . ILE B 1 300 ? 21.156 26.047 -6.484 1 98.88 300 ILE B CA 1
ATOM 6529 C C . ILE B 1 300 ? 21.266 24.672 -7.152 1 98.88 300 ILE B C 1
ATOM 6531 O O . ILE B 1 300 ? 22.359 24.25 -7.512 1 98.88 300 ILE B O 1
ATOM 6535 N N . CYS B 1 301 ? 20.156 23.984 -7.285 1 98.75 301 CYS B N 1
ATOM 6536 C CA . CYS B 1 301 ? 20.156 22.688 -7.945 1 98.75 301 CYS B CA 1
ATOM 6537 C C . CYS B 1 301 ? 20.672 22.797 -9.375 1 98.75 301 CYS B C 1
ATOM 6539 O O . CYS B 1 301 ? 21.422 21.938 -9.852 1 98.75 301 CYS B O 1
ATOM 6541 N N . VAL B 1 302 ? 20.234 23.844 -10.07 1 98.44 302 VAL B N 1
ATOM 6542 C CA . VAL B 1 302 ? 20.688 24.094 -11.438 1 98.44 302 VAL B CA 1
ATOM 6543 C C . VAL B 1 302 ? 22.188 24.359 -11.445 1 98.44 302 VAL B C 1
ATOM 6545 O O . VAL B 1 302 ? 22.922 23.812 -12.281 1 98.44 302 VAL B O 1
ATOM 6548 N N . LYS B 1 303 ? 22.625 25.141 -10.547 1 98.38 303 LYS B N 1
ATOM 6549 C CA . LYS B 1 303 ? 24.047 25.5 -10.422 1 98.38 303 LYS B CA 1
ATOM 6550 C C . LYS B 1 303 ? 24.922 24.25 -10.336 1 98.38 303 LYS B C 1
ATOM 6552 O O . LYS B 1 303 ? 25.984 24.188 -10.953 1 98.38 303 LYS B O 1
ATOM 6557 N N . TYR B 1 304 ? 24.531 23.234 -9.609 1 98.19 304 TYR B N 1
ATOM 6558 C CA . TYR B 1 304 ? 25.375 22.078 -9.32 1 98.19 304 TYR B CA 1
ATOM 6559 C C . TYR B 1 304 ? 24.953 20.875 -10.148 1 98.19 304 TYR B C 1
ATOM 6561 O O . TYR B 1 304 ? 25.625 19.844 -10.117 1 98.19 304 TYR B O 1
ATOM 6569 N N . GLY B 1 305 ? 23.875 20.969 -10.914 1 97.69 305 GLY B N 1
ATOM 6570 C CA . GLY B 1 305 ? 23.391 19.844 -11.695 1 97.69 305 GLY B CA 1
ATOM 6571 C C . GLY B 1 305 ? 22.859 18.703 -10.836 1 97.69 305 GLY B C 1
ATOM 6572 O O . GLY B 1 305 ? 23.203 17.547 -11.062 1 97.69 305 GLY B O 1
ATOM 6573 N N . ILE B 1 306 ? 22 19.031 -9.844 1 98.19 306 ILE B N 1
ATOM 6574 C CA . ILE B 1 306 ? 21.516 18.078 -8.867 1 98.19 306 ILE B CA 1
ATOM 6575 C C . ILE B 1 306 ? 20.016 17.891 -9.039 1 98.19 306 ILE B C 1
ATOM 6577 O O . ILE B 1 306 ? 19.297 18.828 -9.383 1 98.19 306 ILE B O 1
ATOM 6581 N N . TRP B 1 307 ? 19.5 16.641 -8.875 1 98.69 307 TRP B N 1
ATOM 6582 C CA . TRP B 1 307 ? 18.078 16.328 -8.93 1 98.69 307 TRP B CA 1
ATOM 6583 C C . TRP B 1 307 ? 17.312 17.125 -7.879 1 98.69 307 TRP B C 1
ATOM 6585 O O . TRP B 1 307 ? 17.656 17.109 -6.695 1 98.69 307 TRP B O 1
ATOM 6595 N N . PHE B 1 308 ? 16.281 17.859 -8.281 1 98.88 308 PHE B N 1
ATOM 6596 C CA . PHE B 1 308 ? 15.453 18.656 -7.379 1 98.88 308 PHE B CA 1
ATOM 6597 C C . PHE B 1 308 ? 14.109 17.969 -7.148 1 98.88 308 PHE B C 1
ATOM 6599 O O . PHE B 1 308 ? 13.281 17.891 -8.062 1 98.88 308 PHE B O 1
ATOM 6606 N N . HIS B 1 309 ? 13.859 17.484 -5.957 1 98.94 309 HIS B N 1
ATOM 6607 C CA . HIS B 1 309 ? 12.609 16.844 -5.562 1 98.94 309 HIS B CA 1
ATOM 6608 C C . HIS B 1 309 ? 11.867 17.688 -4.523 1 98.94 309 HIS B C 1
ATOM 6610 O O . HIS B 1 309 ? 12.492 18.297 -3.654 1 98.94 309 HIS B O 1
ATOM 6616 N N . ILE B 1 310 ? 10.57 17.672 -4.629 1 98.94 310 ILE B N 1
ATOM 6617 C CA . ILE B 1 310 ? 9.758 18.344 -3.625 1 98.94 310 ILE B CA 1
ATOM 6618 C C . ILE B 1 310 ? 8.859 17.328 -2.92 1 98.94 310 ILE B C 1
ATOM 6620 O O . ILE B 1 310 ? 8.031 16.688 -3.557 1 98.94 310 ILE B O 1
ATOM 6624 N N . ASP B 1 311 ? 9.07 17.172 -1.626 1 98.81 311 ASP B N 1
ATOM 6625 C CA . ASP B 1 311 ? 8.102 16.484 -0.778 1 98.81 311 ASP B CA 1
ATOM 6626 C C . ASP B 1 311 ? 6.914 17.406 -0.451 1 98.81 311 ASP B C 1
ATOM 6628 O O . ASP B 1 311 ? 6.949 18.141 0.536 1 98.81 311 ASP B O 1
ATOM 6632 N N . ALA B 1 312 ? 5.914 17.281 -1.231 1 98.75 312 ALA B N 1
ATOM 6633 C CA . ALA B 1 312 ? 4.68 18.031 -1.04 1 98.75 312 ALA B CA 1
ATOM 6634 C C . ALA B 1 312 ? 3.557 17.141 -0.526 1 98.75 312 ALA B C 1
ATOM 6636 O O . ALA B 1 312 ? 2.387 17.344 -0.852 1 98.75 312 ALA B O 1
ATOM 6637 N N . ALA B 1 313 ? 3.91 16.125 0.211 1 97.62 313 ALA B N 1
ATOM 6638 C CA . ALA B 1 313 ? 2.918 15.164 0.703 1 97.62 313 ALA B CA 1
ATOM 6639 C C . ALA B 1 313 ? 1.8 15.883 1.458 1 97.62 313 ALA B C 1
ATOM 6641 O O . ALA B 1 313 ? 0.625 15.531 1.312 1 97.62 313 ALA B O 1
ATOM 6642 N N . TRP B 1 314 ? 2.146 16.875 2.201 1 97.5 314 TRP B N 1
ATOM 6643 C CA . TRP B 1 314 ? 1.183 17.562 3.055 1 97.5 314 TRP B CA 1
ATOM 6644 C C . TRP B 1 314 ? 0.725 18.875 2.418 1 97.5 314 TRP B C 1
ATOM 6646 O O . TRP B 1 314 ? -0.452 19.031 2.08 1 97.5 314 TRP B O 1
ATOM 6656 N N . GLY B 1 315 ? 1.574 19.734 2.053 1 98.25 315 GLY B N 1
ATOM 6657 C CA . GLY B 1 315 ? 1.222 21.078 1.639 1 98.25 315 GLY B CA 1
ATOM 6658 C C . GLY B 1 315 ? 0.955 21.203 0.15 1 98.25 315 GLY B C 1
ATOM 6659 O O . GLY B 1 315 ? 0.555 22.266 -0.333 1 98.25 315 GLY B O 1
ATOM 6660 N N . GLY B 1 316 ? 1.094 20.125 -0.614 1 98.56 316 GLY B N 1
ATOM 6661 C CA . GLY B 1 316 ? 0.931 20.172 -2.059 1 98.56 316 GLY B CA 1
ATOM 6662 C C . GLY B 1 316 ? -0.455 20.609 -2.488 1 98.56 316 GLY B C 1
ATOM 6663 O O . GLY B 1 316 ? -0.616 21.234 -3.539 1 98.56 316 GLY B O 1
ATOM 6664 N N . SER B 1 317 ? -1.441 20.422 -1.662 1 98.12 317 SER B N 1
ATOM 6665 C CA . SER B 1 317 ? -2.832 20.656 -2.041 1 98.12 317 SER B CA 1
ATOM 6666 C C . SER B 1 317 ? -3.148 22.141 -2.113 1 98.12 317 SER B C 1
ATOM 6668 O O . SER B 1 317 ? -4.176 22.547 -2.668 1 98.12 317 SER B O 1
ATOM 6670 N N . ALA B 1 318 ? -2.24 22.984 -1.629 1 98.62 318 ALA B N 1
ATOM 6671 C CA . ALA B 1 318 ? -2.402 24.422 -1.818 1 98.62 318 ALA B CA 1
ATOM 6672 C C . ALA B 1 318 ? -2.432 24.781 -3.301 1 98.62 318 ALA B C 1
ATOM 6674 O O . ALA B 1 318 ? -2.938 25.844 -3.68 1 98.62 318 ALA B O 1
ATOM 6675 N N . LEU B 1 319 ? -1.971 23.906 -4.137 1 98.75 319 LEU B N 1
ATOM 6676 C CA . LEU B 1 319 ? -1.959 24.109 -5.578 1 98.75 319 LEU B CA 1
ATOM 6677 C C . LEU B 1 319 ? -3.379 24.234 -6.125 1 98.75 319 LEU B C 1
ATOM 6679 O O . LEU B 1 319 ? -3.584 24.766 -7.215 1 98.75 319 LEU B O 1
ATOM 6683 N N . LEU B 1 320 ? -4.348 23.703 -5.395 1 98.44 320 LEU B N 1
ATOM 6684 C CA . LEU B 1 320 ? -5.738 23.734 -5.832 1 98.44 320 LEU B CA 1
ATOM 6685 C C . LEU B 1 320 ? -6.363 25.094 -5.559 1 98.44 320 LEU B C 1
ATOM 6687 O O . LEU B 1 320 ? -7.445 25.406 -6.066 1 98.44 320 LEU B O 1
ATOM 6691 N N . SER B 1 321 ? -5.707 25.922 -4.832 1 98.38 321 SER B N 1
ATOM 6692 C CA . SER B 1 321 ? -6.242 27.203 -4.406 1 98.38 321 SER B CA 1
ATOM 6693 C C . SER B 1 321 ? -5.602 28.359 -5.18 1 98.38 321 SER B C 1
ATOM 6695 O O . SER B 1 321 ? -4.375 28.484 -5.199 1 98.38 321 SER B O 1
ATOM 6697 N N . SER B 1 322 ? -6.398 29.172 -5.703 1 97.56 322 SER B N 1
ATOM 6698 C CA . SER B 1 322 ? -5.855 30.375 -6.332 1 97.56 322 SER B CA 1
ATOM 6699 C C . SER B 1 322 ? -5.293 31.344 -5.293 1 97.56 322 SER B C 1
ATOM 6701 O O . SER B 1 322 ? -4.41 32.156 -5.598 1 97.56 322 SER B O 1
ATOM 6703 N N . THR B 1 323 ? -5.707 31.234 -4.105 1 97.69 323 THR B N 1
ATOM 6704 C CA . THR B 1 323 ? -5.309 32.125 -3.023 1 97.69 323 THR B CA 1
ATOM 6705 C C . THR B 1 323 ? -3.969 31.688 -2.432 1 97.69 323 THR B C 1
ATOM 6707 O O . THR B 1 323 ? -3.141 32.531 -2.076 1 97.69 323 THR B O 1
ATOM 6710 N N . TYR B 1 324 ? -3.74 30.422 -2.365 1 98.12 324 TYR B N 1
ATOM 6711 C CA . TYR B 1 324 ? -2.627 29.953 -1.547 1 98.12 324 TYR B CA 1
ATOM 6712 C C . TYR B 1 324 ? -1.583 29.234 -2.4 1 98.12 324 TYR B C 1
ATOM 6714 O O . TYR B 1 324 ? -0.51 28.875 -1.91 1 98.12 324 TYR B O 1
ATOM 6722 N N . ARG B 1 325 ? -1.795 29.016 -3.666 1 97.94 325 ARG B N 1
ATOM 6723 C CA . ARG B 1 325 ? -0.893 28.266 -4.539 1 97.94 325 ARG B CA 1
ATOM 6724 C C . ARG B 1 325 ? 0.492 28.906 -4.566 1 97.94 325 ARG B C 1
ATOM 6726 O O . ARG B 1 325 ? 1.479 28.25 -4.895 1 97.94 325 ARG B O 1
ATOM 6733 N N . HIS B 1 326 ? 0.603 30.234 -4.188 1 98.12 326 HIS B N 1
ATOM 6734 C CA . HIS B 1 326 ? 1.872 30.953 -4.242 1 98.12 326 HIS B CA 1
ATOM 6735 C C . HIS B 1 326 ? 2.881 30.359 -3.262 1 98.12 326 HIS B C 1
ATOM 6737 O O . HIS B 1 326 ? 4.086 30.562 -3.408 1 98.12 326 HIS B O 1
ATOM 6743 N N . TYR B 1 327 ? 2.434 29.625 -2.227 1 98.19 327 TYR B N 1
ATOM 6744 C CA . TYR B 1 327 ? 3.342 28.984 -1.289 1 98.19 327 TYR B CA 1
ATOM 6745 C C . TYR B 1 327 ? 4.234 27.969 -2.004 1 98.19 327 TYR B C 1
ATOM 6747 O O . TYR B 1 327 ? 5.293 27.594 -1.493 1 98.19 327 TYR B O 1
ATOM 6755 N N . LEU B 1 328 ? 3.797 27.516 -3.197 1 98.75 328 LEU B N 1
ATOM 6756 C CA . LEU B 1 328 ? 4.555 26.5 -3.932 1 98.75 328 LEU B CA 1
ATOM 6757 C C . LEU B 1 328 ? 5.172 27.094 -5.191 1 98.75 328 LEU B C 1
ATOM 6759 O O . LEU B 1 328 ? 5.52 26.375 -6.125 1 98.75 328 LEU B O 1
ATOM 6763 N N . ASP B 1 329 ? 5.305 28.438 -5.227 1 98.56 329 ASP B N 1
ATOM 6764 C CA . ASP B 1 329 ? 5.98 29.062 -6.355 1 98.56 329 ASP B CA 1
ATOM 6765 C C . ASP B 1 329 ? 7.348 28.438 -6.602 1 98.56 329 ASP B C 1
ATOM 6767 O O . ASP B 1 329 ? 8.188 28.375 -5.699 1 98.56 329 ASP B O 1
ATOM 6771 N N . GLY B 1 330 ? 7.562 27.953 -7.789 1 98.75 330 GLY B N 1
ATOM 6772 C CA . GLY B 1 330 ? 8.805 27.312 -8.156 1 98.75 330 GLY B CA 1
ATOM 6773 C C . GLY B 1 330 ? 8.672 25.797 -8.32 1 98.75 330 GLY B C 1
ATOM 6774 O O . GLY B 1 330 ? 9.602 25.141 -8.789 1 98.75 330 GLY B O 1
ATOM 6775 N N . ILE B 1 331 ? 7.504 25.234 -8.078 1 98.81 331 ILE B N 1
ATOM 6776 C CA . ILE B 1 331 ? 7.309 23.781 -8.094 1 98.81 331 ILE B CA 1
ATOM 6777 C C . ILE B 1 331 ? 7.52 23.25 -9.508 1 98.81 331 ILE B C 1
ATOM 6779 O O . ILE B 1 331 ? 8.023 22.141 -9.688 1 98.81 331 ILE B O 1
ATOM 6783 N N . HIS B 1 332 ? 7.195 24.016 -10.523 1 98.62 332 HIS B N 1
ATOM 6784 C CA . HIS B 1 332 ? 7.305 23.594 -11.914 1 98.62 332 HIS B CA 1
ATOM 6785 C C . HIS B 1 332 ? 8.766 23.359 -12.305 1 98.62 332 HIS B C 1
ATOM 6787 O O . HIS B 1 332 ? 9.039 22.734 -13.328 1 98.62 332 HIS B O 1
ATOM 6793 N N . ARG B 1 333 ? 9.688 23.828 -11.477 1 98.69 333 ARG B N 1
ATOM 6794 C CA . ARG B 1 333 ? 11.109 23.734 -11.773 1 98.69 333 ARG B CA 1
ATOM 6795 C C . ARG B 1 333 ? 11.688 22.422 -11.242 1 98.69 333 ARG B C 1
ATOM 6797 O O . ARG B 1 333 ? 12.836 22.078 -11.531 1 98.69 333 ARG B O 1
ATOM 6804 N N . SER B 1 334 ? 10.93 21.672 -10.5 1 98.81 334 SER B N 1
ATOM 6805 C CA . SER B 1 334 ? 11.43 20.438 -9.883 1 98.81 334 SER B CA 1
ATOM 6806 C C . SER B 1 334 ? 11.461 19.297 -10.883 1 98.81 334 SER B C 1
ATOM 6808 O O . SER B 1 334 ? 10.773 19.328 -11.906 1 98.81 334 SER B O 1
ATOM 6810 N N . ASN B 1 335 ? 12.32 18.297 -10.594 1 98.69 335 ASN B N 1
ATOM 6811 C CA . ASN B 1 335 ? 12.359 17.062 -11.391 1 98.69 335 ASN B CA 1
ATOM 6812 C C . ASN B 1 335 ? 11.219 16.125 -11.023 1 98.69 335 ASN B C 1
ATOM 6814 O O . ASN B 1 335 ? 10.75 15.352 -11.859 1 98.69 335 ASN B O 1
ATOM 6818 N N . SER B 1 336 ? 10.805 16.141 -9.797 1 98.75 336 SER B N 1
ATOM 6819 C CA . SER B 1 336 ? 9.758 15.25 -9.32 1 98.75 336 SER B CA 1
ATOM 6820 C C . SER B 1 336 ? 9.062 15.812 -8.086 1 98.75 336 SER B C 1
ATOM 6822 O O . SER B 1 336 ? 9.609 16.688 -7.406 1 98.75 336 SER B O 1
ATOM 6824 N N . VAL B 1 337 ? 7.852 15.32 -7.836 1 98.81 337 VAL B N 1
ATOM 6825 C CA . VAL B 1 337 ? 7.043 15.75 -6.695 1 98.81 337 VAL B CA 1
ATOM 6826 C C . VAL B 1 337 ? 6.336 14.539 -6.082 1 98.81 337 VAL B C 1
ATOM 6828 O O . VAL B 1 337 ? 5.852 13.664 -6.805 1 98.81 337 VAL B O 1
ATOM 6831 N N . THR B 1 338 ? 6.379 14.43 -4.77 1 98.56 338 THR B N 1
ATOM 6832 C CA . THR B 1 338 ? 5.492 13.547 -4.02 1 98.56 338 THR B CA 1
ATOM 6833 C C . THR B 1 338 ? 4.32 14.328 -3.434 1 98.56 338 THR B C 1
ATOM 6835 O O . THR B 1 338 ? 4.52 15.312 -2.723 1 98.56 338 THR B O 1
ATOM 6838 N N . TRP B 1 339 ? 3.117 13.891 -3.719 1 98.56 339 TRP B N 1
ATOM 6839 C CA . TRP B 1 339 ? 1.908 14.57 -3.27 1 98.56 339 TRP B CA 1
ATOM 6840 C C . TRP B 1 339 ? 0.876 13.57 -2.758 1 98.56 339 TRP B C 1
ATOM 6842 O O . TRP B 1 339 ? 0.376 12.742 -3.52 1 98.56 339 TRP B O 1
ATOM 6852 N N . CYS B 1 340 ? 0.537 13.648 -1.425 1 97.06 340 CYS B N 1
ATOM 6853 C CA . CYS B 1 340 ? -0.454 12.766 -0.821 1 97.06 340 CYS B CA 1
ATOM 6854 C C . CYS B 1 340 ? -1.831 13.422 -0.806 1 97.06 340 CYS B C 1
ATOM 6856 O O . CYS B 1 340 ? -2.115 14.258 0.052 1 97.06 340 CYS B O 1
ATOM 6858 N N . GLN B 1 341 ? -2.729 12.938 -1.608 1 97.69 341 GLN B N 1
ATOM 6859 C CA . GLN B 1 341 ? -4.082 13.477 -1.655 1 97.69 341 GLN B CA 1
ATOM 6860 C C . GLN B 1 341 ? -4.898 13.016 -0.451 1 97.69 341 GLN B C 1
ATOM 6862 O O . GLN B 1 341 ? -5.922 13.617 -0.116 1 97.69 341 GLN B O 1
ATOM 6867 N N . HIS B 1 342 ? -4.449 11.945 0.231 1 95.44 342 HIS B N 1
ATOM 6868 C CA . HIS B 1 342 ? -5.207 11.438 1.37 1 95.44 342 HIS B CA 1
ATOM 6869 C C . HIS B 1 342 ? -4.906 12.242 2.631 1 95.44 342 HIS B C 1
ATOM 6871 O O . HIS B 1 342 ? -5.32 11.867 3.729 1 95.44 342 HIS B O 1
ATOM 6877 N N . LYS B 1 343 ? -4.199 13.289 2.523 1 95.81 343 LYS B N 1
ATOM 6878 C CA . LYS B 1 343 ? -3.996 14.234 3.619 1 95.81 343 LYS B CA 1
ATOM 6879 C C . LYS B 1 343 ? -4.879 15.461 3.457 1 95.81 343 LYS B C 1
ATOM 6881 O O . LYS B 1 343 ? -6.105 15.375 3.57 1 95.81 343 LYS B O 1
ATOM 6886 N N . MET B 1 344 ? -4.375 16.531 2.943 1 96.69 344 MET B N 1
ATOM 6887 C CA . MET B 1 344 ? -5.082 17.812 2.93 1 96.69 344 MET B CA 1
ATOM 6888 C C . MET B 1 344 ? -6.305 17.75 2.018 1 96.69 344 MET B C 1
ATOM 6890 O O . MET B 1 344 ? -7.312 18.406 2.279 1 96.69 344 MET B O 1
ATOM 6894 N N . MET B 1 345 ? -6.273 16.938 0.954 1 96.75 345 MET B N 1
ATOM 6895 C CA . MET B 1 345 ? -7.402 16.875 0.029 1 96.75 345 MET B CA 1
ATOM 6896 C C . MET B 1 345 ? -8.547 16.047 0.615 1 96.75 345 MET B C 1
ATOM 6898 O O . MET B 1 345 ? -9.656 16.062 0.089 1 96.75 345 MET B O 1
ATOM 6902 N N . GLY B 1 346 ? -8.242 15.305 1.578 1 95.88 346 GLY B N 1
ATOM 6903 C CA . GLY B 1 346 ? -9.289 14.578 2.277 1 95.88 346 GLY B CA 1
ATOM 6904 C C . GLY B 1 346 ? -9.68 13.289 1.586 1 95.88 346 GLY B C 1
ATOM 6905 O O . GLY B 1 346 ? -10.742 12.727 1.87 1 95.88 346 GLY B O 1
ATOM 6906 N N . VAL B 1 347 ? -8.891 12.844 0.651 1 96.94 347 VAL B N 1
ATOM 6907 C CA . VAL B 1 347 ? -9.148 11.555 0.016 1 96.94 347 VAL B CA 1
ATOM 6908 C C . VAL B 1 347 ? -8.945 10.43 1.03 1 96.94 347 VAL B C 1
ATOM 6910 O O . VAL B 1 347 ? -8 10.453 1.816 1 96.94 347 VAL B O 1
ATOM 6913 N N . PRO B 1 348 ? -9.898 9.469 1.045 1 94.31 348 PRO B N 1
ATOM 6914 C CA . PRO B 1 348 ? -9.68 8.352 1.964 1 94.31 348 PRO B CA 1
ATOM 6915 C C . PRO B 1 348 ? -8.352 7.641 1.724 1 94.31 348 PRO B C 1
ATOM 6917 O O . PRO B 1 348 ? -7.93 7.488 0.576 1 94.31 348 PRO B O 1
ATOM 6920 N N . LEU B 1 349 ? -7.742 7.16 2.791 1 89.81 349 LEU B N 1
ATOM 6921 C CA . LEU B 1 349 ? -6.484 6.422 2.719 1 89.81 349 LEU B CA 1
ATOM 6922 C C . LEU B 1 349 ? -6.648 5.148 1.896 1 89.81 349 LEU B C 1
ATOM 6924 O O . LEU B 1 349 ? -7.668 4.465 2 1 89.81 349 LEU B O 1
ATOM 6928 N N . GLN B 1 350 ? -5.691 4.871 1.005 1 89.31 350 GLN B N 1
ATOM 6929 C CA . GLN B 1 350 ? -4.48 5.625 0.69 1 89.31 350 GLN B CA 1
ATOM 6930 C C . GLN B 1 350 ? -4.543 6.195 -0.724 1 89.31 350 GLN B C 1
ATOM 6932 O O . GLN B 1 350 ? -5.172 5.613 -1.607 1 89.31 350 GLN B O 1
ATOM 6937 N N . CYS B 1 351 ? -4.059 7.262 -0.896 1 94.56 351 CYS B N 1
ATOM 6938 C CA . CYS B 1 351 ? -3.955 7.945 -2.178 1 94.56 351 CYS B CA 1
ATOM 6939 C C . CYS B 1 351 ? -2.773 8.906 -2.188 1 94.56 351 CYS B C 1
ATOM 6941 O O . CYS B 1 351 ? -2.799 9.938 -1.513 1 94.56 351 CYS B O 1
ATOM 6943 N N . SER B 1 352 ? -1.746 8.539 -2.84 1 95.38 352 SER B N 1
ATOM 6944 C CA . SER B 1 352 ? -0.521 9.328 -2.918 1 95.38 352 SER B CA 1
ATOM 6945 C C . SER B 1 352 ? 0.131 9.203 -4.289 1 95.38 352 SER B C 1
ATOM 6947 O O . SER B 1 352 ? 0.303 8.094 -4.801 1 95.38 352 SER B O 1
ATOM 6949 N N . ALA B 1 353 ? 0.489 10.289 -4.879 1 97.12 353 ALA B N 1
ATOM 6950 C CA . ALA B 1 353 ? 1.046 10.266 -6.23 1 97.12 353 ALA B CA 1
ATOM 6951 C C . ALA B 1 353 ? 2.514 10.688 -6.227 1 97.12 353 ALA B C 1
ATOM 6953 O O . ALA B 1 353 ? 2.906 11.586 -5.484 1 97.12 353 ALA B O 1
ATOM 6954 N N . PHE B 1 354 ? 3.291 9.961 -6.926 1 97.44 354 PHE B N 1
ATOM 6955 C CA . PHE B 1 354 ? 4.621 10.383 -7.348 1 97.44 354 PHE B CA 1
ATOM 6956 C C . PHE B 1 354 ? 4.602 10.891 -8.781 1 97.44 354 PHE B C 1
ATOM 6958 O O . PHE B 1 354 ? 4.156 10.18 -9.688 1 97.44 354 PHE B O 1
ATOM 6965 N N . LEU B 1 355 ? 5.094 12.094 -9.016 1 98.5 355 LEU B N 1
ATOM 6966 C CA . LEU B 1 355 ? 5.031 12.727 -10.328 1 98.5 355 LEU B CA 1
ATOM 6967 C C . LEU B 1 355 ? 6.43 13.055 -10.836 1 98.5 355 LEU B C 1
ATOM 6969 O O . LEU B 1 355 ? 7.289 13.5 -10.07 1 98.5 355 LEU B O 1
ATOM 6973 N N . LEU B 1 356 ? 6.68 12.828 -12.086 1 98 356 LEU B N 1
ATOM 6974 C CA . LEU B 1 356 ? 7.918 13.172 -12.781 1 98 356 LEU B CA 1
ATOM 6975 C C . LEU B 1 356 ? 7.691 14.297 -13.781 1 98 356 LEU B C 1
ATOM 6977 O O . LEU B 1 356 ? 6.695 14.297 -14.508 1 98 356 LEU B O 1
ATOM 6981 N N . ASN B 1 357 ? 8.578 15.258 -13.742 1 98.19 357 ASN B N 1
ATOM 6982 C CA . ASN B 1 357 ? 8.57 16.359 -14.695 1 98.19 357 ASN B CA 1
ATOM 6983 C C . ASN B 1 357 ? 9.328 16 -15.969 1 98.19 357 ASN B C 1
ATOM 6985 O O . ASN B 1 357 ? 10.555 15.852 -15.953 1 98.19 357 ASN B O 1
ATOM 6989 N N . GLY B 1 358 ? 8.602 15.875 -16.953 1 94 358 GLY B N 1
ATOM 6990 C CA . GLY B 1 358 ? 9.234 15.453 -18.203 1 94 358 GLY B CA 1
ATOM 6991 C C . GLY B 1 358 ? 9.711 14.016 -18.172 1 94 358 GLY B C 1
ATOM 6992 O O . GLY B 1 358 ? 9.195 13.203 -17.406 1 94 358 GLY B O 1
ATOM 6993 N N . ASN B 1 359 ? 10.578 13.641 -19.109 1 87.56 359 ASN B N 1
ATOM 6994 C CA . ASN B 1 359 ? 11.195 12.32 -19.203 1 87.56 359 ASN B CA 1
ATOM 6995 C C . ASN B 1 359 ? 10.164 11.211 -19.047 1 87.56 359 ASN B C 1
ATOM 6997 O O . ASN B 1 359 ? 10.305 10.336 -18.188 1 87.56 359 ASN B O 1
ATOM 7001 N N . GLU B 1 360 ? 9.367 11.039 -19.875 1 88.31 360 GLU B N 1
ATOM 7002 C CA . GLU B 1 360 ? 8.203 10.164 -19.812 1 88.31 360 GLU B CA 1
ATOM 7003 C C . GLU B 1 360 ? 8.617 8.695 -19.766 1 88.31 360 GLU B C 1
ATOM 7005 O O . GLU B 1 360 ? 7.832 7.836 -19.359 1 88.31 360 GLU B O 1
ATOM 7010 N N . THR B 1 361 ? 9.852 8.391 -20.062 1 87.75 361 THR B N 1
ATOM 7011 C CA . THR B 1 361 ? 10.273 6.992 -20.125 1 87.75 361 THR B CA 1
ATOM 7012 C C . THR B 1 361 ? 11.133 6.621 -18.922 1 87.75 361 THR B C 1
ATOM 7014 O O . THR B 1 361 ? 11.461 5.453 -18.719 1 87.75 361 THR B O 1
ATOM 7017 N N . LEU B 1 362 ? 11.469 7.574 -18.141 1 92.12 362 LEU B N 1
ATOM 7018 C CA . LEU B 1 362 ? 12.43 7.363 -17.062 1 92.12 362 LEU B CA 1
ATOM 7019 C C . LEU B 1 362 ? 11.938 6.293 -16.109 1 92.12 362 LEU B C 1
ATOM 7021 O O . LEU B 1 362 ? 12.711 5.422 -15.695 1 92.12 362 LEU B O 1
ATOM 7025 N N . MET B 1 363 ? 10.695 6.383 -15.711 1 91.5 363 MET B N 1
ATOM 7026 C CA . MET B 1 363 ? 10.172 5.422 -14.742 1 91.5 363 MET B CA 1
ATOM 7027 C C . MET B 1 363 ? 10.266 4 -15.281 1 91.5 363 MET B C 1
ATOM 7029 O O . MET B 1 363 ? 10.617 3.076 -14.547 1 91.5 363 MET B O 1
ATOM 7033 N N . ASN B 1 364 ? 9.977 3.807 -16.5 1 87.56 364 ASN B N 1
ATOM 7034 C CA . ASN B 1 364 ? 10.07 2.49 -17.125 1 87.56 364 ASN B CA 1
ATOM 7035 C C . ASN B 1 364 ? 11.508 1.987 -17.172 1 87.56 364 ASN B C 1
ATOM 7037 O O . ASN B 1 364 ? 11.766 0.816 -16.891 1 87.56 364 ASN B O 1
ATOM 7041 N N . ARG B 1 365 ? 12.414 2.828 -17.562 1 88.69 365 ARG B N 1
ATOM 7042 C CA . ARG B 1 365 ? 13.82 2.441 -17.656 1 88.69 365 ARG B CA 1
ATOM 7043 C C . ARG B 1 365 ? 14.391 2.109 -16.281 1 88.69 365 ARG B C 1
ATOM 7045 O O . ARG B 1 365 ? 15.156 1.152 -16.141 1 88.69 365 ARG B O 1
ATOM 7052 N N . CYS B 1 366 ? 13.961 2.848 -15.359 1 90.94 366 CYS B N 1
ATOM 7053 C CA . CYS B 1 366 ? 14.508 2.742 -14.016 1 90.94 366 CYS B CA 1
ATOM 7054 C C . CYS B 1 366 ? 13.945 1.525 -13.289 1 90.94 366 CYS B C 1
ATOM 7056 O O . CYS B 1 366 ? 14.664 0.845 -12.555 1 90.94 366 CYS B O 1
ATOM 7058 N N . MET B 1 367 ? 12.664 1.213 -13.57 1 87.06 367 MET B N 1
ATOM 7059 C CA . MET B 1 367 ? 11.977 0.292 -12.664 1 87.06 367 MET B CA 1
ATOM 7060 C C . MET B 1 367 ? 11.672 -1.026 -13.367 1 87.06 367 MET B C 1
ATOM 7062 O O . MET B 1 367 ? 11.406 -2.035 -12.711 1 87.06 367 MET B O 1
ATOM 7066 N N . SER B 1 368 ? 11.648 -1.139 -14.609 1 80.06 368 SER B N 1
ATOM 7067 C CA . SER B 1 368 ? 11.094 -2.264 -15.352 1 80.06 368 SER B CA 1
ATOM 7068 C C . SER B 1 368 ? 11.977 -3.5 -15.227 1 80.06 368 SER B C 1
ATOM 7070 O O . SER B 1 368 ? 13.203 -3.396 -15.258 1 80.06 368 SER B O 1
ATOM 7072 N N . ALA B 1 369 ? 11.289 -4.605 -15.039 1 73 369 ALA B N 1
ATOM 7073 C CA . ALA B 1 369 ? 11.945 -5.91 -15.047 1 73 369 ALA B CA 1
ATOM 7074 C C . ALA B 1 369 ? 11.523 -6.734 -16.266 1 73 369 ALA B C 1
ATOM 7076 O O . ALA B 1 369 ? 12.109 -7.777 -16.547 1 73 369 ALA B O 1
ATOM 7077 N N . LYS B 1 370 ? 10.57 -6.328 -16.953 1 65.44 370 LYS B N 1
ATOM 7078 C CA . LYS B 1 370 ? 10.062 -6.926 -18.188 1 65.44 370 LYS B CA 1
ATOM 7079 C C . LYS B 1 370 ? 9.641 -8.375 -17.969 1 65.44 370 LYS B C 1
ATOM 7081 O O . LYS B 1 370 ? 10.055 -9.273 -18.703 1 65.44 370 LYS B O 1
ATOM 7086 N N . ALA B 1 371 ? 8.758 -8.586 -17.047 1 61.41 371 ALA B N 1
ATOM 7087 C CA . ALA B 1 371 ? 8.266 -9.93 -16.734 1 61.41 371 ALA B CA 1
ATOM 7088 C C . ALA 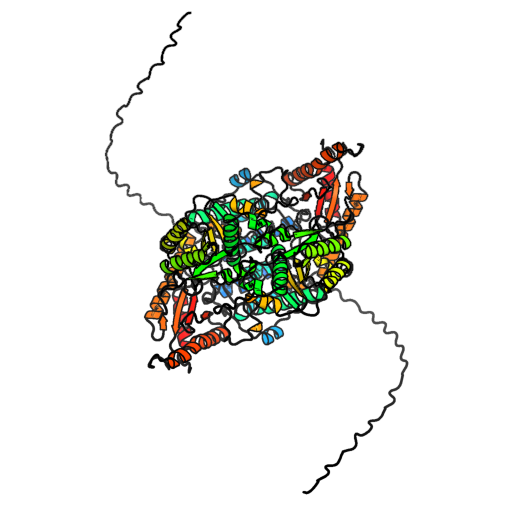B 1 371 ? 7.398 -10.469 -17.859 1 61.41 371 ALA B C 1
ATOM 7090 O O . ALA B 1 371 ? 6.359 -9.883 -18.188 1 61.41 371 ALA B O 1
ATOM 7091 N N . LYS B 1 372 ? 7.613 -11.648 -18.359 1 64.19 372 LYS B N 1
ATOM 7092 C CA . LYS B 1 372 ? 7 -12.188 -19.562 1 64.19 372 LYS B CA 1
ATOM 7093 C C . LYS B 1 372 ? 5.562 -12.625 -19.297 1 64.19 372 LYS B C 1
ATOM 7095 O O . LYS B 1 372 ? 4.719 -12.578 -20.203 1 64.19 372 LYS B O 1
ATOM 7100 N N . TYR B 1 373 ? 5.254 -13.039 -18.078 1 68.69 373 TYR B N 1
ATOM 7101 C CA . TYR B 1 373 ? 3.918 -13.57 -17.844 1 68.69 373 TYR B CA 1
ATOM 7102 C C . TYR B 1 373 ? 2.902 -12.445 -17.688 1 68.69 373 TYR B C 1
ATOM 7104 O O . TYR B 1 373 ? 1.692 -12.68 -17.75 1 68.69 373 TYR B O 1
ATOM 7112 N N . LEU B 1 374 ? 3.371 -11.273 -17.5 1 65.81 374 LEU B N 1
ATOM 7113 C CA . LEU B 1 374 ? 2.48 -10.125 -17.359 1 65.81 374 LEU B CA 1
ATOM 7114 C C . LEU B 1 374 ? 2.541 -9.234 -18.594 1 65.81 374 LEU B C 1
ATOM 7116 O O . LEU B 1 374 ? 1.52 -8.688 -19.016 1 65.81 374 LEU B O 1
ATOM 7120 N N . PHE B 1 375 ? 3.633 -9.195 -19.172 1 68.94 375 PHE B N 1
ATOM 7121 C CA . PHE B 1 375 ? 3.861 -8.203 -20.219 1 68.94 375 PHE B CA 1
ATOM 7122 C C . PHE B 1 375 ? 4.258 -8.875 -21.531 1 68.94 375 PHE B C 1
ATOM 7124 O O . PHE B 1 375 ? 5.316 -8.578 -22.094 1 68.94 375 PHE B O 1
ATOM 7131 N N . GLN B 1 376 ? 3.326 -9.695 -21.953 1 69.62 376 GLN B N 1
ATOM 7132 C CA . GLN B 1 376 ? 3.51 -10.359 -23.234 1 69.62 376 GLN B CA 1
ATOM 7133 C C . GLN B 1 376 ? 3.58 -9.352 -24.375 1 69.62 376 GLN B C 1
ATOM 7135 O O . GLN B 1 376 ? 2.83 -8.367 -24.391 1 69.62 376 GLN B O 1
ATOM 7140 N N . GLN B 1 377 ? 4.43 -9.508 -25.219 1 66.44 377 GLN B N 1
ATOM 7141 C CA . GLN B 1 377 ? 4.668 -8.562 -26.297 1 66.44 377 GLN B CA 1
ATOM 7142 C C . GLN B 1 377 ? 3.77 -8.859 -27.5 1 66.44 377 GLN B C 1
ATOM 7144 O O . GLN B 1 377 ? 3.662 -8.047 -28.422 1 66.44 377 GLN B O 1
ATOM 7149 N N . ASP B 1 378 ? 3.088 -9.992 -27.406 1 71.25 378 ASP B N 1
ATOM 7150 C CA . ASP B 1 378 ? 2.26 -10.406 -28.531 1 71.25 378 ASP B CA 1
ATOM 7151 C C . ASP B 1 378 ? 0.774 -10.273 -28.203 1 71.25 378 ASP B C 1
ATOM 7153 O O . ASP B 1 378 ? -0.056 -11 -28.734 1 71.25 378 ASP B O 1
ATOM 7157 N N . LYS B 1 379 ? 0.516 -9.367 -27.312 1 74.62 379 LYS B N 1
ATOM 7158 C CA . LYS B 1 379 ? -0.888 -9.086 -27.031 1 74.62 379 LYS B CA 1
ATOM 7159 C C . LYS B 1 379 ? -1.57 -8.414 -28.219 1 74.62 379 LYS B C 1
ATOM 7161 O O . LYS B 1 379 ? -0.902 -7.84 -29.078 1 74.62 379 LYS B O 1
ATOM 7166 N N . PHE B 1 380 ? -2.811 -8.438 -28.266 1 76 380 PHE B N 1
ATOM 7167 C CA . PHE B 1 380 ? -3.572 -8.008 -29.438 1 76 380 PHE B CA 1
ATOM 7168 C C . PHE B 1 380 ? -3.971 -6.539 -29.297 1 76 380 PHE B C 1
ATOM 7170 O O . PHE B 1 380 ? -4.73 -6.023 -30.125 1 76 380 PHE B O 1
ATOM 7177 N N . TYR B 1 381 ? -3.527 -5.805 -28.234 1 72 381 TYR B N 1
ATOM 7178 C CA . TYR B 1 381 ? -3.826 -4.391 -28.047 1 72 381 TYR B CA 1
ATOM 7179 C C . TYR B 1 381 ? -2.551 -3.588 -27.812 1 72 381 TYR B C 1
ATOM 7181 O O . TYR B 1 381 ? -1.448 -4.141 -27.844 1 72 381 TYR B O 1
ATOM 7189 N N . ASP B 1 382 ? -2.691 -2.191 -27.734 1 73.38 382 ASP B N 1
ATOM 7190 C CA . ASP B 1 382 ? -1.571 -1.283 -27.516 1 73.38 382 ASP B CA 1
ATOM 7191 C C . ASP B 1 382 ? -0.946 -1.515 -26.141 1 73.38 382 ASP B C 1
ATOM 7193 O O . ASP B 1 382 ? -1.5 -1.097 -25.125 1 73.38 382 ASP B O 1
ATOM 7197 N N . ILE B 1 383 ? 0.183 -2.031 -26.109 1 70.31 383 ILE B N 1
ATOM 7198 C CA . ILE B 1 383 ? 0.797 -2.504 -24.875 1 70.31 383 ILE B CA 1
ATOM 7199 C C . ILE B 1 383 ? 1.423 -1.328 -24.125 1 70.31 383 ILE B C 1
ATOM 7201 O O . ILE B 1 383 ? 1.905 -1.485 -23 1 70.31 383 ILE B O 1
ATOM 7205 N N . SER B 1 384 ? 1.376 -0.127 -24.734 1 74.62 384 SER B N 1
ATOM 7206 C CA . SER B 1 384 ? 1.851 1.053 -24.016 1 74.62 384 SER B CA 1
ATOM 7207 C C . SER B 1 384 ? 0.978 1.353 -22.812 1 74.62 384 SER B C 1
ATOM 7209 O O . SER B 1 384 ? 1.389 2.086 -21.906 1 74.62 384 SER B O 1
ATOM 7211 N N . TYR B 1 385 ? -0.17 0.64 -22.75 1 73.19 385 TYR B N 1
ATOM 7212 C CA . TYR B 1 385 ? -1.104 0.849 -21.641 1 73.19 385 TYR B CA 1
ATOM 7213 C C . TYR B 1 385 ? -0.82 -0.115 -20.5 1 73.19 385 TYR B C 1
ATOM 7215 O O . TYR B 1 385 ? -1.434 -0.02 -19.438 1 73.19 385 TYR B O 1
ATOM 7223 N N . ASP B 1 386 ? 0.108 -0.973 -20.703 1 74.44 386 ASP B N 1
ATOM 7224 C CA . ASP B 1 386 ? 0.521 -1.864 -19.609 1 74.44 386 ASP B CA 1
ATOM 7225 C C . ASP B 1 386 ? 1.573 -1.201 -18.734 1 74.44 386 ASP B C 1
ATOM 7227 O O . ASP B 1 386 ? 2.773 -1.404 -18.922 1 74.44 386 ASP B O 1
ATOM 7231 N N . THR B 1 387 ? 1.174 -0.54 -17.719 1 69.38 387 THR B N 1
ATOM 7232 C CA . THR B 1 387 ? 2.027 0.369 -16.969 1 69.38 387 THR B CA 1
ATOM 7233 C C . THR B 1 387 ? 2.529 -0.298 -15.688 1 69.38 387 THR B C 1
ATOM 7235 O O . THR B 1 387 ? 3.246 0.321 -14.898 1 69.38 387 THR B O 1
ATOM 7238 N N . GLY B 1 388 ? 2.213 -1.488 -15.477 1 72.06 388 GLY B N 1
ATOM 7239 C CA . GLY B 1 388 ? 2.529 -2.154 -14.219 1 72.06 388 GLY B CA 1
ATOM 7240 C C . GLY B 1 388 ? 4.02 -2.307 -13.984 1 72.06 388 GLY B C 1
ATOM 7241 O O . GLY B 1 388 ? 4.477 -2.332 -12.836 1 72.06 388 GLY B O 1
ATOM 7242 N N . ASP B 1 389 ? 4.742 -2.338 -15.07 1 70.81 389 ASP B N 1
ATOM 7243 C CA . ASP B 1 389 ? 6.176 -2.582 -14.945 1 70.81 389 ASP B CA 1
ATOM 7244 C C . ASP B 1 389 ? 6.895 -1.36 -14.375 1 70.81 389 ASP B C 1
ATOM 7246 O O . ASP B 1 389 ? 8.047 -1.457 -13.938 1 70.81 389 ASP B O 1
ATOM 7250 N N . LYS B 1 390 ? 6.195 -0.283 -14.312 1 73.25 390 LYS B N 1
ATOM 7251 C CA . LYS B 1 390 ? 6.797 0.939 -13.781 1 73.25 390 LYS B CA 1
ATOM 7252 C C . LYS B 1 390 ? 6.734 0.965 -12.258 1 73.25 390 LYS B C 1
ATOM 7254 O O . LYS B 1 390 ? 7.395 1.791 -11.625 1 73.25 390 LYS B O 1
ATOM 7259 N N . SER B 1 391 ? 5.992 0.104 -11.734 1 73.38 391 SER B N 1
ATOM 7260 C CA . SER B 1 391 ? 5.801 0.135 -10.289 1 73.38 391 SER B CA 1
ATOM 7261 C C . SER B 1 391 ? 6.676 -0.903 -9.594 1 73.38 391 SER B C 1
ATOM 7263 O O . SER B 1 391 ? 7.008 -1.936 -10.18 1 73.38 391 SER B O 1
ATOM 7265 N N . LEU B 1 392 ? 6.988 -0.615 -8.328 1 75.44 392 LEU B N 1
ATOM 7266 C CA . LEU B 1 392 ? 7.73 -1.543 -7.477 1 75.44 392 LEU B CA 1
ATOM 7267 C C . LEU B 1 392 ? 6.871 -2.75 -7.113 1 75.44 392 LEU B C 1
ATOM 7269 O O . LEU B 1 392 ? 7.383 -3.867 -6.996 1 75.44 392 LEU B O 1
ATOM 7273 N N . GLN B 1 393 ? 5.617 -2.582 -6.926 1 71 393 GLN B N 1
ATOM 7274 C CA . GLN B 1 393 ? 4.711 -3.605 -6.418 1 71 393 GLN B CA 1
ATOM 7275 C C . GLN B 1 393 ? 4.18 -4.477 -7.555 1 71 393 GLN B C 1
ATOM 7277 O O . GLN B 1 393 ? 3.754 -5.613 -7.324 1 71 393 GLN B O 1
ATOM 7282 N N . CYS B 1 394 ? 4.195 -4.086 -8.781 1 64.25 394 CYS B N 1
ATOM 7283 C CA . CYS B 1 394 ? 3.475 -4.672 -9.906 1 64.25 394 CYS B CA 1
ATOM 7284 C C . CYS B 1 394 ? 1.968 -4.574 -9.703 1 64.25 394 CYS B C 1
ATOM 7286 O O . CYS B 1 394 ? 1.359 -3.551 -10.023 1 64.25 394 CYS B O 1
ATOM 7288 N N . GLY B 1 395 ? 1.429 -5.547 -8.852 1 65.75 395 GLY B N 1
ATOM 7289 C CA . GLY B 1 395 ? 0.032 -5.383 -8.484 1 65.75 395 GLY B CA 1
ATOM 7290 C C . GLY B 1 395 ? -0.199 -4.246 -7.504 1 65.75 395 GLY B C 1
ATOM 7291 O O . GLY B 1 395 ? 0.536 -4.105 -6.523 1 65.75 395 GLY B O 1
ATOM 7292 N N . ARG B 1 396 ? -1.084 -3.297 -7.93 1 77.5 396 ARG B N 1
ATOM 7293 C CA . ARG B 1 396 ? -1.396 -2.158 -7.07 1 77.5 396 ARG B CA 1
ATOM 7294 C C . ARG B 1 396 ? -2.902 -1.945 -6.965 1 77.5 396 ARG B C 1
ATOM 7296 O O . ARG B 1 396 ? -3.65 -2.33 -7.867 1 77.5 396 ARG B O 1
ATOM 7303 N N . LYS B 1 397 ? -3.248 -1.375 -5.879 1 81.12 397 LYS B N 1
ATOM 7304 C CA . LYS B 1 397 ? -4.648 -0.98 -5.73 1 81.12 397 LYS B CA 1
ATOM 7305 C C . LYS B 1 397 ? -4.996 0.17 -6.672 1 81.12 397 LYS B C 1
ATOM 7307 O O . LYS B 1 397 ? -4.113 0.917 -7.098 1 81.12 397 LYS B O 1
ATOM 7312 N N . VAL B 1 398 ? -6.258 0.239 -7.023 1 87.06 398 VAL B N 1
ATOM 7313 C CA . VAL B 1 398 ? -6.762 1.314 -7.871 1 87.06 398 VAL B CA 1
ATOM 7314 C C . VAL B 1 398 ? -7.031 2.557 -7.027 1 87.06 398 VAL B C 1
ATOM 7316 O O . VAL B 1 398 ? -8.18 2.973 -6.871 1 87.06 398 VAL B O 1
ATOM 7319 N N . ASP B 1 399 ? -6.039 3.174 -6.691 1 89 399 ASP B N 1
ATOM 7320 C CA . ASP B 1 399 ? -6.129 4.289 -5.754 1 89 399 ASP B CA 1
ATOM 7321 C C . ASP B 1 399 ? -6.633 5.551 -6.453 1 89 399 ASP B C 1
ATOM 7323 O O . ASP B 1 399 ? -7.191 6.441 -5.809 1 89 399 ASP B O 1
ATOM 7327 N N . ALA B 1 400 ? -6.504 5.613 -7.742 1 94.38 400 ALA B N 1
ATOM 7328 C CA . ALA B 1 400 ? -6.84 6.824 -8.484 1 94.38 400 ALA B CA 1
ATOM 7329 C C . ALA B 1 400 ? -8.352 7.039 -8.539 1 94.38 400 ALA B C 1
ATOM 7331 O O . ALA B 1 400 ? -8.82 8.18 -8.633 1 94.38 400 ALA B O 1
ATOM 7332 N N . PHE B 1 401 ? -9.086 5.98 -8.469 1 96.81 401 PHE B N 1
ATOM 7333 C CA . PHE B 1 401 ? -10.523 6.059 -8.727 1 96.81 401 PHE B CA 1
ATOM 7334 C C . PHE B 1 401 ? -11.219 6.898 -7.66 1 96.81 401 PHE B C 1
ATOM 7336 O O . PHE B 1 401 ? -12.102 7.703 -7.977 1 96.81 401 PHE B O 1
ATOM 7343 N N . ARG B 1 402 ? -10.93 6.66 -6.41 1 97.38 402 ARG B N 1
ATOM 7344 C CA . ARG B 1 402 ? -11.57 7.414 -5.344 1 97.38 402 ARG B CA 1
ATOM 7345 C C . ARG B 1 402 ? -11.336 8.914 -5.512 1 97.38 402 ARG B C 1
ATOM 7347 O O . ARG B 1 402 ? -12.242 9.719 -5.293 1 97.38 402 ARG B O 1
ATOM 7354 N N . LEU B 1 403 ? -10.094 9.281 -5.875 1 98.44 403 LEU B N 1
ATOM 7355 C CA . LEU B 1 403 ? -9.789 10.68 -6.125 1 98.44 403 LEU B CA 1
ATOM 7356 C C . LEU B 1 403 ? -10.547 11.203 -7.336 1 98.44 403 LEU B C 1
ATOM 7358 O O . LEU B 1 403 ? -11.078 12.312 -7.316 1 98.44 403 LEU B O 1
ATOM 7362 N N . TRP B 1 404 ? -10.609 10.414 -8.391 1 98.62 404 TRP B N 1
ATOM 7363 C CA . TRP B 1 404 ? -11.328 10.789 -9.602 1 98.62 404 TRP B CA 1
ATOM 7364 C C . TRP B 1 404 ? -12.805 11.023 -9.305 1 98.62 404 TRP B C 1
ATOM 7366 O O . TRP B 1 404 ? -13.383 12.023 -9.734 1 98.62 404 TRP B O 1
ATOM 7376 N N . LEU B 1 405 ? -13.383 10.117 -8.57 1 98.44 405 LEU B N 1
ATOM 7377 C CA . LEU B 1 405 ? -14.805 10.242 -8.242 1 98.44 405 LEU B CA 1
ATOM 7378 C C . LEU B 1 405 ? -15.055 11.492 -7.402 1 98.44 405 LEU B C 1
ATOM 7380 O O . LEU B 1 405 ? -16.047 12.188 -7.602 1 98.44 405 LEU B O 1
ATOM 7384 N N . MET B 1 406 ? -14.195 11.781 -6.461 1 98.06 406 MET B N 1
ATOM 7385 C CA . MET B 1 406 ? -14.289 13.008 -5.672 1 98.06 406 MET B CA 1
ATOM 7386 C C . MET B 1 406 ? -14.211 14.234 -6.57 1 98.06 406 MET B C 1
ATOM 7388 O O . MET B 1 406 ? -14.969 15.195 -6.383 1 98.06 406 MET B O 1
ATOM 7392 N N . TRP B 1 407 ? -13.273 14.18 -7.477 1 98.5 407 TRP B N 1
ATOM 7393 C CA . TRP B 1 407 ? -13.094 15.32 -8.375 1 98.5 407 TRP B CA 1
ATOM 7394 C C . TRP B 1 407 ? -14.32 15.516 -9.258 1 98.5 407 TRP B C 1
ATOM 7396 O O . TRP B 1 407 ? -14.703 16.641 -9.555 1 98.5 407 TRP B O 1
ATOM 7406 N N . LYS B 1 408 ? -14.867 14.398 -9.758 1 98.25 408 LYS B N 1
ATOM 7407 C CA . LYS B 1 408 ? -16.109 14.484 -10.531 1 98.25 408 LYS B CA 1
ATOM 7408 C C . LYS B 1 408 ? -17.234 15.078 -9.688 1 98.25 408 LYS B C 1
ATOM 7410 O O . LYS B 1 408 ? -18.047 15.859 -10.188 1 98.25 408 LYS B O 1
ATOM 7415 N N . ALA B 1 409 ? -17.281 14.734 -8.453 1 97.62 409 ALA B N 1
ATOM 7416 C CA . ALA B 1 409 ? -18.359 15.141 -7.547 1 97.62 409 ALA B CA 1
ATOM 7417 C C . ALA B 1 409 ? -18.203 16.609 -7.152 1 97.62 409 ALA B C 1
ATOM 7419 O O . ALA B 1 409 ? -19.203 17.297 -6.906 1 97.62 409 ALA B O 1
ATOM 7420 N N . LYS B 1 410 ? -16.969 17.125 -7.078 1 96.5 410 LYS B N 1
ATOM 7421 C CA . LYS B 1 410 ? -16.719 18.453 -6.516 1 96.5 410 LYS B CA 1
ATOM 7422 C C . LYS B 1 410 ? -16.328 19.453 -7.605 1 96.5 410 LYS B C 1
ATOM 7424 O O . LYS B 1 410 ? -16.578 20.656 -7.469 1 96.5 410 LYS B O 1
ATOM 7429 N N . GLY B 1 411 ? -15.695 18.891 -8.633 1 97.31 411 GLY B N 1
ATOM 7430 C CA . GLY B 1 411 ? -15.047 19.781 -9.586 1 97.31 411 GLY B CA 1
ATOM 7431 C C . GLY B 1 411 ? -13.844 20.5 -9.016 1 97.31 411 GLY B C 1
ATOM 7432 O O . GLY B 1 411 ? -13.531 20.359 -7.828 1 97.31 411 GLY B O 1
ATOM 7433 N N . ASN B 1 412 ? -13.188 21.219 -9.945 1 97.81 412 ASN B N 1
ATOM 7434 C CA . ASN B 1 412 ? -12.086 22.062 -9.469 1 97.81 412 ASN B CA 1
ATOM 7435 C C . ASN B 1 412 ? -12.562 23.094 -8.445 1 97.81 412 ASN B C 1
ATOM 7437 O O . ASN B 1 412 ? -11.867 23.359 -7.469 1 97.81 412 ASN B O 1
ATOM 7441 N N . LYS B 1 413 ? -13.656 23.641 -8.609 1 97.38 413 LYS B N 1
ATOM 7442 C CA . LYS B 1 413 ? -14.188 24.688 -7.754 1 97.38 413 LYS B CA 1
ATOM 7443 C C . LYS B 1 413 ? -14.469 24.172 -6.348 1 97.38 413 LYS B C 1
ATOM 7445 O O . LYS B 1 413 ? -14.18 24.844 -5.359 1 97.38 413 LYS B O 1
ATOM 7450 N N . GLY B 1 414 ? -15.086 23 -6.309 1 96.56 414 GLY B N 1
ATOM 7451 C CA . GLY B 1 414 ? -15.375 22.406 -5.012 1 96.56 414 GLY B CA 1
ATOM 7452 C C . GLY B 1 414 ? -14.133 22.078 -4.211 1 96.56 414 GLY B C 1
ATOM 7453 O O . GLY B 1 414 ? -14.078 22.328 -3.004 1 96.56 414 GLY B O 1
ATOM 7454 N N . PHE B 1 415 ? -13.117 21.562 -4.84 1 97.31 415 PHE B N 1
ATOM 7455 C CA . PHE B 1 415 ? -11.859 21.281 -4.156 1 97.31 415 PHE B CA 1
ATOM 7456 C C . PHE B 1 415 ? -11.188 22.562 -3.697 1 97.31 415 PHE B C 1
ATOM 7458 O O . PHE B 1 415 ? -10.633 22.625 -2.598 1 97.31 415 PHE B O 1
ATOM 7465 N N . GLU B 1 416 ? -11.195 23.562 -4.555 1 97.88 416 GLU B N 1
ATOM 7466 C CA . GLU B 1 416 ? -10.617 24.844 -4.164 1 97.88 416 GLU B CA 1
ATOM 7467 C C . GLU B 1 416 ? -11.305 25.406 -2.928 1 97.88 416 GLU B C 1
ATOM 7469 O O . GLU B 1 416 ? -10.641 25.875 -2 1 97.88 416 GLU B O 1
ATOM 7474 N N . ALA B 1 417 ? -12.602 25.359 -2.898 1 96.62 417 ALA B N 1
ATOM 7475 C CA . ALA B 1 417 ? -13.367 25.891 -1.77 1 96.62 417 ALA B CA 1
ATOM 7476 C C . ALA B 1 417 ? -13 25.156 -0.477 1 96.62 417 ALA B C 1
ATOM 7478 O O . ALA B 1 417 ? -12.891 25.781 0.582 1 96.62 417 ALA B O 1
ATOM 7479 N N . GLU B 1 418 ? -12.828 23.891 -0.542 1 95.81 418 GLU B N 1
ATOM 7480 C CA . GLU B 1 418 ? -12.484 23.094 0.639 1 95.81 418 GLU B CA 1
ATOM 7481 C C . GLU B 1 418 ? -11.102 23.469 1.158 1 95.81 418 GLU B C 1
ATOM 7483 O O . GLU B 1 418 ? -10.898 23.609 2.367 1 95.81 418 GLU B O 1
ATOM 7488 N N . ILE B 1 419 ? -10.172 23.578 0.237 1 97.5 419 ILE B N 1
ATOM 7489 C CA . ILE B 1 419 ? -8.812 23.922 0.623 1 97.5 419 ILE B CA 1
ATOM 7490 C C . ILE B 1 419 ? -8.797 25.328 1.241 1 97.5 419 ILE B C 1
ATOM 7492 O O . ILE B 1 419 ? -8.188 25.531 2.295 1 97.5 419 ILE B O 1
ATOM 7496 N N . ASP B 1 420 ? -9.477 26.25 0.607 1 97.69 420 ASP B N 1
ATOM 7497 C CA . ASP B 1 420 ? -9.562 27.609 1.122 1 97.69 420 ASP B CA 1
ATOM 7498 C C . ASP B 1 420 ? -10.164 27.641 2.523 1 97.69 420 ASP B C 1
ATOM 7500 O O . ASP B 1 420 ? -9.719 28.391 3.389 1 97.69 420 ASP B O 1
ATOM 7504 N N . HIS B 1 421 ? -11.141 26.859 2.703 1 96.5 421 HIS B N 1
ATOM 7505 C CA . HIS B 1 421 ? -11.797 26.781 4.004 1 96.5 421 HIS B CA 1
ATOM 7506 C C . HIS B 1 421 ? -10.828 26.312 5.086 1 96.5 421 HIS B C 1
ATOM 7508 O O . HIS B 1 421 ? -10.789 26.891 6.18 1 96.5 421 HIS B O 1
ATOM 7514 N N . LYS B 1 422 ? -10.102 25.297 4.797 1 97 422 LYS B N 1
ATOM 7515 C CA . LYS B 1 422 ? -9.141 24.75 5.762 1 97 422 LYS B CA 1
ATOM 7516 C C . LYS B 1 422 ? -8.109 25.812 6.156 1 97 422 LYS B C 1
ATOM 7518 O O . LYS B 1 422 ? -7.785 25.969 7.336 1 97 422 LYS B O 1
ATOM 7523 N N . PHE B 1 423 ? -7.613 26.547 5.191 1 98.06 423 PHE B N 1
ATOM 7524 C CA . PHE B 1 423 ? -6.672 27.625 5.465 1 98.06 423 PHE B CA 1
ATOM 7525 C C . PHE B 1 423 ? -7.344 28.734 6.266 1 98.06 423 PHE B C 1
ATOM 7527 O O . PHE B 1 423 ? -6.766 29.25 7.223 1 98.06 423 PHE B O 1
ATOM 7534 N N . ALA B 1 424 ? -8.531 29.078 5.918 1 97.31 424 ALA B N 1
ATOM 7535 C CA . ALA B 1 424 ? -9.25 30.141 6.605 1 97.31 424 ALA B CA 1
ATOM 7536 C C . ALA B 1 424 ? -9.492 29.781 8.07 1 97.31 424 ALA B C 1
ATOM 7538 O O . ALA B 1 424 ? -9.359 30.641 8.953 1 97.31 424 ALA B O 1
ATOM 7539 N N . ILE B 1 425 ? -9.898 28.562 8.328 1 96.81 425 ILE B N 1
ATOM 7540 C CA . ILE B 1 425 ? -10.164 28.109 9.688 1 96.81 425 ILE B CA 1
ATOM 7541 C C . ILE B 1 425 ? -8.883 28.156 10.508 1 96.81 425 ILE B C 1
ATOM 7543 O O . ILE B 1 425 ? -8.898 28.516 11.688 1 96.81 425 ILE B O 1
ATOM 7547 N N . SER B 1 426 ? -7.773 27.766 9.891 1 97.69 426 SER B N 1
ATOM 7548 C CA . SER B 1 426 ? -6.492 27.812 10.586 1 97.69 426 SER B CA 1
ATOM 7549 C C . SER B 1 426 ? -6.113 29.234 10.969 1 97.69 426 SER B C 1
ATOM 7551 O O . SER B 1 426 ? -5.598 29.469 12.062 1 97.69 426 SER B O 1
ATOM 7553 N N . ARG B 1 427 ? -6.414 30.203 10.133 1 97.81 427 ARG B N 1
ATOM 7554 C CA . ARG B 1 427 ? -6.141 31.609 10.414 1 97.81 427 ARG B CA 1
ATOM 7555 C C . ARG B 1 427 ? -7.07 32.125 11.5 1 97.81 427 ARG B C 1
ATOM 7557 O O . ARG B 1 427 ? -6.637 32.875 12.391 1 97.81 427 ARG B O 1
ATOM 7564 N N . TYR B 1 428 ? -8.289 31.734 11.391 1 97.88 428 TYR B N 1
ATOM 7565 C CA . TYR B 1 428 ? -9.258 32.156 12.406 1 97.88 428 TYR B CA 1
ATOM 7566 C C . TYR B 1 428 ? -8.859 31.609 13.781 1 97.88 428 TYR B C 1
ATOM 7568 O O . TYR B 1 428 ? -8.914 32.344 14.773 1 97.88 428 TYR B O 1
ATOM 7576 N N . PHE B 1 429 ? -8.477 30.391 13.852 1 98.19 429 PHE B N 1
ATOM 7577 C CA . PHE B 1 429 ? -8.023 29.797 15.102 1 98.19 429 PHE B CA 1
ATOM 7578 C C . PHE B 1 429 ? -6.82 30.547 15.656 1 98.19 429 PHE B C 1
ATOM 7580 O O . PHE B 1 429 ? -6.75 30.812 16.859 1 98.19 429 PHE B O 1
ATOM 7587 N N . THR B 1 430 ? -5.898 30.859 14.812 1 98.62 430 THR B N 1
ATOM 7588 C CA . THR B 1 430 ? -4.707 31.594 15.211 1 98.62 430 THR B CA 1
ATOM 7589 C C . THR B 1 430 ? -5.09 32.969 15.789 1 98.62 430 THR B C 1
ATOM 7591 O O . THR B 1 430 ? -4.516 33.406 16.797 1 98.62 430 THR B O 1
ATOM 7594 N N . GLN B 1 431 ? -5.992 33.562 15.188 1 98.31 431 GLN B N 1
ATOM 7595 C CA . GLN B 1 431 ? -6.5 34.844 15.695 1 98.31 431 GLN B CA 1
ATOM 7596 C C . GLN B 1 431 ? -7.074 34.656 17.094 1 98.31 431 GLN B C 1
ATOM 7598 O O . GLN B 1 431 ? -6.82 35.5 17.984 1 98.31 431 GLN B O 1
ATOM 7603 N N . LEU B 1 432 ? -7.816 33.625 17.297 1 98.19 432 LEU B N 1
ATOM 7604 C CA . LEU B 1 432 ? -8.391 33.344 18.609 1 98.19 432 LEU B CA 1
ATOM 7605 C C . LEU B 1 432 ? -7.301 33.156 19.656 1 98.19 432 LEU B C 1
ATOM 7607 O O . LEU B 1 432 ? -7.434 33.594 20.797 1 98.19 432 LEU B O 1
ATOM 7611 N N . LEU B 1 433 ? -6.266 32.469 19.281 1 98.38 433 LEU B N 1
ATOM 7612 C CA . LEU B 1 433 ? -5.148 32.219 20.203 1 98.38 433 LEU B CA 1
ATOM 7613 C C . LEU B 1 433 ? -4.527 33.562 20.641 1 98.38 433 LEU B C 1
ATOM 7615 O O . LEU B 1 433 ? -4.148 33.688 21.812 1 98.38 433 LEU B O 1
ATOM 7619 N N . HIS B 1 434 ? -4.418 34.5 19.781 1 98 434 HIS B N 1
ATOM 7620 C CA . HIS B 1 434 ? -3.842 35.812 20.094 1 98 434 HIS B CA 1
ATOM 7621 C C . HIS B 1 434 ? -4.738 36.594 21.031 1 98 434 HIS B C 1
ATOM 7623 O O . HIS B 1 434 ? -4.254 37.406 21.844 1 98 434 HIS B O 1
ATOM 7629 N N . GLU B 1 435 ? -5.945 36.281 20.984 1 97.38 435 GLU B N 1
ATOM 7630 C CA . GLU B 1 435 ? -6.922 37.094 21.703 1 97.38 435 GLU B CA 1
ATOM 7631 C C . GLU B 1 435 ? -7.195 36.531 23.094 1 97.38 435 GLU B C 1
ATOM 7633 O O . GLU B 1 435 ? -7.727 37.219 23.969 1 97.38 435 GLU B O 1
ATOM 7638 N N . ARG B 1 436 ? -6.859 35.312 23.281 1 95.94 436 ARG B N 1
ATOM 7639 C CA . ARG B 1 436 ? -7.227 34.656 24.531 1 95.94 436 ARG B CA 1
ATOM 7640 C C . ARG B 1 436 ? -6.027 34.562 25.469 1 95.94 436 ARG B C 1
ATOM 7642 O O . ARG B 1 436 ? -4.941 34.156 25.062 1 95.94 436 ARG B O 1
ATOM 7649 N N . ASP B 1 437 ? -6.301 34.875 26.734 1 94.38 437 ASP B N 1
ATOM 7650 C CA . ASP B 1 437 ? -5.246 34.812 27.75 1 94.38 437 ASP B CA 1
ATOM 7651 C C . ASP B 1 437 ? -4.785 33.375 27.953 1 94.38 437 ASP B C 1
ATOM 7653 O O . ASP B 1 437 ? -5.598 32.438 27.969 1 94.38 437 ASP B O 1
ATOM 7657 N N . GLY B 1 438 ? -3.482 33.25 28.031 1 96.25 438 GLY B N 1
ATOM 7658 C CA . GLY B 1 438 ? -2.926 31.953 28.375 1 96.25 438 GLY B CA 1
ATOM 7659 C C . GLY B 1 438 ? -2.473 31.156 27.156 1 96.25 438 GLY B C 1
ATOM 7660 O O . GLY B 1 438 ? -1.846 30.109 27.297 1 96.25 438 GLY B O 1
ATOM 7661 N N . PHE B 1 439 ? -2.85 31.625 26.078 1 98.25 439 PHE B N 1
ATOM 7662 C CA . PHE B 1 439 ? -2.41 30.969 24.859 1 98.25 439 PHE B CA 1
ATOM 7663 C C . PHE B 1 439 ? -1.317 31.781 24.172 1 98.25 439 PHE B C 1
ATOM 7665 O O . PHE B 1 439 ? -1.374 33 24.141 1 98.25 439 PHE B O 1
ATOM 7672 N N . GLU B 1 440 ? -0.305 31.094 23.719 1 98.12 440 GLU B N 1
ATOM 7673 C CA . GLU B 1 440 ? 0.782 31.734 23 1 98.12 440 GLU B CA 1
ATOM 7674 C C . GLU B 1 440 ? 1.109 30.984 21.703 1 98.12 440 GLU B C 1
ATOM 7676 O O . GLU B 1 440 ? 1.467 29.812 21.75 1 98.12 440 GLU B O 1
ATOM 7681 N N . VAL B 1 441 ? 1.014 31.688 20.625 1 98.19 441 VAL B N 1
ATOM 7682 C CA . VAL B 1 441 ? 1.345 31.109 19.328 1 98.19 441 VAL B CA 1
ATOM 7683 C C . VAL B 1 441 ? 2.859 30.969 19.188 1 98.19 441 VAL B C 1
ATOM 7685 O O . VAL B 1 441 ? 3.604 31.906 19.469 1 98.19 441 VAL B O 1
ATOM 7688 N N . LEU B 1 442 ? 3.307 29.812 18.844 1 97.06 442 LEU B N 1
ATOM 7689 C CA . LEU B 1 442 ? 4.734 29.531 18.703 1 97.06 442 LEU B CA 1
ATOM 7690 C C . LEU B 1 442 ? 5.297 30.234 17.469 1 97.06 442 LEU B C 1
ATOM 7692 O O . LEU B 1 442 ? 6.375 30.828 17.531 1 97.06 442 LEU B O 1
ATOM 7696 N N . MET B 1 443 ? 4.613 30.094 16.312 1 95.44 443 MET B N 1
ATOM 7697 C CA . MET B 1 443 ? 4.953 30.734 15.047 1 95.44 443 MET B CA 1
ATOM 7698 C C . MET B 1 443 ? 3.715 30.922 14.172 1 95.44 443 MET B C 1
ATOM 7700 O O . MET B 1 443 ? 2.811 30.078 14.195 1 95.44 443 MET B O 1
ATOM 7704 N N . GLU B 1 444 ? 3.748 32 13.414 1 96.88 444 GLU B N 1
ATOM 7705 C CA . GLU B 1 444 ? 2.621 32.219 12.516 1 96.88 444 GLU B CA 1
ATOM 7706 C C . GLU B 1 444 ? 2.537 31.109 11.469 1 96.88 444 GLU B C 1
ATOM 7708 O O . GLU B 1 444 ? 3.537 30.781 10.828 1 96.88 444 GLU B O 1
ATOM 7713 N N . PRO B 1 445 ? 1.368 30.547 11.281 1 97.12 445 PRO B N 1
ATOM 7714 C CA . PRO B 1 445 ? 1.261 29.391 10.398 1 97.12 445 PRO B CA 1
ATOM 7715 C C . PRO B 1 445 ? 1.33 29.75 8.914 1 97.12 445 PRO B C 1
ATOM 7717 O O . PRO B 1 445 ? 0.801 30.797 8.516 1 97.12 445 PRO B O 1
ATOM 7720 N N . GLN B 1 446 ? 2.021 28.969 8.125 1 96.75 446 GLN B N 1
ATOM 7721 C CA . GLN B 1 446 ? 1.961 29.047 6.668 1 96.75 446 GLN B CA 1
ATOM 7722 C C . GLN B 1 446 ? 0.926 28.078 6.109 1 96.75 446 GLN B C 1
ATOM 7724 O O . GLN B 1 446 ? -0.013 28.484 5.426 1 96.75 446 GLN B O 1
ATOM 7729 N N . CYS B 1 447 ? 1.102 26.797 6.48 1 97.75 447 CYS B N 1
ATOM 7730 C CA . CYS B 1 447 ? 0.118 25.781 6.121 1 97.75 447 CYS B CA 1
ATOM 7731 C C . CYS B 1 447 ? -1.027 25.75 7.125 1 97.75 447 CYS B C 1
ATOM 7733 O O . CYS B 1 447 ? -1.38 26.781 7.703 1 97.75 447 CYS B O 1
ATOM 7735 N N . THR B 1 448 ? -1.71 24.656 7.277 1 97.94 448 THR B N 1
ATOM 7736 C CA . THR B 1 448 ? -2.875 24.594 8.148 1 97.94 448 THR B CA 1
ATOM 7737 C C . THR B 1 448 ? -2.518 23.953 9.492 1 97.94 448 THR B C 1
ATOM 7739 O O . THR B 1 448 ? -3.389 23.438 10.188 1 97.94 448 THR B O 1
ATOM 7742 N N . ASN B 1 449 ? -1.231 23.906 9.758 1 97 449 ASN B N 1
ATOM 7743 C CA . ASN B 1 449 ? -0.724 23.562 11.086 1 97 449 ASN B CA 1
ATOM 7744 C C . ASN B 1 449 ? -0.666 24.781 11.992 1 97 449 ASN B C 1
ATOM 7746 O O . ASN B 1 449 ? -0.158 25.844 11.594 1 97 449 ASN B O 1
ATOM 7750 N N . VAL B 1 450 ? -1.135 24.656 13.203 1 98.31 450 VAL B N 1
ATOM 7751 C CA . VAL B 1 450 ? -0.971 25.719 14.172 1 98.31 450 VAL B CA 1
ATOM 7752 C C . VAL B 1 450 ? -0.315 25.188 15.438 1 98.31 450 VAL B C 1
ATOM 7754 O O . VAL B 1 450 ? -0.819 24.234 16.047 1 98.31 450 VAL B O 1
ATOM 7757 N N . CYS B 1 451 ? 0.835 25.75 15.781 1 98.25 451 CYS B N 1
ATOM 7758 C CA . CYS B 1 451 ? 1.601 25.359 16.953 1 98.25 451 CYS B CA 1
ATOM 7759 C C . CYS B 1 451 ? 1.498 26.422 18.062 1 98.25 451 CYS B C 1
ATOM 7761 O O . CYS B 1 451 ? 1.656 27.609 17.797 1 98.25 451 CYS B O 1
ATOM 7763 N N . PHE B 1 452 ? 1.238 25.984 19.328 1 98.62 452 PHE B N 1
ATOM 7764 C CA . PHE B 1 452 ? 1.021 26.969 20.391 1 98.62 452 PHE B CA 1
ATOM 7765 C C . PHE B 1 452 ? 1.241 26.328 21.766 1 98.62 452 PHE B C 1
ATOM 7767 O O . PHE B 1 452 ? 1.274 25.109 21.891 1 98.62 452 PHE B O 1
ATOM 7774 N N . TRP B 1 453 ? 1.452 27.141 22.734 1 98.5 453 TRP B N 1
ATOM 7775 C CA . TRP B 1 453 ? 1.495 26.75 24.141 1 98.5 453 TRP B CA 1
ATOM 7776 C C . TRP B 1 453 ? 0.234 27.203 24.859 1 98.5 453 TRP B C 1
ATOM 7778 O O . TRP B 1 453 ? -0.381 28.203 24.484 1 98.5 453 TRP B O 1
ATOM 7788 N N . PHE B 1 454 ? -0.191 26.453 25.812 1 98.56 454 PHE B N 1
ATOM 7789 C CA . PHE B 1 454 ? -1.117 26.875 26.844 1 98.56 454 PHE B CA 1
ATOM 7790 C C . PHE B 1 454 ? -0.386 27.078 28.172 1 98.56 454 PHE B C 1
ATOM 7792 O O . PHE B 1 454 ? 0.269 26.172 28.672 1 98.56 454 PHE B O 1
ATOM 7799 N N . ILE B 1 455 ? -0.494 28.219 28.703 1 98.12 455 ILE B N 1
ATOM 7800 C CA . ILE B 1 455 ? 0.153 28.562 29.969 1 98.12 455 ILE B CA 1
ATOM 7801 C C . ILE B 1 455 ? -0.878 28.562 31.094 1 98.12 455 ILE B C 1
ATOM 7803 O O . ILE B 1 455 ? -1.671 29.5 31.203 1 98.12 455 ILE B O 1
ATOM 7807 N N . PRO B 1 456 ? -0.754 27.641 31.953 1 97.5 456 PRO B N 1
ATOM 7808 C CA . PRO B 1 456 ? -1.705 27.594 33.062 1 97.5 456 PRO B CA 1
ATOM 7809 C C . PRO B 1 456 ? -1.593 28.828 33.969 1 97.5 456 PRO B C 1
ATOM 7811 O O . PRO B 1 456 ? -0.563 29.5 33.969 1 97.5 456 PRO B O 1
ATOM 7814 N N . ALA B 1 457 ? -2.619 29 34.781 1 95.5 457 ALA B N 1
ATOM 7815 C CA . ALA B 1 457 ? -2.684 30.172 35.656 1 95.5 457 ALA B CA 1
ATOM 7816 C C . ALA B 1 457 ? -1.481 30.203 36.594 1 95.5 457 ALA B C 1
ATOM 7818 O O . ALA B 1 457 ? -0.95 31.281 36.875 1 95.5 457 ALA B O 1
ATOM 7819 N N . SER B 1 458 ? -1.021 29.109 37 1 94.88 458 SER B N 1
ATOM 7820 C CA . SER B 1 458 ? 0.055 28.984 37.969 1 94.88 458 SER B CA 1
ATOM 7821 C C . SER B 1 458 ? 1.384 29.453 37.375 1 94.88 458 SER B C 1
ATOM 7823 O O . SER B 1 458 ? 2.314 29.781 38.125 1 94.88 458 SER B O 1
ATOM 7825 N N . LEU B 1 459 ? 1.469 29.562 36.094 1 96.19 459 LEU B N 1
ATOM 7826 C CA . LEU B 1 459 ? 2.75 29.891 35.469 1 96.19 459 LEU B CA 1
ATOM 7827 C C . LEU B 1 459 ? 2.711 31.266 34.844 1 96.19 459 LEU B C 1
ATOM 7829 O O . LEU B 1 459 ? 3.75 31.797 34.438 1 96.19 459 LEU B O 1
ATOM 7833 N N . ARG B 1 460 ? 1.639 31.938 34.75 1 94.75 460 ARG B N 1
ATOM 7834 C CA . ARG B 1 460 ? 1.45 33.094 33.906 1 94.75 460 ARG B CA 1
ATOM 7835 C C . ARG B 1 460 ? 2.266 34.281 34.438 1 94.75 460 ARG B C 1
ATOM 7837 O O . ARG B 1 460 ? 2.732 35.125 33.625 1 94.75 460 ARG B O 1
ATOM 7844 N N . ASP B 1 461 ? 2.484 34.375 35.656 1 93.31 461 ASP B N 1
ATOM 7845 C CA . ASP B 1 461 ? 3.182 35.5 36.219 1 93.31 461 ASP B CA 1
ATOM 7846 C C . ASP B 1 461 ? 4.633 35.156 36.562 1 93.31 461 ASP B C 1
ATOM 7848 O O . ASP B 1 461 ? 5.355 35.969 37.125 1 93.31 461 ASP B O 1
ATOM 7852 N N . GLU B 1 462 ? 5.047 34.094 36.125 1 95.06 462 GLU B N 1
ATOM 7853 C CA . GLU B 1 462 ? 6.406 33.688 36.469 1 95.06 462 GLU B CA 1
ATOM 7854 C C . GLU B 1 462 ? 7.395 34.125 35.406 1 95.06 462 GLU B C 1
ATOM 7856 O O . GLU B 1 462 ? 7.039 34.25 34.219 1 95.06 462 GLU B O 1
ATOM 7861 N N . GLU B 1 463 ? 8.625 34.344 35.875 1 96.44 463 GLU B N 1
ATOM 7862 C CA . GLU B 1 463 ? 9.711 34.625 34.938 1 96.44 463 GLU B CA 1
ATOM 7863 C C . GLU B 1 463 ? 10.039 33.406 34.094 1 96.44 463 GLU B C 1
ATOM 7865 O O . GLU B 1 463 ? 10.039 32.281 34.594 1 96.44 463 GLU B O 1
ATOM 7870 N N . ARG B 1 464 ? 10.398 33.625 32.875 1 95.69 464 ARG B N 1
ATOM 7871 C CA . ARG B 1 464 ? 10.633 32.531 31.922 1 95.69 464 ARG B CA 1
ATOM 7872 C C . ARG B 1 464 ? 12.055 31.984 32.031 1 95.69 464 ARG B C 1
ATOM 7874 O O . ARG B 1 464 ? 12.844 32.094 31.094 1 95.69 464 ARG B O 1
ATOM 7881 N N . THR B 1 465 ? 12.391 31.344 33.156 1 96.31 465 THR B N 1
ATOM 7882 C CA . THR B 1 465 ? 13.656 30.688 33.469 1 96.31 465 THR B CA 1
ATOM 7883 C C . THR B 1 465 ? 13.664 29.25 32.906 1 96.31 465 THR B C 1
ATOM 7885 O O . THR B 1 465 ? 12.656 28.766 32.406 1 96.31 465 THR B O 1
ATOM 7888 N N . PRO B 1 466 ? 14.781 28.641 32.969 1 95.81 466 PRO B N 1
ATOM 7889 C CA . PRO B 1 466 ? 14.828 27.219 32.594 1 95.81 466 PRO B CA 1
ATOM 7890 C C . PRO B 1 466 ? 13.828 26.375 33.344 1 95.81 466 PRO B C 1
ATOM 7892 O O . PRO B 1 466 ? 13.266 25.422 32.812 1 95.81 466 PRO B O 1
ATOM 7895 N N . GLU B 1 467 ? 13.641 26.703 34.531 1 95.56 467 GLU B N 1
ATOM 7896 C CA . GLU B 1 467 ? 12.664 25.984 35.344 1 95.56 467 GLU B CA 1
ATOM 7897 C C . GLU B 1 467 ? 11.242 26.203 34.844 1 95.56 467 GLU B C 1
ATOM 7899 O O . GLU B 1 467 ? 10.43 25.281 34.844 1 95.56 467 GLU B O 1
ATOM 7904 N N . PHE B 1 468 ? 10.945 27.422 34.469 1 96.44 468 PHE B N 1
ATOM 7905 C CA . PHE B 1 468 ? 9.656 27.734 33.875 1 96.44 468 PHE B CA 1
ATOM 7906 C C . PHE B 1 468 ? 9.391 26.828 32.656 1 96.44 468 PHE B C 1
ATOM 7908 O O . PHE B 1 468 ? 8.312 26.234 32.562 1 96.44 468 PHE B O 1
ATOM 7915 N N . TRP B 1 469 ? 10.391 26.719 31.828 1 97.12 469 TRP B N 1
ATOM 7916 C CA . TRP B 1 469 ? 10.242 25.953 30.594 1 97.12 469 TRP B CA 1
ATOM 7917 C C . TRP B 1 469 ? 10.117 24.469 30.875 1 97.12 469 TRP B C 1
ATOM 7919 O O . TRP B 1 469 ? 9.398 23.75 30.172 1 97.12 469 TRP B O 1
ATOM 7929 N N . GLU B 1 470 ? 10.797 24.016 31.859 1 96.44 470 GLU B N 1
ATOM 7930 C CA . GLU B 1 470 ? 10.688 22.609 32.25 1 96.44 470 GLU B CA 1
ATOM 7931 C C . GLU B 1 470 ? 9.281 22.297 32.75 1 96.44 470 GLU B C 1
ATOM 7933 O O . GLU B 1 470 ? 8.719 21.25 32.406 1 96.44 470 GLU B O 1
ATOM 7938 N N . ARG B 1 471 ? 8.781 23.125 33.531 1 96.56 471 ARG B N 1
ATOM 7939 C CA . ARG B 1 471 ? 7.43 22.953 34.031 1 96.56 471 ARG B CA 1
ATOM 7940 C C . ARG B 1 471 ? 6.402 23.047 32.906 1 96.56 471 ARG B C 1
ATOM 7942 O O . ARG B 1 471 ? 5.48 22.234 32.844 1 96.56 471 ARG B O 1
ATOM 7949 N N . LEU B 1 472 ? 6.582 24.016 32.031 1 97.38 472 LEU B N 1
ATOM 7950 C CA . LEU B 1 472 ? 5.656 24.203 30.938 1 97.38 472 LEU B CA 1
ATOM 7951 C C . LEU B 1 472 ? 5.66 23 30.016 1 97.38 472 LEU B C 1
ATOM 7953 O O . LEU B 1 472 ? 4.633 22.656 29.406 1 97.38 472 LEU B O 1
ATOM 7957 N N . SER B 1 473 ? 6.75 22.297 29.922 1 96.5 473 SER B N 1
ATOM 7958 C CA . SER B 1 473 ? 6.883 21.141 29.031 1 96.5 473 SER B CA 1
ATOM 7959 C C . SER B 1 473 ? 5.953 20.016 29.453 1 96.5 473 SER B C 1
ATOM 7961 O O . SER B 1 473 ? 5.652 19.125 28.641 1 96.5 473 SER B O 1
ATOM 7963 N N . LYS B 1 474 ? 5.457 20.031 30.641 1 96 474 LYS B N 1
ATOM 7964 C CA . LYS B 1 474 ? 4.617 18.969 31.172 1 96 474 LYS B CA 1
ATOM 7965 C C . LYS B 1 474 ? 3.137 19.281 30.969 1 96 474 LYS B C 1
ATOM 7967 O O . LYS B 1 474 ? 2.283 18.406 31.156 1 96 474 LYS B O 1
ATOM 7972 N N . VAL B 1 475 ? 2.828 20.453 30.547 1 97.19 475 VAL B N 1
ATOM 7973 C CA . VAL B 1 475 ? 1.452 20.938 30.484 1 97.19 475 VAL B CA 1
ATOM 7974 C C . VAL B 1 475 ? 0.723 20.25 29.328 1 97.19 475 VAL B C 1
ATOM 7976 O O . VAL B 1 475 ? -0.358 19.688 29.516 1 97.19 475 VAL B O 1
ATOM 7979 N N . ALA B 1 476 ? 1.309 20.266 28.125 1 96.25 476 ALA B N 1
ATOM 7980 C CA . ALA B 1 476 ? 0.653 19.703 26.953 1 96.25 476 ALA B CA 1
ATOM 7981 C C . ALA B 1 476 ? 0.351 18.234 27.141 1 96.25 476 ALA B C 1
ATOM 7983 O O . ALA B 1 476 ? -0.765 17.781 26.891 1 96.25 476 ALA B O 1
ATOM 7984 N N . PRO B 1 477 ? 1.338 17.438 27.672 1 94.81 477 PRO B N 1
ATOM 7985 C CA . PRO B 1 477 ? 1.055 16.016 27.906 1 94.81 477 PRO B CA 1
ATOM 7986 C C . PRO B 1 477 ? -0.092 15.805 28.891 1 94.81 477 PRO B C 1
ATOM 7988 O O . PRO B 1 477 ? -0.916 14.906 28.703 1 94.81 477 PRO B O 1
ATOM 7991 N N . ALA B 1 478 ? -0.131 16.578 29.906 1 96.06 478 ALA B N 1
ATOM 7992 C CA . ALA B 1 478 ? -1.173 16.438 30.906 1 96.06 478 ALA B CA 1
ATOM 7993 C C . ALA B 1 478 ? -2.551 16.734 30.328 1 96.06 478 ALA B C 1
ATOM 7995 O O . ALA B 1 478 ? -3.516 16.016 30.609 1 96.06 478 ALA B O 1
ATOM 7996 N N . ILE B 1 479 ? -2.652 17.812 29.594 1 97.12 479 ILE B N 1
ATOM 7997 C CA . ILE B 1 479 ? -3.922 18.188 28.984 1 97.12 479 ILE B CA 1
ATOM 7998 C C . ILE B 1 479 ? -4.336 17.125 27.953 1 97.12 479 ILE B C 1
ATOM 8000 O O . ILE B 1 479 ? -5.512 16.766 27.859 1 97.12 479 ILE B O 1
ATOM 8004 N N . LYS B 1 480 ? -3.357 16.641 27.141 1 95.69 480 LYS B N 1
ATOM 8005 C CA . LYS B 1 480 ? -3.617 15.578 26.172 1 95.69 480 LYS B CA 1
ATOM 8006 C C . LYS B 1 480 ? -4.211 14.352 26.859 1 95.69 480 LYS B C 1
ATOM 8008 O O . LYS B 1 480 ? -5.164 13.75 26.359 1 95.69 480 LYS B O 1
ATOM 8013 N N . GLU B 1 481 ? -3.635 13.906 27.969 1 93.75 481 GLU B N 1
ATOM 8014 C CA . GLU B 1 481 ? -4.168 12.781 28.719 1 93.75 481 GLU B CA 1
ATOM 8015 C C . GLU B 1 481 ? -5.621 13.016 29.109 1 93.75 481 GLU B C 1
ATOM 8017 O O . GLU B 1 481 ? -6.461 12.117 28.969 1 93.75 481 GLU B O 1
ATOM 8022 N N . GLY B 1 482 ? -5.922 14.203 29.562 1 95.38 482 GLY B N 1
ATOM 8023 C CA . GLY B 1 482 ? -7.281 14.547 29.938 1 95.38 482 GLY B CA 1
ATOM 8024 C C . GLY B 1 482 ? -8.266 14.445 28.781 1 95.38 482 GLY B C 1
ATOM 8025 O O . GLY B 1 482 ? -9.352 13.891 28.938 1 95.38 482 GLY B O 1
ATOM 8026 N N . MET B 1 483 ? -7.91 15.039 27.656 1 95.56 483 MET B N 1
ATOM 8027 C CA . MET B 1 483 ? -8.828 15.039 26.516 1 95.56 483 MET B CA 1
ATOM 8028 C C . MET B 1 483 ? -9.047 13.625 26 1 95.56 483 MET B C 1
ATOM 8030 O O . MET B 1 483 ? -10.148 13.281 25.547 1 95.56 483 MET B O 1
ATOM 8034 N N . VAL B 1 484 ? -7.992 12.727 26.047 1 93.31 484 VAL B N 1
ATOM 8035 C CA . VAL B 1 484 ? -8.102 11.344 25.594 1 93.31 484 VAL B CA 1
ATOM 8036 C C . VAL B 1 484 ? -9.016 10.555 26.516 1 93.31 484 VAL B C 1
ATOM 8038 O O . VAL B 1 484 ? -9.898 9.828 26.062 1 93.31 484 VAL B O 1
ATOM 8041 N N . LEU B 1 485 ? -8.828 10.703 27.781 1 93.88 485 LEU B N 1
ATOM 8042 C CA . LEU B 1 485 ? -9.617 9.969 28.766 1 93.88 485 LEU B CA 1
ATOM 8043 C C . LEU B 1 485 ? -11.078 10.406 28.719 1 93.88 485 LEU B C 1
ATOM 8045 O O . LEU B 1 485 ? -11.984 9.578 28.859 1 93.88 485 LEU B O 1
ATOM 8049 N N . GLU B 1 486 ? -11.32 11.656 28.484 1 95.88 486 GLU B N 1
ATOM 8050 C CA . GLU B 1 486 ? -12.688 12.172 28.375 1 95.88 486 GLU B CA 1
ATOM 8051 C C . GLU B 1 486 ? -13.297 11.852 27.016 1 95.88 486 GLU B C 1
ATOM 8053 O O . GLU B 1 486 ? -14.516 11.742 26.891 1 95.88 486 GLU B O 1
ATOM 8058 N N . GLY B 1 487 ? -12.43 11.758 25.969 1 96.06 487 GLY B N 1
ATOM 8059 C CA . GLY B 1 487 ? -12.883 11.508 24.609 1 96.06 487 GLY B CA 1
ATOM 8060 C C . GLY B 1 487 ? -13.445 12.742 23.922 1 96.06 487 GLY B C 1
ATOM 8061 O O . GLY B 1 487 ? -14.258 12.641 23 1 96.06 487 GLY B O 1
ATOM 8062 N N . SER B 1 488 ? -13.055 13.938 24.375 1 96.25 488 SER B N 1
ATOM 8063 C CA . SER B 1 488 ? -13.672 15.172 23.906 1 96.25 488 SER B CA 1
ATOM 8064 C C . SER B 1 488 ? -13.016 15.656 22.609 1 96.25 488 SER B C 1
ATOM 8066 O O . SER B 1 488 ? -13.672 16.297 21.781 1 96.25 488 SER B O 1
ATOM 8068 N N . MET B 1 489 ? -11.742 15.484 22.5 1 95.5 489 MET B N 1
ATOM 8069 C CA . MET B 1 489 ? -10.984 15.875 21.312 1 95.5 489 MET B CA 1
ATOM 8070 C C . MET B 1 489 ? -9.656 15.133 21.25 1 95.5 489 MET B C 1
ATOM 8072 O O . MET B 1 489 ? -9.297 14.414 22.188 1 95.5 489 MET B O 1
ATOM 8076 N N . LEU B 1 490 ? -9 15.211 20.172 1 94.94 490 LEU B N 1
ATOM 8077 C CA . LEU B 1 490 ? -7.668 14.641 20.016 1 94.94 490 LEU B CA 1
ATOM 8078 C C . LEU B 1 490 ? -6.754 15.609 19.266 1 94.94 490 LEU B C 1
ATOM 8080 O O . LEU B 1 490 ? -7 15.93 18.094 1 94.94 490 LEU B O 1
ATOM 8084 N N . ILE B 1 491 ? -5.75 16.094 19.969 1 95.81 491 ILE B N 1
ATOM 8085 C CA . ILE B 1 491 ? -4.75 17.016 19.438 1 95.81 491 ILE B CA 1
ATOM 8086 C C . ILE B 1 491 ? -3.352 16.516 19.781 1 95.81 491 ILE B C 1
ATOM 8088 O O . ILE B 1 491 ? -3.117 16 20.875 1 95.81 491 ILE B O 1
ATOM 8092 N N . GLY B 1 492 ? -2.451 16.656 18.828 1 93.44 492 GLY B N 1
ATOM 8093 C CA . GLY B 1 492 ? -1.089 16.203 19.078 1 93.44 492 GLY B CA 1
ATOM 8094 C C . GLY B 1 492 ? -0.244 17.234 19.797 1 93.44 492 GLY B C 1
ATOM 8095 O O . GLY B 1 492 ? -0.604 18.422 19.844 1 93.44 492 GLY B O 1
ATOM 8096 N N . TYR B 1 493 ? 0.847 16.766 20.422 1 94.69 493 TYR B N 1
ATOM 8097 C CA . TYR B 1 493 ? 1.879 17.625 21 1 94.69 493 TYR B CA 1
ATOM 8098 C C . TYR B 1 493 ? 3.264 17.031 20.797 1 94.69 493 TYR B C 1
ATOM 8100 O O . TYR B 1 493 ? 3.396 15.82 20.547 1 94.69 493 TYR B O 1
ATOM 8108 N N . GLN B 1 494 ? 4.242 17.812 20.766 1 93.25 494 GLN B N 1
ATOM 8109 C CA . GLN B 1 494 ? 5.617 17.344 20.656 1 93.25 494 GLN B CA 1
ATOM 8110 C C . GLN B 1 494 ? 6.613 18.469 20.922 1 93.25 494 GLN B C 1
ATOM 8112 O O . GLN B 1 494 ? 6.273 19.641 20.797 1 93.25 494 GLN B O 1
ATOM 8117 N N . PRO B 1 495 ? 7.805 18.062 21.375 1 93.88 495 PRO B N 1
ATOM 8118 C CA . PRO B 1 495 ? 8.906 19.016 21.25 1 93.88 495 PRO B CA 1
ATOM 8119 C C . PRO B 1 495 ? 9.469 19.078 19.828 1 93.88 495 PRO B C 1
ATOM 8121 O O . PRO B 1 495 ? 9.164 18.219 19 1 93.88 495 PRO B O 1
ATOM 8124 N N . ASN B 1 496 ? 10.156 20.047 19.5 1 93.38 496 ASN B N 1
ATOM 8125 C CA . ASN B 1 496 ? 10.82 20.156 18.219 1 93.38 496 ASN B CA 1
ATOM 8126 C C . ASN B 1 496 ? 11.969 21.172 18.266 1 93.38 496 ASN B C 1
ATOM 8128 O O . ASN B 1 496 ? 11.758 22.328 18.625 1 93.38 496 ASN B O 1
ATOM 8132 N N . GLY B 1 497 ? 13.086 20.703 17.938 1 89.44 497 GLY B N 1
ATOM 8133 C CA . GLY B 1 497 ? 14.242 21.578 18.047 1 89.44 497 GLY B CA 1
ATOM 8134 C C . GLY B 1 497 ? 14.484 22.047 19.469 1 89.44 497 GLY B C 1
ATOM 8135 O O . GLY B 1 497 ? 14.57 21.25 20.391 1 89.44 497 GLY B O 1
ATOM 8136 N N . ASP B 1 498 ? 14.531 23.375 19.531 1 89.88 498 ASP B N 1
ATOM 8137 C CA . ASP B 1 498 ? 14.789 23.969 20.844 1 89.88 498 ASP B CA 1
ATOM 8138 C C . ASP B 1 498 ? 13.492 24.25 21.578 1 89.88 498 ASP B C 1
ATOM 8140 O O . ASP B 1 498 ? 13.508 24.703 22.719 1 89.88 498 ASP B O 1
ATOM 8144 N N . HIS B 1 499 ? 12.43 23.891 20.984 1 94.5 499 HIS B N 1
ATOM 8145 C CA . HIS B 1 499 ? 11.141 24.141 21.609 1 94.5 499 HIS B CA 1
ATOM 8146 C C . HIS B 1 499 ? 10.688 22.938 22.422 1 94.5 499 HIS B C 1
ATOM 8148 O O . HIS B 1 499 ? 10.797 21.797 21.969 1 94.5 499 HIS B O 1
ATOM 8154 N N . ILE B 1 500 ? 10.297 23.203 23.609 1 95.31 500 ILE B N 1
ATOM 8155 C CA . ILE B 1 500 ? 9.711 22.172 24.469 1 95.31 500 ILE B CA 1
ATOM 8156 C C . ILE B 1 500 ? 8.367 21.734 23.891 1 95.31 500 ILE B C 1
ATOM 8158 O O . ILE B 1 500 ? 7.965 22.188 22.812 1 95.31 500 ILE B O 1
ATOM 8162 N N . ASN B 1 501 ? 7.707 20.844 24.609 1 96.25 501 ASN B N 1
ATOM 8163 C CA . ASN B 1 501 ? 6.41 20.344 24.172 1 96.25 501 ASN B CA 1
ATOM 8164 C C . ASN B 1 501 ? 5.434 21.484 23.906 1 96.25 501 ASN B C 1
ATOM 8166 O O . ASN B 1 501 ? 5.27 22.375 24.75 1 96.25 501 ASN B O 1
ATOM 8170 N N . PHE B 1 502 ? 4.852 21.484 22.797 1 97.62 502 PHE B N 1
ATOM 8171 C CA . PHE B 1 502 ? 3.781 22.406 22.406 1 97.62 502 PHE B CA 1
ATOM 8172 C C . PHE B 1 502 ? 2.643 21.641 21.734 1 97.62 502 PHE B C 1
ATOM 8174 O O . PHE B 1 502 ? 2.822 20.516 21.281 1 97.62 502 PHE B O 1
ATOM 8181 N N . PHE B 1 503 ? 1.513 22.219 21.688 1 97.81 503 PHE B N 1
ATOM 8182 C CA . PHE B 1 503 ? 0.394 21.656 20.938 1 97.81 503 PHE B CA 1
ATOM 8183 C C . PHE B 1 503 ? 0.561 21.906 19.453 1 97.81 503 PHE B C 1
ATOM 8185 O O . PHE B 1 503 ? 1.018 22.984 19.031 1 97.81 503 PHE B O 1
ATOM 8192 N N . ARG B 1 504 ? 0.25 20.953 18.672 1 97.31 504 ARG B N 1
ATOM 8193 C CA . ARG B 1 504 ? 0.143 21.047 17.219 1 97.31 504 ARG B CA 1
ATOM 8194 C C . ARG B 1 504 ? -1.247 20.641 16.75 1 97.31 504 ARG B C 1
ATOM 8196 O O . ARG B 1 504 ? -1.598 19.469 16.781 1 97.31 504 ARG B O 1
ATOM 8203 N N . ILE B 1 505 ? -2.027 21.547 16.344 1 97.75 505 ILE B N 1
ATOM 8204 C CA . ILE B 1 505 ? -3.355 21.266 15.812 1 97.75 505 ILE B CA 1
ATOM 8205 C C . ILE B 1 505 ? -3.33 21.328 14.289 1 97.75 505 ILE B C 1
ATOM 8207 O O . ILE B 1 505 ? -2.668 22.188 13.703 1 97.75 505 ILE B O 1
ATOM 8211 N N . ILE B 1 506 ? -3.953 20.375 13.633 1 96.56 506 ILE B N 1
ATOM 8212 C CA . ILE B 1 506 ? -3.955 20.266 12.18 1 96.56 506 ILE B CA 1
ATOM 8213 C C . ILE B 1 506 ? -5.379 20.438 11.648 1 96.56 506 ILE B C 1
ATOM 8215 O O . ILE B 1 506 ? -6.301 19.75 12.094 1 96.56 506 ILE B O 1
ATOM 8219 N N . PHE B 1 507 ? -5.512 21.312 10.711 1 96.75 507 PHE B N 1
ATOM 8220 C CA . PHE B 1 507 ? -6.812 21.516 10.086 1 96.75 507 PHE B CA 1
ATOM 8221 C C . PHE B 1 507 ? -6.848 20.875 8.695 1 96.75 507 PHE B C 1
ATOM 8223 O O . PHE B 1 507 ? -6.504 21.516 7.707 1 96.75 507 PHE B O 1
ATOM 8230 N N . SER B 1 508 ? -7.316 19.656 8.672 1 95.44 508 SER B N 1
ATOM 8231 C CA . SER B 1 508 ? -7.418 18.906 7.418 1 95.44 508 SER B CA 1
ATOM 8232 C C . SER B 1 508 ? -8.852 18.438 7.172 1 95.44 508 SER B C 1
ATOM 8234 O O . SER B 1 508 ? -9.156 17.922 6.098 1 95.44 508 SER B O 1
ATOM 8236 N N . ASN B 1 509 ? -9.742 18.562 8.141 1 94.69 509 ASN B N 1
ATOM 8237 C CA . ASN B 1 509 ? -11.148 18.188 8.031 1 94.69 509 ASN B CA 1
ATOM 8238 C C . ASN B 1 509 ? -11.992 19.344 7.496 1 94.69 509 ASN B C 1
ATOM 8240 O O . ASN B 1 509 ? -12.141 20.375 8.164 1 94.69 509 ASN B O 1
ATOM 8244 N N . ALA B 1 510 ? -12.586 19.125 6.418 1 91.94 510 ALA B N 1
ATOM 8245 C CA . ALA B 1 510 ? -13.344 20.172 5.742 1 91.94 510 ALA B CA 1
ATOM 8246 C C . ALA B 1 510 ? -14.625 20.5 6.504 1 91.94 510 ALA B C 1
ATOM 8248 O O . ALA B 1 510 ? -15.266 21.531 6.246 1 91.94 510 ALA B O 1
ATOM 8249 N N . ARG B 1 511 ? -14.969 19.75 7.445 1 92.25 511 ARG B N 1
ATOM 8250 C CA . ARG B 1 511 ? -16.25 19.938 8.133 1 92.25 511 ARG B CA 1
ATOM 8251 C C . ARG B 1 511 ? -16.047 20.688 9.445 1 92.25 511 ARG B C 1
ATOM 8253 O O . ARG B 1 511 ? -17.016 20.953 10.164 1 92.25 511 ARG B O 1
ATOM 8260 N N . VAL B 1 512 ? -14.859 21.047 9.789 1 94.62 512 VAL B N 1
ATOM 8261 C CA . VAL B 1 512 ? -14.57 21.859 10.977 1 94.62 512 VAL B CA 1
ATOM 8262 C C . VAL B 1 512 ? -15.148 23.25 10.805 1 94.62 512 VAL B C 1
ATOM 8264 O O . VAL B 1 512 ? -15.031 23.859 9.734 1 94.62 512 VAL B O 1
ATOM 8267 N N . THR B 1 513 ? -15.781 23.734 11.852 1 94.62 513 THR B N 1
ATOM 8268 C CA . THR B 1 513 ? -16.422 25.047 11.82 1 94.62 513 THR B CA 1
ATOM 8269 C C . THR B 1 513 ? -15.766 26 12.82 1 94.62 513 THR B C 1
ATOM 8271 O O . THR B 1 513 ? -14.898 25.594 13.594 1 94.62 513 THR B O 1
ATOM 8274 N N . LYS B 1 514 ? -16.203 27.25 12.727 1 95.44 514 LYS B N 1
ATOM 8275 C CA . LYS B 1 514 ? -15.734 28.234 13.703 1 95.44 514 LYS B CA 1
ATOM 8276 C C . LYS B 1 514 ? -16.125 27.844 15.117 1 95.44 514 LYS B C 1
ATOM 8278 O O . LYS B 1 514 ? -15.367 28.062 16.062 1 95.44 514 LYS B O 1
ATOM 8283 N N . GLU B 1 515 ? -17.281 27.25 15.227 1 94.31 515 GLU B N 1
ATOM 8284 C CA . GLU B 1 515 ? -17.734 26.766 16.531 1 94.31 515 GLU B CA 1
ATOM 8285 C C . GLU B 1 515 ? -16.844 25.625 17.031 1 94.31 515 GLU B C 1
ATOM 8287 O O . GLU B 1 515 ? -16.547 25.547 18.219 1 94.31 515 GLU B O 1
ATOM 8292 N N . SER B 1 516 ? -16.453 24.766 16.094 1 93.56 516 SER B N 1
ATOM 8293 C CA . SER B 1 516 ? -15.578 23.656 16.438 1 93.56 516 SER B CA 1
ATOM 8294 C C . SER B 1 516 ? -14.266 24.156 17.047 1 93.56 516 SER B C 1
ATOM 8296 O O . SER B 1 516 ? -13.781 23.594 18.031 1 93.56 516 SER B O 1
ATOM 8298 N N . VAL B 1 517 ? -13.711 25.188 16.469 1 95.31 517 VAL B N 1
ATOM 8299 C CA . VAL B 1 517 ? -12.375 25.578 16.906 1 95.31 517 VAL B CA 1
ATOM 8300 C C . VAL B 1 517 ? -12.469 26.422 18.172 1 95.31 517 VAL B C 1
ATOM 8302 O O . VAL B 1 517 ? -11.547 26.438 18.984 1 95.31 517 VAL B O 1
ATOM 8305 N N . ALA B 1 518 ? -13.586 27.156 18.359 1 96.12 518 ALA B N 1
ATOM 8306 C CA . ALA B 1 518 ? -13.805 27.844 19.625 1 96.12 518 ALA B CA 1
ATOM 8307 C C . ALA B 1 518 ? -13.867 26.844 20.781 1 96.12 518 ALA B C 1
ATOM 8309 O O . ALA B 1 518 ? -13.328 27.109 21.859 1 96.12 518 ALA B O 1
ATOM 8310 N N . PHE B 1 519 ? -14.523 25.75 20.516 1 96.62 519 PHE B N 1
ATOM 8311 C CA . PHE B 1 519 ? -14.617 24.703 21.516 1 96.62 519 PHE B CA 1
ATOM 8312 C C . PHE B 1 519 ? -13.234 24.219 21.938 1 96.62 519 PHE B C 1
ATOM 8314 O O . PHE B 1 519 ? -13.008 23.906 23.109 1 96.62 519 PHE B O 1
ATOM 8321 N N . VAL B 1 520 ? -12.297 24.172 21.047 1 97.88 520 VAL B N 1
ATOM 8322 C CA . VAL B 1 520 ? -10.945 23.688 21.312 1 97.88 520 VAL B CA 1
ATOM 8323 C C . VAL B 1 520 ? -10.297 24.547 22.391 1 97.88 520 VAL B C 1
ATOM 8325 O O . VAL B 1 520 ? -9.727 24.016 23.359 1 97.88 520 VAL B O 1
ATOM 8328 N N . LEU B 1 521 ? -10.414 25.844 22.297 1 97.88 521 LEU B N 1
ATOM 8329 C CA . LEU B 1 521 ? -9.805 26.75 23.266 1 97.88 521 LEU B CA 1
ATOM 8330 C C . LEU B 1 521 ? -10.469 26.609 24.625 1 97.88 521 LEU B C 1
ATOM 8332 O O . LEU B 1 521 ? -9.781 26.578 25.656 1 97.88 521 LEU B O 1
ATOM 8336 N N . ASP B 1 522 ? -11.75 26.5 24.625 1 97.94 522 ASP B N 1
ATOM 8337 C CA . ASP B 1 522 ? -12.492 26.344 25.875 1 97.94 522 ASP B CA 1
ATOM 8338 C C . ASP B 1 522 ? -12.094 25.062 26.594 1 97.94 522 ASP B C 1
ATOM 8340 O O . ASP B 1 522 ? -11.914 25.047 27.812 1 97.94 522 ASP B O 1
ATOM 8344 N N . GLU B 1 523 ? -11.992 24.016 25.781 1 98 523 GLU B N 1
ATOM 8345 C CA . GLU B 1 523 ? -11.695 22.703 26.359 1 98 523 GLU B CA 1
ATOM 8346 C C . GLU B 1 523 ? -10.266 22.641 26.875 1 98 523 GLU B C 1
ATOM 8348 O O . GLU B 1 523 ? -10.016 22.062 27.938 1 98 523 GLU B O 1
ATOM 8353 N N . ILE B 1 524 ? -9.305 23.203 26.203 1 98.38 524 ILE B N 1
ATOM 8354 C CA . ILE B 1 524 ? -7.918 23.25 26.672 1 98.38 524 ILE B CA 1
ATOM 8355 C C . ILE B 1 524 ? -7.828 24.062 27.953 1 98.38 524 ILE B C 1
ATOM 8357 O O . ILE B 1 524 ? -7.148 23.672 28.906 1 98.38 524 ILE B O 1
ATOM 8361 N N . ASP B 1 525 ? -8.492 25.172 27.969 1 97.88 525 ASP B N 1
ATOM 8362 C CA . ASP B 1 525 ? -8.516 25.984 29.172 1 97.88 525 ASP B CA 1
ATOM 8363 C C . ASP B 1 525 ? -9.133 25.234 30.344 1 97.88 525 ASP B C 1
ATOM 8365 O O . ASP B 1 525 ? -8.609 25.266 31.469 1 97.88 525 ASP B O 1
ATOM 8369 N N . ARG B 1 526 ? -10.227 24.562 30.094 1 97.75 526 ARG B N 1
ATOM 8370 C CA . ARG B 1 526 ? -10.906 23.797 31.141 1 97.75 526 ARG B CA 1
ATOM 8371 C C . ARG B 1 526 ? -9.992 22.719 31.703 1 97.75 526 ARG B C 1
ATOM 8373 O O . ARG B 1 526 ? -9.922 22.531 32.938 1 97.75 526 ARG B O 1
ATOM 8380 N N . LEU B 1 527 ? -9.32 22.047 30.875 1 97.38 527 LEU B N 1
ATOM 8381 C CA . LEU B 1 527 ? -8.477 20.922 31.281 1 97.38 527 LEU B CA 1
ATOM 8382 C C . LEU B 1 527 ? -7.16 21.406 31.875 1 97.38 527 LEU B C 1
ATOM 8384 O O . LEU B 1 527 ? -6.52 20.688 32.625 1 97.38 527 LEU B O 1
ATOM 8388 N N . GLY B 1 528 ? -6.703 22.641 31.562 1 97.19 528 GLY B N 1
ATOM 8389 C CA . GLY B 1 528 ? -5.332 23.031 31.859 1 97.19 528 GLY B CA 1
ATOM 8390 C C . GLY B 1 528 ? -5.234 24.141 32.875 1 97.19 528 GLY B C 1
ATOM 8391 O O . GLY B 1 528 ? -4.18 24.359 33.469 1 97.19 528 GLY B O 1
ATOM 8392 N N . ARG B 1 529 ? -6.246 24.922 33.094 1 95.38 529 ARG B N 1
ATOM 8393 C CA . ARG B 1 529 ? -6.172 26.172 33.875 1 95.38 529 ARG B CA 1
ATOM 8394 C C . ARG B 1 529 ? -5.688 25.906 35.281 1 95.38 529 ARG B C 1
ATOM 8396 O O . ARG B 1 529 ? -4.918 26.703 35.844 1 95.38 529 ARG B O 1
ATOM 8403 N N . ASP B 1 530 ? -6.062 24.766 35.875 1 94.31 530 ASP B N 1
ATOM 8404 C CA . ASP B 1 530 ? -5.766 24.516 37.281 1 94.31 530 ASP B CA 1
ATOM 8405 C C . ASP B 1 530 ? -4.613 23.531 37.438 1 94.31 530 ASP B C 1
ATOM 8407 O O . ASP B 1 530 ? -4.359 23.031 38.531 1 94.31 530 ASP B O 1
ATOM 8411 N N . LEU B 1 531 ? -3.965 23.25 36.312 1 94.44 531 LEU B N 1
ATOM 8412 C CA . LEU B 1 531 ? -2.826 22.328 36.375 1 94.44 531 LEU B CA 1
ATOM 8413 C C . LEU B 1 531 ? -1.703 22.906 37.219 1 94.44 531 LEU B C 1
ATOM 8415 O O . LEU B 1 531 ? -1.407 24.109 37.125 1 94.44 531 LEU B O 1
ATOM 8419 N N . GLN B 1 532 ? -1.178 21.984 38.188 1 89.31 532 GLN B N 1
ATOM 8420 C CA . GLN B 1 532 ? -0.004 22.344 39 1 89.31 532 GLN B CA 1
ATOM 8421 C C . GLN B 1 532 ? 1.229 21.578 38.5 1 89.31 532 GLN B C 1
ATOM 8423 O O . GLN B 1 532 ? 1.284 20.344 38.625 1 89.31 532 GLN B O 1
ATOM 8428 N N . VAL B 1 533 ? 1.993 22.219 37.75 1 85.19 533 VAL B N 1
ATOM 8429 C CA . VAL B 1 533 ? 3.174 21.562 37.188 1 85.19 533 VAL B CA 1
ATOM 8430 C C . VAL B 1 533 ? 4.43 22.094 37.875 1 85.19 533 VAL B C 1
ATOM 8432 O O . VAL B 1 533 ? 4.453 23.234 38.344 1 85.19 533 VAL B O 1
#

Organism: Strongylocentrotus purpuratus (NCBI:txid7668)

Solvent-accessible surface area (backbone atoms only — not comparable to full-atom values): 55731 Å² total; per-residue (Å²): 136,87,79,84,77,80,83,82,86,81,82,80,76,78,82,82,76,77,84,80,78,85,78,85,81,81,76,76,78,72,76,71,74,76,72,73,78,61,95,61,50,49,71,70,88,68,86,45,70,36,80,56,91,60,49,64,60,50,52,54,54,48,49,53,47,41,49,43,66,43,39,47,30,28,29,49,59,70,55,61,32,29,56,72,63,56,71,75,56,45,58,72,73,46,87,74,76,78,42,56,62,45,37,31,58,68,55,51,52,50,52,52,50,50,47,53,56,40,33,45,33,31,37,14,60,49,37,18,52,55,62,43,16,34,75,40,70,49,19,43,50,30,48,46,50,48,55,50,39,46,55,48,44,33,35,37,86,54,22,43,53,58,51,54,47,36,51,48,50,48,48,52,54,36,48,60,44,59,36,91,48,43,39,64,47,79,34,84,36,48,34,49,21,50,38,49,50,52,52,50,36,50,36,70,76,39,62,59,32,43,41,55,13,36,43,76,41,68,53,52,30,37,38,31,33,72,58,53,67,65,41,59,45,49,35,26,23,58,32,22,42,4,36,74,27,53,45,68,24,57,51,48,99,70,55,23,48,36,54,70,51,44,53,51,51,53,54,51,37,48,75,72,59,33,41,70,39,33,37,43,43,37,28,22,26,84,74,60,11,18,50,26,59,40,49,62,44,47,53,50,27,61,74,72,72,32,43,34,34,33,44,14,32,50,40,45,56,36,53,58,22,91,85,49,28,68,65,50,49,44,53,50,73,32,46,30,39,20,37,22,42,23,18,51,68,30,31,50,74,67,33,13,37,27,39,34,49,32,68,66,55,50,53,44,72,73,41,44,78,76,53,55,74,80,58,54,88,79,56,96,64,76,64,86,54,41,56,16,46,44,40,84,53,38,67,33,75,66,43,47,52,17,53,48,44,32,36,39,40,31,7,50,52,39,51,19,52,43,49,50,46,25,44,50,50,40,52,52,49,52,52,50,36,74,70,37,89,46,39,43,71,72,56,86,55,74,43,32,24,45,39,29,43,72,49,27,64,80,51,66,84,54,72,88,43,74,65,44,50,58,35,50,36,51,43,47,58,53,36,42,52,50,31,38,72,70,7,70,35,40,60,34,56,34,57,55,90,92,41,57,40,24,35,35,40,35,46,27,33,69,40,52,43,74,68,51,53,53,47,50,56,53,51,50,46,68,63,30,42,80,49,86,107,134,88,76,82,76,78,82,81,84,79,84,77,78,82,80,81,80,74,84,80,81,79,73,83,74,78,78,78,78,74,75,72,75,79,71,75,80,62,96,59,49,48,69,73,88,66,85,45,70,35,81,56,89,63,50,64,57,49,53,53,56,48,48,53,47,41,49,44,66,41,39,49,30,28,30,50,60,70,56,59,32,29,58,73,64,55,69,74,57,46,58,73,74,46,88,74,76,79,42,56,63,45,36,30,58,67,53,50,52,49,52,52,50,50,48,52,58,40,33,45,31,31,37,15,60,48,37,18,51,57,64,45,16,34,74,40,69,48,18,43,50,30,49,48,51,48,55,51,37,45,55,49,44,33,34,38,88,54,20,43,54,59,51,55,48,38,51,49,49,48,48,52,54,36,48,62,44,59,35,92,47,44,40,65,47,77,34,85,36,48,36,50,22,51,38,49,50,52,51,51,36,49,36,71,76,40,63,58,32,43,40,55,12,39,42,78,41,68,52,52,29,37,38,29,35,74,58,53,67,64,42,60,45,48,36,27,23,60,32,22,43,5,36,73,28,51,45,67,26,56,51,48,97,69,54,23,48,35,55,69,51,44,54,51,52,52,53,50,36,48,74,73,58,32,42,73,39,32,39,43,44,37,30,22,28,84,74,60,11,19,50,25,57,38,48,62,44,46,53,51,26,62,74,72,71,32,43,34,33,34,45,14,32,48,39,45,54,34,52,58,23,90,84,48,29,69,66,52,51,43,53,51,71,32,46,29,37,19,35,22,43,23,18,50,68,29,32,52,74,68,32,13,38,27,38,34,48,34,68,65,56,51,53,44,72,72,42,44,78,77,53,56,73,78,58,54,86,80,56,95,64,77,65,86,55,42,56,16,46,46,42,84,52,37,66,33,72,67,43,49,50,16,52,47,44,34,36,40,42,30,8,49,53,39,51,21,52,44,50,49,47,25,45,50,52,40,51,52,48,51,51,49,37,74,71,38,87,45,39,43,71,71,54,87,55,75,42,31,24,45,38,29,42,73,48,27,63,80,52,66,84,54,72,88,45,75,65,44,52,58,36,50,36,51,42,48,58,52,35,41,52,51,31,39,71,70,7,69,34,40,58,33,54,36,56,55,90,92,40,58,40,23,36,35,40,37,47,25,34,68,41,52,43,73,66,51,53,53,49,51,56,54,50,50,45,69,62,31,42,80,50,85,107

Nearest PDB structures (foldseek):
  2jis-assembly1_B  TM=9.792E-01  e=2.160E-63  Homo sapiens
  6enz-assembly1_A  TM=9.677E-01  e=1.495E-61  Mus musculus
  4rm1-assembly2_C  TM=9.138E-01  e=9.939E-39  Sphaerobacter thermophilus DSM 20745
  4obv-assembly1_D  TM=9.196E-01  e=7.745E-36  Mediterraneibacter gnavus ATCC 29149
  4obu-assembly2_U-2  TM=9.030E-01  e=7.812E-35  Mediterraneibacter gnavus ATCC 29149

Foldseek 3Di:
DDDPCPDDDDPPDPDPDDPDPDDDDPPCPPPPPVPDPPPFFPDDDDDDDDDDPCRVVLVVVLVVLCVPLVPDCQLVVVDFQAQDDDPVRLCVVAPPDDDPGGDGSVVVSVNVNVVSNHDGRQQHLQAFAAQQRHADPLLVVLVVVLVVVVFWAFFCVRPVVLLVLLVVLQVVLCVLLVFPDWDKDWDQALLVLVLLLLLLLVCVVPVCCLVPNCPPHAQEAEEEAPLADCSVQVSCVVSVNHNVRYHHAYADLQRAGDLVSVLVVCVVCVVVPHHHREYEFEQQRRFQGAQYPQQSNLVSCVVRVYAYEYEDQRRSLLSLAPVQVVSCPNSNSHQKYKYFCSGQLNNPPGTIMIIGRDPHCSLLSSQAPPDCVQQPPPDPDDRVSRHLRSDPVSTDRSRSRSVSSVCVVQPSPRSNVLLVQLQVLLVLLVVVQVVDPQKAWSDDGSHSKTKIFGHAPVLRPDDPDPVSQVFSLVQVVQLQVVCNNVSHHHWDWQADDPHGIITIGGRRHSSHDNVSSVVVVVSSCVRRHPDDD/DDPPPPDDDDPDDPDPDDPDPDDPPDPPPCPPPPPDPPPFFPDDDDDDDDDDPCRVVLVVVLVVLCVVLVPDCQLVVVDFQAQDDDPVVLCVVAPPDDDPGGDGSVVVSVNVNVVSNHDGRQQHLQAFAALQRHADPLLVVLVVVLVVVVFWAFFCVRPVVLLVLLVVLQVVLCVLLVFPDWDKDWDQALLVLVLLLLLLLVCVVPVCCLVPNCPPHAQEAEEEAPLADCSVQVSCVVSVNHNVRYHHAYADLQRAGDLVSVLVVCVVCVVVPHHHREYEFEQQRRFQGAQYPQQSNLVSCVVRVYAYEYEDQRRSLLSLAPVQVVSCPNSNSHQKYKYFCSGQLNNPPGTIMIIGRDPHCSLLSSQAPCDCVQQPPPDPDDRVSRHLRSDPVSTDRSRSRSVSSVCVVQPSPRSNVLLVQLQVLLVLLVVVQVVDPQKAWSDDGSHSKTKIFGHAPVLRPDDPDPVSQVFSLVQVVQLQVVCNNVSHHHWDWQADDPHGIITIGGRRYSSHDNVSSVVVVVSSCVRRHPDDD

Sequence (1066 aa):
MQSNTAPQPQATKAKASSLLNGDVGGTIKGSHDVKEPGPGAAQQWKEGVGMREGEENFLRNFFELILEEGISKPLGAKCKVINFQHPHELKNQMDFTIKDDPESHESLLDLCKQTYDHSVKVSHPQFYNQLFAGQDMYGLAGAWMTESLNESQYTYEVAPVFTLIEQEVLSKLRELCGYKSGDGIFCPGGSLGNMYAINHARYMVNEDYKENGNFNSKPLQIFTSDQSHYSLLKGSAFLGIGTNNVIKIETDKNGRMIPEALDRAISAAKLNGAIPLMVVATSGTTVYGAYDPLNEIADICVKYGIWFHIDAAWGGSALLSSTYRHYLDGIHRSNSVTWCQHKMMGVPLQCSAFLLNGNETLMNRCMSAKAKYLFQQDKFYDISYDTGDKSLQCGRKVDAFRLWLMWKAKGNKGFEAEIDHKFAISRYFTQLLHERDGFEVLMEPQCTNVCFWFIPASLRDEERTPEFWERLSKVAPAIKEGMVLEGSMLIGYQPNGDHINFFRIIFSNARVTKESVAFVLDEIDRLGRDLQVMQSNTAPQPQATKAKASSLLNGDVGGTIKGSHDVKEPGPGAAQQWKEGVGMREGEENFLRNFFELILEEGISKPLGAKCKVINFQHPHELKNQMDFTIKDDPESHESLLDLCKQTYDHSVKVSHPQFYNQLFAGQDMYGLAGAWMTESLNESQYTYEVAPVFTLIEQEVLSKLRELCGYKSGDGIFCPGGSLGNMYAINHARYMVNEDYKENGNFNSKPLQIFTSDQSHYSLLKGSAFLGIGTNNVIKIETDKNGRMIPEALDRAISAAKLNGAIPLMVVATSGTTVYGAYDPLNEIADICVKYGIWFHIDAAWGGSALLSSTYRHYLDGIHRSNSVTWCQHKMMGVPLQCSAFLLNGNETLMNRCMSAKAKYLFQQDKFYDISYDTGDKSLQCGRKVDAFRLWLMWKAKGNKGFEAEIDHKFAISRYFTQLLHERDGFEVLMEPQCTNVCFWFIPASLRDEERTPEFWERLSKVAPAIKEGMVLEGSMLIGYQPNGDHINFFRIIFSNARVTKESVAFVLDEIDRLGRDLQV

Radius of gyration: 31.94 Å; Cα contacts (8 Å, |Δi|>4): 2186; chains: 2; bounding box: 68×104×153 Å

Secondary structure (DSSP, 8-state):
--------------------------------------TTS-------SSPPTTHHHHHHHHHHHIIIIIIIHHHTT-S-S-----HHHHHHHS-----SSPPPHHHHHHHHHHHHHTS--TTSTTB-SSTT----HHHHHHHHHHHHHT---SSTTT-HHHHHHHHHHHHHHHHHTT-SSEEEEE-SSHHHHHHHHHHHHHHHH-THHHHHTTTTSPPEEEEEETTS-THHHHHHHHTTS-GGGEEEEPB-TTS-B-HHHHHHHHHHHHHTT-EEEEEEEEBS-TTT--B--HHHHHHHHHHHT-EEEEE-TTGGGGGG-TTTGGGGTTGGG-SEEEEETTSTT-PPS--EEEEEES-TTHHHHHH----TTT--TT-SS-GGG-GGGGSSSSS---HHHHHHHHHHHHHHHHHHHHHHHHHHHHHHHHHHHHHSTTEEESS--SSSEEEEEE--GGGTTS---HHHHHHHTTHHHHHHHHHHHHTS-B-EEEEETTEEEEEEEE---TT--HHHHHHHHHHHHHHHTT---/--------------------------------------TTB-------SSPPTTHHHHHHHHHHHIIIIIIIHHHTT-S-S-----HHHHHHHS-----SSPPBHHHHHHHHHHHHHTS--TTSTTB-SSTT----HHHHHHHHHHHHHT---SSTTT-HHHHHHHHHHHHHHHHHTT-SSEEEEE-SSHHHHHHHHHHHHHHHH-THHHHHTTTTSPPEEEEEETTS-THHHHHHHHTTS-GGGEEEEPB-TTS-B-HHHHHHHHHHHHHTT-EEEEEEEEBS-TTT--B--HHHHHHHHHHHT-EEEEE-TTGGGGGG-TTTGGGGTTGGG-SEEEEETTSTT-PPS--EEEEEES-TTHHHHHH----TTT--TT-SS-GGG-GGGGSSSSS---HHHHHHHHHHHHHHHHHHHHHHHHHHHHHHHHHHHHHSTTEEESS--SSSEEEEEE--GGGTTS---HHHHHHHTTHHHHHHHHHHHHTS-B-EEEEETTEEEEEEEE---TT--HHHHHHHHHHHHHHHTT---

InterPro domains:
  IPR002129 Pyridoxal phosphate-dependent decarboxylase, major domain [PF00282] (87-454)
  IPR015421 Pyridoxal phosphate-dependent transferase, major domain [G3DSA:3.40.640.10] (151-398)
  IPR015424 Pyridoxal phosphate-dependent transferase [SSF53383] (78-531)